Protein AF-0000000076606660 (afdb_homodimer)

Structure (mmCIF, N/CA/C/O backbone):
data_AF-0000000076606660-model_v1
#
loop_
_entity.id
_entity.type
_entity.pdbx_description
1 polymer 'Peptidase M64 N-terminus'
#
loop_
_atom_site.group_PDB
_atom_site.id
_atom_site.type_symbol
_atom_site.label_atom_id
_atom_site.label_alt_id
_atom_site.label_comp_id
_atom_site.label_asym_id
_atom_site.label_entity_id
_atom_site.label_seq_id
_atom_site.pdbx_PDB_ins_code
_atom_site.Cartn_x
_atom_site.Cartn_y
_atom_site.Cartn_z
_atom_site.occupancy
_atom_site.B_iso_or_equiv
_atom_site.auth_seq_id
_atom_site.auth_comp_id
_atom_site.auth_asym_id
_atom_site.auth_atom_id
_atom_site.pdbx_PDB_model_num
ATOM 1 N N . MET A 1 1 ? -73.188 -71.125 -3.234 1 20.23 1 MET A N 1
ATOM 2 C CA . MET A 1 1 ? -72.5 -70.625 -4.406 1 20.23 1 MET A CA 1
ATOM 3 C C . MET A 1 1 ? -72.562 -69.062 -4.441 1 20.23 1 MET A C 1
ATOM 5 O O . MET A 1 1 ? -73.312 -68.5 -5.242 1 20.23 1 MET A O 1
ATOM 9 N N . ARG A 1 2 ? -72.812 -68.562 -3.16 1 24.52 2 ARG A N 1
ATOM 10 C CA . ARG A 1 2 ? -72.875 -67.125 -2.76 1 24.52 2 ARG A CA 1
ATOM 11 C C . ARG A 1 2 ? -71.75 -66.312 -3.342 1 24.52 2 ARG A C 1
ATOM 13 O O . ARG A 1 2 ? -70.562 -66.688 -3.18 1 24.52 2 ARG A O 1
ATOM 20 N N . ARG A 1 3 ? -72.062 -65.625 -4.547 1 23.83 3 ARG A N 1
ATOM 21 C CA . ARG A 1 3 ? -71.375 -64.812 -5.531 1 23.83 3 ARG A CA 1
ATOM 22 C C . ARG A 1 3 ? -70.562 -63.688 -4.848 1 23.83 3 ARG A C 1
ATOM 24 O O . ARG A 1 3 ? -71.188 -62.812 -4.176 1 23.83 3 ARG A O 1
ATOM 31 N N . HIS A 1 4 ? -69.438 -64 -4.199 1 23.83 4 HIS A N 1
ATOM 32 C CA . HIS A 1 4 ? -68.375 -63.25 -3.545 1 23.83 4 HIS A CA 1
ATOM 33 C C . HIS A 1 4 ? -67.812 -62.188 -4.484 1 23.83 4 HIS A C 1
ATOM 35 O O . HIS A 1 4 ? -66.938 -62.469 -5.309 1 23.83 4 HIS A O 1
ATOM 41 N N . ASN A 1 5 ? -68.812 -61.438 -5.211 1 25.42 5 ASN A N 1
ATOM 42 C CA . ASN A 1 5 ? -68.312 -60.438 -6.168 1 25.42 5 ASN A CA 1
ATOM 43 C C . ASN A 1 5 ? -67.312 -59.469 -5.531 1 25.42 5 ASN A C 1
ATOM 45 O O . ASN A 1 5 ? -67.688 -58.781 -4.574 1 25.42 5 ASN A O 1
ATOM 49 N N . LEU A 1 6 ? -66.062 -59.844 -5.41 1 26.81 6 LEU A N 1
ATOM 50 C CA . LEU A 1 6 ? -64.875 -59.156 -4.98 1 26.81 6 LEU A CA 1
ATOM 51 C C . LEU A 1 6 ? -64.625 -57.875 -5.77 1 26.81 6 LEU A C 1
ATOM 53 O O . LEU A 1 6 ? -64.438 -57.938 -6.988 1 26.81 6 LEU A O 1
ATOM 57 N N . ASN A 1 7 ? -65.625 -56.938 -5.691 1 27.56 7 ASN A N 1
ATOM 58 C CA . ASN A 1 7 ? -65.5 -55.625 -6.32 1 27.56 7 ASN A CA 1
ATOM 59 C C . ASN A 1 7 ? -64.062 -55.062 -6.066 1 27.56 7 ASN A C 1
ATOM 61 O O . ASN A 1 7 ? -63.625 -55 -4.922 1 27.56 7 ASN A O 1
ATOM 65 N N . ARG A 1 8 ? -63.156 -55.219 -7.055 1 27.52 8 ARG A N 1
ATOM 66 C CA . ARG A 1 8 ? -61.781 -54.719 -7.254 1 27.52 8 ARG A CA 1
ATOM 67 C C . ARG A 1 8 ? -61.719 -53.188 -7.086 1 27.52 8 ARG A C 1
ATOM 69 O O . ARG A 1 8 ? -62.344 -52.469 -7.855 1 27.52 8 ARG A O 1
ATOM 76 N N . TYR A 1 9 ? -62 -52.688 -5.887 1 28.58 9 TYR A N 1
ATOM 77 C CA . TYR A 1 9 ? -61.781 -51.281 -5.656 1 28.58 9 TYR A CA 1
ATOM 78 C C . TYR A 1 9 ? -60.406 -50.844 -6.176 1 28.58 9 TYR A C 1
ATOM 80 O O . TYR A 1 9 ? -59.375 -51.406 -5.77 1 28.58 9 TYR A O 1
ATOM 88 N N . LEU A 1 10 ? -60.281 -50.562 -7.512 1 27.31 10 LEU A N 1
ATOM 89 C CA . LEU A 1 10 ? -59.125 -49.938 -8.141 1 27.31 10 LEU A CA 1
ATOM 90 C C . LEU A 1 10 ? -58.688 -48.719 -7.363 1 27.31 10 LEU A C 1
ATOM 92 O O . LEU A 1 10 ? -59.438 -47.75 -7.246 1 27.31 10 LEU A O 1
ATOM 96 N N . ALA A 1 11 ? -58.062 -48.875 -6.16 1 28.17 11 ALA A N 1
ATOM 97 C CA . ALA A 1 11 ? -57.406 -47.781 -5.477 1 28.17 11 ALA A CA 1
ATOM 98 C C . ALA A 1 11 ? -56.5 -47 -6.43 1 28.17 11 ALA A C 1
ATOM 100 O O . ALA A 1 11 ? -55.5 -47.562 -6.922 1 28.17 11 ALA A O 1
ATOM 101 N N . LEU A 1 12 ? -57.094 -46.25 -7.32 1 31.53 12 LEU A N 1
ATOM 102 C CA . LEU A 1 12 ? -56.25 -45.281 -8.031 1 31.53 12 LEU A CA 1
ATOM 103 C C . LEU A 1 12 ? -55.344 -44.531 -7.066 1 31.53 12 LEU A C 1
ATOM 105 O O . LEU A 1 12 ? -55.812 -43.812 -6.184 1 31.53 12 LEU A O 1
ATOM 109 N N . VAL A 1 13 ? -54.25 -45.25 -6.617 1 33.06 13 VAL A N 1
ATOM 110 C CA . VAL A 1 13 ? -53.188 -44.562 -5.922 1 33.06 13 VAL A CA 1
ATOM 111 C C . VAL A 1 13 ? -52.719 -43.375 -6.773 1 33.06 13 VAL A C 1
ATOM 113 O O . VAL A 1 13 ? -52.219 -43.562 -7.883 1 33.06 13 VAL A O 1
ATOM 116 N N . PHE A 1 14 ? -53.531 -42.312 -6.758 1 33.75 14 PHE A N 1
ATOM 117 C CA . PHE A 1 14 ? -52.969 -41.062 -7.258 1 33.75 14 PHE A CA 1
ATOM 118 C C . PHE A 1 14 ? -51.594 -40.812 -6.66 1 33.75 14 PHE A C 1
ATOM 120 O O . PHE A 1 14 ? -51.438 -40.688 -5.441 1 33.75 14 PHE A O 1
ATOM 127 N N . LEU A 1 15 ? -50.562 -41.5 -7.301 1 31.44 15 LEU A N 1
ATOM 128 C CA . LEU A 1 15 ? -49.188 -41.062 -7.059 1 31.44 15 LEU A CA 1
ATOM 129 C C . LEU A 1 15 ? -49.094 -39.531 -7.172 1 31.44 15 LEU A C 1
ATOM 131 O O . LEU A 1 15 ? -49.25 -38.969 -8.258 1 31.44 15 LEU A O 1
ATOM 135 N N . ILE A 1 16 ? -49.656 -38.812 -6.199 1 35.72 16 ILE A N 1
ATOM 136 C CA . ILE A 1 16 ? -49.25 -37.438 -6.109 1 35.72 16 ILE A CA 1
ATOM 137 C C . ILE A 1 16 ? -47.75 -37.312 -6.176 1 35.72 16 ILE A C 1
ATOM 139 O O . ILE A 1 16 ? -47.031 -37.812 -5.285 1 35.72 16 ILE A O 1
ATOM 143 N N . SER A 1 17 ? -47.25 -37.406 -7.445 1 31.97 17 SER A N 1
ATOM 144 C CA . SER A 1 17 ? -45.875 -36.938 -7.633 1 31.97 17 SER A CA 1
ATOM 145 C C . SER A 1 17 ? -45.656 -35.594 -6.973 1 31.97 17 SER A C 1
ATOM 147 O O . SER A 1 17 ? -46.25 -34.594 -7.383 1 31.97 17 SER A O 1
ATOM 149 N N . CYS A 1 18 ? -45.562 -35.625 -5.672 1 33.22 18 CYS A N 1
ATOM 150 C CA . CYS A 1 18 ? -44.969 -34.438 -5.07 1 33.22 18 CYS A CA 1
ATOM 151 C C . CYS A 1 18 ? -43.688 -34.062 -5.785 1 33.22 18 CYS A C 1
ATOM 153 O O . CYS A 1 18 ? -42.656 -34.75 -5.656 1 33.22 18 CYS A O 1
ATOM 155 N N . SER A 1 19 ? -43.844 -33.562 -6.996 1 34.09 19 SER A N 1
ATOM 156 C CA . SER A 1 19 ? -42.688 -32.844 -7.504 1 34.09 19 SER A CA 1
ATOM 157 C C . SER A 1 19 ? -42.125 -31.906 -6.438 1 34.09 19 SER A C 1
ATOM 159 O O . SER A 1 19 ? -42.75 -30.906 -6.07 1 34.09 19 SER A O 1
ATOM 161 N N . CYS A 1 20 ? -41.469 -32.531 -5.469 1 33.12 20 CYS A N 1
ATOM 162 C CA . CYS A 1 20 ? -40.531 -31.688 -4.727 1 33.12 20 CYS A CA 1
ATOM 163 C C . CYS A 1 20 ? -39.719 -30.812 -5.672 1 33.12 20 CYS A C 1
ATOM 165 O O . CYS A 1 20 ? -38.844 -31.297 -6.375 1 33.12 20 CYS A O 1
ATOM 167 N N . LEU A 1 21 ? -40.438 -29.891 -6.309 1 34.06 21 LEU A N 1
ATOM 168 C CA . LEU A 1 21 ? -39.594 -28.828 -6.832 1 34.06 21 LEU A CA 1
ATOM 169 C C . LEU A 1 21 ? -38.5 -28.469 -5.832 1 34.06 21 LEU A C 1
ATOM 171 O O . LEU A 1 21 ? -38.781 -28.016 -4.723 1 34.06 21 LEU A O 1
ATOM 175 N N . THR A 1 22 ? -37.5 -29.297 -5.82 1 30.3 22 THR A N 1
ATOM 176 C CA . THR A 1 22 ? -36.281 -28.688 -5.258 1 30.3 22 THR A CA 1
ATOM 177 C C . THR A 1 22 ? -36.125 -27.234 -5.73 1 30.3 22 THR A C 1
ATOM 179 O O . THR A 1 22 ? -35.906 -27 -6.914 1 30.3 22 THR A O 1
ATOM 182 N N . LYS A 1 23 ? -37.062 -26.453 -5.301 1 35.81 23 LYS A N 1
ATOM 183 C CA . LYS A 1 23 ? -36.531 -25.094 -5.395 1 35.81 23 LYS A CA 1
ATOM 184 C C . LYS A 1 23 ? -35.031 -25.062 -5.27 1 35.81 23 LYS A C 1
ATOM 186 O O . LYS A 1 23 ? -34.469 -25.609 -4.316 1 35.81 23 LYS A O 1
ATOM 191 N N . GLY A 1 24 ? -34.312 -25.219 -6.344 1 34.69 24 GLY A N 1
ATOM 192 C CA . GLY A 1 24 ? -32.875 -24.938 -6.324 1 34.69 24 GLY A CA 1
ATOM 193 C C . GLY A 1 24 ? -32.469 -24.047 -5.18 1 34.69 24 GLY A C 1
ATOM 194 O O . GLY A 1 24 ? -32.969 -22.938 -5.035 1 34.69 24 GLY A O 1
ATOM 195 N N . LEU A 1 25 ? -32.219 -24.578 -4.047 1 36.12 25 LEU A N 1
ATOM 196 C CA . LEU A 1 25 ? -31.656 -23.812 -2.93 1 36.12 25 LEU A CA 1
ATOM 197 C C . LEU A 1 25 ? -30.656 -22.766 -3.42 1 36.12 25 LEU A C 1
ATOM 199 O O . LEU A 1 25 ? -29.547 -23.109 -3.809 1 36.12 25 LEU A O 1
ATOM 203 N N . GLY A 1 26 ? -30.859 -21.875 -4.277 1 44.38 26 GLY A N 1
ATOM 204 C CA . GLY A 1 26 ? -30.031 -20.719 -4.492 1 44.38 26 GLY A CA 1
ATOM 205 C C . GLY A 1 26 ? -29.188 -20.344 -3.277 1 44.38 26 GLY A C 1
ATOM 206 O O . GLY A 1 26 ? -29.719 -20.219 -2.17 1 44.38 26 GLY A O 1
ATOM 207 N N . ASN A 1 27 ? -27.969 -20.984 -3.084 1 54.31 27 ASN A N 1
ATOM 208 C CA . ASN A 1 27 ? -27.094 -20.797 -1.927 1 54.31 27 ASN A CA 1
ATOM 209 C C . ASN A 1 27 ? -27.156 -19.375 -1.397 1 54.31 27 ASN A C 1
ATOM 211 O O . ASN A 1 27 ? -26.812 -18.422 -2.111 1 54.31 27 ASN A O 1
ATOM 215 N N . GLU A 1 28 ? -27.969 -19.094 -0.425 1 76.81 28 GLU A N 1
ATOM 216 C CA . GLU A 1 28 ? -28.453 -17.922 0.31 1 76.81 28 GLU A CA 1
ATOM 217 C C . GLU A 1 28 ? -27.328 -17.234 1.06 1 76.81 28 GLU A C 1
ATOM 219 O O . GLU A 1 28 ? -27.516 -16.141 1.61 1 76.81 28 GLU A O 1
ATOM 224 N N . GLU A 1 29 ? -26.125 -17.812 0.844 1 91.88 29 GLU A N 1
ATOM 225 C CA . GLU A 1 29 ? -25.141 -17.234 1.743 1 91.88 29 GLU A CA 1
ATOM 226 C C . GLU A 1 29 ? -24.25 -16.219 1.016 1 91.88 29 GLU A C 1
ATOM 228 O O . GLU A 1 29 ? -23.656 -15.352 1.644 1 91.88 29 GLU A O 1
ATOM 233 N N . PHE A 1 30 ? -24.219 -16.406 -0.388 1 96.81 30 PHE A N 1
ATOM 234 C CA . PHE A 1 30 ? -23.297 -15.547 -1.131 1 96.81 30 PHE A CA 1
ATOM 235 C C . PHE A 1 30 ? -24.016 -14.906 -2.316 1 96.81 30 PHE A C 1
ATOM 237 O O . PHE A 1 30 ? -24.938 -15.484 -2.889 1 96.81 30 PHE A O 1
ATOM 244 N N . ASP A 1 31 ? -23.641 -13.672 -2.646 1 96 31 ASP A N 1
ATOM 245 C CA . ASP A 1 31 ? -23.953 -13.008 -3.908 1 96 31 ASP A CA 1
ATOM 246 C C . ASP A 1 31 ? -22.875 -13.297 -4.961 1 96 31 ASP A C 1
ATOM 248 O O . ASP A 1 31 ? -21.766 -12.773 -4.883 1 96 31 ASP A O 1
ATOM 252 N N . PHE A 1 32 ? -23.188 -14.086 -6.012 1 94.25 32 PHE A N 1
ATOM 253 C CA . PHE A 1 32 ? -22.203 -14.5 -7.008 1 94.25 32 PHE A CA 1
ATOM 254 C C . PHE A 1 32 ? -22.125 -13.492 -8.141 1 94.25 32 PHE A C 1
ATOM 256 O O . PHE A 1 32 ? -21.594 -13.797 -9.211 1 94.25 32 PHE A O 1
ATOM 263 N N . GLU A 1 33 ? -22.641 -12.289 -7.922 1 95 33 GLU A N 1
ATOM 264 C CA . GLU A 1 33 ? -22.531 -11.211 -8.898 1 95 33 GLU A CA 1
ATOM 265 C C . GLU A 1 33 ? -21.594 -10.109 -8.391 1 95 33 GLU A C 1
ATOM 267 O O . GLU A 1 33 ? -21.375 -9.109 -9.078 1 95 33 GLU A O 1
ATOM 272 N N . THR A 1 34 ? -21.109 -10.297 -7.219 1 96.88 34 THR A N 1
ATOM 273 C CA . THR A 1 34 ? -20.281 -9.281 -6.578 1 96.88 34 THR A CA 1
ATOM 274 C C . THR A 1 34 ? -19.062 -9.922 -5.918 1 96.88 34 THR A C 1
ATOM 276 O O . THR A 1 34 ? -19.172 -10.969 -5.273 1 96.88 34 THR A O 1
ATOM 279 N N . THR A 1 35 ? -17.922 -9.344 -6.129 1 97.94 35 THR A N 1
ATOM 280 C CA . THR A 1 35 ? -16.688 -9.781 -5.48 1 97.94 35 THR A CA 1
ATOM 281 C C . THR A 1 35 ? -16.391 -8.914 -4.262 1 97.94 35 THR A C 1
ATOM 283 O O . THR A 1 35 ? -16.453 -7.688 -4.336 1 97.94 35 THR A O 1
ATOM 286 N N . LEU A 1 36 ? -16.141 -9.531 -3.109 1 98.56 36 LEU A N 1
ATOM 287 C CA . LEU A 1 36 ? -15.539 -8.859 -1.961 1 98.56 36 LEU A CA 1
ATOM 288 C C . LEU A 1 36 ? -14.023 -8.969 -1.992 1 98.56 36 LEU A C 1
ATOM 290 O O . LEU A 1 36 ? -13.477 -10.07 -2.152 1 98.56 36 LEU A O 1
ATOM 294 N N . ARG A 1 37 ? -13.383 -7.895 -1.978 1 98.62 37 ARG A N 1
ATOM 295 C CA . ARG A 1 37 ? -11.93 -7.785 -1.95 1 98.62 37 ARG A CA 1
ATOM 296 C C . ARG A 1 37 ? -11.438 -7.363 -0.57 1 98.62 37 ARG A C 1
ATOM 298 O O . ARG A 1 37 ? -11.984 -6.438 0.033 1 98.62 37 ARG A O 1
ATOM 305 N N . PHE A 1 38 ? -10.5 -8.094 -0.031 1 98.75 38 PHE A N 1
ATOM 306 C CA . PHE A 1 38 ? -9.852 -7.727 1.222 1 98.75 38 PHE A CA 1
ATOM 307 C C . PHE A 1 38 ? -8.367 -7.477 1.005 1 98.75 38 PHE A C 1
ATOM 309 O O . PHE A 1 38 ? -7.629 -8.375 0.592 1 98.75 38 PHE A O 1
ATOM 316 N N . ASP A 1 39 ? -7.902 -6.25 1.238 1 98.81 39 ASP A N 1
ATOM 317 C CA . ASP A 1 39 ? -6.496 -5.871 1.189 1 98.81 39 ASP A CA 1
ATOM 318 C C . ASP A 1 39 ? -5.871 -5.887 2.584 1 98.81 39 ASP A C 1
ATOM 320 O O . ASP A 1 39 ? -6.461 -5.371 3.537 1 98.81 39 ASP A O 1
ATOM 324 N N . PHE A 1 40 ? -4.719 -6.453 2.682 1 98.81 40 PHE A N 1
ATOM 325 C CA . PHE A 1 40 ? -4.008 -6.516 3.951 1 98.81 40 PHE A CA 1
ATOM 326 C C . PHE A 1 40 ? -2.5 -6.547 3.725 1 98.81 40 PHE A C 1
ATOM 328 O O . PHE A 1 40 ? -2.037 -6.5 2.584 1 98.81 40 PHE A O 1
ATOM 335 N N . ILE A 1 41 ? -1.774 -6.48 4.844 1 98.88 41 ILE A N 1
ATOM 336 C CA . ILE A 1 41 ? -0.316 -6.477 4.816 1 98.88 41 ILE A CA 1
ATOM 337 C C . ILE A 1 41 ? 0.213 -7.73 5.512 1 98.88 41 ILE A C 1
ATOM 339 O O . ILE A 1 41 ? -0.277 -8.109 6.578 1 98.88 41 ILE A O 1
ATOM 343 N N . LEU A 1 42 ? 1.117 -8.406 4.863 1 98.88 42 LEU A N 1
ATOM 344 C CA . LEU A 1 42 ? 2.006 -9.328 5.562 1 98.88 42 LEU A CA 1
ATOM 345 C C . LEU A 1 42 ? 3.355 -8.68 5.844 1 98.88 42 LEU A C 1
ATOM 347 O O . LEU A 1 42 ? 3.949 -8.062 4.953 1 98.88 42 LEU A O 1
ATOM 351 N N . ALA A 1 43 ? 3.766 -8.805 7.074 1 98.75 43 ALA A N 1
ATOM 352 C CA . ALA A 1 43 ? 5.012 -8.148 7.465 1 98.75 43 ALA A CA 1
ATOM 353 C C . ALA A 1 43 ? 5.781 -8.992 8.477 1 98.75 43 ALA A C 1
ATOM 355 O O . ALA A 1 43 ? 5.188 -9.797 9.195 1 98.75 43 ALA A O 1
ATOM 356 N N . GLY A 1 44 ? 7.086 -8.805 8.484 1 98.25 44 GLY A N 1
ATOM 357 C CA . GLY A 1 44 ? 7.938 -9.516 9.422 1 98.25 44 GLY A CA 1
ATOM 358 C C . GLY A 1 44 ? 9.336 -9.75 8.898 1 98.25 44 GLY A C 1
ATOM 359 O O . GLY A 1 44 ? 9.898 -8.906 8.195 1 98.25 44 GLY A O 1
ATOM 360 N N . ASP A 1 45 ? 9.945 -10.797 9.359 1 97.75 45 ASP A N 1
ATOM 361 C CA . ASP A 1 45 ? 11.297 -11.188 8.992 1 97.75 45 ASP A CA 1
ATOM 362 C C . ASP A 1 45 ? 11.391 -12.703 8.789 1 97.75 45 ASP A C 1
ATOM 364 O O . ASP A 1 45 ? 10.391 -13.359 8.508 1 97.75 45 ASP A O 1
ATOM 368 N N . HIS A 1 46 ? 12.586 -13.203 8.805 1 95.94 46 HIS A N 1
ATOM 369 C CA . HIS A 1 46 ? 12.82 -14.625 8.562 1 95.94 46 HIS A CA 1
ATOM 370 C C . HIS A 1 46 ? 12.062 -15.484 9.578 1 95.94 46 HIS A C 1
ATOM 372 O O . HIS A 1 46 ? 11.539 -16.547 9.227 1 95.94 46 HIS A O 1
ATOM 378 N N . SER A 1 47 ? 11.867 -15.016 10.82 1 95 47 SER A N 1
ATOM 379 C CA . SER A 1 47 ? 11.391 -15.875 11.906 1 95 47 SER A CA 1
ATOM 380 C C . SER A 1 47 ? 9.977 -15.484 12.336 1 95 47 SER A C 1
ATOM 382 O O . SER A 1 47 ? 9.281 -16.266 12.984 1 95 47 SER A O 1
ATOM 384 N N . ASN A 1 48 ? 9.664 -14.273 11.977 1 95.5 48 ASN A N 1
ATOM 385 C CA . ASN A 1 48 ? 8.383 -13.766 12.453 1 95.5 48 ASN A CA 1
ATOM 386 C C . ASN A 1 48 ? 7.559 -13.156 11.312 1 95.5 48 ASN A C 1
ATOM 388 O O . ASN A 1 48 ? 8.109 -12.516 10.422 1 95.5 48 ASN A O 1
ATOM 392 N N . GLN A 1 49 ? 6.234 -13.406 11.406 1 97.38 49 GLN A N 1
ATOM 393 C CA . GLN A 1 49 ? 5.32 -12.773 10.461 1 97.38 49 GLN A CA 1
ATOM 394 C C . GLN A 1 49 ? 4.027 -12.344 11.148 1 97.38 49 GLN A C 1
ATOM 396 O O . GLN A 1 49 ? 3.613 -12.953 12.141 1 97.38 49 GLN A O 1
ATOM 401 N N . ARG A 1 50 ? 3.473 -11.344 10.664 1 98.06 50 ARG A N 1
ATOM 402 C CA . ARG A 1 50 ? 2.186 -10.805 11.094 1 98.06 50 ARG A CA 1
ATOM 403 C C . ARG A 1 50 ? 1.348 -10.352 9.906 1 98.06 50 ARG A C 1
ATOM 405 O O . ARG A 1 50 ? 1.882 -10.109 8.82 1 98.06 50 ARG A O 1
ATOM 412 N N . ALA A 1 51 ? 0.045 -10.328 10.156 1 98.69 51 ALA A N 1
ATOM 413 C CA . ALA A 1 51 ? -0.891 -9.805 9.164 1 98.69 51 ALA A CA 1
ATOM 414 C C . ALA A 1 51 ? -1.685 -8.633 9.727 1 98.69 51 ALA A C 1
ATOM 416 O O . ALA A 1 51 ? -2.096 -8.648 10.891 1 98.69 51 ALA A O 1
ATOM 417 N N . TYR A 1 52 ? -1.842 -7.586 8.922 1 98.75 52 TYR A N 1
ATOM 418 C CA . TYR A 1 52 ? -2.574 -6.395 9.336 1 98.75 52 TYR A CA 1
ATOM 419 C C . TYR A 1 52 ? -3.639 -6.02 8.312 1 98.75 52 TYR A C 1
ATOM 421 O O . TYR A 1 52 ? -3.338 -5.855 7.129 1 98.75 52 TYR A O 1
ATOM 429 N N . PRO A 1 53 ? -4.926 -5.844 8.758 1 98.5 53 PRO A N 1
ATOM 430 C CA . PRO A 1 53 ? -5.98 -5.41 7.836 1 98.5 53 PRO A CA 1
ATOM 431 C C . PRO A 1 53 ? -5.75 -3.998 7.305 1 98.5 53 PRO A C 1
ATOM 433 O O . PRO A 1 53 ? -5.215 -3.145 8.016 1 98.5 53 PRO A O 1
ATOM 436 N N . VAL A 1 54 ? -6.191 -3.795 6.074 1 98.25 54 VAL A N 1
ATOM 437 C CA . VAL A 1 54 ? -6.137 -2.459 5.488 1 98.25 54 VAL A CA 1
ATOM 438 C C . VAL A 1 54 ? -7.543 -2.01 5.098 1 98.25 54 VAL A C 1
ATOM 440 O O . VAL A 1 54 ? -8.031 -0.985 5.582 1 98.25 54 VAL A O 1
ATOM 443 N N . SER A 1 55 ? -8.219 -2.863 4.172 1 97.19 55 SER A N 1
ATOM 444 C CA . SER A 1 55 ? -9.531 -2.398 3.754 1 97.19 55 SER A CA 1
ATOM 445 C C . SER A 1 55 ? -10.336 -3.523 3.111 1 97.19 55 SER A C 1
ATOM 447 O O . SER A 1 55 ? -9.773 -4.504 2.631 1 97.19 55 SER A O 1
ATOM 449 N N . PHE A 1 56 ? -11.703 -3.367 3.166 1 97.81 56 PHE A N 1
ATOM 450 C CA . PHE A 1 56 ? -12.656 -4.133 2.371 1 97.81 56 PHE A CA 1
ATOM 451 C C . PHE A 1 56 ? -13.203 -3.289 1.227 1 97.81 56 PHE A C 1
ATOM 453 O O . PHE A 1 56 ? -13.469 -2.098 1.396 1 97.81 56 PHE A O 1
ATOM 460 N N . SER A 1 57 ? -13.336 -3.879 0.115 1 97.94 57 SER A N 1
ATOM 461 C CA . SER A 1 57 ? -14.039 -3.266 -1.005 1 97.94 57 SER A CA 1
ATOM 462 C C . SER A 1 57 ? -14.805 -4.309 -1.815 1 97.94 57 SER A C 1
ATOM 464 O O . SER A 1 57 ? -14.594 -5.512 -1.64 1 97.94 57 SER A O 1
ATOM 466 N N . GLN A 1 58 ? -15.734 -3.84 -2.576 1 97.88 58 GLN A N 1
ATOM 467 C CA . GLN A 1 58 ? -16.484 -4.742 -3.443 1 97.88 58 GLN A CA 1
ATOM 468 C C . GLN A 1 58 ? -16.562 -4.191 -4.863 1 97.88 58 GLN A C 1
ATOM 470 O O . GLN A 1 58 ? -16.5 -2.98 -5.074 1 97.88 58 GLN A O 1
ATOM 475 N N . HIS A 1 59 ? -16.641 -5 -5.805 1 97.25 59 HIS A N 1
ATOM 476 C CA . HIS A 1 59 ? -16.828 -4.648 -7.207 1 97.25 59 HIS A CA 1
ATOM 477 C C . HIS A 1 59 ? -17.672 -5.699 -7.926 1 97.25 59 HIS A C 1
ATOM 479 O O . HIS A 1 59 ? -17.812 -6.824 -7.438 1 97.25 59 HIS A O 1
ATOM 485 N N . PRO A 1 60 ? -18.219 -5.371 -9.078 1 95.19 60 PRO A N 1
ATOM 486 C CA . PRO A 1 60 ? -19.141 -6.289 -9.758 1 95.19 60 PRO A CA 1
ATOM 487 C C . PRO A 1 60 ? -18.422 -7.5 -10.359 1 95.19 60 PRO A C 1
ATOM 489 O O . PRO A 1 60 ? -17.281 -7.383 -10.812 1 95.19 60 PRO A O 1
ATOM 492 N N . GLY A 1 61 ? -19.156 -8.578 -10.305 1 94.06 61 GLY A N 1
ATOM 493 C CA . GLY A 1 61 ? -18.719 -9.805 -10.953 1 94.06 61 GLY A CA 1
ATOM 494 C C . GLY A 1 61 ? -18 -10.75 -10.008 1 94.06 61 GLY A C 1
ATOM 495 O O . GLY A 1 61 ? -17.422 -10.32 -9 1 94.06 61 GLY A O 1
ATOM 496 N N . TRP A 1 62 ? -18.094 -11.992 -10.211 1 94.81 62 TRP A N 1
ATOM 497 C CA . TRP A 1 62 ? -17.375 -13.078 -9.531 1 94.81 62 TRP A CA 1
ATOM 498 C C . TRP A 1 62 ? -17.172 -1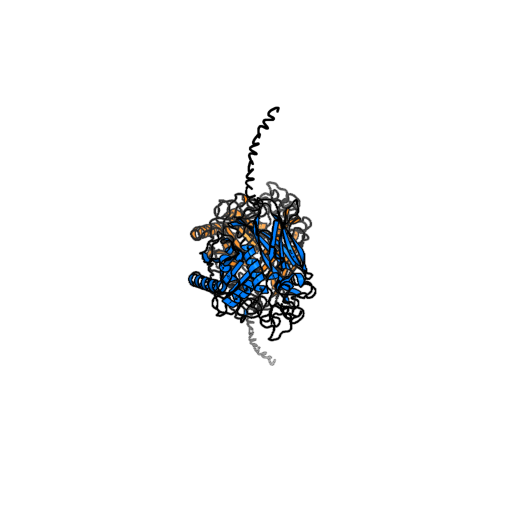4.266 -10.461 1 94.81 62 TRP A C 1
ATOM 500 O O . TRP A 1 62 ? -18.078 -14.641 -11.211 1 94.81 62 TRP A O 1
ATOM 510 N N . SER A 1 63 ? -15.914 -14.664 -10.43 1 92.12 63 SER A N 1
ATOM 511 C CA . SER A 1 63 ? -15.641 -15.883 -11.195 1 92.12 63 SER A CA 1
ATOM 512 C C . SER A 1 63 ? -15.875 -17.125 -10.344 1 92.12 63 SER A C 1
ATOM 514 O O . SER A 1 63 ? -15.133 -17.391 -9.398 1 92.12 63 SER A O 1
ATOM 516 N N . GLY A 1 64 ? -16.969 -17.875 -10.5 1 89.44 64 GLY A N 1
ATOM 517 C CA . GLY A 1 64 ? -17.203 -19.109 -9.781 1 89.44 64 GLY A CA 1
ATOM 518 C C . GLY A 1 64 ? -18.672 -19.328 -9.438 1 89.44 64 GLY A C 1
ATOM 519 O O . GLY A 1 64 ? -19.484 -18.422 -9.602 1 89.44 64 GLY A O 1
ATOM 520 N N . THR A 1 65 ? -18.984 -20.516 -9 1 90.56 65 THR A N 1
ATOM 521 C CA . THR A 1 65 ? -20.344 -20.938 -8.633 1 90.56 65 THR A CA 1
ATOM 522 C C . THR A 1 65 ? -20.375 -21.453 -7.199 1 90.56 65 THR A C 1
ATOM 524 O O . THR A 1 65 ? -19.344 -21.469 -6.512 1 90.56 65 THR A O 1
ATOM 527 N N . VAL A 1 66 ? -21.484 -21.844 -6.777 1 91.81 66 VAL A N 1
ATOM 528 C CA . VAL A 1 66 ? -21.688 -22.406 -5.445 1 91.81 66 VAL A CA 1
ATOM 529 C C . VAL A 1 66 ? -20.859 -23.688 -5.285 1 91.81 66 VAL A C 1
ATOM 531 O O . VAL A 1 66 ? -20.453 -24.031 -4.18 1 91.81 66 VAL A O 1
ATOM 534 N N . ASN A 1 67 ? -20.516 -24.312 -6.363 1 92.81 67 ASN A N 1
ATOM 535 C CA . ASN A 1 67 ? -19.797 -25.578 -6.332 1 92.81 67 ASN A CA 1
ATOM 536 C C . ASN A 1 67 ? -18.297 -25.359 -6.113 1 92.81 67 ASN A C 1
ATOM 538 O O . ASN A 1 67 ? -17.547 -26.312 -5.906 1 92.81 67 ASN A O 1
ATOM 542 N N . GLN A 1 68 ? -17.859 -24.078 -6.078 1 94.31 68 GLN A N 1
ATOM 543 C CA . GLN A 1 68 ? -16.438 -23.766 -6.004 1 94.31 68 GLN A CA 1
ATOM 544 C C . GLN A 1 68 ? -16.094 -23.094 -4.676 1 94.31 68 GLN A C 1
ATOM 546 O O . GLN A 1 68 ? -15.031 -22.484 -4.539 1 94.31 68 GLN A O 1
ATOM 551 N N . LEU A 1 69 ? -16.953 -23.188 -3.76 1 95.5 69 LEU A N 1
ATOM 552 C CA . LEU A 1 69 ? -16.766 -22.438 -2.516 1 95.5 69 LEU A CA 1
ATOM 553 C C . LEU A 1 69 ? -15.641 -23.047 -1.682 1 95.5 69 LEU A C 1
ATOM 555 O O . LEU A 1 69 ? -14.836 -22.312 -1.098 1 95.5 69 LEU A O 1
ATOM 559 N N . ILE A 1 70 ? -15.602 -24.328 -1.659 1 96.12 70 ILE A N 1
ATOM 560 C CA . ILE A 1 70 ? -14.578 -25 -0.861 1 96.12 70 ILE A CA 1
ATOM 561 C C . ILE A 1 70 ? -13.555 -25.656 -1.782 1 96.12 70 ILE A C 1
ATOM 563 O O . ILE A 1 70 ? -13.859 -26.672 -2.416 1 96.12 70 ILE A O 1
ATOM 567 N N . SER A 1 71 ? -12.398 -25.109 -1.837 1 94.62 71 SER A N 1
ATOM 568 C CA . SER A 1 71 ? -11.32 -25.719 -2.605 1 94.62 71 SER A CA 1
ATOM 569 C C . SER A 1 71 ? -10.883 -27.047 -1.981 1 94.62 71 SER A C 1
ATOM 571 O O . SER A 1 71 ? -10.633 -27.109 -0.777 1 94.62 71 SER A O 1
ATOM 573 N N . PRO A 1 72 ? -10.758 -28.062 -2.756 1 94.88 72 PRO A N 1
ATOM 574 C CA . PRO A 1 72 ? -10.281 -29.344 -2.229 1 94.88 72 PRO A CA 1
ATOM 575 C C . PRO A 1 72 ? -8.758 -29.406 -2.125 1 94.88 72 PRO A C 1
ATOM 577 O O . PRO A 1 72 ? -8.211 -30.406 -1.661 1 94.88 72 PRO A O 1
ATOM 580 N N . PHE A 1 73 ? -8.078 -28.359 -2.547 1 94.12 73 PHE A N 1
ATOM 581 C CA . PHE A 1 73 ? -6.617 -28.344 -2.607 1 94.12 73 PHE A CA 1
ATOM 582 C C . PHE A 1 73 ? -6.031 -27.703 -1.359 1 94.12 73 PHE A C 1
ATOM 584 O O . PHE A 1 73 ? -6.316 -26.547 -1.063 1 94.12 73 PHE A O 1
ATOM 591 N N . ASP A 1 74 ? -5.281 -28.406 -0.627 1 93.94 74 ASP A N 1
ATOM 592 C CA . ASP A 1 74 ? -4.555 -27.828 0.503 1 93.94 74 ASP A CA 1
ATOM 593 C C . ASP A 1 74 ? -3.223 -27.234 0.057 1 93.94 74 ASP A C 1
ATOM 595 O O . ASP A 1 74 ? -2.174 -27.562 0.62 1 93.94 74 ASP A O 1
ATOM 599 N N . PHE A 1 75 ? -3.256 -26.438 -0.993 1 97.31 75 PHE A N 1
ATOM 600 C CA . PHE A 1 75 ? -2.057 -25.844 -1.564 1 97.31 75 PHE A CA 1
ATOM 601 C C . PHE A 1 75 ? -1.822 -24.453 -0.995 1 97.31 75 PHE A C 1
ATOM 603 O O . PHE A 1 75 ? -2.758 -23.797 -0.52 1 97.31 75 PHE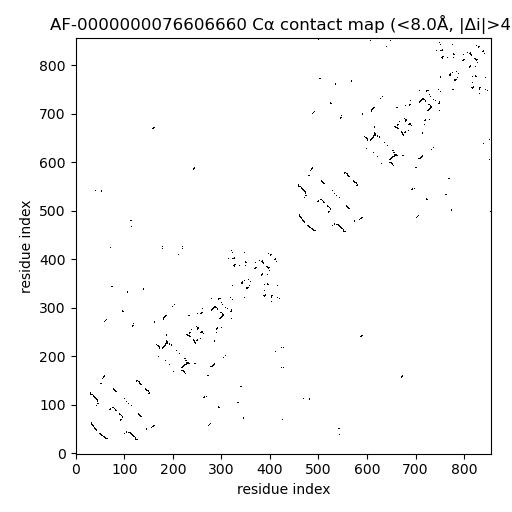 A O 1
ATOM 610 N N . GLY A 1 76 ? -0.528 -24.031 -0.989 1 97.94 76 GLY A N 1
ATOM 611 C CA . GLY A 1 76 ? -0.176 -22.656 -0.663 1 97.94 76 GLY A CA 1
ATOM 612 C C . GLY A 1 76 ? 0.416 -22.5 0.726 1 97.94 76 GLY A C 1
ATOM 613 O O . GLY A 1 76 ? 0.177 -23.344 1.602 1 97.94 76 GLY A O 1
ATOM 614 N N . GLU A 1 77 ? 1.138 -21.453 0.899 1 97.81 77 GLU A N 1
ATOM 615 C CA . GLU A 1 77 ? 1.764 -21.125 2.178 1 97.81 77 GLU A CA 1
ATOM 616 C C . GLU A 1 77 ? 0.794 -20.375 3.092 1 97.81 77 GLU A C 1
ATOM 618 O O . GLU A 1 77 ? 1.056 -20.219 4.285 1 97.81 77 GLU A O 1
ATOM 623 N N . TYR A 1 78 ? -0.3 -19.984 2.539 1 98.75 78 TYR A N 1
ATOM 624 C CA . TYR A 1 78 ? -1.377 -19.328 3.268 1 98.75 78 TYR A CA 1
ATOM 625 C C . TYR A 1 78 ? -2.736 -19.859 2.836 1 98.75 78 TYR A C 1
ATOM 627 O O . TYR A 1 78 ? -2.854 -20.5 1.792 1 98.75 78 TYR A O 1
ATOM 635 N N . ARG A 1 79 ? -3.729 -19.625 3.664 1 98.69 79 ARG A N 1
ATOM 636 C CA . ARG A 1 79 ? -5.117 -19.875 3.299 1 98.69 79 ARG A CA 1
ATOM 637 C C . ARG A 1 79 ? -6.047 -18.844 3.947 1 98.69 79 ARG A C 1
ATOM 639 O O . ARG A 1 79 ? -5.672 -18.188 4.922 1 98.69 79 ARG A O 1
ATOM 646 N N . TYR A 1 80 ? -7.125 -18.656 3.359 1 98.75 80 TYR A N 1
ATOM 647 C CA . TYR A 1 80 ? -8.164 -17.828 3.961 1 98.75 80 TYR A CA 1
ATOM 648 C C . TYR A 1 80 ? -9.523 -18.516 3.895 1 98.75 80 TYR A C 1
ATOM 650 O O . TYR A 1 80 ? -9.805 -19.25 2.947 1 98.75 80 TYR A O 1
ATOM 658 N N . LEU A 1 81 ? -10.297 -18.297 4.949 1 98.56 81 LEU A N 1
ATOM 659 C CA . LEU A 1 81 ? -11.57 -18.953 5.164 1 98.56 81 LEU A CA 1
ATOM 660 C C . LEU A 1 81 ? -12.656 -17.953 5.543 1 98.56 81 LEU A C 1
ATOM 662 O O . LEU A 1 81 ? -12.367 -16.953 6.207 1 98.56 81 LEU A O 1
ATOM 666 N N . LEU A 1 82 ? -13.836 -18.219 5.062 1 98.62 82 LEU A N 1
ATOM 667 C CA . LEU A 1 82 ? -15.023 -17.609 5.641 1 98.62 82 LEU A CA 1
ATOM 668 C C . LEU A 1 82 ? -15.758 -18.594 6.539 1 98.62 82 LEU A C 1
ATOM 670 O O . LEU A 1 82 ? -16.125 -19.688 6.102 1 98.62 82 LEU A O 1
ATOM 674 N N . ILE A 1 83 ? -15.953 -18.172 7.766 1 98.25 83 ILE A N 1
ATOM 675 C CA . ILE A 1 83 ? -16.5 -19.062 8.789 1 98.25 83 ILE A CA 1
ATOM 676 C C . ILE A 1 83 ? -17.859 -18.531 9.242 1 98.25 83 ILE A C 1
ATOM 678 O O . ILE A 1 83 ? -18.016 -17.344 9.492 1 98.25 83 ILE A O 1
ATOM 682 N N . HIS A 1 84 ? -18.812 -19.406 9.344 1 96.19 84 HIS A N 1
ATOM 683 C CA . HIS A 1 84 ? -20.109 -19.047 9.93 1 96.19 84 HIS A CA 1
ATOM 684 C C . HIS A 1 84 ? -19.953 -18.656 11.391 1 96.19 84 HIS A C 1
ATOM 686 O O . HIS A 1 84 ? -19.406 -19.406 12.188 1 96.19 84 HIS A O 1
ATOM 692 N N . PRO A 1 85 ? -20.453 -17.547 11.781 1 90.56 85 PRO A N 1
ATOM 693 C CA . PRO A 1 85 ? -20.172 -17.031 13.125 1 90.56 85 PRO A CA 1
ATOM 694 C C . PRO A 1 85 ? -20.797 -17.875 14.227 1 90.56 85 PRO A C 1
ATOM 696 O O . PRO A 1 85 ? -20.266 -17.953 15.344 1 90.56 85 PRO A O 1
ATOM 699 N N . GLU A 1 86 ? -21.875 -18.547 13.992 1 92.31 86 GLU A N 1
ATOM 700 C CA . GLU A 1 86 ? -22.562 -19.312 15.016 1 92.31 86 GLU A CA 1
ATOM 701 C C . GLU A 1 86 ? -22.125 -20.781 14.984 1 92.31 86 GLU A C 1
ATOM 703 O O . GLU A 1 86 ? -21.672 -21.328 15.992 1 92.31 86 GLU A O 1
ATOM 708 N N . SER A 1 87 ? -22.156 -21.375 13.766 1 94.75 87 SER A N 1
ATOM 709 C CA . SER A 1 87 ? -21.891 -22.812 13.672 1 94.75 87 SER A CA 1
ATOM 710 C C . SER A 1 87 ? -20.391 -23.094 13.633 1 94.75 87 SER A C 1
ATOM 712 O O . SER A 1 87 ? -19.953 -24.203 13.938 1 94.75 87 SER A O 1
ATOM 714 N N . GLY A 1 88 ? -19.656 -22.172 13.125 1 95.88 88 GLY A N 1
ATOM 715 C CA . GLY A 1 88 ? -18.234 -22.375 12.984 1 95.88 88 GLY A CA 1
ATOM 716 C C . GLY A 1 88 ? -17.859 -23.109 11.711 1 95.88 88 GLY A C 1
ATOM 717 O O . GLY A 1 88 ? -16.688 -23.406 11.484 1 95.88 88 GLY A O 1
ATOM 718 N N . ASP A 1 89 ? -18.812 -23.312 10.859 1 96.94 89 ASP A N 1
ATOM 719 C CA . ASP A 1 89 ? -18.562 -24.047 9.609 1 96.94 89 ASP A CA 1
ATOM 720 C C . ASP A 1 89 ? -17.797 -23.172 8.617 1 96.94 89 ASP A C 1
ATOM 722 O O . ASP A 1 89 ? -18.078 -21.969 8.5 1 96.94 89 ASP A O 1
ATOM 726 N N . THR A 1 90 ? -16.875 -23.844 7.926 1 97.62 90 THR A N 1
ATOM 727 C CA . THR A 1 90 ? -16.219 -23.172 6.816 1 97.62 90 THR A CA 1
ATOM 728 C C . THR A 1 90 ? -17.141 -23.094 5.602 1 97.62 90 THR A C 1
ATOM 730 O O . THR A 1 90 ? -17.594 -24.125 5.102 1 97.62 90 THR A O 1
ATOM 733 N N . LEU A 1 91 ? -17.375 -21.875 5.125 1 97.38 91 LEU A N 1
ATOM 734 C CA . LEU A 1 91 ? -18.297 -21.672 4.027 1 97.38 91 LEU A CA 1
ATOM 735 C C . LEU A 1 91 ? -17.562 -21.344 2.736 1 97.38 91 LEU A C 1
ATOM 737 O O . LEU A 1 91 ? -18.125 -21.438 1.646 1 97.38 91 LEU A O 1
ATOM 741 N N . PHE A 1 92 ? -16.344 -20.906 2.818 1 97.94 92 PHE A N 1
ATOM 742 C CA . PHE A 1 92 ? -15.477 -20.578 1.693 1 97.94 92 PHE A CA 1
ATOM 743 C C . PHE A 1 92 ? -14.016 -20.781 2.062 1 97.94 92 PHE A C 1
ATOM 745 O O . PHE A 1 92 ? -13.602 -20.484 3.189 1 97.94 92 PHE A O 1
ATOM 752 N N . GLN A 1 93 ? -13.211 -21.312 1.13 1 98.12 93 GLN A N 1
ATOM 753 C CA . GLN A 1 93 ? -11.805 -21.531 1.437 1 98.12 93 GLN A CA 1
ATOM 754 C C . GLN A 1 93 ? -10.945 -21.484 0.174 1 98.12 93 GLN A C 1
ATOM 756 O O . GLN A 1 93 ? -11.344 -22 -0.873 1 98.12 93 GLN A O 1
ATOM 761 N N . ARG A 1 94 ? -9.781 -20.812 0.272 1 98.19 94 ARG A N 1
ATOM 762 C CA . ARG A 1 94 ? -8.766 -20.766 -0.782 1 98.19 94 ARG A CA 1
ATOM 763 C C . ARG A 1 94 ? -7.363 -20.75 -0.193 1 98.19 94 ARG A C 1
ATOM 765 O O . ARG A 1 94 ? -7.137 -20.188 0.875 1 98.19 94 ARG A O 1
ATOM 772 N N . GLY A 1 95 ? -6.418 -21.469 -0.849 1 98.44 95 GLY A N 1
ATOM 773 C CA . GLY A 1 95 ? -5.004 -21.328 -0.534 1 98.44 95 GLY A CA 1
ATOM 774 C C . GLY A 1 95 ? -4.273 -20.375 -1.465 1 98.44 95 GLY A C 1
ATOM 775 O O . GLY A 1 95 ? -4.711 -20.156 -2.594 1 98.44 95 GLY A O 1
ATOM 776 N N . PHE A 1 96 ? -3.193 -19.797 -0.973 1 98.62 96 PHE A N 1
ATOM 777 C CA . PHE A 1 96 ? -2.396 -18.906 -1.81 1 98.62 96 PHE A CA 1
ATOM 778 C C . PHE A 1 96 ? -0.971 -18.797 -1.283 1 98.62 96 PHE A C 1
ATOM 780 O O . PHE A 1 96 ? -0.674 -19.266 -0.182 1 98.62 96 PHE A O 1
ATOM 787 N N . SER A 1 97 ? -0.095 -18.328 -2.086 1 98.44 97 SER A N 1
ATOM 788 C CA . SER A 1 97 ? 1.276 -17.969 -1.732 1 98.44 97 SER A CA 1
ATOM 789 C C . SER A 1 97 ? 1.586 -16.516 -2.088 1 98.44 97 SER A C 1
ATOM 791 O O . SER A 1 97 ? 0.729 -15.812 -2.621 1 98.44 97 SER A O 1
ATOM 793 N N . THR A 1 98 ? 2.752 -16.094 -1.604 1 98.25 98 THR A N 1
ATOM 794 C CA . THR A 1 98 ? 3.074 -14.68 -1.785 1 98.25 98 THR A CA 1
ATOM 795 C C . THR A 1 98 ? 4.57 -14.492 -2.021 1 98.25 98 THR A C 1
ATOM 797 O O . THR A 1 98 ? 5.363 -15.406 -1.775 1 98.25 98 THR A O 1
ATOM 800 N N . LEU A 1 99 ? 4.898 -13.305 -2.564 1 97.75 99 LEU A N 1
ATOM 801 C CA . LEU A 1 99 ? 6.301 -12.922 -2.66 1 97.75 99 LEU A CA 1
ATOM 802 C C . LEU A 1 99 ? 6.914 -12.75 -1.272 1 97.75 99 LEU A C 1
ATOM 804 O O . LEU A 1 99 ? 8.102 -13.008 -1.076 1 97.75 99 LEU A O 1
ATOM 808 N N . PHE A 1 100 ? 6.113 -12.391 -0.234 1 98.25 100 PHE A N 1
ATOM 809 C CA . PHE A 1 100 ? 6.578 -12.211 1.137 1 98.25 100 PHE A CA 1
ATOM 810 C C . PHE A 1 100 ? 7.184 -13.5 1.68 1 98.25 100 PHE A C 1
ATOM 812 O O . PHE A 1 100 ? 8.258 -13.477 2.279 1 98.25 100 PHE A O 1
ATOM 819 N N . GLU A 1 101 ? 6.438 -14.586 1.509 1 95.88 101 GLU A N 1
ATOM 820 C CA . GLU A 1 101 ? 6.965 -15.844 2.033 1 95.88 101 GLU A CA 1
ATOM 821 C C . GLU A 1 101 ? 8.281 -16.219 1.361 1 95.88 101 GLU A C 1
ATOM 823 O O . GLU A 1 101 ? 9.172 -16.797 1.994 1 95.88 101 GLU A O 1
ATOM 828 N N . GLU A 1 102 ? 8.406 -15.898 0.054 1 94.81 102 GLU A N 1
ATOM 829 C CA . GLU A 1 102 ? 9.68 -16.141 -0.619 1 94.81 102 GLU A CA 1
ATOM 830 C C . GLU A 1 102 ? 10.773 -15.242 -0.054 1 94.81 102 GLU A C 1
ATOM 832 O O . GLU A 1 102 ? 11.891 -15.703 0.201 1 94.81 102 GLU A O 1
ATOM 837 N N . TRP A 1 103 ? 10.469 -13.977 0.139 1 96.5 103 TRP A N 1
ATOM 838 C CA . TRP A 1 103 ? 11.445 -13.031 0.677 1 96.5 103 TRP A CA 1
ATOM 839 C C . TRP A 1 103 ? 11.938 -13.477 2.047 1 96.5 103 TRP A C 1
ATOM 841 O O . TRP A 1 103 ? 13.109 -13.305 2.379 1 96.5 103 TRP A O 1
ATOM 851 N N . ARG A 1 104 ? 11.125 -14.07 2.82 1 95.88 104 ARG A N 1
ATOM 852 C CA . ARG A 1 104 ? 11.477 -14.5 4.168 1 95.88 104 ARG A CA 1
ATOM 853 C C . ARG A 1 104 ? 12.578 -15.555 4.137 1 95.88 104 ARG A C 1
ATOM 855 O O . ARG A 1 104 ? 13.188 -15.852 5.168 1 95.88 104 ARG A O 1
ATOM 862 N N . THR A 1 105 ? 12.797 -16.125 2.951 1 91.94 105 THR A N 1
ATOM 863 C CA . THR A 1 105 ? 13.781 -17.203 2.848 1 91.94 105 THR A CA 1
ATOM 864 C C . THR A 1 105 ? 15.133 -16.656 2.406 1 91.94 105 THR A C 1
ATOM 866 O O . THR A 1 105 ? 16.125 -17.391 2.393 1 91.94 105 THR A O 1
ATOM 869 N N . VAL A 1 106 ? 15.188 -15.406 1.965 1 91.88 106 VAL A N 1
ATOM 870 C CA . VAL A 1 106 ? 16.453 -14.852 1.5 1 91.88 106 VAL A CA 1
ATOM 871 C C . VAL A 1 106 ? 17.297 -14.406 2.695 1 91.88 106 VAL A C 1
ATOM 873 O O . VAL A 1 106 ? 16.766 -14.195 3.789 1 91.88 106 VAL A O 1
ATOM 876 N N . GLU A 1 107 ? 18.578 -14.219 2.51 1 91.69 107 GLU A N 1
ATOM 877 C CA . GLU A 1 107 ? 19.516 -13.883 3.574 1 91.69 107 GLU A CA 1
ATOM 878 C C . GLU A 1 107 ? 19.172 -12.547 4.227 1 91.69 107 GLU A C 1
ATOM 880 O O . GLU A 1 107 ? 19.25 -12.406 5.445 1 91.69 107 GLU A O 1
ATOM 885 N N . GLU A 1 108 ? 18.75 -11.633 3.441 1 91.88 108 GLU A N 1
ATOM 886 C CA . GLU A 1 108 ? 18.406 -10.305 3.926 1 91.88 108 GLU A CA 1
ATOM 887 C C . GLU A 1 108 ? 17.344 -10.367 5.012 1 91.88 108 GLU A C 1
ATOM 889 O O . GLU A 1 108 ? 17.359 -9.57 5.953 1 91.88 108 GLU A O 1
ATOM 894 N N . ALA A 1 109 ? 16.469 -11.297 4.957 1 95.38 109 ALA A N 1
ATOM 895 C CA . ALA A 1 109 ? 15.312 -11.391 5.836 1 95.38 109 ALA A CA 1
ATOM 896 C C . ALA A 1 109 ? 15.727 -11.789 7.25 1 95.38 109 ALA A C 1
ATOM 898 O O . ALA A 1 109 ? 14.945 -11.664 8.195 1 95.38 109 ALA A O 1
ATOM 899 N N . LYS A 1 110 ? 16.938 -12.289 7.43 1 94.44 110 LYS A N 1
ATOM 900 C CA . LYS A 1 110 ? 17.453 -12.641 8.75 1 94.44 110 LYS A CA 1
ATOM 901 C C . LYS A 1 110 ? 17.781 -11.391 9.562 1 94.44 110 LYS A C 1
ATOM 903 O O . LYS A 1 110 ? 17.812 -11.438 10.797 1 94.44 110 LYS A O 1
ATOM 908 N N . TYR A 1 111 ? 17.969 -10.305 8.852 1 93.56 111 TYR A N 1
ATOM 909 C CA . TYR A 1 111 ? 18.484 -9.125 9.531 1 93.56 111 TYR A CA 1
ATOM 910 C C . TYR A 1 111 ? 17.594 -7.918 9.297 1 93.56 111 TYR A C 1
ATOM 912 O O . TYR A 1 111 ? 17.891 -6.809 9.75 1 93.56 111 TYR A O 1
ATOM 920 N N . SER A 1 112 ? 16.547 -8.148 8.57 1 94.62 112 SER A N 1
ATOM 921 C CA . SER A 1 112 ? 15.672 -7.035 8.219 1 94.62 112 SER A CA 1
ATOM 922 C C . SER A 1 112 ? 14.203 -7.453 8.25 1 94.62 112 SER A C 1
ATOM 924 O O . SER A 1 112 ? 13.898 -8.648 8.258 1 94.62 112 SER A O 1
ATOM 926 N N . ARG A 1 113 ? 13.359 -6.523 8.367 1 97.38 113 ARG A N 1
ATOM 927 C CA . ARG A 1 113 ? 11.914 -6.695 8.234 1 97.38 113 ARG A CA 1
ATOM 928 C C . ARG A 1 113 ? 11.391 -5.988 6.992 1 97.38 113 ARG A C 1
ATOM 930 O O . ARG A 1 113 ? 11.992 -5.02 6.523 1 97.38 113 ARG A O 1
ATOM 937 N N . ARG A 1 114 ? 10.258 -6.5 6.477 1 98.31 114 ARG A N 1
ATOM 938 C CA . ARG A 1 114 ? 9.617 -5.844 5.344 1 98.31 114 ARG A CA 1
ATOM 939 C C . ARG A 1 114 ? 8.102 -6.051 5.379 1 98.31 114 ARG A C 1
ATOM 941 O O . ARG A 1 114 ? 7.609 -6.906 6.113 1 98.31 114 ARG A O 1
ATOM 948 N N . ALA A 1 115 ? 7.434 -5.227 4.699 1 98.75 115 ALA A N 1
ATOM 949 C CA . ALA A 1 115 ? 5.992 -5.352 4.516 1 98.75 115 ALA A CA 1
ATOM 950 C C . ALA A 1 115 ? 5.641 -5.531 3.043 1 98.75 115 ALA A C 1
ATOM 952 O O . ALA A 1 115 ? 6.246 -4.902 2.172 1 98.75 115 ALA A O 1
ATOM 953 N N . PHE A 1 116 ? 4.637 -6.406 2.783 1 98.81 116 PHE A N 1
ATOM 954 C CA . PHE A 1 116 ? 4.191 -6.684 1.423 1 98.81 116 PHE A CA 1
ATOM 955 C C . PHE A 1 116 ? 2.676 -6.562 1.314 1 98.81 116 PHE A C 1
ATOM 957 O O . PHE A 1 116 ? 1.947 -6.992 2.211 1 98.81 116 PHE A O 1
ATOM 964 N N . GLN A 1 117 ? 2.203 -6.012 0.213 1 98.81 117 GLN A N 1
ATOM 965 C CA . GLN A 1 117 ? 0.78 -5.902 -0.093 1 98.81 117 GLN A CA 1
ATOM 966 C C . GLN A 1 117 ? 0.189 -7.266 -0.444 1 98.81 117 GLN A C 1
ATOM 968 O O . GLN A 1 117 ? 0.812 -8.055 -1.159 1 98.81 117 GLN A O 1
ATOM 973 N N . GLN A 1 118 ? -1 -7.52 0.123 1 98.81 118 GLN A N 1
ATOM 974 C CA . GLN A 1 118 ? -1.734 -8.734 -0.216 1 98.81 118 GLN A CA 1
ATOM 975 C C . GLN A 1 118 ? -3.201 -8.43 -0.501 1 98.81 118 GLN A C 1
ATOM 977 O O . GLN A 1 118 ? -3.764 -7.48 0.054 1 98.81 118 GLN A O 1
ATOM 982 N N . THR A 1 119 ? -3.783 -9.219 -1.354 1 98.81 119 THR A N 1
ATOM 983 C CA . THR A 1 119 ? -5.207 -9.172 -1.666 1 98.81 119 THR A CA 1
ATOM 984 C C . THR A 1 119 ? -5.801 -10.578 -1.721 1 98.81 119 THR A C 1
ATOM 986 O O . THR A 1 119 ? -5.184 -11.492 -2.266 1 98.81 119 THR A O 1
ATOM 989 N N . VAL A 1 120 ? -6.926 -10.758 -1.12 1 98.75 120 VAL A N 1
ATOM 990 C CA . VAL A 1 120 ? -7.707 -11.969 -1.333 1 98.75 120 VAL A CA 1
ATOM 991 C C . VAL A 1 120 ? -9.109 -11.609 -1.808 1 98.75 120 VAL A C 1
ATOM 993 O O . VAL A 1 120 ? -9.648 -10.562 -1.433 1 98.75 120 VAL A O 1
ATOM 996 N N . LEU A 1 121 ? -9.672 -12.438 -2.654 1 98.56 121 LEU A N 1
ATOM 997 C CA . LEU A 1 121 ? -10.984 -12.242 -3.252 1 98.56 121 LEU A CA 1
ATOM 998 C C . LEU A 1 121 ? -11.938 -13.359 -2.846 1 98.56 121 LEU A C 1
ATOM 1000 O O . LEU A 1 121 ? -11.523 -14.516 -2.699 1 98.56 121 LEU A O 1
ATOM 1004 N N . MET A 1 122 ? -13.195 -13.016 -2.688 1 98.31 122 MET A N 1
ATOM 1005 C CA . MET A 1 122 ? -14.25 -13.969 -2.357 1 98.31 122 MET A CA 1
ATOM 1006 C C . MET A 1 122 ? -15.609 -13.453 -2.828 1 98.31 122 MET A C 1
ATOM 1008 O O . MET A 1 122 ? -15.773 -12.258 -3.068 1 98.31 122 MET A O 1
ATOM 1012 N N . PRO A 1 123 ? -16.562 -14.375 -3.078 1 97.88 123 PRO A N 1
ATOM 1013 C CA . PRO A 1 123 ? -17.891 -13.844 -3.369 1 97.88 123 PRO A CA 1
ATOM 1014 C C . PRO A 1 123 ? -18.484 -13.062 -2.197 1 97.88 123 PRO A C 1
ATOM 1016 O O . PRO A 1 123 ? -18.234 -13.391 -1.037 1 97.88 123 PRO A O 1
ATOM 1019 N N . MET A 1 124 ? -19.25 -12.078 -2.463 1 97.88 124 MET A N 1
ATOM 1020 C CA . MET A 1 124 ? -19.812 -11.219 -1.419 1 97.88 124 MET A CA 1
ATOM 1021 C C . MET A 1 124 ? -20.734 -12.016 -0.499 1 97.88 124 MET A C 1
ATOM 1023 O O . MET A 1 124 ? -21.734 -12.578 -0.949 1 97.88 124 MET A O 1
ATOM 1027 N N . PRO A 1 125 ? -20.391 -12.055 0.775 1 97.62 125 PRO A N 1
ATOM 1028 C CA . PRO A 1 125 ? -21.312 -12.703 1.713 1 97.62 125 PRO A CA 1
ATOM 1029 C C . PRO A 1 125 ? -22.641 -11.961 1.848 1 97.62 125 PRO A C 1
ATOM 1031 O O . PRO A 1 125 ? -22.672 -10.734 1.805 1 97.62 125 PRO A O 1
ATOM 1034 N N . LEU A 1 126 ? -23.734 -12.703 2.086 1 96.56 126 LEU A N 1
ATOM 1035 C CA . LEU A 1 126 ? -25.047 -12.109 2.27 1 96.56 126 LEU A CA 1
ATOM 1036 C C . LEU A 1 126 ? -25.438 -12.102 3.744 1 96.56 126 LEU A C 1
ATOM 1038 O O . LEU A 1 126 ? -26.516 -11.625 4.102 1 96.56 126 LEU A O 1
ATOM 1042 N N . MET A 1 127 ? -24.609 -12.609 4.559 1 95.88 127 MET A N 1
ATOM 1043 C CA . MET A 1 127 ? -24.766 -12.594 6.012 1 95.88 127 MET A CA 1
ATOM 1044 C C . MET A 1 127 ? -23.422 -12.32 6.699 1 95.88 127 MET A C 1
ATOM 1046 O O . MET A 1 127 ? -22.375 -12.398 6.066 1 95.88 127 MET A O 1
ATOM 1050 N N . LYS A 1 128 ? -23.562 -12.047 7.961 1 96.56 128 LYS A N 1
ATOM 1051 C CA . LYS A 1 128 ? -22.344 -11.828 8.75 1 96.56 128 LYS A CA 1
ATOM 1052 C C . LYS A 1 128 ? -21.469 -13.07 8.742 1 96.56 128 LYS A C 1
ATOM 1054 O O . LYS A 1 128 ? -21.953 -14.195 8.844 1 96.56 128 LYS A O 1
ATOM 1059 N N . MET A 1 129 ? -20.125 -12.867 8.547 1 97.88 129 MET A N 1
ATOM 1060 C CA . MET A 1 129 ? -19.156 -13.953 8.562 1 97.88 129 MET A CA 1
ATOM 1061 C C . MET A 1 129 ? -17.828 -13.5 9.164 1 97.88 129 MET A C 1
ATOM 1063 O O . MET A 1 129 ? -17.609 -12.305 9.352 1 97.88 129 MET A O 1
ATOM 1067 N N . THR A 1 130 ? -17.031 -14.523 9.484 1 98.19 130 THR A N 1
ATOM 1068 C CA . THR A 1 130 ? -15.688 -14.258 9.961 1 98.19 130 THR A CA 1
ATOM 1069 C C . THR A 1 130 ? -14.648 -14.648 8.914 1 98.19 130 THR A C 1
ATOM 1071 O O . THR A 1 130 ? -14.641 -15.781 8.43 1 98.19 130 THR A O 1
ATOM 1074 N N . LEU A 1 131 ? -13.852 -13.727 8.516 1 98.62 131 LEU A N 1
ATOM 1075 C CA . LEU A 1 131 ? -12.703 -14.008 7.66 1 98.62 131 LEU A CA 1
ATOM 1076 C C . LEU A 1 131 ? -11.484 -14.391 8.492 1 98.62 131 LEU A C 1
ATOM 1078 O O . LEU A 1 131 ? -11.102 -13.664 9.406 1 98.62 131 LEU A O 1
ATOM 1082 N N . VAL A 1 132 ? -10.914 -15.516 8.195 1 98.69 132 VAL A N 1
ATOM 1083 C CA . VAL A 1 132 ? -9.695 -15.969 8.844 1 98.69 132 VAL A CA 1
ATOM 1084 C C . VAL A 1 132 ? -8.594 -16.156 7.801 1 98.69 132 VAL A C 1
ATOM 1086 O O . VAL A 1 132 ? -8.82 -16.75 6.75 1 98.69 132 VAL A O 1
ATOM 1089 N N . ILE A 1 133 ? -7.41 -15.648 8.07 1 98.81 133 ILE A N 1
ATOM 1090 C CA . ILE A 1 133 ? -6.227 -15.883 7.25 1 98.81 133 ILE A CA 1
ATOM 1091 C C . ILE A 1 133 ? -5.164 -16.594 8.078 1 98.81 133 ILE A C 1
ATOM 1093 O O . ILE A 1 133 ? -4.773 -16.125 9.148 1 98.81 133 ILE A O 1
ATOM 1097 N N . ASP A 1 134 ? -4.707 -17.688 7.551 1 98.81 134 ASP A N 1
ATOM 1098 C CA . ASP A 1 134 ? -3.709 -18.516 8.219 1 98.81 134 ASP A CA 1
ATOM 1099 C C . ASP A 1 134 ? -2.416 -18.578 7.406 1 98.81 134 ASP A C 1
ATOM 1101 O O . ASP A 1 134 ? -2.432 -18.406 6.188 1 98.81 134 ASP A O 1
ATOM 1105 N N . GLY A 1 135 ? -1.315 -18.719 8.117 1 98.5 135 GLY A N 1
ATOM 1106 C CA . GLY A 1 135 ? -0.033 -19.031 7.504 1 98.5 135 GLY A CA 1
ATOM 1107 C C . GLY A 1 135 ? 0.465 -20.438 7.836 1 98.5 135 GLY A C 1
ATOM 1108 O O . GLY A 1 135 ? 0.304 -20.906 8.969 1 98.5 135 GLY A O 1
ATOM 1109 N N . ARG A 1 136 ? 1.047 -21.047 6.859 1 96.94 136 ARG A N 1
ATOM 1110 C CA . ARG A 1 136 ? 1.612 -22.375 7.066 1 96.94 136 ARG A CA 1
ATOM 1111 C C . ARG A 1 136 ? 2.967 -22.297 7.762 1 96.94 136 ARG A C 1
ATOM 1113 O O . ARG A 1 136 ? 3.879 -21.625 7.277 1 96.94 136 ARG A O 1
ATOM 1120 N N . GLU A 1 137 ? 3.08 -22.984 8.82 1 93.88 137 GLU A N 1
ATOM 1121 C CA . GLU A 1 137 ? 4.34 -23.016 9.555 1 93.88 137 GLU A CA 1
ATOM 1122 C C . GLU A 1 137 ? 5.281 -24.062 8.969 1 93.88 137 GLU A C 1
ATOM 1124 O O . GLU A 1 137 ? 4.879 -24.875 8.125 1 93.88 137 GLU A O 1
ATOM 1129 N N . ARG A 1 138 ? 6.496 -24.078 9.461 1 90.75 138 ARG A N 1
ATOM 1130 C CA . ARG A 1 138 ? 7.531 -24.969 8.938 1 90.75 138 ARG A CA 1
ATOM 1131 C C . ARG A 1 138 ? 7.137 -26.422 9.125 1 90.75 138 ARG A C 1
ATOM 1133 O O . ARG A 1 138 ? 7.508 -27.281 8.32 1 90.75 138 ARG A O 1
ATOM 1140 N N . ASP A 1 139 ? 6.371 -26.719 10.109 1 92.19 139 ASP A N 1
ATOM 1141 C CA . ASP A 1 139 ? 5.961 -28.094 10.367 1 92.19 139 ASP A CA 1
ATOM 1142 C C . ASP A 1 139 ? 4.73 -28.469 9.547 1 92.19 139 ASP A C 1
ATOM 1144 O O . ASP A 1 139 ? 4.199 -29.562 9.68 1 92.19 139 ASP A O 1
ATOM 1148 N N . GLY A 1 140 ? 4.203 -27.516 8.773 1 93.38 140 GLY A N 1
ATOM 1149 C CA . GLY A 1 140 ? 3.105 -27.812 7.863 1 93.38 140 GLY A CA 1
ATOM 1150 C C . GLY A 1 140 ? 1.75 -27.422 8.422 1 93.38 140 GLY A C 1
ATOM 1151 O O . GLY A 1 140 ? 0.755 -27.391 7.695 1 93.38 140 GLY A O 1
ATOM 1152 N N . LEU A 1 141 ? 1.76 -27.047 9.656 1 95.5 141 LEU A N 1
ATOM 1153 C CA . LEU A 1 141 ? 0.499 -26.688 10.289 1 95.5 141 LEU A CA 1
ATOM 1154 C C . LEU A 1 141 ? 0.183 -25.219 10.07 1 95.5 141 LEU A C 1
ATOM 1156 O O . LEU A 1 141 ? 1.093 -24.391 9.938 1 95.5 141 LEU A O 1
ATOM 1160 N N . PHE A 1 142 ? -1.096 -24.938 10.008 1 97.31 142 PHE A N 1
ATOM 1161 C CA . PHE A 1 142 ? -1.517 -23.547 9.82 1 97.31 142 PHE A CA 1
ATOM 1162 C C . PHE A 1 142 ? -1.681 -22.844 11.156 1 97.31 142 PHE A C 1
ATOM 1164 O O . PHE A 1 142 ? -2.184 -23.438 12.117 1 97.31 142 PHE A O 1
ATOM 1171 N N . LEU A 1 143 ? -1.232 -21.672 11.188 1 97.88 143 LEU A N 1
ATOM 1172 C CA . LEU A 1 143 ? -1.422 -20.781 12.32 1 97.88 143 LEU A CA 1
ATOM 1173 C C . LEU A 1 143 ? -2.215 -19.547 11.906 1 97.88 143 LEU A C 1
ATOM 1175 O O . LEU A 1 143 ? -1.948 -18.953 10.859 1 97.88 143 LEU A O 1
ATOM 1179 N N . GLN A 1 144 ? -3.184 -19.172 12.742 1 98.31 144 GLN A N 1
ATOM 1180 C CA . GLN A 1 144 ? -4.016 -18.016 12.445 1 98.31 144 GLN A CA 1
ATOM 1181 C C . GLN A 1 144 ? -3.217 -16.719 12.555 1 98.31 144 GLN A C 1
ATOM 1183 O O . GLN A 1 144 ? -2.592 -16.453 13.578 1 98.31 144 GLN A O 1
ATOM 1188 N N . LEU A 1 145 ? -3.283 -15.93 11.523 1 98.31 145 LEU A N 1
ATOM 1189 C CA . LEU A 1 145 ? -2.566 -14.656 11.492 1 98.31 145 LEU A CA 1
ATOM 1190 C C . LEU A 1 145 ? -3.527 -13.484 11.656 1 98.31 145 LEU A C 1
ATOM 1192 O O . LEU A 1 145 ? -3.139 -12.422 12.148 1 98.31 145 LEU A O 1
ATOM 1196 N N . LEU A 1 146 ? -4.742 -13.656 11.203 1 97.94 146 LEU A N 1
ATOM 1197 C CA . LEU A 1 146 ? -5.703 -12.562 11.133 1 97.94 146 LEU A CA 1
ATOM 1198 C C . LEU A 1 146 ? -7.133 -13.086 11.242 1 97.94 146 LEU A C 1
ATOM 1200 O O . LEU A 1 146 ? -7.457 -14.141 10.695 1 97.94 146 LEU A O 1
ATOM 1204 N N . LYS A 1 147 ? -7.93 -12.43 11.922 1 97.31 147 LYS A N 1
ATOM 1205 C CA . LYS A 1 147 ? -9.367 -12.68 12.039 1 97.31 147 LYS A CA 1
ATOM 1206 C C . LYS A 1 147 ? -10.156 -11.383 11.93 1 97.31 147 LYS A C 1
ATOM 1208 O O . LYS A 1 147 ? -9.891 -10.422 12.656 1 97.31 147 LYS A O 1
ATOM 1213 N N . GLU A 1 148 ? -11.117 -11.305 11 1 96.69 148 GLU A N 1
ATOM 1214 C CA . GLU A 1 148 ? -11.93 -10.117 10.758 1 96.69 148 GLU A CA 1
ATOM 1215 C C . GLU A 1 148 ? -13.406 -10.469 10.609 1 96.69 148 GLU A C 1
ATOM 1217 O O . GLU A 1 148 ? -13.742 -11.508 10.039 1 96.69 148 GLU A O 1
ATOM 1222 N N . THR A 1 149 ? -14.234 -9.594 11.102 1 96.25 149 THR A N 1
ATOM 1223 C CA . THR A 1 149 ? -15.672 -9.758 10.898 1 96.25 149 THR A CA 1
ATOM 1224 C C . THR A 1 149 ? -16.125 -9.031 9.641 1 96.25 149 THR A C 1
ATOM 1226 O O . THR A 1 149 ? -15.781 -7.867 9.422 1 96.25 149 THR A O 1
ATOM 1229 N N . ILE A 1 150 ? -16.875 -9.695 8.828 1 97.5 150 ILE A N 1
ATOM 1230 C CA . ILE A 1 150 ? -17.484 -9.117 7.641 1 97.5 150 ILE A CA 1
ATOM 1231 C C . ILE A 1 150 ? -18.969 -8.875 7.891 1 97.5 150 ILE A C 1
ATOM 1233 O O . ILE A 1 150 ? -19.719 -9.812 8.188 1 97.5 150 ILE A O 1
ATOM 1237 N N . GLU A 1 151 ? -19.344 -7.656 7.797 1 95.38 151 GLU A N 1
ATOM 1238 C CA . GLU A 1 151 ? -20.75 -7.27 7.879 1 95.38 151 GLU A CA 1
ATOM 1239 C C . GLU A 1 151 ? -21.25 -6.746 6.539 1 95.38 151 GLU A C 1
ATOM 1241 O O . GLU A 1 151 ? -21.031 -5.586 6.191 1 95.38 151 GLU A O 1
ATOM 1246 N N . PRO A 1 152 ? -22.047 -7.598 5.938 1 93.62 152 PRO A N 1
ATOM 1247 C CA . PRO A 1 152 ? -22.562 -7.137 4.645 1 93.62 152 PRO A CA 1
ATOM 1248 C C . PRO A 1 152 ? -23.359 -5.84 4.758 1 93.62 152 PRO A C 1
ATOM 1250 O O . PRO A 1 152 ? -24.109 -5.652 5.727 1 93.62 152 PRO A O 1
ATOM 1253 N N . GLY A 1 153 ? -23.219 -4.938 3.842 1 90.31 153 GLY A N 1
ATOM 1254 C CA . GLY A 1 153 ? -23.969 -3.686 3.832 1 90.31 153 GLY A CA 1
ATOM 1255 C C . GLY A 1 153 ? -23.297 -2.594 4.645 1 90.31 153 GLY A C 1
ATOM 1256 O O . GLY A 1 153 ? -23.75 -1.445 4.641 1 90.31 153 GLY A O 1
ATOM 1257 N N . SER A 1 154 ? -22.281 -3.029 5.355 1 92.5 154 SER A N 1
ATOM 1258 C CA . SER A 1 154 ? -21.547 -2.039 6.141 1 92.5 154 SER A CA 1
ATOM 1259 C C . SER A 1 154 ? -20.922 -0.975 5.246 1 92.5 154 SER A C 1
ATOM 1261 O O . SER A 1 154 ? -20.438 -1.28 4.156 1 92.5 154 SER A O 1
ATOM 1263 N N . LEU A 1 155 ? -20.828 0.228 5.773 1 90.94 155 LEU A N 1
ATOM 1264 C CA . LEU A 1 155 ? -20.219 1.336 5.039 1 90.94 155 LEU A CA 1
ATOM 1265 C C . LEU A 1 155 ? -18.703 1.201 4.996 1 90.94 155 LEU A C 1
ATOM 1267 O O . LEU A 1 155 ? -18.031 1.897 4.227 1 90.94 155 LEU A O 1
ATOM 1271 N N . SER A 1 156 ? -18.188 0.281 5.754 1 90.75 156 SER A N 1
ATOM 1272 C CA . SER A 1 156 ? -16.75 0.055 5.762 1 90.75 156 SER A CA 1
ATOM 1273 C C . SER A 1 156 ? -16.312 -0.731 4.531 1 90.75 156 SER A C 1
ATOM 1275 O O . SER A 1 156 ? -15.117 -0.81 4.238 1 90.75 156 SER A O 1
ATOM 1277 N N . ILE A 1 157 ? -17.234 -1.32 3.875 1 96.44 157 ILE A N 1
ATOM 1278 C CA . ILE A 1 157 ? -16.938 -1.976 2.607 1 96.44 157 ILE A CA 1
ATOM 1279 C C . ILE A 1 157 ? -17.125 -0.988 1.459 1 96.44 157 ILE A C 1
ATOM 1281 O O . ILE A 1 157 ? -18.25 -0.717 1.045 1 96.44 157 ILE A O 1
ATOM 1285 N N . LYS A 1 158 ? -16.062 -0.565 0.949 1 96 158 LYS A N 1
ATOM 1286 C CA . LYS A 1 158 ? -16.094 0.42 -0.127 1 96 158 LYS A CA 1
ATOM 1287 C C . LYS A 1 158 ? -16.656 -0.187 -1.41 1 96 158 LYS A C 1
ATOM 1289 O O . LYS A 1 158 ? -16.406 -1.358 -1.707 1 96 158 LYS A O 1
ATOM 1294 N N . ILE A 1 159 ? -17.406 0.572 -2.123 1 96.06 159 ILE A N 1
ATOM 1295 C CA . ILE A 1 159 ? -17.844 0.164 -3.457 1 96.06 159 ILE A CA 1
ATOM 1296 C C . ILE A 1 159 ? -16.859 0.702 -4.5 1 96.06 159 ILE A C 1
ATOM 1298 O O . ILE A 1 159 ? -16.812 1.907 -4.758 1 96.06 159 ILE A O 1
ATOM 1302 N N . SER A 1 160 ? -16.156 -0.194 -5.059 1 94.5 160 SER A N 1
ATOM 1303 C CA . SER A 1 160 ? -15.125 0.176 -6.023 1 94.5 160 SER A CA 1
ATOM 1304 C C . SER A 1 160 ? -15.742 0.6 -7.352 1 94.5 160 SER A C 1
ATOM 1306 O O . SER A 1 160 ? -16.75 0.043 -7.781 1 94.5 160 SER A O 1
ATOM 1308 N N . GLN A 1 161 ? -15.117 1.615 -7.914 1 91.12 161 GLN A N 1
ATOM 1309 C CA . GLN A 1 161 ? -15.414 2.059 -9.273 1 91.12 161 GLN A CA 1
ATOM 1310 C C . GLN A 1 161 ? -14.219 1.859 -10.195 1 91.12 161 GLN A C 1
ATOM 1312 O O . GLN A 1 161 ? -13.492 2.812 -10.5 1 91.12 161 GLN A O 1
ATOM 1317 N N . PRO A 1 162 ? -14.078 0.651 -10.719 1 89.62 162 PRO A N 1
ATOM 1318 C CA . PRO A 1 162 ? -12.859 0.399 -11.492 1 89.62 162 PRO A CA 1
ATOM 1319 C C . PRO A 1 162 ? -12.828 1.174 -12.812 1 89.62 162 PRO A C 1
ATOM 1321 O O . PRO A 1 162 ? -13.867 1.364 -13.445 1 89.62 162 PRO A O 1
ATOM 1324 N N . THR A 1 163 ? -11.617 1.641 -13.18 1 90.75 163 THR A N 1
ATOM 1325 C CA . THR A 1 163 ? -11.422 2.234 -14.492 1 90.75 163 THR A CA 1
ATOM 1326 C C . THR A 1 163 ? -11.586 1.187 -15.594 1 90.75 163 THR A C 1
ATOM 1328 O O . THR A 1 163 ? -11 0.103 -15.516 1 90.75 163 THR A O 1
ATOM 1331 N N . GLU A 1 164 ? -12.289 1.547 -16.609 1 93.56 164 GLU A N 1
ATOM 1332 C CA . GLU A 1 164 ? -12.508 0.593 -17.688 1 93.56 164 GLU A CA 1
ATOM 1333 C C . GLU A 1 164 ? -11.461 0.745 -18.797 1 93.56 164 GLU A C 1
ATOM 1335 O O . GLU A 1 164 ? -11.148 1.862 -19.203 1 93.56 164 GLU A O 1
ATOM 1340 N N . PHE A 1 165 ? -10.922 -0.359 -19.141 1 97.62 165 PHE A N 1
ATOM 1341 C CA . PHE A 1 165 ? -9.984 -0.458 -20.25 1 97.62 165 PHE A CA 1
ATOM 1342 C C . PHE A 1 165 ? -10.508 -1.428 -21.312 1 97.62 165 PHE A C 1
ATOM 1344 O O . PHE A 1 165 ? -11.484 -2.143 -21.078 1 97.62 165 PHE A O 1
ATOM 1351 N N . GLU A 1 166 ? -9.906 -1.368 -22.5 1 98.25 166 GLU A N 1
ATOM 1352 C CA . GLU A 1 166 ? -10.297 -2.314 -23.531 1 98.25 166 GLU A CA 1
ATOM 1353 C C . GLU A 1 166 ? -10.047 -3.754 -23.094 1 98.25 166 GLU A C 1
ATOM 1355 O O . GLU A 1 166 ? -8.961 -4.078 -22.609 1 98.25 166 GLU A O 1
ATOM 1360 N N . LYS A 1 167 ? -11.055 -4.543 -23.203 1 97.94 167 LYS A N 1
ATOM 1361 C CA . LYS A 1 167 ? -10.945 -5.965 -22.891 1 97.94 167 LYS A CA 1
ATOM 1362 C C . LYS A 1 167 ? -11.414 -6.82 -24.062 1 97.94 167 LYS A C 1
ATOM 1364 O O . LYS A 1 167 ? -12.297 -6.414 -24.828 1 97.94 167 LYS A O 1
ATOM 1369 N N . ARG A 1 168 ? -10.789 -7.934 -24.281 1 98.44 168 ARG A N 1
ATOM 1370 C CA . ARG A 1 168 ? -11.133 -8.883 -25.344 1 98.44 168 ARG A CA 1
ATOM 1371 C C . ARG A 1 168 ? -11.195 -10.305 -24.797 1 98.44 168 ARG A C 1
ATOM 1373 O O . ARG A 1 168 ? -10.328 -10.719 -24.016 1 98.44 168 ARG A O 1
ATOM 1380 N N . ILE A 1 169 ? -12.242 -11.008 -25.188 1 98.06 169 ILE A N 1
ATOM 1381 C CA . ILE A 1 169 ? -12.266 -12.445 -24.938 1 98.06 169 ILE A CA 1
ATOM 1382 C C . ILE A 1 169 ? -11.477 -13.18 -26.016 1 98.06 169 ILE A C 1
ATOM 1384 O O . ILE A 1 169 ? -11.828 -13.109 -27.203 1 98.06 169 ILE A O 1
ATOM 1388 N N . LEU A 1 170 ? -10.453 -13.805 -25.609 1 98.62 170 LEU A N 1
ATOM 1389 C CA . LEU A 1 170 ? -9.57 -14.461 -26.578 1 98.62 170 LEU A CA 1
ATOM 1390 C C . LEU A 1 170 ? -9.984 -15.914 -26.797 1 98.62 170 LEU A C 1
ATOM 1392 O O . LEU A 1 170 ? -9.742 -16.484 -27.859 1 98.62 170 LEU A O 1
ATOM 1396 N N . HIS A 1 171 ? -10.5 -16.531 -25.797 1 98.12 171 HIS A N 1
ATOM 1397 C CA . HIS A 1 171 ? -10.953 -17.922 -25.812 1 98.12 171 HIS A CA 1
ATOM 1398 C C . HIS A 1 171 ? -12.078 -18.156 -24.812 1 98.12 171 HIS A C 1
ATOM 1400 O O . HIS A 1 171 ? -12.039 -17.625 -23.688 1 98.12 171 HIS A O 1
ATOM 1406 N N . GLY A 1 172 ? -13.109 -18.875 -25.266 1 95.25 172 GLY A N 1
ATOM 1407 C CA . GLY A 1 172 ? -14.18 -19.266 -24.359 1 95.25 172 GLY A CA 1
ATOM 1408 C C . GLY A 1 172 ? -15.195 -18.156 -24.141 1 95.25 172 GLY A C 1
ATOM 1409 O O . GLY A 1 172 ? -15.477 -17.375 -25.047 1 95.25 172 GLY A O 1
ATOM 1410 N N . ASP A 1 173 ? -15.875 -18.312 -22.938 1 89.56 173 ASP A N 1
ATOM 1411 C CA . ASP A 1 173 ? -16.969 -17.422 -22.562 1 89.56 173 ASP A CA 1
ATOM 1412 C C . ASP A 1 173 ? -17.016 -17.203 -21.047 1 89.56 173 ASP A C 1
ATOM 1414 O O . ASP A 1 173 ? -16.797 -18.141 -20.281 1 89.56 173 ASP A O 1
ATOM 1418 N N . LEU A 1 174 ? -17.297 -16.016 -20.688 1 83.62 174 LEU A N 1
ATOM 1419 C CA . LEU A 1 174 ? -17.312 -15.68 -19.266 1 83.62 174 LEU A CA 1
ATOM 1420 C C . LEU A 1 174 ? -18.672 -15.977 -18.641 1 83.62 174 LEU A C 1
ATOM 1422 O O . LEU A 1 174 ? -18.828 -15.93 -17.422 1 83.62 174 LEU A O 1
ATOM 1426 N N . GLY A 1 175 ? -19.578 -16.328 -19.375 1 84.12 175 GLY A N 1
ATOM 1427 C CA . GLY A 1 175 ? -20.922 -16.562 -18.891 1 84.12 175 GLY A CA 1
ATOM 1428 C C . GLY A 1 175 ? -21.141 -17.984 -18.391 1 84.12 175 GLY A C 1
ATOM 1429 O O . GLY A 1 175 ? -22.188 -18.297 -17.812 1 84.12 175 GLY A O 1
ATOM 1430 N N . VAL A 1 176 ? -20.203 -18.828 -18.641 1 87.19 176 VAL A N 1
ATOM 1431 C CA . VAL A 1 176 ? -20.266 -20.219 -18.203 1 87.19 176 VAL A CA 1
ATOM 1432 C C . VAL A 1 176 ? -19.125 -20.516 -17.25 1 87.19 176 VAL A C 1
ATOM 1434 O O . VAL A 1 176 ? -18.031 -19.969 -17.391 1 87.19 176 VAL A O 1
ATOM 1437 N N . PRO A 1 177 ? -19.391 -21.375 -16.281 1 90.12 177 PRO A N 1
ATOM 1438 C CA . PRO A 1 177 ? -18.312 -21.688 -15.336 1 90.12 177 PRO A CA 1
ATOM 1439 C C . PRO A 1 177 ? -17.109 -22.328 -16.016 1 90.12 177 PRO A C 1
ATOM 1441 O O . PRO A 1 177 ? -17.234 -23.406 -16.594 1 90.12 177 PRO A O 1
ATOM 1444 N N . LYS A 1 178 ? -16.031 -21.75 -16.016 1 95.06 178 LYS A N 1
ATOM 1445 C CA . LYS A 1 178 ? -14.727 -22.156 -16.531 1 95.06 178 LYS A CA 1
ATOM 1446 C C . LYS A 1 178 ? -13.602 -21.625 -15.648 1 95.06 178 LYS A C 1
ATOM 1448 O O . LYS A 1 178 ? -13.836 -20.781 -14.773 1 95.06 178 LYS A O 1
ATOM 1453 N N . ALA A 1 179 ? -12.469 -22.219 -15.805 1 97.5 179 ALA A N 1
ATOM 1454 C CA . ALA A 1 179 ? -11.289 -21.562 -15.258 1 97.5 179 ALA A CA 1
ATOM 1455 C C . ALA A 1 179 ? -10.969 -20.281 -16.031 1 97.5 179 ALA A C 1
ATOM 1457 O O . ALA A 1 179 ? -10.5 -20.344 -17.172 1 97.5 179 ALA A O 1
ATOM 1458 N N . ASP A 1 180 ? -11.211 -19.172 -15.445 1 97.88 180 ASP A N 1
ATOM 1459 C CA . ASP A 1 180 ? -11.078 -17.875 -16.125 1 97.88 180 ASP A CA 1
ATOM 1460 C C . ASP A 1 180 ? -9.688 -17.281 -15.922 1 97.88 180 ASP A C 1
ATOM 1462 O O . ASP A 1 180 ? -9.344 -16.875 -14.805 1 97.88 180 ASP A O 1
ATOM 1466 N N . PHE A 1 181 ? -8.922 -17.203 -17.016 1 98.5 181 PHE A N 1
ATOM 1467 C CA . PHE A 1 181 ? -7.613 -16.562 -17.016 1 98.5 181 PHE A CA 1
ATOM 1468 C C . PHE A 1 181 ? -7.703 -15.133 -17.547 1 98.5 181 PHE A C 1
ATOM 1470 O O . PHE A 1 181 ? -8.414 -14.883 -18.531 1 98.5 181 PHE A O 1
ATOM 1477 N N . LEU A 1 182 ? -7.082 -14.227 -16.891 1 98.75 182 LEU A N 1
ATOM 1478 C CA . LEU A 1 182 ? -7.039 -12.836 -17.328 1 98.75 182 LEU A CA 1
ATOM 1479 C C . LEU A 1 182 ? -5.602 -12.406 -17.609 1 98.75 182 LEU A C 1
ATOM 1481 O O . LEU A 1 182 ? -4.762 -12.406 -16.703 1 98.75 182 LEU A O 1
ATOM 1485 N N . ILE A 1 183 ? -5.281 -12.062 -18.875 1 98.94 183 ILE A N 1
ATOM 1486 C CA . ILE A 1 183 ? -3.986 -11.531 -19.281 1 98.94 183 ILE A CA 1
ATOM 1487 C C . ILE A 1 183 ? -4.027 -10 -19.25 1 98.94 183 ILE A C 1
ATOM 1489 O O . ILE A 1 183 ? -4.879 -9.383 -19.891 1 98.94 183 ILE A O 1
ATOM 1493 N N . MET A 1 184 ? -3.113 -9.406 -18.547 1 98.94 184 MET A N 1
ATOM 1494 C CA . MET A 1 184 ? -3.094 -7.953 -18.422 1 98.94 184 MET A CA 1
ATOM 1495 C C . MET A 1 184 ? -1.809 -7.371 -19 1 98.94 184 MET A C 1
ATOM 1497 O O . MET A 1 184 ? -0.723 -7.906 -18.766 1 98.94 184 MET A O 1
ATOM 1501 N N . ALA A 1 185 ? -1.95 -6.25 -19.656 1 98.94 185 ALA A N 1
ATOM 1502 C CA . ALA A 1 185 ? -0.819 -5.586 -20.297 1 98.94 185 ALA A CA 1
ATOM 1503 C C . ALA A 1 185 ? 0.048 -4.863 -19.266 1 98.94 185 ALA A C 1
ATOM 1505 O O . ALA A 1 185 ? -0.467 -4.16 -18.406 1 98.94 185 ALA A O 1
ATOM 1506 N N . GLU A 1 186 ? 1.3 -5.016 -19.359 1 98.94 186 GLU A N 1
ATOM 1507 C CA . GLU A 1 186 ? 2.283 -4.332 -18.531 1 98.94 186 GLU A CA 1
ATOM 1508 C C . GLU A 1 186 ? 3.457 -3.826 -19.359 1 98.94 186 GLU A C 1
ATOM 1510 O O . GLU A 1 186 ? 4.117 -4.605 -20.047 1 98.94 186 GLU A O 1
ATOM 1515 N N . GLY A 1 187 ? 3.74 -2.557 -19.266 1 98.88 187 GLY A N 1
ATOM 1516 C CA . GLY A 1 187 ? 4.859 -1.977 -20 1 98.88 187 GLY A CA 1
ATOM 1517 C C . GLY A 1 187 ? 4.531 -1.661 -21.438 1 98.88 187 GLY A C 1
ATOM 1518 O O . GLY A 1 187 ? 5.426 -1.385 -22.234 1 98.88 187 GLY A O 1
ATOM 1519 N N . PHE A 1 188 ? 3.25 -1.776 -21.797 1 98.94 188 PHE A N 1
ATOM 1520 C CA . PHE A 1 188 ? 2.791 -1.368 -23.125 1 98.94 188 PHE A CA 1
ATOM 1521 C C . PHE A 1 188 ? 2.172 0.023 -23.078 1 98.94 188 PHE A C 1
ATOM 1523 O O . PHE A 1 188 ? 1.247 0.271 -22.297 1 98.94 188 PHE A O 1
ATOM 1530 N N . GLU A 1 189 ? 2.684 0.921 -23.875 1 98.56 189 GLU A N 1
ATOM 1531 C CA . GLU A 1 189 ? 2.064 2.238 -23.984 1 98.56 189 GLU A CA 1
ATOM 1532 C C . GLU A 1 189 ? 0.74 2.16 -24.75 1 98.56 189 GLU A C 1
ATOM 1534 O O . GLU A 1 189 ? 0.392 1.111 -25.297 1 98.56 189 GLU A O 1
ATOM 1539 N N . ILE A 1 190 ? 0 3.225 -24.75 1 97.75 190 ILE A N 1
ATOM 1540 C CA . ILE A 1 190 ? -1.349 3.248 -25.297 1 97.75 190 ILE A CA 1
ATOM 1541 C C . ILE A 1 190 ? -1.302 2.896 -26.781 1 97.75 190 ILE A C 1
ATOM 1543 O O . ILE A 1 190 ? -2.189 2.209 -27.297 1 97.75 190 ILE A O 1
ATOM 1547 N N . ASP A 1 191 ? -0.316 3.322 -27.5 1 98.31 191 ASP A N 1
ATOM 1548 C CA . ASP A 1 191 ? -0.212 3.1 -28.953 1 98.31 191 ASP A CA 1
ATOM 1549 C C . ASP A 1 191 ? 0.306 1.695 -29.25 1 98.31 191 ASP A C 1
ATOM 1551 O O . ASP A 1 191 ? 0.367 1.286 -30.406 1 98.31 191 ASP A O 1
ATOM 1555 N N . GLU A 1 192 ? 0.621 0.95 -28.156 1 98.75 192 GLU A N 1
ATOM 1556 C CA . GLU A 1 192 ? 1.145 -0.403 -28.328 1 98.75 192 GLU A CA 1
ATOM 1557 C C . GLU A 1 192 ? 0.097 -1.449 -27.953 1 98.75 192 GLU A C 1
ATOM 1559 O O . GLU A 1 192 ? 0.387 -2.646 -27.938 1 98.75 192 GLU A O 1
ATOM 1564 N N . MET A 1 193 ? -1.106 -1.047 -27.766 1 98.75 193 MET A N 1
ATOM 1565 C CA . MET A 1 193 ? -2.121 -1.95 -27.234 1 98.75 193 MET A CA 1
ATOM 1566 C C . MET A 1 193 ? -2.455 -3.049 -28.234 1 98.75 193 MET A C 1
ATOM 1568 O O . MET A 1 193 ? -2.732 -4.184 -27.859 1 98.75 193 MET A O 1
ATOM 1572 N N . GLU A 1 194 ? -2.459 -2.703 -29.516 1 98.81 194 GLU A N 1
ATOM 1573 C CA . GLU A 1 194 ? -2.74 -3.74 -30.5 1 98.81 194 GLU A CA 1
ATOM 1574 C C . GLU A 1 194 ? -1.665 -4.824 -30.484 1 98.81 194 GLU A C 1
ATOM 1576 O O . GLU A 1 194 ? -1.962 -6.004 -30.688 1 98.81 194 GLU A O 1
ATOM 1581 N N . VAL A 1 195 ? -0.418 -4.402 -30.328 1 98.88 195 VAL A N 1
ATOM 1582 C CA . VAL A 1 195 ? 0.668 -5.367 -30.188 1 98.88 195 VAL A CA 1
ATOM 1583 C C . VAL A 1 195 ? 0.421 -6.258 -28.969 1 98.88 195 VAL A C 1
ATOM 1585 O O . VAL A 1 195 ? 0.598 -7.477 -29.047 1 98.88 195 VAL A O 1
ATOM 1588 N N . PHE A 1 196 ? 0.038 -5.691 -27.891 1 98.88 196 PHE A N 1
ATOM 1589 C CA . PHE A 1 196 ? -0.297 -6.461 -26.703 1 98.88 196 PHE A CA 1
ATOM 1590 C C . PHE A 1 196 ? -1.353 -7.512 -27.016 1 98.88 196 PHE A C 1
ATOM 1592 O O . PHE A 1 196 ? -1.181 -8.688 -26.672 1 98.88 196 PHE A O 1
ATOM 1599 N N . PHE A 1 197 ? -2.445 -7.09 -27.594 1 98.94 197 PHE A N 1
ATOM 1600 C CA . PHE A 1 197 ? -3.541 -8.016 -27.844 1 98.94 197 PHE A CA 1
ATOM 1601 C C . PHE A 1 197 ? -3.09 -9.141 -28.781 1 98.94 197 PHE A C 1
ATOM 1603 O O . PHE A 1 197 ? -3.484 -10.297 -28.594 1 98.94 197 PHE A O 1
ATOM 1610 N N . GLN A 1 198 ? -2.275 -8.828 -29.734 1 98.88 198 GLN A N 1
ATOM 1611 C CA . GLN A 1 198 ? -1.743 -9.852 -30.625 1 98.88 198 GLN A CA 1
ATOM 1612 C C . GLN A 1 198 ? -0.895 -10.859 -29.875 1 98.88 198 GLN A C 1
ATOM 1614 O O . GLN A 1 198 ? -1.022 -12.07 -30.078 1 98.88 198 GLN A O 1
ATOM 1619 N N . LYS A 1 199 ? -0.014 -10.383 -29.031 1 98.88 199 LYS A N 1
ATOM 1620 C CA . LYS A 1 199 ? 0.84 -11.258 -28.25 1 98.88 199 LYS A CA 1
ATOM 1621 C C . LYS A 1 199 ? 0.014 -12.117 -27.297 1 98.88 199 LYS A C 1
ATOM 1623 O O . LYS A 1 199 ? 0.323 -13.289 -27.078 1 98.88 199 LYS A O 1
ATOM 1628 N N . ALA A 1 200 ? -0.994 -11.516 -26.719 1 98.94 200 ALA A N 1
ATOM 1629 C CA . ALA A 1 200 ? -1.888 -12.258 -25.844 1 98.94 200 ALA A CA 1
ATOM 1630 C C . ALA A 1 200 ? -2.561 -13.406 -26.594 1 98.94 200 ALA A C 1
ATOM 1632 O O . ALA A 1 200 ? -2.686 -14.508 -26.047 1 98.94 200 ALA A O 1
ATOM 1633 N N . VAL A 1 201 ? -3.014 -13.148 -27.797 1 98.81 201 VAL A N 1
ATOM 1634 C CA . VAL A 1 201 ? -3.629 -14.188 -28.625 1 98.81 201 VAL A CA 1
ATOM 1635 C C . VAL A 1 201 ? -2.619 -15.297 -28.891 1 98.81 201 VAL A C 1
ATOM 1637 O O . VAL A 1 201 ? -2.936 -16.484 -28.75 1 98.81 201 VAL A O 1
ATOM 1640 N N . GLU A 1 202 ? -1.436 -14.914 -29.281 1 98.75 202 GLU A N 1
ATOM 1641 C CA . GLU A 1 202 ? -0.388 -15.883 -29.578 1 98.75 202 GLU A CA 1
ATOM 1642 C C . GLU A 1 202 ? -0.093 -16.766 -28.375 1 98.75 202 GLU A C 1
ATOM 1644 O O . GLU A 1 202 ? 0.026 -17.984 -28.516 1 98.75 202 GLU A O 1
ATOM 1649 N N . LEU A 1 203 ? 0.011 -16.188 -27.25 1 98.62 203 LEU A N 1
ATOM 1650 C CA . LEU A 1 203 ? 0.313 -16.938 -26.047 1 98.62 203 LEU A CA 1
ATOM 1651 C C . LEU A 1 203 ? -0.859 -17.844 -25.656 1 98.62 203 LEU A C 1
ATOM 1653 O O . LEU A 1 203 ? -0.66 -18.953 -25.188 1 98.62 203 LEU A O 1
ATOM 1657 N N . THR A 1 204 ? -2.045 -17.328 -25.828 1 98.62 204 THR A N 1
ATOM 1658 C CA . THR A 1 204 ? -3.232 -18.125 -25.562 1 98.62 204 THR A CA 1
ATOM 1659 C C . THR A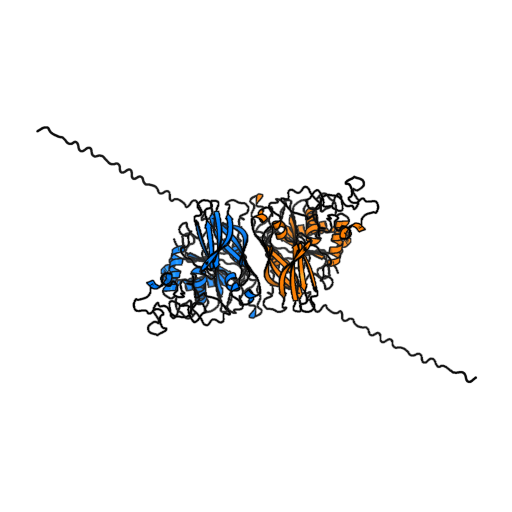 1 204 ? -3.238 -19.375 -26.438 1 98.62 204 THR A C 1
ATOM 1661 O O . THR A 1 204 ? -3.463 -20.484 -25.938 1 98.62 204 THR A O 1
ATOM 1664 N N . GLU A 1 205 ? -2.945 -19.219 -27.672 1 98.19 205 GLU A N 1
ATOM 1665 C CA . GLU A 1 205 ? -2.893 -20.344 -28.594 1 98.19 205 GLU A CA 1
ATOM 1666 C C . GLU A 1 205 ? -1.793 -21.328 -28.203 1 98.19 205 GLU A C 1
ATOM 1668 O O . GLU A 1 205 ? -1.979 -22.547 -28.281 1 98.19 205 GLU A O 1
ATOM 1673 N N . ALA A 1 206 ? -0.703 -20.781 -27.797 1 96.31 206 ALA A N 1
ATOM 1674 C CA . ALA A 1 206 ? 0.407 -21.641 -27.375 1 96.31 206 ALA A CA 1
ATOM 1675 C C . ALA A 1 206 ? 0.017 -22.484 -26.172 1 96.31 206 ALA A C 1
ATOM 1677 O O . ALA A 1 206 ? 0.337 -23.688 -26.109 1 96.31 206 ALA A O 1
ATOM 1678 N N . ILE A 1 207 ? -0.633 -21.906 -25.203 1 95.88 207 ILE A N 1
ATOM 1679 C CA . ILE A 1 207 ? -1.104 -22.609 -24.016 1 95.88 207 ILE A CA 1
ATOM 1680 C C . ILE A 1 207 ? -2.078 -23.719 -24.422 1 95.88 207 ILE A C 1
ATOM 1682 O O . ILE A 1 207 ? -1.931 -24.875 -24.016 1 95.88 207 ILE A O 1
ATOM 1686 N N . LEU A 1 208 ? -3.014 -23.391 -25.328 1 97.38 208 LEU A N 1
ATOM 1687 C CA . LEU A 1 208 ? -4.102 -24.281 -25.719 1 97.38 208 LEU A CA 1
ATOM 1688 C C . LEU A 1 208 ? -3.596 -25.391 -26.609 1 97.38 208 LEU A C 1
ATOM 1690 O O . LEU A 1 208 ? -4.34 -26.328 -26.938 1 97.38 208 LEU A O 1
ATOM 1694 N N . ASN A 1 209 ? -2.324 -25.359 -26.922 1 96.31 209 ASN A N 1
ATOM 1695 C CA . ASN A 1 209 ? -1.743 -26.391 -27.781 1 96.31 209 ASN A CA 1
ATOM 1696 C C . ASN A 1 209 ? -0.875 -27.359 -26.969 1 96.31 209 ASN A C 1
ATOM 1698 O O . ASN A 1 209 ? -0.238 -28.25 -27.531 1 96.31 209 ASN A O 1
ATOM 1702 N N . VAL A 1 210 ? -0.857 -27.172 -25.672 1 95.75 210 VAL A N 1
ATOM 1703 C CA . VAL A 1 210 ? -0.082 -28.047 -24.797 1 95.75 210 VAL A CA 1
ATOM 1704 C C . VAL A 1 210 ? -1.018 -28.781 -23.844 1 95.75 210 VAL A C 1
ATOM 1706 O O . VAL A 1 210 ? -1.975 -28.188 -23.328 1 95.75 210 VAL A O 1
ATOM 1709 N N . GLU A 1 211 ? -0.776 -30.047 -23.688 1 95.56 211 GLU A N 1
ATOM 1710 C CA . GLU A 1 211 ? -1.593 -30.812 -22.75 1 95.56 211 GLU A CA 1
ATOM 1711 C C . GLU A 1 211 ? -1.348 -30.375 -21.312 1 95.56 211 GLU A C 1
ATOM 1713 O O . GLU A 1 211 ? -0.216 -30.062 -20.938 1 95.56 211 GLU A O 1
ATOM 1718 N N . PRO A 1 212 ? -2.367 -30.344 -20.359 1 96.88 212 PRO A N 1
ATOM 1719 C CA . PRO A 1 212 ? -3.725 -30.844 -20.578 1 96.88 212 PRO A CA 1
ATOM 1720 C C . PRO A 1 212 ? -4.652 -29.797 -21.188 1 96.88 212 PRO A C 1
ATOM 1722 O O . PRO A 1 212 ? -5.828 -30.078 -21.438 1 96.88 212 PRO A O 1
ATOM 1725 N N . PHE A 1 213 ? -4.184 -28.641 -21.469 1 97.62 213 PHE A N 1
ATOM 1726 C CA . PHE A 1 213 ? -5.027 -27.562 -21.969 1 97.62 213 PHE A CA 1
ATOM 1727 C C . PHE A 1 213 ? -5.598 -27.891 -23.328 1 97.62 213 PHE A C 1
ATOM 1729 O O . PHE A 1 213 ? -6.762 -27.594 -23.625 1 97.62 213 PHE A O 1
ATOM 1736 N N . LYS A 1 214 ? -4.809 -28.531 -24.156 1 97.38 214 LYS A N 1
ATOM 1737 C CA . LYS A 1 214 ? -5.199 -28.859 -25.531 1 97.38 214 LYS A CA 1
ATOM 1738 C C . LYS A 1 214 ? -6.445 -29.734 -25.547 1 97.38 214 LYS A C 1
ATOM 1740 O O . LYS A 1 214 ? -7.414 -29.422 -26.234 1 97.38 214 LYS A O 1
ATOM 1745 N N . SER A 1 215 ? -6.488 -30.75 -24.75 1 97.81 215 SER A N 1
ATOM 1746 C CA . SER A 1 215 ? -7.582 -31.719 -24.75 1 97.81 215 SER A CA 1
ATOM 1747 C C . SER A 1 215 ? -8.773 -31.203 -23.969 1 97.81 215 SER A C 1
ATOM 1749 O O . SER A 1 215 ? -9.883 -31.75 -24.078 1 97.81 215 SER A O 1
ATOM 1751 N N . HIS A 1 216 ? -8.586 -30.203 -23.188 1 97.62 216 HIS A N 1
ATOM 1752 C CA . HIS A 1 216 ? -9.641 -29.703 -22.297 1 97.62 216 HIS A CA 1
ATOM 1753 C C . HIS A 1 216 ? -9.852 -28.203 -22.469 1 97.62 216 HIS A C 1
ATOM 1755 O O . HIS A 1 216 ? -10.078 -27.5 -21.5 1 97.62 216 HIS A O 1
ATOM 1761 N N . ARG A 1 217 ? -9.727 -27.734 -23.656 1 96.19 217 ARG A N 1
ATOM 1762 C CA . ARG A 1 217 ? -9.852 -26.328 -24 1 96.19 217 ARG A CA 1
ATOM 1763 C C . ARG A 1 217 ? -11.172 -25.75 -23.5 1 96.19 217 ARG A C 1
ATOM 1765 O O . ARG A 1 217 ? -11.266 -24.562 -23.172 1 96.19 217 ARG A O 1
ATOM 1772 N N . ASP A 1 218 ? -12.172 -26.578 -23.438 1 96.12 218 ASP A N 1
ATOM 1773 C CA . ASP A 1 218 ? -13.523 -26.109 -23.109 1 96.12 218 ASP A CA 1
ATOM 1774 C C . ASP A 1 218 ? -13.648 -25.844 -21.609 1 96.12 218 ASP A C 1
ATOM 1776 O O . ASP A 1 218 ? -14.633 -25.234 -21.172 1 96.12 218 ASP A O 1
ATOM 1780 N N . LEU A 1 219 ? -12.648 -26.156 -20.844 1 96.94 219 LEU A N 1
ATOM 1781 C CA . LEU A 1 219 ? -12.719 -25.984 -19.391 1 96.94 219 LEU A CA 1
ATOM 1782 C C . LEU A 1 219 ? -12.18 -24.625 -18.984 1 96.94 219 LEU A C 1
ATOM 1784 O O . LEU A 1 219 ? -12.227 -24.266 -17.797 1 96.94 219 LEU A O 1
ATOM 1788 N N . MET A 1 220 ? -11.672 -23.859 -19.922 1 96.88 220 MET A N 1
ATOM 1789 C CA . MET A 1 220 ? -11.07 -22.594 -19.531 1 96.88 220 MET A CA 1
ATOM 1790 C C . MET A 1 220 ? -11.508 -21.469 -20.453 1 96.88 220 MET A C 1
ATOM 1792 O O . MET A 1 220 ? -11.938 -21.719 -21.594 1 96.88 220 MET A O 1
ATOM 1796 N N . SER A 1 221 ? -11.484 -20.297 -19.969 1 97.56 221 SER A N 1
ATOM 1797 C CA . SER A 1 221 ? -11.625 -19.062 -20.734 1 97.56 221 SER A CA 1
ATOM 1798 C C . SER A 1 221 ? -10.422 -18.141 -20.531 1 97.56 221 SER A C 1
ATOM 1800 O O . SER A 1 221 ? -9.758 -18.203 -19.484 1 97.56 221 SER A O 1
ATOM 1802 N N . VAL A 1 222 ? -10.086 -17.375 -21.547 1 98.5 222 VAL A N 1
ATOM 1803 C CA . VAL A 1 222 ? -8.984 -16.422 -21.469 1 98.5 222 VAL A CA 1
ATOM 1804 C C . VAL A 1 222 ? -9.453 -15.055 -21.953 1 98.5 222 VAL A C 1
ATOM 1806 O O . VAL A 1 222 ? -9.992 -14.922 -23.047 1 98.5 222 VAL A O 1
ATOM 1809 N N . SER A 1 223 ? -9.32 -14.086 -21.141 1 98.5 223 SER A N 1
ATOM 1810 C CA . SER A 1 223 ? -9.562 -12.688 -21.484 1 98.5 223 SER A CA 1
ATOM 1811 C C . SER A 1 223 ? -8.281 -11.875 -21.422 1 98.5 223 SER A C 1
ATOM 1813 O O . SER A 1 223 ? -7.328 -12.258 -20.734 1 98.5 223 SER A O 1
ATOM 1815 N N . ALA A 1 224 ? -8.242 -10.797 -22.188 1 98.88 224 ALA A N 1
ATOM 1816 C CA . ALA A 1 224 ? -7.137 -9.844 -22.172 1 98.88 224 ALA A CA 1
ATOM 1817 C C . ALA A 1 224 ? -7.625 -8.445 -21.812 1 98.88 224 ALA A C 1
ATOM 1819 O O . ALA A 1 224 ? -8.695 -8.023 -22.266 1 98.88 224 ALA A O 1
ATOM 1820 N N . LEU A 1 225 ? -6.914 -7.812 -20.953 1 98.88 225 LEU A N 1
ATOM 1821 C CA . LEU A 1 225 ? -7.207 -6.453 -20.531 1 98.88 225 LEU A CA 1
ATOM 1822 C C . LEU A 1 225 ? -6.066 -5.508 -20.891 1 98.88 225 LEU A C 1
ATOM 1824 O O . LEU A 1 225 ? -4.949 -5.652 -20.391 1 98.88 225 LEU A O 1
ATOM 1828 N N . GLY A 1 226 ? -6.379 -4.512 -21.75 1 98.88 226 GLY A N 1
ATOM 1829 C CA . GLY A 1 226 ? -5.375 -3.574 -22.234 1 98.88 226 GLY A CA 1
ATOM 1830 C C . GLY A 1 226 ? -5.156 -2.404 -21.281 1 98.88 226 GLY A C 1
ATOM 1831 O O . GLY A 1 226 ? -5.688 -1.314 -21.5 1 98.88 226 GLY A O 1
ATOM 1832 N N . VAL A 1 227 ? -4.266 -2.564 -20.312 1 98.56 227 VAL A N 1
ATOM 1833 C CA . VAL A 1 227 ? -3.904 -1.51 -19.375 1 98.56 227 VAL A CA 1
ATOM 1834 C C . VAL A 1 227 ? -2.697 -0.737 -19.891 1 98.56 227 VAL A C 1
ATOM 1836 O O . VAL A 1 227 ? -1.582 -1.262 -19.922 1 98.56 227 VAL A O 1
ATOM 1839 N N . PRO A 1 228 ? -2.838 0.515 -20.234 1 98.25 228 PRO A N 1
ATOM 1840 C CA . PRO A 1 228 ? -1.69 1.239 -20.781 1 98.25 228 PRO A CA 1
ATOM 1841 C C . PRO A 1 228 ? -0.69 1.663 -19.703 1 98.25 228 PRO A C 1
ATOM 1843 O O . PRO A 1 228 ? -1.087 2.057 -18.609 1 98.25 228 PRO A O 1
ATOM 1846 N N . SER A 1 229 ? 0.583 1.505 -20.031 1 98.31 229 SER A N 1
ATOM 1847 C CA . SER A 1 229 ? 1.678 2.082 -19.266 1 98.31 229 SER A CA 1
ATOM 1848 C C . SER A 1 229 ? 2.1 3.436 -19.828 1 98.31 229 SER A C 1
ATOM 1850 O O . SER A 1 229 ? 1.836 3.738 -20.984 1 98.31 229 SER A O 1
ATOM 1852 N N . LYS A 1 230 ? 2.74 4.234 -18.938 1 97.12 230 LYS A N 1
ATOM 1853 C CA . LYS A 1 230 ? 3.25 5.523 -19.406 1 97.12 230 LYS A CA 1
ATOM 1854 C C . LYS A 1 230 ? 4.5 5.348 -20.266 1 97.12 230 LYS A C 1
ATOM 1856 O O . LYS A 1 230 ? 4.742 6.129 -21.188 1 97.12 230 LYS A O 1
ATOM 1861 N N . GLN A 1 231 ? 5.289 4.367 -19.906 1 97.94 231 GLN A N 1
ATOM 1862 C CA . GLN A 1 231 ? 6.504 4.082 -20.656 1 97.94 231 GLN A CA 1
ATOM 1863 C C . GLN A 1 231 ? 6.578 2.609 -21.047 1 97.94 231 GLN A C 1
ATOM 1865 O O . GLN A 1 231 ? 6.137 1.74 -20.297 1 97.94 231 GLN A O 1
ATOM 1870 N N . SER A 1 232 ? 7.184 2.369 -22.203 1 98.44 232 SER A N 1
ATOM 1871 C CA . SER A 1 232 ? 7.363 1.007 -22.688 1 98.44 232 SER A CA 1
ATOM 1872 C C . SER A 1 232 ? 8.422 0.264 -21.891 1 98.44 232 SER A C 1
ATOM 1874 O O . SER A 1 232 ? 9.477 0.824 -21.578 1 98.44 232 SER A O 1
ATOM 1876 N N . GLY A 1 233 ? 8.102 -0.945 -21.562 1 98.44 233 GLY A N 1
ATOM 1877 C CA . GLY A 1 233 ? 9.047 -1.767 -20.828 1 98.44 233 GLY A CA 1
ATOM 1878 C C . GLY A 1 233 ? 8.836 -1.707 -19.328 1 98.44 233 GLY A C 1
ATOM 1879 O O . GLY A 1 233 ? 7.859 -1.125 -18.844 1 98.44 233 GLY A O 1
ATOM 1880 N N . VAL A 1 234 ? 9.742 -2.438 -18.609 1 98.5 234 VAL A N 1
ATOM 1881 C CA . VAL A 1 234 ? 9.648 -2.494 -17.156 1 98.5 234 VAL A CA 1
ATOM 1882 C C . VAL A 1 234 ? 11.031 -2.262 -16.531 1 98.5 234 VAL A C 1
ATOM 1884 O O . VAL A 1 234 ? 12.016 -2.088 -17.25 1 98.5 234 VAL A O 1
ATOM 1887 N N . ASN A 1 235 ? 11.047 -2.186 -15.242 1 98.06 235 ASN A N 1
ATOM 1888 C CA . ASN A 1 235 ? 12.305 -1.979 -14.523 1 98.06 235 ASN A CA 1
ATOM 1889 C C . ASN A 1 235 ? 13.242 -3.17 -14.672 1 98.06 235 ASN A C 1
ATOM 1891 O O . ASN A 1 235 ? 12.805 -4.32 -14.641 1 98.06 235 ASN A O 1
ATOM 1895 N N . ASP A 1 236 ? 14.484 -2.922 -14.914 1 98.31 236 ASP A N 1
ATOM 1896 C CA . ASP A 1 236 ? 15.602 -3.859 -14.891 1 98.31 236 ASP A CA 1
ATOM 1897 C C . ASP A 1 236 ? 16.812 -3.25 -14.195 1 98.31 236 ASP A C 1
ATOM 1899 O O . ASP A 1 236 ? 17.781 -2.848 -14.852 1 98.31 236 ASP A O 1
ATOM 1903 N N . PRO A 1 237 ? 16.797 -3.299 -12.93 1 97 237 PRO A N 1
ATOM 1904 C CA . PRO A 1 237 ? 17.812 -2.59 -12.133 1 97 237 PRO A CA 1
ATOM 1905 C C . PRO A 1 237 ? 19.234 -2.996 -12.484 1 97 237 PRO A C 1
ATOM 1907 O O . PRO A 1 237 ? 20.125 -2.141 -12.562 1 97 237 PRO A O 1
ATOM 1910 N N . HIS A 1 238 ? 19.5 -4.234 -12.719 1 96.56 238 HIS A N 1
ATOM 1911 C CA . HIS A 1 238 ? 20.844 -4.684 -13.055 1 96.56 238 HIS A CA 1
ATOM 1912 C C . HIS A 1 238 ? 21.344 -4.02 -14.336 1 96.56 238 HIS A C 1
ATOM 1914 O O . HIS A 1 238 ? 22.547 -3.906 -14.547 1 96.56 238 HIS A O 1
ATOM 1920 N N . GLN A 1 239 ? 20.453 -3.594 -15.117 1 96.56 239 GLN A N 1
ATOM 1921 C CA . GLN A 1 239 ? 20.797 -2.906 -16.359 1 96.56 239 GLN A CA 1
ATOM 1922 C C . GLN A 1 239 ? 20.594 -1.399 -16.219 1 96.56 239 GLN A C 1
ATOM 1924 O O . GLN A 1 239 ? 20.578 -0.679 -17.219 1 96.56 239 GLN A O 1
ATOM 1929 N N . ASN A 1 240 ? 20.281 -0.924 -15.023 1 94.75 240 ASN A N 1
ATOM 1930 C CA . ASN A 1 240 ? 20 0.477 -14.727 1 94.75 240 ASN A CA 1
ATOM 1931 C C . ASN A 1 240 ? 18.875 1.019 -15.609 1 94.75 240 ASN A C 1
ATOM 1933 O O . ASN A 1 240 ? 18.969 2.131 -16.125 1 94.75 240 ASN A O 1
ATOM 1937 N N . THR A 1 241 ? 17.938 0.2 -15.859 1 96.88 241 THR A N 1
ATOM 1938 C CA . THR A 1 241 ? 16.75 0.587 -16.609 1 96.88 241 THR A CA 1
ATOM 1939 C C . THR A 1 241 ? 15.555 0.789 -15.688 1 96.88 241 THR A C 1
ATOM 1941 O O . THR A 1 241 ? 15.172 -0.125 -14.953 1 96.88 241 THR A O 1
ATOM 1944 N N . TRP A 1 242 ? 15 1.925 -15.75 1 96.75 242 TRP A N 1
ATOM 1945 C CA . TRP A 1 242 ? 13.852 2.297 -14.93 1 96.75 242 TRP A CA 1
ATOM 1946 C C . TRP A 1 242 ? 12.719 2.836 -15.789 1 96.75 242 TRP A C 1
ATOM 1948 O O . TRP A 1 242 ? 12.938 3.693 -16.656 1 96.75 242 TRP A O 1
ATOM 1958 N N . ARG A 1 243 ? 11.484 2.248 -15.578 1 97.38 243 ARG A N 1
ATOM 1959 C CA . ARG A 1 243 ? 10.336 2.598 -16.406 1 97.38 243 ARG A CA 1
ATOM 1960 C C . ARG A 1 243 ? 9.094 2.85 -15.555 1 97.38 243 ARG A C 1
ATOM 1962 O O . ARG A 1 243 ? 8.906 2.211 -14.523 1 97.38 243 ARG A O 1
ATOM 1969 N N . ASN A 1 244 ? 8.289 3.803 -16.016 1 97.44 244 ASN A N 1
ATOM 1970 C CA . ASN A 1 244 ? 6.973 4.035 -15.438 1 97.44 244 ASN A CA 1
ATOM 1971 C C . ASN A 1 244 ? 5.918 3.121 -16.062 1 97.44 244 ASN A C 1
ATOM 1973 O O . ASN A 1 244 ? 5.117 3.561 -16.875 1 97.44 244 ASN A O 1
ATOM 1977 N N . SER A 1 245 ? 5.93 1.887 -15.586 1 98.12 245 SER A N 1
ATOM 1978 C CA . SER A 1 245 ? 4.945 0.924 -16.062 1 98.12 245 SER A CA 1
ATOM 1979 C C . SER A 1 245 ? 3.732 0.867 -15.141 1 98.12 245 SER A C 1
ATOM 1981 O O . SER A 1 245 ? 3.791 1.337 -14 1 98.12 245 SER A O 1
ATOM 1983 N N . ALA A 1 246 ? 2.646 0.349 -15.617 1 97.94 246 ALA A N 1
ATOM 1984 C CA . ALA A 1 246 ? 1.351 0.44 -14.953 1 97.94 246 ALA A CA 1
ATOM 1985 C C . ALA A 1 246 ? 1.369 -0.298 -13.617 1 97.94 246 ALA A C 1
ATOM 1987 O O . ALA A 1 246 ? 0.85 0.203 -12.617 1 97.94 246 ALA A O 1
ATOM 1988 N N . MET A 1 247 ? 1.979 -1.48 -13.578 1 98.44 247 MET A N 1
ATOM 1989 C CA . MET A 1 247 ? 1.874 -2.322 -12.391 1 98.44 247 MET A CA 1
ATOM 1990 C C . MET A 1 247 ? 3.223 -2.443 -11.688 1 98.44 247 MET A C 1
ATOM 1992 O O . MET A 1 247 ? 3.367 -3.217 -10.734 1 98.44 247 MET A O 1
ATOM 1996 N N . GLY A 1 248 ? 4.191 -1.811 -12.148 1 97.5 248 GLY A N 1
ATOM 1997 C CA . GLY A 1 248 ? 5.469 -1.707 -11.461 1 97.5 248 GLY A CA 1
ATOM 1998 C C . GLY A 1 248 ? 6.262 -3 -11.477 1 97.5 248 GLY A C 1
ATOM 1999 O O . GLY A 1 248 ? 7.023 -3.277 -10.547 1 97.5 248 GLY A O 1
ATOM 2000 N N . VAL A 1 249 ? 6.125 -3.809 -12.461 1 98.69 249 VAL A N 1
ATOM 2001 C CA . VAL A 1 249 ? 6.863 -5.062 -12.57 1 98.69 249 VAL A CA 1
ATOM 2002 C C . VAL A 1 249 ? 8.352 -4.773 -12.727 1 98.69 249 VAL A C 1
ATOM 2004 O O . VAL A 1 249 ? 8.734 -3.789 -13.367 1 98.69 249 VAL A O 1
ATOM 2007 N N . SER A 1 250 ? 9.156 -5.648 -12.172 1 98.38 250 SER A N 1
ATOM 2008 C CA . SER A 1 250 ? 10.602 -5.469 -12.234 1 98.38 250 SER A CA 1
ATOM 2009 C C . SER A 1 250 ? 11.32 -6.809 -12.367 1 98.38 250 SER A C 1
ATOM 2011 O O . SER A 1 250 ? 10.93 -7.797 -11.742 1 98.38 250 SER A O 1
ATOM 2013 N N . PHE A 1 251 ? 12.367 -6.766 -13.211 1 98.38 251 PHE A N 1
ATOM 2014 C CA . PHE A 1 251 ? 13.352 -7.836 -13.172 1 98.38 251 PHE A CA 1
ATOM 2015 C C . PHE A 1 251 ? 14.195 -7.758 -11.906 1 98.38 251 PHE A C 1
ATOM 2017 O O . PHE A 1 251 ? 14.055 -6.816 -11.117 1 98.38 251 PHE A O 1
ATOM 2024 N N . ASN A 1 252 ? 15 -8.812 -11.703 1 97.06 252 ASN A N 1
ATOM 2025 C CA . ASN A 1 252 ? 16 -8.867 -10.641 1 97.06 252 ASN A CA 1
ATOM 2026 C C . ASN A 1 252 ? 15.352 -8.938 -9.266 1 97.06 252 ASN A C 1
ATOM 2028 O O . ASN A 1 252 ? 15.938 -8.508 -8.273 1 97.06 252 ASN A O 1
ATOM 2032 N N . SER A 1 253 ? 14.117 -9.367 -9.211 1 95.38 253 SER A N 1
ATOM 2033 C CA . SER A 1 253 ? 13.453 -9.523 -7.93 1 95.38 253 SER A CA 1
ATOM 2034 C C . SER A 1 253 ? 14.18 -10.531 -7.047 1 95.38 253 SER A C 1
ATOM 2036 O O . SER A 1 253 ? 14.656 -11.555 -7.535 1 95.38 253 SER A O 1
ATOM 2038 N N . LEU A 1 254 ? 14.312 -10.172 -5.758 1 92.94 254 LEU A N 1
ATOM 2039 C CA . LEU A 1 254 ? 15.008 -10.969 -4.754 1 92.94 254 LEU A CA 1
ATOM 2040 C C . LEU A 1 254 ? 16.438 -11.273 -5.191 1 92.94 254 LEU A C 1
ATOM 2042 O O . LEU A 1 254 ? 17 -12.305 -4.82 1 92.94 254 LEU A O 1
ATOM 2046 N N . GLY A 1 255 ? 16.938 -10.484 -6.09 1 91.38 255 GLY A N 1
ATOM 2047 C CA . GLY A 1 255 ? 18.328 -10.578 -6.5 1 91.38 255 GLY A CA 1
ATOM 2048 C C . GLY A 1 255 ? 18.547 -11.508 -7.676 1 91.38 255 GLY A C 1
ATOM 2049 O O . GLY A 1 255 ? 19.688 -11.703 -8.125 1 91.38 255 GLY A O 1
ATOM 2050 N N . ILE A 1 256 ? 17.531 -12.078 -8.195 1 93.06 256 ILE A N 1
ATOM 2051 C CA . ILE A 1 256 ? 17.625 -13.023 -9.305 1 93.06 256 ILE A CA 1
ATOM 2052 C C . ILE A 1 256 ? 17.359 -12.297 -10.625 1 93.06 256 ILE A C 1
ATOM 2054 O O . ILE A 1 256 ? 16.312 -11.68 -10.805 1 93.06 256 ILE A O 1
ATOM 2058 N N . ASP A 1 257 ? 18.234 -12.391 -11.531 1 96.06 257 ASP A N 1
ATOM 2059 C CA . ASP A 1 257 ? 18.234 -11.578 -12.742 1 96.06 257 ASP A CA 1
ATOM 2060 C C . ASP A 1 257 ? 16.953 -11.758 -13.539 1 96.06 257 ASP A C 1
ATOM 2062 O O . ASP A 1 257 ? 16.344 -10.773 -13.977 1 96.06 257 ASP A O 1
ATOM 2066 N N . ARG A 1 258 ? 16.516 -13 -13.68 1 96.56 258 ARG A N 1
ATOM 2067 C CA . ARG A 1 258 ? 15.398 -13.312 -14.57 1 96.56 258 ARG A CA 1
ATOM 2068 C C . ARG A 1 258 ? 14.078 -13.289 -13.812 1 96.56 258 ARG A C 1
ATOM 2070 O O . ARG A 1 258 ? 13.016 -13.477 -14.406 1 96.56 258 ARG A O 1
ATOM 2077 N N . TYR A 1 259 ? 14.117 -13.148 -12.477 1 97.31 259 TYR A N 1
ATOM 2078 C CA . TYR A 1 259 ? 12.883 -13.203 -11.695 1 97.31 259 TYR A CA 1
ATOM 2079 C C . TYR A 1 259 ? 12.07 -11.93 -11.875 1 97.31 259 TYR A C 1
ATOM 2081 O O . TYR A 1 259 ? 12.531 -10.836 -11.531 1 97.31 259 TYR A O 1
ATOM 2089 N N . LEU A 1 260 ? 10.961 -12.07 -12.461 1 98.62 260 LEU A N 1
ATOM 2090 C CA . LEU A 1 260 ? 10.102 -10.984 -12.922 1 98.62 260 LEU A CA 1
ATOM 2091 C C . LEU A 1 260 ? 8.781 -10.977 -12.164 1 98.62 260 LEU A C 1
ATOM 2093 O O . LEU A 1 260 ? 7.938 -11.859 -12.359 1 98.62 260 LEU A O 1
ATOM 2097 N N . VAL A 1 261 ? 8.578 -10.008 -11.219 1 98.56 261 VAL A N 1
ATOM 2098 C CA . VAL A 1 261 ? 7.355 -9.922 -10.422 1 98.56 261 VAL A CA 1
ATOM 2099 C C . VAL A 1 261 ? 7.074 -8.469 -10.062 1 98.56 261 VAL A C 1
ATOM 2101 O O . VAL A 1 261 ? 7.754 -7.555 -10.539 1 98.56 261 VAL A O 1
ATOM 2104 N N . THR A 1 262 ? 6.012 -8.219 -9.398 1 98.5 262 THR A N 1
ATOM 2105 C CA . THR A 1 262 ? 5.668 -6.898 -8.875 1 98.5 262 THR A CA 1
ATOM 2106 C C . THR A 1 262 ? 5.285 -6.984 -7.402 1 98.5 262 THR A C 1
ATOM 2108 O O . THR A 1 262 ? 4.719 -7.984 -6.957 1 98.5 262 THR A O 1
ATOM 2111 N N . GLU A 1 263 ? 5.613 -5.938 -6.676 1 97.38 263 GLU A N 1
ATOM 2112 C CA . GLU A 1 263 ? 5.199 -5.797 -5.281 1 97.38 263 GLU A CA 1
ATOM 2113 C C . GLU A 1 263 ? 3.967 -4.906 -5.16 1 97.38 263 GLU A C 1
ATOM 2115 O O . GLU A 1 263 ? 3.41 -4.758 -4.07 1 97.38 263 GLU A O 1
ATOM 2120 N N . SER A 1 264 ? 3.555 -4.316 -6.281 1 97.62 264 SER A N 1
ATOM 2121 C CA . SER A 1 264 ? 2.387 -3.439 -6.293 1 97.62 264 SER A CA 1
ATOM 2122 C C . SER A 1 264 ? 1.103 -4.23 -6.516 1 97.62 264 SER A C 1
ATOM 2124 O O . SER A 1 264 ? 0.331 -3.93 -7.426 1 97.62 264 SER A O 1
ATOM 2126 N N . PHE A 1 265 ? 0.855 -5.098 -5.578 1 98.44 265 PHE A N 1
ATOM 2127 C CA . PHE A 1 265 ? -0.192 -6.098 -5.758 1 98.44 265 PHE A CA 1
ATOM 2128 C C . PHE A 1 265 ? -1.571 -5.449 -5.703 1 98.44 265 PHE A C 1
ATOM 2130 O O . PHE A 1 265 ? -2.492 -5.879 -6.398 1 98.44 265 PHE A O 1
ATOM 2137 N N . TRP A 1 266 ? -1.78 -4.379 -4.887 1 98.31 266 TRP A N 1
ATOM 2138 C CA . TRP A 1 266 ? -3.066 -3.693 -4.84 1 98.31 266 TRP A CA 1
ATOM 2139 C C . TRP A 1 266 ? -3.377 -3.023 -6.176 1 98.31 266 TRP A C 1
ATOM 2141 O O . TRP A 1 266 ? -4.523 -3.035 -6.629 1 98.31 266 TRP A O 1
ATOM 2151 N N . LYS A 1 267 ? -2.35 -2.473 -6.809 1 96.94 267 LYS A N 1
ATOM 2152 C CA . LYS A 1 267 ? -2.529 -1.878 -8.125 1 96.94 267 LYS A CA 1
ATOM 2153 C C . LYS A 1 267 ? -2.957 -2.928 -9.148 1 96.94 267 LYS A C 1
ATOM 2155 O O . LYS A 1 267 ? -3.807 -2.66 -10 1 96.94 267 LYS A O 1
ATOM 2160 N N . VAL A 1 268 ? -2.359 -4.094 -9.094 1 98.62 268 VAL A N 1
ATOM 2161 C CA . VAL A 1 268 ? -2.727 -5.199 -9.969 1 98.62 268 VAL A CA 1
ATOM 2162 C C . VAL A 1 268 ? -4.223 -5.477 -9.852 1 98.62 268 VAL A C 1
ATOM 2164 O O . VAL A 1 268 ? -4.926 -5.57 -10.859 1 98.62 268 VAL A O 1
ATOM 2167 N N . HIS A 1 269 ? -4.691 -5.523 -8.664 1 98.44 269 HIS A N 1
ATOM 2168 C CA . HIS A 1 269 ? -6.086 -5.891 -8.445 1 98.44 269 HIS A CA 1
ATOM 2169 C C . HIS A 1 269 ? -7.02 -4.715 -8.719 1 98.44 269 HIS A C 1
ATOM 2171 O O . HIS A 1 269 ? -8.211 -4.91 -8.984 1 98.44 269 HIS A O 1
ATOM 2177 N N . ASP A 1 270 ? -6.5 -3.439 -8.602 1 97.38 270 ASP A N 1
ATOM 2178 C CA . ASP A 1 270 ? -7.293 -2.305 -9.07 1 97.38 270 ASP A CA 1
ATOM 2179 C C . ASP A 1 270 ? -7.668 -2.465 -10.539 1 97.38 270 ASP A C 1
ATOM 2181 O O . ASP A 1 270 ? -8.805 -2.18 -10.93 1 97.38 270 ASP A O 1
ATOM 2185 N N . TYR A 1 271 ? -6.707 -2.885 -11.312 1 98.19 271 TYR A N 1
ATOM 2186 C CA . TYR A 1 271 ? -6.949 -3.064 -12.734 1 98.19 271 TYR A CA 1
ATOM 2187 C C . TYR A 1 271 ? -7.793 -4.305 -12.992 1 98.19 271 TYR A C 1
ATOM 2189 O O . TYR A 1 271 ? -8.711 -4.281 -13.82 1 98.19 271 TYR A O 1
ATOM 2197 N N . ALA A 1 272 ? -7.562 -5.383 -12.281 1 98.31 272 ALA A N 1
ATOM 2198 C CA . ALA A 1 272 ? -8.195 -6.672 -12.547 1 98.31 272 ALA A CA 1
ATOM 2199 C C . ALA A 1 272 ? -9.664 -6.652 -12.141 1 98.31 272 ALA A C 1
ATOM 2201 O O . ALA A 1 272 ? -10.445 -7.512 -12.57 1 98.31 272 ALA A O 1
ATOM 2202 N N . ALA A 1 273 ? -10.07 -5.699 -11.328 1 97.75 273 ALA A N 1
ATOM 2203 C CA . ALA A 1 273 ? -11.391 -5.656 -10.703 1 97.75 273 ALA A CA 1
ATOM 2204 C C . ALA A 1 273 ? -12.492 -5.535 -11.758 1 97.75 273 ALA A C 1
ATOM 2206 O O . ALA A 1 273 ? -13.664 -5.754 -11.461 1 97.75 273 ALA A O 1
ATOM 2207 N N . GLN A 1 274 ? -12.164 -5.242 -12.977 1 96.19 274 GLN A N 1
ATOM 2208 C CA . GLN A 1 274 ? -13.195 -5.012 -13.984 1 96.19 274 GLN A CA 1
ATOM 2209 C C . GLN A 1 274 ? -13.477 -6.281 -14.781 1 96.19 274 GLN A C 1
ATOM 2211 O O . GLN A 1 274 ? -14.352 -6.297 -15.648 1 96.19 274 GLN A O 1
ATOM 2216 N N . VAL A 1 275 ? -12.75 -7.375 -14.539 1 96.81 275 VAL A N 1
ATOM 2217 C CA . VAL A 1 275 ? -12.938 -8.633 -15.25 1 96.81 275 VAL A CA 1
ATOM 2218 C C . VAL A 1 275 ? -12.906 -9.797 -14.266 1 96.81 275 VAL A C 1
ATOM 2220 O O . VAL A 1 275 ? -11.867 -10.078 -13.664 1 96.81 275 VAL A O 1
ATOM 2223 N N . PRO A 1 276 ? -13.977 -10.523 -14.125 1 95.88 276 PRO A N 1
ATOM 2224 C CA . PRO A 1 276 ? -13.906 -11.719 -13.289 1 95.88 276 PRO A CA 1
ATOM 2225 C C . PRO A 1 276 ? -12.82 -12.695 -13.742 1 95.88 276 PRO A C 1
ATOM 2227 O O . PRO A 1 276 ? -12.609 -12.875 -14.945 1 95.88 276 PRO A O 1
ATOM 2230 N N . HIS A 1 277 ? -12.094 -13.266 -12.812 1 97.56 277 HIS A N 1
ATOM 2231 C CA . HIS A 1 277 ? -10.961 -14.133 -13.133 1 97.56 277 HIS A CA 1
ATOM 2232 C C . HIS A 1 277 ? -10.68 -15.117 -12.008 1 97.56 277 HIS A C 1
ATOM 2234 O O . HIS A 1 277 ? -11.055 -14.875 -10.852 1 97.56 277 HIS A O 1
ATOM 2240 N N . ASP A 1 278 ? -10.047 -16.219 -12.367 1 97.5 278 ASP A N 1
ATOM 2241 C CA . ASP A 1 278 ? -9.555 -17.203 -11.398 1 97.5 278 ASP A CA 1
ATOM 2242 C C . ASP A 1 278 ? -8.031 -17.156 -11.305 1 97.5 278 ASP A C 1
ATOM 2244 O O . ASP A 1 278 ? -7.449 -17.578 -10.305 1 97.5 278 ASP A O 1
ATOM 2248 N N . HIS A 1 279 ? -7.406 -16.688 -12.352 1 98.44 279 HIS A N 1
ATOM 2249 C CA . HIS A 1 279 ? -5.953 -16.578 -12.398 1 98.44 279 HIS A CA 1
ATOM 2250 C C . HIS A 1 279 ? -5.512 -15.359 -13.203 1 98.44 279 HIS A C 1
ATOM 2252 O O . HIS A 1 279 ? -6.09 -15.062 -14.25 1 98.44 279 HIS A O 1
ATOM 2258 N N . LEU A 1 280 ? -4.504 -14.711 -12.695 1 98.81 280 LEU A N 1
ATOM 2259 C CA . LEU A 1 280 ? -3.98 -13.5 -13.32 1 98.81 280 LEU A CA 1
ATOM 2260 C C . LEU A 1 280 ? -2.658 -13.773 -14.023 1 98.81 280 LEU A C 1
ATOM 2262 O O . LEU A 1 280 ? -1.777 -14.43 -13.469 1 98.81 280 LEU A O 1
ATOM 2266 N N . ILE A 1 281 ? -2.568 -13.312 -15.227 1 98.94 281 ILE A N 1
ATOM 2267 C CA . ILE A 1 281 ? -1.33 -13.328 -16 1 98.94 281 ILE A CA 1
ATOM 2268 C C . ILE A 1 281 ? -0.928 -11.906 -16.359 1 98.94 281 ILE A C 1
ATOM 2270 O O . ILE A 1 281 ? -1.72 -11.156 -16.953 1 98.94 281 ILE A O 1
ATOM 2274 N N . ILE A 1 282 ? 0.234 -11.5 -15.977 1 98.94 282 ILE A N 1
ATOM 2275 C CA . ILE A 1 282 ? 0.779 -10.203 -16.375 1 98.94 282 ILE A CA 1
ATOM 2276 C C . ILE A 1 282 ? 1.748 -10.375 -17.531 1 98.94 282 ILE A C 1
ATOM 2278 O O . ILE A 1 282 ? 2.773 -11.055 -17.406 1 98.94 282 ILE A O 1
ATOM 2282 N N . LEU A 1 283 ? 1.391 -9.844 -18.641 1 98.94 283 LEU A N 1
ATOM 2283 C CA . LEU A 1 283 ? 2.203 -9.945 -19.844 1 98.94 283 LEU A CA 1
ATOM 2284 C C . LEU A 1 283 ? 3.033 -8.68 -20.047 1 98.94 283 LEU A C 1
ATOM 2286 O O . LEU A 1 283 ? 2.484 -7.609 -20.328 1 98.94 283 LEU A O 1
ATOM 2290 N N . VAL A 1 284 ? 4.32 -8.812 -20.016 1 98.94 284 VAL A N 1
ATOM 2291 C CA . VAL A 1 284 ? 5.242 -7.684 -19.953 1 98.94 284 VAL A CA 1
ATOM 2292 C C . VAL A 1 284 ? 5.789 -7.387 -21.359 1 98.94 284 VAL A C 1
ATOM 2294 O O . VAL A 1 284 ? 6.203 -8.297 -22.078 1 98.94 284 VAL A O 1
ATOM 2297 N N . ASN A 1 285 ? 5.848 -6.168 -21.688 1 98.88 285 ASN A N 1
ATOM 2298 C CA . ASN A 1 285 ? 6.461 -5.727 -22.938 1 98.88 285 ASN A CA 1
ATOM 2299 C C . ASN A 1 285 ? 7.98 -5.797 -22.875 1 98.88 285 ASN A C 1
ATOM 2301 O O . ASN A 1 285 ? 8.625 -4.887 -22.359 1 98.88 285 ASN A O 1
ATOM 2305 N N . GLY A 1 286 ? 8.508 -6.781 -23.453 1 98.38 286 GLY A N 1
ATOM 2306 C CA . GLY A 1 286 ? 9.953 -6.941 -23.453 1 98.38 286 GLY A CA 1
ATOM 2307 C C . GLY A 1 286 ? 10.406 -8.266 -24.031 1 98.38 286 GLY A C 1
ATOM 2308 O O . GLY A 1 286 ? 9.602 -9.188 -24.188 1 98.38 286 GLY A O 1
ATOM 2309 N N . ASN A 1 287 ? 11.711 -8.383 -24.297 1 98.12 287 ASN A N 1
ATOM 2310 C CA . ASN A 1 287 ? 12.234 -9.578 -24.953 1 98.12 287 ASN A CA 1
ATOM 2311 C C . ASN A 1 287 ? 13.234 -10.312 -24.062 1 98.12 287 ASN A C 1
ATOM 2313 O O . ASN A 1 287 ? 13.75 -11.367 -24.438 1 98.12 287 ASN A O 1
ATOM 2317 N N . LYS A 1 288 ? 13.5 -9.75 -22.906 1 98.19 288 LYS A N 1
ATOM 2318 C CA . LYS A 1 288 ? 14.406 -10.414 -21.984 1 98.19 288 LYS A CA 1
ATOM 2319 C C . LYS A 1 288 ? 13.773 -11.672 -21.406 1 98.19 288 LYS A C 1
ATOM 2321 O O . LYS A 1 288 ? 12.578 -11.695 -21.094 1 98.19 288 LYS A O 1
ATOM 2326 N N . TYR A 1 289 ? 14.578 -12.727 -21.281 1 97.81 289 TYR A N 1
ATOM 2327 C CA . TYR A 1 289 ? 14.117 -13.953 -20.656 1 97.81 289 TYR A CA 1
ATOM 2328 C C . TYR A 1 289 ? 13.773 -13.719 -19.188 1 97.81 289 TYR A C 1
ATOM 2330 O O . TYR A 1 289 ? 14.578 -13.156 -18.438 1 97.81 289 TYR A O 1
ATOM 2338 N N . GLY A 1 290 ? 12.594 -14.141 -18.828 1 97.06 290 GLY A N 1
ATOM 2339 C CA . GLY A 1 290 ? 12.234 -13.992 -17.438 1 97.06 290 GLY A CA 1
ATOM 2340 C C . GLY A 1 290 ? 10.766 -14.258 -17.156 1 97.06 290 GLY A C 1
ATOM 2341 O O . GLY A 1 290 ? 9.953 -14.305 -18.094 1 97.06 290 GLY A O 1
ATOM 2342 N N . GLY A 1 291 ? 10.43 -14.508 -15.914 1 98.25 291 GLY A N 1
ATOM 2343 C CA . GLY A 1 291 ? 9.078 -14.766 -15.453 1 98.25 291 GLY A CA 1
ATOM 2344 C C . GLY A 1 291 ? 8.992 -15.008 -13.961 1 98.25 291 GLY A C 1
ATOM 2345 O O . GLY A 1 291 ? 9.992 -14.922 -13.25 1 98.25 291 GLY A O 1
ATOM 2346 N N . GLY A 1 292 ? 7.832 -15.078 -13.484 1 98.31 292 GLY A N 1
ATOM 2347 C CA . GLY A 1 292 ? 7.523 -15.414 -12.102 1 98.31 292 GLY A CA 1
ATOM 2348 C C . GLY A 1 292 ? 6.109 -15.938 -11.922 1 98.31 292 GLY A C 1
ATOM 2349 O O . GLY A 1 292 ? 5.184 -15.477 -12.586 1 98.31 292 GLY A O 1
ATOM 2350 N N . GLY A 1 293 ? 5.977 -16.922 -11.102 1 98.38 293 GLY A N 1
ATOM 2351 C CA . GLY A 1 293 ? 4.68 -17.484 -10.766 1 98.38 293 GLY A CA 1
ATOM 2352 C C . GLY A 1 293 ? 4.527 -17.797 -9.281 1 98.38 293 GLY A C 1
ATOM 2353 O O . GLY A 1 293 ? 5.395 -18.438 -8.68 1 98.38 293 GLY A O 1
ATOM 2354 N N . ILE A 1 294 ? 3.502 -17.312 -8.75 1 98.44 294 ILE A N 1
ATOM 2355 C CA . ILE A 1 294 ? 3.191 -17.516 -7.332 1 98.44 294 ILE A CA 1
ATOM 2356 C C . ILE A 1 294 ? 1.752 -18 -7.184 1 98.44 294 ILE A C 1
ATOM 2358 O O . ILE A 1 294 ? 0.824 -17.375 -7.711 1 98.44 294 ILE A O 1
ATOM 2362 N N . TYR A 1 295 ? 1.562 -19.078 -6.43 1 98.62 295 TYR A N 1
ATOM 2363 C CA . TYR A 1 295 ? 0.296 -19.797 -6.367 1 98.62 295 TYR A CA 1
ATOM 2364 C C . TYR A 1 295 ? -0.84 -18.875 -5.953 1 98.62 295 TYR A C 1
ATOM 2366 O O . TYR A 1 295 ? -0.778 -18.234 -4.895 1 98.62 295 TYR A O 1
ATOM 2374 N N . ASN A 1 296 ? -1.884 -18.766 -6.805 1 98.12 296 ASN A N 1
ATOM 2375 C CA . ASN A 1 296 ? -3.086 -17.953 -6.617 1 98.12 296 ASN A CA 1
ATOM 2376 C C . ASN A 1 296 ? -2.744 -16.5 -6.34 1 98.12 296 ASN A C 1
ATOM 2378 O O . ASN A 1 296 ? -3.477 -15.805 -5.633 1 98.12 296 ASN A O 1
ATOM 2382 N N . HIS A 1 297 ? -1.547 -16.062 -6.777 1 97.56 297 HIS A N 1
ATOM 2383 C CA . HIS A 1 297 ? -1.093 -14.672 -6.824 1 97.56 297 HIS A CA 1
ATOM 2384 C C . HIS A 1 297 ? -1.075 -14.148 -8.258 1 97.56 297 HIS A C 1
ATOM 2386 O O . HIS A 1 297 ? -2.012 -13.469 -8.68 1 97.56 297 HIS A O 1
ATOM 2392 N N . PHE A 1 298 ? -0.116 -14.531 -9.078 1 98.62 298 PHE A N 1
ATOM 2393 C CA . PHE A 1 298 ? -0.095 -14.219 -10.5 1 98.62 298 PHE A CA 1
ATOM 2394 C C . PHE A 1 298 ? 0.987 -15.023 -11.211 1 98.62 298 PHE A C 1
ATOM 2396 O O . PHE A 1 298 ? 1.777 -15.719 -10.57 1 98.62 298 PHE A O 1
ATOM 2403 N N . SER A 1 299 ? 0.921 -15.07 -12.492 1 98.88 299 SER A N 1
ATOM 2404 C CA . SER A 1 299 ? 1.992 -15.461 -13.398 1 98.88 299 SER A CA 1
ATOM 2405 C C . SER A 1 299 ? 2.447 -14.289 -14.258 1 98.88 299 SER A C 1
ATOM 2407 O O . SER A 1 299 ? 1.622 -13.539 -14.781 1 98.88 299 SER A O 1
ATOM 2409 N N . VAL A 1 300 ? 3.723 -14.102 -14.32 1 98.94 300 VAL A N 1
ATOM 2410 C CA . VAL A 1 300 ? 4.289 -13 -15.094 1 98.94 300 VAL A CA 1
ATOM 2411 C C . VAL A 1 300 ? 5.25 -13.547 -16.141 1 98.94 300 VAL A C 1
ATOM 2413 O O . VAL A 1 300 ? 6.02 -14.469 -15.875 1 98.94 300 VAL A O 1
ATOM 2416 N N . VAL A 1 301 ? 5.215 -12.992 -17.344 1 98.88 301 VAL A N 1
ATOM 2417 C CA . VAL A 1 301 ? 6.125 -13.414 -18.406 1 98.88 301 VAL A CA 1
ATOM 2418 C C . VAL A 1 301 ? 6.348 -12.258 -19.391 1 98.88 301 VAL A C 1
ATOM 2420 O O . VAL A 1 301 ? 5.523 -11.344 -19.469 1 98.88 301 VAL A O 1
ATOM 2423 N N . THR A 1 302 ? 7.473 -12.266 -20.078 1 98.81 302 THR A N 1
ATOM 2424 C CA . THR A 1 302 ? 7.719 -11.297 -21.141 1 98.81 302 THR A CA 1
ATOM 2425 C C . THR A 1 302 ? 7.047 -11.742 -22.438 1 98.81 302 THR A C 1
ATOM 2427 O O . THR A 1 302 ? 6.852 -12.938 -22.672 1 98.81 302 THR A O 1
ATOM 2430 N N . SER A 1 303 ? 6.805 -10.836 -23.328 1 98.62 303 SER A N 1
ATOM 2431 C CA . SER A 1 303 ? 5.938 -11.094 -24.484 1 98.62 303 SER A CA 1
ATOM 2432 C C . SER A 1 303 ? 6.75 -11.391 -25.734 1 98.62 303 SER A C 1
ATOM 2434 O O . SER A 1 303 ? 6.25 -12.008 -26.672 1 98.62 303 SER A O 1
ATOM 2436 N N . HIS A 1 304 ? 7.973 -10.953 -25.766 1 98.12 304 HIS A N 1
ATOM 2437 C CA . HIS A 1 304 ? 8.68 -10.945 -27.047 1 98.12 304 HIS A CA 1
ATOM 2438 C C . HIS A 1 304 ? 9.844 -11.922 -27.047 1 98.12 304 HIS A C 1
ATOM 2440 O O . HIS A 1 304 ? 10.609 -11.992 -28 1 98.12 304 HIS A O 1
ATOM 2446 N N . ASN A 1 305 ? 10.023 -12.617 -26.016 1 97.94 305 ASN A N 1
ATOM 2447 C CA . ASN A 1 305 ? 11.055 -13.641 -26 1 97.94 305 ASN A CA 1
ATOM 2448 C C . ASN A 1 305 ? 10.617 -14.891 -26.75 1 97.94 305 ASN A C 1
ATOM 2450 O O . ASN A 1 305 ? 9.461 -15.297 -26.672 1 97.94 305 ASN A O 1
ATOM 2454 N N . ARG A 1 306 ? 11.594 -15.562 -27.375 1 96.94 306 ARG A N 1
ATOM 2455 C CA . ARG A 1 306 ? 11.273 -16.734 -28.172 1 96.94 306 ARG A CA 1
ATOM 2456 C C . ARG A 1 306 ? 10.727 -17.859 -27.312 1 96.94 306 ARG A C 1
ATOM 2458 O O . ARG A 1 306 ? 10.016 -18.75 -27.797 1 96.94 306 ARG A O 1
ATOM 2465 N N . LEU A 1 307 ? 11.047 -17.828 -26.016 1 97.31 307 LEU A N 1
ATOM 2466 C CA . LEU A 1 307 ? 10.648 -18.891 -25.109 1 97.31 307 LEU A CA 1
ATOM 2467 C C . LEU A 1 307 ? 9.5 -18.438 -24.203 1 97.31 307 LEU A C 1
ATOM 2469 O O . LEU A 1 307 ? 9.211 -19.094 -23.203 1 97.31 307 LEU A O 1
ATOM 2473 N N . SER A 1 308 ? 8.812 -17.359 -24.547 1 98 308 SER A N 1
ATOM 2474 C CA . SER A 1 308 ? 7.766 -16.797 -23.703 1 98 308 SER A CA 1
ATOM 2475 C C . SER A 1 308 ? 6.66 -17.812 -23.438 1 98 308 SER A C 1
ATOM 2477 O O . SER A 1 308 ? 6.137 -17.875 -22.312 1 98 308 SER A O 1
ATOM 2479 N N . ALA A 1 309 ? 6.305 -18.562 -24.391 1 97.31 309 ALA A N 1
ATOM 2480 C CA . ALA A 1 309 ? 5.238 -19.547 -24.219 1 97.31 309 ALA A CA 1
ATOM 2481 C C . ALA A 1 309 ? 5.637 -20.625 -23.203 1 97.31 309 ALA A C 1
ATOM 2483 O O . ALA A 1 309 ? 4.852 -20.969 -22.312 1 97.31 309 ALA A O 1
ATOM 2484 N N . GLU A 1 310 ? 6.852 -21.156 -23.359 1 97.31 310 GLU A N 1
ATOM 2485 C CA . GLU A 1 310 ? 7.352 -22.172 -22.453 1 97.31 310 GLU A CA 1
ATOM 2486 C C . GLU A 1 310 ? 7.465 -21.641 -21.031 1 97.31 310 GLU A C 1
ATOM 2488 O O . GLU A 1 310 ? 7.105 -22.312 -20.062 1 97.31 310 GLU A O 1
ATOM 2493 N N . VAL A 1 311 ? 7.918 -20.438 -20.922 1 97.88 311 VAL A N 1
ATOM 2494 C CA . VAL A 1 311 ? 8.055 -19.812 -19.609 1 97.88 311 VAL A CA 1
ATOM 2495 C C . VAL A 1 311 ? 6.68 -19.594 -18.984 1 97.88 311 VAL A C 1
ATOM 2497 O O . VAL A 1 311 ? 6.48 -19.859 -17.797 1 97.88 311 VAL A O 1
ATOM 2500 N N . LEU A 1 312 ? 5.758 -19.125 -19.781 1 98.31 312 LEU A N 1
ATOM 2501 C CA . LEU A 1 312 ? 4.414 -18.891 -19.25 1 98.31 312 LEU A CA 1
ATOM 2502 C C . LEU A 1 312 ? 3.797 -20.188 -18.734 1 98.31 312 LEU A C 1
ATOM 2504 O O . LEU A 1 312 ? 3.174 -20.203 -17.672 1 98.31 312 LEU A O 1
ATOM 2508 N N . LEU A 1 313 ? 3.932 -21.25 -19.531 1 97.94 313 LEU A N 1
ATOM 2509 C CA . LEU A 1 313 ? 3.4 -22.531 -19.078 1 97.94 313 LEU A CA 1
ATOM 2510 C C . LEU A 1 313 ? 4.008 -22.938 -17.75 1 97.94 313 LEU A C 1
ATOM 2512 O O . LEU A 1 313 ? 3.305 -23.438 -16.875 1 97.94 313 LEU A O 1
ATOM 2516 N N . HIS A 1 314 ? 5.285 -22.75 -17.609 1 98 314 HIS A N 1
ATOM 2517 C CA . HIS A 1 314 ? 5.969 -23 -16.344 1 98 314 HIS A CA 1
ATOM 2518 C C . HIS A 1 314 ? 5.375 -22.156 -15.219 1 98 314 HIS A C 1
ATOM 2520 O O . HIS A 1 314 ? 5.059 -22.688 -14.148 1 98 314 HIS A O 1
ATOM 2526 N N . GLU A 1 315 ? 5.152 -20.859 -15.469 1 98.5 315 GLU A N 1
ATOM 2527 C CA . GLU A 1 315 ? 4.637 -19.938 -14.453 1 98.5 315 GLU A CA 1
ATOM 2528 C C . GLU A 1 315 ? 3.186 -20.266 -14.109 1 98.5 315 GLU A C 1
ATOM 2530 O O . GLU A 1 315 ? 2.766 -20.109 -12.961 1 98.5 315 GLU A O 1
ATOM 2535 N N . ILE A 1 316 ? 2.43 -20.703 -15.055 1 98.5 316 ILE A N 1
ATOM 2536 C CA . ILE A 1 316 ? 1.068 -21.156 -14.797 1 98.5 316 ILE A CA 1
ATOM 2537 C C . ILE A 1 316 ? 1.101 -22.406 -13.914 1 98.5 316 ILE A C 1
ATOM 2539 O O . ILE A 1 316 ? 0.242 -22.578 -13.047 1 98.5 316 ILE A O 1
ATOM 2543 N N . GLY A 1 317 ? 2.088 -23.266 -14.172 1 98.56 317 GLY A N 1
ATOM 2544 C CA . GLY A 1 317 ? 2.279 -24.406 -13.281 1 98.56 317 GLY A CA 1
ATOM 2545 C C . GLY A 1 317 ? 2.398 -24 -11.828 1 98.56 317 GLY A C 1
ATOM 2546 O O . GLY A 1 317 ? 1.797 -24.625 -10.953 1 98.56 317 GLY A O 1
ATOM 2547 N N . HIS A 1 318 ? 3.117 -22.969 -11.578 1 98.38 318 HIS A N 1
ATOM 2548 C CA . HIS A 1 318 ? 3.225 -22.422 -10.227 1 98.38 318 HIS A CA 1
ATOM 2549 C C . HIS A 1 318 ? 1.94 -21.703 -9.82 1 98.38 318 HIS A C 1
ATOM 2551 O O . HIS A 1 318 ? 1.268 -22.125 -8.875 1 98.38 318 HIS A O 1
ATOM 2557 N N . GLY A 1 319 ? 1.624 -20.734 -10.57 1 98.62 319 GLY A N 1
ATOM 2558 C CA . GLY A 1 319 ? 0.634 -19.734 -10.18 1 98.62 319 GLY A CA 1
ATOM 2559 C C . GLY A 1 319 ? -0.775 -20.297 -10.109 1 98.62 319 GLY A C 1
ATOM 2560 O O . GLY A 1 319 ? -1.564 -19.906 -9.25 1 98.62 319 GLY A O 1
ATOM 2561 N N . PHE A 1 320 ? -1.122 -21.156 -11.039 1 98.62 320 PHE A N 1
ATOM 2562 C CA . PHE A 1 320 ? -2.475 -21.688 -11.109 1 98.62 320 PHE A CA 1
ATOM 2563 C C . PHE A 1 320 ? -2.549 -23.062 -10.43 1 98.62 320 PHE A C 1
ATOM 2565 O O . PHE A 1 320 ? -3.443 -23.312 -9.625 1 98.62 320 PHE A O 1
ATOM 2572 N N . ALA A 1 321 ? -1.528 -23.891 -10.609 1 98.62 321 ALA A N 1
ATOM 2573 C CA . ALA A 1 321 ? -1.68 -25.297 -10.25 1 98.62 321 ALA A CA 1
ATOM 2574 C C . ALA A 1 321 ? -0.952 -25.609 -8.945 1 98.62 321 ALA A C 1
ATOM 2576 O O . ALA A 1 321 ? -1.113 -26.688 -8.391 1 98.62 321 ALA A O 1
ATOM 2577 N N . GLY A 1 322 ? -0.086 -24.688 -8.484 1 98.44 322 GLY A N 1
ATOM 2578 C CA . GLY A 1 322 ? 0.604 -24.906 -7.227 1 98.44 322 GLY A CA 1
ATOM 2579 C C . GLY A 1 322 ? 1.751 -25.906 -7.34 1 98.44 322 GLY A C 1
ATOM 2580 O O . GLY A 1 322 ? 2.164 -26.5 -6.34 1 98.44 322 GLY A O 1
ATOM 2581 N N . LEU A 1 323 ? 2.275 -26.125 -8.523 1 98.56 323 LEU A N 1
ATOM 2582 C CA . LEU A 1 323 ? 3.389 -27.031 -8.75 1 98.56 323 LEU A CA 1
ATOM 2583 C C . LEU A 1 323 ? 4.703 -26.406 -8.305 1 98.56 323 LEU A C 1
ATOM 2585 O O . LEU A 1 323 ? 4.922 -25.203 -8.484 1 98.56 323 LEU A O 1
ATOM 2589 N N . GLY A 1 324 ? 5.566 -27.219 -7.73 1 96.94 324 GLY A N 1
ATOM 2590 C CA . GLY A 1 324 ? 6.895 -26.766 -7.352 1 96.94 324 GLY A CA 1
ATOM 2591 C C . GLY A 1 324 ? 7.926 -26.953 -8.453 1 96.94 324 GLY A C 1
ATOM 2592 O O . GLY A 1 324 ? 7.711 -27.734 -9.383 1 96.94 324 GLY A O 1
ATOM 2593 N N . ASP A 1 325 ? 9.008 -26.234 -8.289 1 95.62 325 ASP A N 1
ATOM 2594 C CA . ASP A 1 325 ? 10.125 -26.422 -9.211 1 95.62 325 ASP A CA 1
ATOM 2595 C C . ASP A 1 325 ? 10.75 -27.797 -9.031 1 95.62 325 ASP A C 1
ATOM 2597 O O . ASP A 1 325 ? 10.945 -28.266 -7.906 1 95.62 325 ASP A O 1
ATOM 2601 N N . GLU A 1 326 ? 11.141 -28.391 -10.102 1 94.38 326 GLU A N 1
ATOM 2602 C CA . GLU A 1 326 ? 11.695 -29.75 -10.055 1 94.38 326 GLU A CA 1
ATOM 2603 C C . GLU A 1 326 ? 13.203 -29.734 -10.305 1 94.38 326 GLU A C 1
ATOM 2605 O O . GLU A 1 326 ? 13.82 -30.797 -10.453 1 94.38 326 GLU A O 1
ATOM 2610 N N . TYR A 1 327 ? 13.75 -28.516 -10.406 1 88.12 327 TYR A N 1
ATOM 2611 C CA . TYR A 1 327 ? 15.203 -28.453 -10.547 1 88.12 327 TYR A CA 1
ATOM 2612 C C . TYR A 1 327 ? 15.867 -28.266 -9.188 1 88.12 327 TYR A C 1
ATOM 2614 O O . TYR A 1 327 ? 15.211 -27.938 -8.203 1 88.12 327 TYR A O 1
ATOM 2622 N N . PHE A 1 328 ? 17.156 -28.703 -9.094 1 78.06 328 PHE A N 1
ATOM 2623 C CA . PHE A 1 328 ? 17.844 -28.719 -7.816 1 78.06 328 PHE A CA 1
ATOM 2624 C C . PHE A 1 328 ? 19.188 -28 -7.914 1 78.06 328 PHE A C 1
ATOM 2626 O O . PHE A 1 328 ? 19.875 -27.812 -6.906 1 78.06 328 PHE A O 1
ATOM 2633 N N . ASP A 1 329 ? 19.734 -27.594 -9.102 1 69 329 ASP A N 1
ATOM 2634 C CA . ASP A 1 329 ? 20.984 -26.844 -9.242 1 69 329 ASP A CA 1
ATOM 2635 C C . ASP A 1 329 ? 20.734 -25.344 -9.18 1 69 329 ASP A C 1
ATOM 2637 O O . ASP A 1 329 ? 21.641 -24.547 -9.461 1 69 329 ASP A O 1
ATOM 2641 N N . SER A 1 330 ? 19.922 -24.891 -8.328 1 59.03 330 SER A N 1
ATOM 2642 C CA . SER A 1 330 ? 19.5 -23.5 -8.562 1 59.03 330 SER A CA 1
ATOM 2643 C C . SER A 1 330 ? 20.422 -22.516 -7.871 1 59.03 330 SER A C 1
ATOM 2645 O O . SER A 1 330 ? 21.031 -22.844 -6.848 1 59.03 330 SER A O 1
ATOM 2647 N N . ASP A 1 331 ? 20.844 -21.469 -8.703 1 52.84 331 ASP A N 1
ATOM 2648 C CA . ASP A 1 331 ? 21.547 -20.25 -8.312 1 52.84 331 ASP A CA 1
ATOM 2649 C C . ASP A 1 331 ? 20.859 -19.578 -7.133 1 52.84 331 ASP A C 1
ATOM 2651 O O . ASP A 1 331 ? 21.297 -18.516 -6.676 1 52.84 331 ASP A O 1
ATOM 2655 N N . VAL A 1 332 ? 19.672 -20.203 -6.801 1 55.53 332 VAL A N 1
ATOM 2656 C CA . VAL A 1 332 ? 18.906 -19.375 -5.871 1 55.53 332 VAL A CA 1
ATOM 2657 C C . VAL A 1 332 ? 19.438 -19.562 -4.453 1 55.53 332 VAL A C 1
ATOM 2659 O O . VAL A 1 332 ? 19.812 -20.672 -4.062 1 55.53 332 VAL A O 1
ATOM 2662 N N . SER A 1 333 ? 19.984 -18.562 -3.883 1 48.59 333 SER A N 1
ATOM 2663 C CA . SER A 1 333 ? 20.484 -18.422 -2.52 1 48.59 333 SER A CA 1
ATOM 2664 C C . SER A 1 333 ? 19.391 -18.719 -1.498 1 48.59 333 SER A C 1
ATOM 2666 O O . SER A 1 333 ? 19.25 -18 -0.501 1 48.59 333 SER A O 1
ATOM 2668 N N . TYR A 1 334 ? 18.453 -19.719 -1.879 1 56.84 334 TYR A N 1
ATOM 2669 C CA . TYR A 1 334 ? 17.5 -20.047 -0.829 1 56.84 334 TYR A CA 1
ATOM 2670 C C . TYR A 1 334 ? 18.109 -20.984 0.204 1 56.84 334 TYR A C 1
ATOM 2672 O O . TYR A 1 334 ? 18.766 -21.969 -0.151 1 56.84 334 TYR A O 1
ATOM 2680 N N . THR A 1 335 ? 18.531 -20.641 1.388 1 50.56 335 THR A N 1
ATOM 2681 C CA . THR A 1 335 ? 19.172 -21.453 2.412 1 50.56 335 THR A CA 1
ATOM 2682 C C . THR A 1 335 ? 18.219 -22.547 2.895 1 50.56 335 THR A C 1
ATOM 2684 O O . THR A 1 335 ? 18.656 -23.625 3.316 1 50.56 335 THR A O 1
ATOM 2687 N N . ASP A 1 336 ? 16.891 -22.328 3.035 1 57.78 336 ASP A N 1
ATOM 2688 C CA . ASP A 1 336 ? 16.031 -23.234 3.791 1 57.78 336 ASP A CA 1
ATOM 2689 C C . ASP A 1 336 ? 14.711 -23.469 3.053 1 57.78 336 ASP A C 1
ATOM 2691 O O . ASP A 1 336 ? 13.641 -23.156 3.572 1 57.78 336 ASP A O 1
ATOM 2695 N N . TYR A 1 337 ? 14.719 -24.172 1.899 1 68.06 337 TYR A N 1
ATOM 2696 C CA . TYR A 1 337 ? 13.453 -24.047 1.188 1 68.06 337 TYR A CA 1
ATOM 2697 C C . TYR A 1 337 ? 12.461 -25.109 1.653 1 68.06 337 TYR A C 1
ATOM 2699 O O . TYR A 1 337 ? 11.398 -24.781 2.197 1 68.06 337 TYR A O 1
ATOM 2707 N N . ILE A 1 338 ? 12.82 -26.438 1.391 1 80.94 338 ILE A N 1
ATOM 2708 C CA . ILE A 1 338 ? 11.812 -27.438 1.702 1 80.94 338 ILE A CA 1
ATOM 2709 C C . ILE A 1 338 ? 12.18 -28.172 2.99 1 80.94 338 ILE A C 1
ATOM 2711 O O . ILE A 1 338 ? 13.32 -28.625 3.145 1 80.94 338 ILE A O 1
ATOM 2715 N N . ASN A 1 339 ? 11.367 -28.172 3.984 1 87.88 339 ASN A N 1
ATOM 2716 C CA . ASN A 1 339 ? 11.523 -28.984 5.188 1 87.88 339 ASN A CA 1
ATOM 2717 C C . ASN A 1 339 ? 11.391 -30.469 4.879 1 87.88 339 ASN A C 1
ATOM 2719 O O . ASN A 1 339 ? 10.297 -30.953 4.594 1 87.88 339 ASN A O 1
ATOM 2723 N N . GLN A 1 340 ? 12.422 -31.188 5.035 1 90.75 340 GLN A N 1
ATOM 2724 C CA . GLN A 1 340 ? 12.445 -32.594 4.633 1 90.75 340 GLN A CA 1
ATOM 2725 C C . GLN A 1 340 ? 11.812 -33.469 5.699 1 90.75 340 GLN A C 1
ATOM 2727 O O . GLN A 1 340 ? 11.617 -34.688 5.48 1 90.75 340 GLN A O 1
ATOM 2732 N N . GLU A 1 341 ? 11.406 -32.812 6.766 1 92.88 341 GLU A N 1
ATOM 2733 C CA . GLU A 1 341 ? 10.812 -33.594 7.867 1 92.88 341 GLU A CA 1
ATOM 2734 C C . GLU A 1 341 ? 9.297 -33.688 7.727 1 92.88 341 GLU A C 1
ATOM 2736 O O . GLU A 1 341 ? 8.633 -34.344 8.523 1 92.88 341 GLU A O 1
ATOM 2741 N N . ILE A 1 342 ? 8.812 -33.062 6.695 1 95 342 ILE A N 1
ATOM 2742 C CA . ILE A 1 342 ? 7.379 -33.156 6.43 1 95 342 ILE A CA 1
ATOM 2743 C C . ILE A 1 342 ? 7.141 -33.344 4.934 1 95 342 ILE A C 1
ATOM 2745 O O . ILE A 1 342 ? 8.07 -33.219 4.129 1 95 342 ILE A O 1
ATOM 2749 N N . GLU A 1 343 ? 5.918 -33.781 4.59 1 96.75 343 GLU A N 1
ATOM 2750 C CA . GLU A 1 343 ? 5.539 -33.844 3.182 1 96.75 343 GLU A CA 1
ATOM 2751 C C . GLU A 1 343 ? 5.238 -32.469 2.639 1 96.75 343 GLU A C 1
ATOM 2753 O O . GLU A 1 343 ? 4.402 -31.734 3.189 1 96.75 343 GLU A O 1
ATOM 2758 N N . PRO A 1 344 ? 5.949 -31.969 1.645 1 95.88 344 PRO A N 1
ATOM 2759 C CA . PRO A 1 344 ? 5.652 -30.641 1.103 1 95.88 344 PRO A CA 1
ATOM 2760 C C . PRO A 1 344 ? 4.25 -30.547 0.508 1 95.88 344 PRO A C 1
ATOM 2762 O O . PRO A 1 344 ? 3.705 -31.547 0.037 1 95.88 344 PRO A O 1
ATOM 2765 N N . TRP A 1 345 ? 3.645 -29.297 0.505 1 96.19 345 TRP A N 1
ATOM 2766 C CA . TRP A 1 345 ? 2.271 -29.172 0.031 1 96.19 345 TRP A CA 1
ATOM 2767 C C . TRP A 1 345 ? 2.213 -29.234 -1.492 1 96.19 345 TRP A C 1
ATOM 2769 O O . TRP A 1 345 ? 1.151 -29.484 -2.068 1 96.19 345 TRP A O 1
ATOM 2779 N N . GLN A 1 346 ? 3.398 -28.938 -2.162 1 97.5 346 GLN A N 1
ATOM 2780 C CA . GLN A 1 346 ? 3.418 -29 -3.619 1 97.5 346 GLN A CA 1
ATOM 2781 C C . GLN A 1 346 ? 3.09 -30.422 -4.105 1 97.5 346 GLN A C 1
ATOM 2783 O O . GLN A 1 346 ? 3.754 -31.375 -3.725 1 97.5 346 GLN A O 1
ATOM 2788 N N . PRO A 1 347 ? 2.178 -30.469 -4.977 1 98.25 347 PRO A N 1
ATOM 2789 C CA . PRO A 1 347 ? 1.661 -31.797 -5.305 1 98.25 347 PRO A CA 1
ATOM 2790 C C . PRO A 1 347 ? 2.645 -32.625 -6.133 1 98.25 347 PRO A C 1
ATOM 2792 O O . PRO A 1 347 ? 2.527 -33.844 -6.195 1 98.25 347 PRO A O 1
ATOM 2795 N N . ASN A 1 348 ? 3.639 -31.969 -6.801 1 98.38 348 ASN A N 1
ATOM 2796 C CA . ASN A 1 348 ? 4.586 -32.656 -7.66 1 98.38 348 ASN A CA 1
ATOM 2797 C C . ASN A 1 348 ? 5.93 -32.875 -6.973 1 98.38 348 ASN A C 1
ATOM 2799 O O . ASN A 1 348 ? 6.941 -33.094 -7.633 1 98.38 348 ASN A O 1
ATOM 2803 N N . LEU A 1 349 ? 5.984 -32.656 -5.695 1 97.38 349 LEU A N 1
ATOM 2804 C CA . LEU A 1 349 ? 7.168 -32.938 -4.887 1 97.38 349 LEU A CA 1
ATOM 2805 C C . LEU A 1 349 ? 6.824 -33.812 -3.691 1 97.38 349 LEU A C 1
ATOM 2807 O O . LEU A 1 349 ? 5.73 -33.688 -3.129 1 97.38 349 LEU A O 1
ATOM 2811 N N . THR A 1 350 ? 7.762 -34.688 -3.277 1 97.88 350 THR A N 1
ATOM 2812 C CA . THR A 1 350 ? 7.539 -35.5 -2.096 1 97.88 350 THR A CA 1
ATOM 2813 C C . THR A 1 350 ? 8.844 -35.719 -1.335 1 97.88 350 THR A C 1
ATOM 2815 O O . THR A 1 350 ? 9.922 -35.75 -1.934 1 97.88 350 THR A O 1
ATOM 2818 N N . THR A 1 351 ? 8.773 -35.812 -0.071 1 96.69 351 THR A N 1
ATOM 2819 C CA . THR A 1 351 ? 9.867 -36.25 0.789 1 96.69 351 THR A CA 1
ATOM 2820 C C . THR A 1 351 ? 9.664 -37.688 1.231 1 96.69 351 THR A C 1
ATOM 2822 O O . THR A 1 351 ? 10.414 -38.219 2.062 1 96.69 351 THR A O 1
ATOM 2825 N N . LEU A 1 352 ? 8.641 -38.281 0.79 1 97.56 352 LEU A N 1
ATOM 2826 C CA . LEU A 1 352 ? 8.258 -39.656 1.053 1 97.56 352 LEU A CA 1
ATOM 2827 C C . LEU A 1 352 ? 7.715 -39.812 2.469 1 97.56 352 LEU A C 1
ATOM 2829 O O . LEU A 1 352 ? 7.406 -40.938 2.9 1 97.56 352 LEU A O 1
ATOM 2833 N N . ILE A 1 353 ? 7.512 -38.75 3.174 1 96.94 353 ILE A N 1
ATOM 2834 C CA . ILE A 1 353 ? 6.957 -38.781 4.523 1 96.94 353 ILE A CA 1
ATOM 2835 C C . ILE A 1 353 ? 5.477 -39.156 4.465 1 96.94 353 ILE A C 1
ATOM 2837 O O . ILE A 1 353 ? 4.984 -39.906 5.305 1 96.94 353 ILE A O 1
ATOM 2841 N N . ASN A 1 354 ? 4.785 -38.688 3.512 1 97.19 354 ASN A N 1
ATOM 2842 C CA . ASN A 1 354 ? 3.387 -39 3.264 1 97.19 354 ASN A CA 1
ATOM 2843 C C . ASN A 1 354 ? 3.102 -39.156 1.772 1 97.19 354 ASN A C 1
ATOM 2845 O O . ASN A 1 354 ? 2.18 -38.531 1.246 1 97.19 354 ASN A O 1
ATOM 2849 N N . PHE A 1 355 ? 3.883 -39.969 1.151 1 97.56 355 PHE A N 1
ATOM 2850 C CA . PHE A 1 355 ? 3.82 -40.156 -0.294 1 97.56 355 PHE A CA 1
ATOM 2851 C C . PHE A 1 355 ? 2.475 -40.719 -0.71 1 97.56 355 PHE A C 1
ATOM 2853 O O . PHE A 1 355 ? 1.971 -40.438 -1.794 1 97.56 355 PHE A O 1
ATOM 2860 N N . GLY A 1 356 ? 1.829 -41.5 0.065 1 96.88 356 GLY A N 1
ATOM 2861 C CA . GLY A 1 356 ? 0.539 -42.094 -0.215 1 96.88 356 GLY A CA 1
ATOM 2862 C C . GLY A 1 356 ? -0.543 -41.094 -0.531 1 96.88 356 GLY A C 1
ATOM 2863 O O . GLY A 1 356 ? -1.513 -41.406 -1.226 1 96.88 356 GLY A O 1
ATOM 2864 N N . SER A 1 357 ? -0.385 -39.906 -0.092 1 96 357 SER A N 1
ATOM 2865 C CA . SER A 1 357 ? -1.377 -38.844 -0.31 1 96 357 SER A CA 1
ATOM 2866 C C . SER A 1 357 ? -1.172 -38.156 -1.658 1 96 357 SER A C 1
ATOM 2868 O O . SER A 1 357 ? -1.966 -37.312 -2.055 1 96 357 SER A O 1
ATOM 2870 N N . LYS A 1 358 ? -0.173 -38.656 -2.369 1 97.12 358 LYS A N 1
ATOM 2871 C CA . LYS A 1 358 ? 0.178 -37.969 -3.602 1 97.12 358 LYS A CA 1
ATOM 2872 C C . LYS A 1 358 ? 0.041 -38.875 -4.812 1 97.12 358 LYS A C 1
ATOM 2874 O O . LYS A 1 358 ? -1.01 -39.5 -5.02 1 97.12 358 LYS A O 1
ATOM 2879 N N . TRP A 1 359 ? 1.103 -39.062 -5.559 1 98.44 359 TRP A N 1
ATOM 2880 C CA . TRP A 1 359 ? 0.875 -39.719 -6.852 1 98.44 359 TRP A CA 1
ATOM 2881 C C . TRP A 1 359 ? 1.263 -41.188 -6.812 1 98.44 359 TRP A C 1
ATOM 2883 O O . TRP A 1 359 ? 1.49 -41.812 -7.852 1 98.44 359 TRP A O 1
ATOM 2893 N N . GLU A 1 360 ? 1.378 -41.781 -5.703 1 97.88 360 GLU A N 1
ATOM 2894 C CA . GLU A 1 360 ? 1.747 -43.188 -5.539 1 97.88 360 GLU A CA 1
ATOM 2895 C C . GLU A 1 360 ? 0.843 -44.094 -6.367 1 97.88 360 GLU A C 1
ATOM 2897 O O . GLU A 1 360 ? 1.304 -45.094 -6.934 1 97.88 360 GLU A O 1
ATOM 2902 N N . TYR A 1 361 ? -0.401 -43.781 -6.457 1 97.12 361 TYR A N 1
ATOM 2903 C CA . TYR A 1 361 ? -1.389 -44.594 -7.145 1 97.12 361 TYR A CA 1
ATOM 2904 C C . TYR A 1 361 ? -1.112 -44.656 -8.641 1 97.12 361 TYR A C 1
ATOM 2906 O O . TYR A 1 361 ? -1.652 -45.5 -9.359 1 97.12 361 TYR A O 1
ATOM 2914 N N . LEU A 1 362 ? -0.275 -43.781 -9.156 1 97.69 362 LEU A N 1
ATOM 2915 C CA . LEU A 1 362 ? 0.021 -43.688 -10.578 1 97.69 362 LEU A CA 1
ATOM 2916 C C . LEU A 1 362 ? 1.205 -44.594 -10.93 1 97.69 362 LEU A C 1
ATOM 2918 O O . LEU A 1 362 ? 1.48 -44.844 -12.109 1 97.69 362 LEU A O 1
ATOM 2922 N N . LEU A 1 363 ? 1.936 -45.094 -9.969 1 97.69 363 LEU A N 1
ATOM 2923 C CA . LEU A 1 363 ? 3.137 -45.875 -10.219 1 97.69 363 LEU A CA 1
ATOM 2924 C C . LEU A 1 363 ? 2.775 -47.312 -10.641 1 97.69 363 LEU A C 1
ATOM 2926 O O . LEU A 1 363 ? 1.852 -47.906 -10.078 1 97.69 363 LEU A O 1
ATOM 2930 N N . SER A 1 364 ? 3.516 -47.75 -11.547 1 95.88 364 SER A N 1
ATOM 2931 C CA . SER A 1 364 ? 3.434 -49.188 -11.844 1 95.88 364 SER A CA 1
ATOM 2932 C C . SER A 1 364 ? 4.035 -50.031 -10.711 1 95.88 364 SER A C 1
ATOM 2934 O O . SER A 1 364 ? 4.957 -49.562 -10.031 1 95.88 364 SER A O 1
ATOM 2936 N N . SER A 1 365 ? 3.58 -51.25 -10.602 1 94.06 365 SER A N 1
ATOM 2937 C CA . SER A 1 365 ? 4.027 -52.125 -9.531 1 94.06 365 SER A CA 1
ATOM 2938 C C . SER A 1 365 ? 5.523 -52.406 -9.633 1 94.06 365 SER A C 1
ATOM 2940 O O . SER A 1 365 ? 6.184 -52.656 -8.625 1 94.06 365 SER A O 1
ATOM 2942 N N . ASP A 1 366 ? 6.078 -52.312 -10.781 1 94.31 366 ASP A N 1
ATOM 2943 C CA . ASP A 1 366 ? 7.477 -52.688 -11 1 94.31 366 ASP A CA 1
ATOM 2944 C C . ASP A 1 366 ? 8.391 -51.469 -10.883 1 94.31 366 ASP A C 1
ATOM 2946 O O . ASP A 1 366 ? 9.609 -51.594 -11 1 94.31 366 ASP A O 1
ATOM 2950 N N . THR A 1 367 ? 7.852 -50.25 -10.625 1 96.94 367 THR A N 1
ATOM 2951 C CA . THR A 1 367 ? 8.664 -49.031 -10.508 1 96.94 367 THR A CA 1
ATOM 2952 C C . THR A 1 367 ? 9.219 -48.906 -9.094 1 96.94 367 THR A C 1
ATOM 2954 O O . THR A 1 367 ? 8.461 -48.719 -8.133 1 96.94 367 THR A O 1
ATOM 2957 N N . PRO A 1 368 ? 10.516 -48.938 -8.898 1 97.25 368 PRO A N 1
ATOM 2958 C CA . PRO A 1 368 ? 11.102 -48.812 -7.562 1 97.25 368 PRO A CA 1
ATOM 2959 C C . PRO A 1 368 ? 10.898 -47.406 -6.969 1 97.25 368 PRO A C 1
ATOM 2961 O O . PRO A 1 368 ? 10.906 -46.438 -7.699 1 97.25 368 PRO A O 1
ATOM 2964 N N . VAL A 1 369 ? 10.836 -47.375 -5.684 1 97.69 369 VAL A N 1
ATOM 2965 C CA . VAL A 1 369 ? 10.734 -46.125 -4.934 1 97.69 369 VAL A CA 1
ATOM 2966 C C . VAL A 1 369 ? 11.883 -46.031 -3.934 1 97.69 369 VAL A C 1
ATOM 2968 O O . VAL A 1 369 ? 11.93 -46.781 -2.961 1 97.69 369 VAL A O 1
ATOM 2971 N N . PRO A 1 370 ? 12.773 -45.156 -4.07 1 97.62 370 PRO A N 1
ATOM 2972 C CA . PRO A 1 370 ? 12.875 -44.156 -5.148 1 97.62 370 PRO A CA 1
ATOM 2973 C C . PRO A 1 370 ? 13.227 -44.812 -6.492 1 97.62 370 PRO A C 1
ATOM 2975 O O . PRO A 1 370 ? 13.75 -45.906 -6.539 1 97.62 370 PRO A O 1
ATOM 2978 N N . THR A 1 371 ? 12.93 -44.094 -7.547 1 98.5 371 THR A N 1
ATOM 2979 C CA . THR A 1 371 ? 13.211 -44.562 -8.891 1 98.5 371 THR A CA 1
ATOM 2980 C C . THR A 1 371 ? 14.594 -44.125 -9.352 1 98.5 371 THR A C 1
ATOM 2982 O O . THR A 1 371 ? 14.898 -42.906 -9.312 1 98.5 371 THR A O 1
ATOM 2985 N N . PRO A 1 372 ? 15.492 -45 -9.789 1 96.81 372 PRO A N 1
ATOM 2986 C CA . PRO A 1 372 ? 16.797 -44.594 -10.297 1 96.81 372 PRO A CA 1
ATOM 2987 C C . PRO A 1 372 ? 16.688 -43.844 -11.625 1 96.81 372 PRO A C 1
ATOM 2989 O O . PRO A 1 372 ? 15.836 -44.156 -12.453 1 96.81 372 PRO A O 1
ATOM 2992 N N . ILE A 1 373 ? 17.609 -42.906 -11.805 1 95.56 373 ILE A N 1
ATOM 2993 C CA . ILE A 1 373 ? 17.656 -42.188 -13.07 1 95.56 373 ILE A CA 1
ATOM 2994 C C . ILE A 1 373 ? 18.391 -43.031 -14.109 1 95.56 373 ILE A C 1
ATOM 2996 O O . ILE A 1 373 ? 19.609 -43 -14.211 1 95.56 373 ILE A O 1
ATOM 3000 N N . ARG A 1 374 ? 17.656 -43.75 -14.898 1 96.12 374 ARG A N 1
ATOM 3001 C CA . ARG A 1 374 ? 18.156 -44.656 -15.945 1 96.12 374 ARG A CA 1
ATOM 3002 C C . ARG A 1 374 ? 17.312 -44.531 -17.219 1 96.12 374 ARG A C 1
ATOM 3004 O O . ARG A 1 374 ? 16.141 -44.156 -17.141 1 96.12 374 ARG A O 1
ATOM 3011 N N . PRO A 1 375 ? 17.844 -44.812 -18.344 1 95.44 375 PRO A N 1
ATOM 3012 C CA . PRO A 1 375 ? 17.125 -44.688 -19.625 1 95.44 375 PRO A CA 1
ATOM 3013 C C . PRO A 1 375 ? 15.812 -45.469 -19.641 1 95.44 375 PRO A C 1
ATOM 3015 O O . PRO A 1 375 ? 14.836 -45 -20.234 1 95.44 375 PRO A O 1
ATOM 3018 N N . LYS A 1 376 ? 15.766 -46.531 -18.969 1 94.5 376 LYS A N 1
ATOM 3019 C CA . LYS A 1 376 ? 14.57 -47.375 -19.016 1 94.5 376 LYS A CA 1
ATOM 3020 C C . LYS A 1 376 ? 13.391 -46.688 -18.344 1 94.5 376 LYS A C 1
ATOM 3022 O O . LYS A 1 376 ? 12.234 -47.031 -18.594 1 94.5 376 LYS A O 1
ATOM 3027 N N . TYR A 1 377 ? 13.695 -45.688 -17.469 1 95.62 377 TYR A N 1
ATOM 3028 C CA . TYR A 1 377 ? 12.633 -45 -16.75 1 95.62 377 TYR A CA 1
ATOM 3029 C C . TYR A 1 377 ? 12.375 -43.594 -17.344 1 95.62 377 TYR A C 1
ATOM 3031 O O . TYR A 1 377 ? 11.727 -42.781 -16.719 1 95.62 377 TYR A O 1
ATOM 3039 N N . ARG A 1 378 ? 12.867 -43.281 -18.469 1 93.19 378 ARG A N 1
ATOM 3040 C CA . ARG A 1 378 ? 12.797 -41.969 -19.094 1 93.19 378 ARG A CA 1
ATOM 3041 C C . ARG A 1 378 ? 11.344 -41.531 -19.266 1 93.19 378 ARG A C 1
ATOM 3043 O O . ARG A 1 378 ? 11.031 -40.344 -19.078 1 93.19 378 ARG A O 1
ATOM 3050 N N . ASN A 1 379 ? 10.453 -42.406 -19.609 1 91.88 379 ASN A N 1
ATOM 3051 C CA . ASN A 1 379 ? 9.062 -42.062 -19.859 1 91.88 379 ASN A CA 1
ATOM 3052 C C . ASN A 1 379 ? 8.125 -42.688 -18.828 1 91.88 379 ASN A C 1
ATOM 3054 O O . ASN A 1 379 ? 6.953 -42.906 -19.109 1 91.88 379 ASN A O 1
ATOM 3058 N N . VAL A 1 380 ? 8.703 -42.938 -17.656 1 95.25 380 VAL A N 1
ATOM 3059 C CA . VAL A 1 380 ? 7.941 -43.594 -16.594 1 95.25 380 VAL A CA 1
ATOM 3060 C C . VAL A 1 380 ? 7.645 -42.594 -15.477 1 95.25 380 VAL A C 1
ATOM 3062 O O . VAL A 1 380 ? 8.5 -41.781 -15.125 1 95.25 380 VAL A O 1
ATOM 3065 N N . THR A 1 381 ? 6.371 -42.625 -15.023 1 98.06 381 THR A N 1
ATOM 3066 C CA . THR A 1 381 ? 6.082 -41.938 -13.789 1 98.06 381 THR A CA 1
ATOM 3067 C C . THR A 1 381 ? 6.738 -42.625 -12.594 1 98.06 381 THR A C 1
ATOM 3069 O O . THR A 1 381 ? 6.465 -43.812 -12.328 1 98.06 381 THR A O 1
ATOM 3072 N N . GLY A 1 382 ? 7.656 -41.969 -11.953 1 98.56 382 GLY A N 1
ATOM 3073 C CA . GLY A 1 382 ? 8.406 -42.531 -10.836 1 98.56 382 GLY A CA 1
ATOM 3074 C C . GLY A 1 382 ? 8.586 -41.562 -9.688 1 98.56 382 GLY A C 1
ATOM 3075 O O . GLY A 1 382 ? 7.703 -40.75 -9.406 1 98.56 382 GLY A O 1
ATOM 3076 N N . VAL A 1 383 ? 9.562 -41.844 -8.906 1 98.5 383 VAL A N 1
ATOM 3077 C CA . VAL A 1 383 ? 9.992 -41.031 -7.77 1 98.5 383 VAL A CA 1
ATOM 3078 C C . VAL A 1 383 ? 11.492 -40.75 -7.863 1 98.5 383 VAL A C 1
ATOM 3080 O O . VAL A 1 383 ? 12.297 -41.438 -7.23 1 98.5 383 VAL A O 1
ATOM 3083 N N . PHE A 1 384 ? 11.781 -39.688 -8.586 1 97.75 384 PHE A N 1
ATOM 3084 C CA . PHE A 1 384 ? 13.18 -39.406 -8.906 1 97.75 384 PHE A CA 1
ATOM 3085 C C . PHE A 1 384 ? 13.742 -38.344 -7.941 1 97.75 384 PHE A C 1
ATOM 3087 O O . PHE A 1 384 ? 13.117 -37.312 -7.711 1 97.75 384 PHE A O 1
ATOM 3094 N N . GLU A 1 385 ? 14.898 -38.625 -7.441 1 95.38 385 GLU A N 1
ATOM 3095 C CA . GLU A 1 385 ? 15.492 -37.719 -6.449 1 95.38 385 GLU A CA 1
ATOM 3096 C C . GLU A 1 385 ? 15.945 -36.406 -7.094 1 95.38 385 GLU A C 1
ATOM 3098 O O . GLU A 1 385 ? 16.516 -36.406 -8.188 1 95.38 385 GLU A O 1
ATOM 3103 N N . GLY A 1 386 ? 15.711 -35.344 -6.348 1 92.88 386 GLY A N 1
ATOM 3104 C CA . GLY A 1 386 ? 16.031 -34 -6.801 1 92.88 386 GLY A CA 1
ATOM 3105 C C . GLY A 1 386 ? 14.812 -33.188 -7.133 1 92.88 386 GLY A C 1
ATOM 3106 O O . GLY A 1 386 ? 13.945 -33.625 -7.891 1 92.88 386 GLY A O 1
ATOM 3107 N N . GLY A 1 387 ? 14.672 -32.094 -6.57 1 92.25 387 GLY A N 1
ATOM 3108 C CA . GLY A 1 387 ? 13.547 -31.203 -6.754 1 92.25 387 GLY A CA 1
ATOM 3109 C C . GLY A 1 387 ? 13.422 -30.172 -5.656 1 92.25 387 GLY A C 1
ATOM 3110 O O . GLY A 1 387 ? 14.094 -30.266 -4.625 1 92.25 387 GLY A O 1
ATOM 3111 N N . GLY A 1 388 ? 12.703 -29.109 -5.922 1 91.19 388 GLY A N 1
ATOM 3112 C CA . GLY A 1 388 ? 12.508 -28.078 -4.91 1 91.19 388 GLY A CA 1
ATOM 3113 C C . GLY A 1 388 ? 13.805 -27.391 -4.504 1 91.19 388 GLY A C 1
ATOM 3114 O O . GLY A 1 388 ? 14.039 -27.156 -3.318 1 91.19 388 GLY A O 1
ATOM 3115 N N . TYR A 1 389 ? 14.672 -27.375 -5.371 1 88.19 389 TYR A N 1
ATOM 3116 C CA . TYR A 1 389 ? 15.93 -26.641 -5.234 1 88.19 389 TYR A CA 1
ATOM 3117 C C . TYR A 1 389 ? 16.938 -27.438 -4.406 1 88.19 389 TYR A C 1
ATOM 3119 O O . TYR A 1 389 ? 17.953 -26.906 -3.965 1 88.19 389 TYR A O 1
ATOM 3127 N N . VAL A 1 390 ? 16.594 -28.703 -4.098 1 87.88 390 VAL A N 1
ATOM 3128 C CA . VAL A 1 390 ? 17.531 -29.516 -3.334 1 87.88 390 VAL A CA 1
ATOM 3129 C C . VAL A 1 390 ? 17.844 -30.797 -4.105 1 87.88 390 VAL A C 1
ATOM 3131 O O . VAL A 1 390 ? 16.953 -31.391 -4.715 1 87.88 390 VAL A O 1
ATOM 3134 N N . ALA A 1 391 ? 19.062 -31.219 -3.99 1 88.69 391 ALA A N 1
ATOM 3135 C CA . ALA A 1 391 ? 19.531 -32.375 -4.758 1 88.69 391 ALA A CA 1
ATOM 3136 C C . ALA A 1 391 ? 19.156 -33.688 -4.078 1 88.69 391 ALA A C 1
ATOM 3138 O O . ALA A 1 391 ? 19.031 -34.719 -4.734 1 88.69 391 ALA A O 1
ATOM 3139 N N . LYS A 1 392 ? 19 -33.594 -2.771 1 91.06 392 LYS A N 1
ATOM 3140 C CA . LYS A 1 392 ? 18.734 -34.812 -2.008 1 91.06 392 LYS A CA 1
ATOM 3141 C C . LYS A 1 392 ? 17.531 -34.625 -1.084 1 91.06 392 LYS A C 1
ATOM 3143 O O . LYS A 1 392 ? 17.297 -33.531 -0.568 1 91.06 392 LYS A O 1
ATOM 3148 N N . GLY A 1 393 ? 16.734 -35.719 -0.974 1 92.88 393 GLY A N 1
ATOM 3149 C CA . GLY A 1 393 ? 15.695 -35.781 0.044 1 92.88 393 GLY A CA 1
ATOM 3150 C C . GLY A 1 393 ? 14.352 -35.281 -0.455 1 92.88 393 GLY A C 1
ATOM 3151 O O . GLY A 1 393 ? 13.336 -35.438 0.237 1 92.88 393 GLY A O 1
ATOM 3152 N N . VAL A 1 394 ? 14.359 -34.719 -1.618 1 95.5 394 VAL A N 1
ATOM 3153 C CA . VAL A 1 394 ? 13.125 -34.312 -2.283 1 95.5 394 VAL A CA 1
ATOM 3154 C C . VAL A 1 394 ? 13.031 -35 -3.65 1 95.5 394 VAL A C 1
ATOM 3156 O O . VAL A 1 394 ? 14.039 -35.125 -4.344 1 95.5 394 VAL A O 1
ATOM 3159 N N . PHE A 1 395 ? 11.836 -35.469 -3.967 1 97.06 395 PHE A N 1
ATOM 3160 C CA . PHE A 1 395 ? 11.672 -36.281 -5.16 1 97.06 395 PHE A CA 1
ATOM 3161 C C . PHE A 1 395 ? 10.602 -35.688 -6.074 1 97.06 395 PHE A C 1
ATOM 3163 O O . PHE A 1 395 ? 9.664 -35.062 -5.609 1 97.06 395 PHE A O 1
ATOM 3170 N N . ARG A 1 396 ? 10.742 -35.938 -7.383 1 97.75 396 ARG A N 1
ATOM 3171 C CA . ARG A 1 396 ? 9.836 -35.5 -8.43 1 97.75 396 ARG A CA 1
ATOM 3172 C C . ARG A 1 396 ? 9.312 -36.656 -9.25 1 97.75 396 ARG A C 1
ATOM 3174 O O . ARG A 1 396 ? 9.898 -37.75 -9.242 1 97.75 396 ARG A O 1
ATOM 3181 N N . PRO A 1 397 ? 8.281 -36.531 -9.984 1 98.31 397 PRO A N 1
ATOM 3182 C CA . PRO A 1 397 ? 7.582 -37.656 -10.586 1 98.31 397 PRO A CA 1
ATOM 3183 C C . PRO A 1 397 ? 8.227 -38.125 -11.891 1 98.31 397 PRO A C 1
ATOM 3185 O O . PRO A 1 397 ? 8 -39.281 -12.32 1 98.31 397 PRO A O 1
ATOM 3188 N N . ALA A 1 398 ? 8.977 -37.25 -12.578 1 97.56 398 ALA A N 1
ATOM 3189 C CA . ALA A 1 398 ? 9.516 -37.594 -13.891 1 97.56 398 ALA A CA 1
ATOM 3190 C C . ALA A 1 398 ? 10.961 -37.125 -14.039 1 97.56 398 ALA A C 1
ATOM 3192 O O . ALA A 1 398 ? 11.383 -36.188 -13.336 1 97.56 398 ALA A O 1
ATOM 3193 N N . ILE A 1 399 ? 11.664 -37.75 -14.945 1 95.56 399 ILE A N 1
ATOM 3194 C CA . ILE A 1 399 ? 13.039 -37.344 -15.203 1 95.56 399 ILE A CA 1
ATOM 3195 C C . ILE A 1 399 ? 13.055 -35.938 -15.781 1 95.56 399 ILE A C 1
ATOM 3197 O O . ILE A 1 399 ? 13.891 -35.094 -15.398 1 95.56 399 ILE A O 1
ATOM 3201 N N . ASN A 1 400 ? 12.094 -35.625 -16.672 1 93.75 400 ASN A N 1
ATOM 3202 C CA . ASN A 1 400 ? 11.953 -34.281 -17.25 1 93.75 400 ASN A CA 1
ATOM 3203 C C . ASN A 1 400 ? 10.492 -33.844 -17.328 1 93.75 400 ASN A C 1
ATOM 3205 O O . ASN A 1 400 ? 9.609 -34.688 -17.547 1 93.75 400 ASN A O 1
ATOM 3209 N N . CYS A 1 401 ? 10.266 -32.688 -17.125 1 95.81 401 CYS A N 1
ATOM 3210 C CA . CYS A 1 401 ? 8.953 -32.062 -17.047 1 95.81 401 CYS A CA 1
ATOM 3211 C C . CYS A 1 401 ? 9.055 -30.562 -17.281 1 95.81 401 CYS A C 1
ATOM 3213 O O . CYS A 1 401 ? 10.117 -29.969 -17.078 1 95.81 401 CYS A O 1
ATOM 3215 N N . ARG A 1 402 ? 8.016 -29.969 -17.719 1 96.06 402 ARG A N 1
ATOM 3216 C CA . ARG A 1 402 ? 7.953 -28.516 -17.891 1 96.06 402 ARG A CA 1
ATOM 3217 C C . ARG A 1 402 ? 8.344 -27.781 -16.625 1 96.06 402 ARG A C 1
ATOM 3219 O O . ARG A 1 402 ? 8.883 -26.672 -16.672 1 96.06 402 ARG A O 1
ATOM 3226 N N . MET A 1 403 ? 8.188 -28.375 -15.43 1 97.5 403 MET A N 1
ATOM 3227 C CA . MET A 1 403 ? 8.523 -27.766 -14.148 1 97.5 403 MET A CA 1
ATOM 3228 C C . MET A 1 403 ? 10.008 -27.922 -13.836 1 97.5 403 MET A C 1
ATOM 3230 O O . MET A 1 403 ? 10.5 -27.406 -12.836 1 97.5 403 MET A O 1
ATOM 3234 N N . ARG A 1 404 ? 10.734 -28.641 -14.695 1 94.69 404 ARG A N 1
ATOM 3235 C CA . ARG A 1 404 ? 12.164 -28.828 -14.484 1 94.69 404 ARG A CA 1
ATOM 3236 C C . ARG A 1 404 ? 12.984 -28.062 -15.523 1 94.69 404 ARG A C 1
ATOM 3238 O O . ARG A 1 404 ? 13.977 -27.422 -15.18 1 94.69 404 ARG A O 1
ATOM 3245 N N . SER A 1 405 ? 12.539 -28.172 -16.75 1 91.88 405 SER A N 1
ATOM 3246 C CA . SER A 1 405 ? 13.352 -27.594 -17.828 1 91.88 405 SER A CA 1
ATOM 3247 C C . SER A 1 405 ? 12.477 -26.953 -18.906 1 91.88 405 SER A C 1
ATOM 3249 O O . SER A 1 405 ? 11.383 -27.453 -19.188 1 91.88 405 SER A O 1
ATOM 3251 N N . VAL A 1 406 ? 12.992 -25.969 -19.5 1 88.31 406 VAL A N 1
ATOM 3252 C CA . VAL A 1 406 ? 12.297 -25.25 -20.562 1 88.31 406 VAL A CA 1
ATOM 3253 C C . VAL A 1 406 ? 12.234 -26.125 -21.812 1 88.31 406 VAL A C 1
ATOM 3255 O O . VAL A 1 406 ? 11.336 -25.969 -22.656 1 88.31 406 VAL A O 1
ATOM 3258 N N . ASP A 1 407 ? 13.07 -27.125 -21.891 1 88.56 407 ASP A N 1
ATOM 3259 C CA . ASP A 1 407 ? 13.188 -27.969 -23.078 1 88.56 407 ASP A CA 1
ATOM 3260 C C . ASP A 1 407 ? 12.156 -29.094 -23.047 1 88.56 407 ASP A C 1
ATOM 3262 O O . ASP A 1 407 ? 11.961 -29.781 -24.047 1 88.56 407 ASP A O 1
ATOM 3266 N N . ALA A 1 408 ? 11.578 -29.281 -21.906 1 90.5 408 ALA A N 1
ATOM 3267 C CA . ALA A 1 408 ? 10.547 -30.312 -21.828 1 90.5 408 ALA A CA 1
ATOM 3268 C C . ALA A 1 408 ? 9.375 -29.969 -22.75 1 90.5 408 ALA A C 1
ATOM 3270 O O . ALA A 1 408 ? 8.977 -28.812 -22.859 1 90.5 408 ALA A O 1
ATOM 3271 N N . SER A 1 409 ? 8.875 -30.906 -23.422 1 83.12 409 SER A N 1
ATOM 3272 C CA . SER A 1 409 ? 7.816 -30.688 -24.406 1 83.12 409 SER A CA 1
ATOM 3273 C C . SER A 1 409 ? 6.469 -30.469 -23.734 1 83.12 409 SER A C 1
ATOM 3275 O O . SER A 1 409 ? 5.57 -29.844 -24.297 1 83.12 409 SER A O 1
ATOM 3277 N N . ALA A 1 410 ? 6.34 -31.078 -22.562 1 88.12 410 ALA A N 1
ATOM 3278 C CA . ALA A 1 410 ? 5.043 -31 -21.891 1 88.12 410 ALA A CA 1
ATOM 3279 C C . ALA A 1 410 ? 5.191 -31.219 -20.375 1 88.12 410 ALA A C 1
ATOM 3281 O O . ALA A 1 410 ? 6.309 -31.312 -19.875 1 88.12 410 ALA A O 1
ATOM 3282 N N . PHE A 1 411 ? 4.047 -31.188 -19.719 1 97.06 411 PHE A N 1
ATOM 3283 C CA . PHE A 1 411 ? 3.969 -31.578 -18.312 1 97.06 411 PHE A CA 1
ATOM 3284 C C . PHE A 1 411 ? 4 -33.094 -18.172 1 97.06 411 PHE A C 1
ATOM 3286 O O . PHE A 1 411 ? 3.492 -33.812 -19.031 1 97.06 411 PHE A O 1
ATOM 3293 N N . CYS A 1 412 ? 4.664 -33.594 -17.109 1 97.25 412 CYS A N 1
ATOM 3294 C CA . CYS A 1 412 ? 4.605 -35 -16.828 1 97.25 412 CYS A CA 1
ATOM 3295 C C . CYS A 1 412 ? 3.203 -35.438 -16.406 1 97.25 412 CYS A C 1
ATOM 3297 O O . CYS A 1 412 ? 2.33 -34.594 -16.219 1 97.25 412 CYS A O 1
ATOM 3299 N N . GLU A 1 413 ? 2.998 -36.688 -16.266 1 97.5 413 GLU A N 1
ATOM 3300 C CA . GLU A 1 413 ? 1.688 -37.25 -15.961 1 97.5 413 GLU A CA 1
ATOM 3301 C C . GLU A 1 413 ? 1.11 -36.688 -14.68 1 97.5 413 GLU A C 1
ATOM 3303 O O . GLU A 1 413 ? -0.071 -36.312 -14.625 1 97.5 413 GLU A O 1
ATOM 3308 N N . VAL A 1 414 ? 1.902 -36.562 -13.641 1 98.44 414 VAL A N 1
ATOM 3309 C CA . VAL A 1 414 ? 1.459 -36.062 -12.344 1 98.44 414 VAL A CA 1
ATOM 3310 C C . VAL A 1 414 ? 1.053 -34.594 -12.469 1 98.44 414 VAL A C 1
ATOM 3312 O O . VAL A 1 414 ? -0.04 -34.188 -12.047 1 98.44 414 VAL A O 1
ATOM 3315 N N . CYS A 1 415 ? 1.899 -33.75 -13.039 1 98.31 415 CYS A N 1
ATOM 3316 C CA . CYS A 1 415 ? 1.615 -32.344 -13.227 1 98.31 415 CYS A CA 1
ATOM 3317 C C . CYS A 1 415 ? 0.375 -32.156 -14.086 1 98.31 415 CYS A C 1
ATOM 3319 O O . CYS A 1 415 ? -0.452 -31.281 -13.805 1 98.31 415 CYS A O 1
ATOM 3321 N N . HIS A 1 416 ? 0.299 -32.969 -15.117 1 97.81 416 HIS A N 1
ATOM 3322 C CA . HIS A 1 416 ? -0.875 -32.969 -15.984 1 97.81 416 HIS A CA 1
ATOM 3323 C C . HIS A 1 416 ? -2.152 -33.188 -15.18 1 97.81 416 HIS A C 1
ATOM 3325 O O . HIS A 1 416 ? -3.125 -32.438 -15.336 1 97.81 416 HIS A O 1
ATOM 3331 N N . LYS A 1 417 ? -2.191 -34.156 -14.406 1 97.94 417 LYS A N 1
ATOM 3332 C CA . LYS A 1 417 ? -3.371 -34.5 -13.625 1 97.94 417 LYS A CA 1
ATOM 3333 C C . LYS A 1 417 ? -3.74 -33.375 -12.648 1 97.94 417 LYS A C 1
ATOM 3335 O O . LYS A 1 417 ? -4.922 -33.094 -12.453 1 97.94 417 LYS A O 1
ATOM 3340 N N . VAL A 1 418 ? -2.758 -32.781 -12.008 1 98.25 418 VAL A N 1
ATOM 3341 C CA . VAL A 1 418 ? -3.006 -31.703 -11.055 1 98.25 418 VAL A CA 1
ATOM 3342 C C . VAL A 1 418 ? -3.65 -30.531 -11.773 1 98.25 418 VAL A C 1
ATOM 3344 O O . VAL A 1 418 ? -4.648 -29.969 -11.305 1 98.25 418 VAL A O 1
ATOM 3347 N N . ILE A 1 419 ? -3.086 -30.125 -12.914 1 98.5 419 ILE A N 1
ATOM 3348 C CA . ILE A 1 419 ? -3.617 -29.016 -13.695 1 98.5 419 ILE A CA 1
ATOM 3349 C C . ILE A 1 419 ? -5.055 -29.312 -14.109 1 98.5 419 ILE A C 1
ATOM 3351 O O . ILE A 1 419 ? -5.93 -28.453 -14.016 1 98.5 419 ILE A O 1
ATOM 3355 N N . LEU A 1 420 ? -5.301 -30.547 -14.57 1 98.25 420 LEU A N 1
ATOM 3356 C CA . LEU A 1 420 ? -6.645 -30.953 -14.984 1 98.25 420 LEU A CA 1
ATOM 3357 C C . LEU A 1 420 ? -7.617 -30.859 -13.812 1 98.25 420 LEU A C 1
ATOM 3359 O O . LEU A 1 420 ? -8.742 -30.375 -13.969 1 98.25 420 LEU A O 1
ATOM 3363 N N . GLN A 1 421 ? -7.203 -31.328 -12.656 1 97.88 421 GLN A N 1
ATOM 3364 C CA . GLN A 1 421 ? -8.055 -31.234 -11.477 1 97.88 421 GLN A CA 1
ATOM 3365 C C . GLN A 1 421 ? -8.414 -29.781 -11.172 1 97.88 421 GLN A C 1
ATOM 3367 O O . GLN A 1 421 ? -9.547 -29.484 -10.781 1 97.88 421 GLN A O 1
ATOM 3372 N N . LYS A 1 422 ? -7.434 -28.891 -11.305 1 98 422 LYS A N 1
ATOM 3373 C CA . LYS A 1 422 ? -7.688 -27.469 -11.102 1 98 422 LYS A CA 1
ATOM 3374 C C . 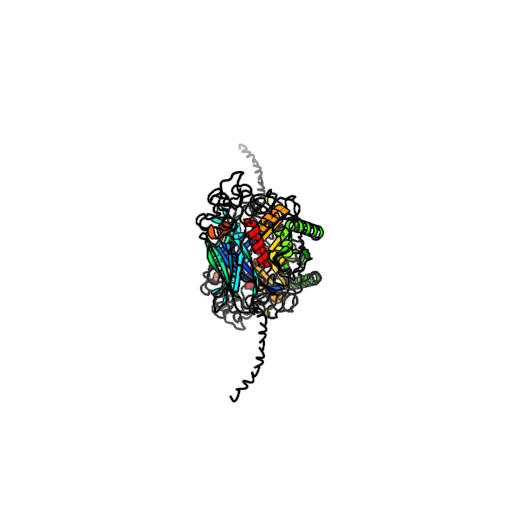LYS A 1 422 ? -8.703 -26.938 -12.109 1 98 422 LYS A C 1
ATOM 3376 O O . LYS A 1 422 ? -9.648 -26.234 -11.742 1 98 422 LYS A O 1
ATOM 3381 N N . LEU A 1 423 ? -8.508 -27.281 -13.352 1 97.94 423 LEU A N 1
ATOM 3382 C CA . LEU A 1 423 ? -9.43 -26.859 -14.406 1 97.94 423 LEU A CA 1
ATOM 3383 C C . LEU A 1 423 ? -10.836 -27.359 -14.117 1 97.94 423 LEU A C 1
ATOM 3385 O O . LEU A 1 423 ? -11.805 -26.609 -14.25 1 97.94 423 LEU A O 1
ATOM 3389 N N . LEU A 1 424 ? -10.938 -28.578 -13.719 1 97.44 424 LEU A N 1
ATOM 3390 C CA . LEU A 1 424 ? -12.234 -29.188 -13.438 1 97.44 424 LEU A CA 1
ATOM 3391 C C . LEU A 1 424 ? -12.898 -28.5 -12.25 1 97.44 424 LEU A C 1
ATOM 3393 O O . LEU A 1 424 ? -14.109 -28.234 -12.273 1 97.44 424 LEU A O 1
ATOM 3397 N N . PHE A 1 425 ? -12.141 -28.188 -11.266 1 97.06 425 PHE A N 1
ATOM 3398 C CA . PHE A 1 425 ? -12.672 -27.516 -10.094 1 97.06 425 PHE A CA 1
ATOM 3399 C C . PHE A 1 425 ? -13.297 -26.188 -10.477 1 97.06 425 PHE A C 1
ATOM 3401 O O . PHE A 1 425 ? -14.414 -25.859 -10.055 1 97.06 425 PHE A O 1
ATOM 3408 N N . TYR A 1 426 ? -12.633 -25.438 -11.336 1 95.81 426 TYR A N 1
ATOM 3409 C CA . TYR A 1 426 ? -13.086 -24.094 -11.664 1 95.81 426 TYR A CA 1
ATOM 3410 C C . TYR A 1 426 ? -14.156 -24.125 -12.75 1 95.81 426 TYR A C 1
ATOM 3412 O O . TYR A 1 426 ? -14.742 -23.094 -13.086 1 95.81 426 TYR A O 1
ATOM 3420 N N . SER A 1 427 ? -14.422 -25.312 -13.273 1 92.69 427 SER A N 1
ATOM 3421 C CA . SER A 1 427 ? -15.422 -25.422 -14.336 1 92.69 427 SER A CA 1
ATOM 3422 C C . SER A 1 427 ? -16.703 -26.062 -13.82 1 92.69 427 SER A C 1
ATOM 3424 O O . SER A 1 427 ? -17.609 -26.375 -14.602 1 92.69 427 SER A O 1
ATOM 3426 N N . GLN A 1 428 ? -16.875 -26.219 -12.578 1 86.62 428 GLN A N 1
ATOM 3427 C CA . GLN A 1 428 ? -18.047 -26.844 -12 1 86.62 428 GLN A CA 1
ATOM 3428 C C . GLN A 1 428 ? -19.188 -25.844 -11.852 1 86.62 428 GLN A C 1
ATOM 3430 O O . GLN A 1 428 ? -18.953 -24.656 -11.609 1 86.62 428 GLN A O 1
ATOM 3435 N N . MET B 1 1 ? 77 64.188 19.406 1 18.2 1 MET B N 1
ATOM 3436 C CA . MET B 1 1 ? 75.688 64.5 18.969 1 18.2 1 MET B CA 1
ATOM 3437 C C . MET B 1 1 ? 75.25 63.719 17.734 1 18.2 1 MET B C 1
ATOM 3439 O O . MET B 1 1 ? 74.438 64.188 16.938 1 18.2 1 MET B O 1
ATOM 3443 N N . ARG B 1 2 ? 76.125 62.781 17.422 1 23.72 2 ARG B N 1
ATOM 3444 C CA . ARG B 1 2 ? 76.062 62.094 16.141 1 23.72 2 ARG B CA 1
ATOM 3445 C C . ARG B 1 2 ? 74.688 61.438 15.977 1 23.72 2 ARG B C 1
ATOM 3447 O O . ARG B 1 2 ? 74.312 60.531 16.75 1 23.72 2 ARG B O 1
ATOM 3454 N N . ARG B 1 3 ? 73.625 62.375 15.664 1 22.56 3 ARG B N 1
ATOM 3455 C CA . ARG B 1 3 ? 72.188 62.031 15.492 1 22.56 3 ARG B CA 1
ATOM 3456 C C . ARG B 1 3 ? 72.062 60.812 14.609 1 22.56 3 ARG B C 1
ATOM 3458 O O . ARG B 1 3 ? 72.75 60.625 13.625 1 22.56 3 ARG B O 1
ATOM 3465 N N . HIS B 1 4 ? 71.5 59.688 15.203 1 23.86 4 HIS B N 1
ATOM 3466 C CA . HIS B 1 4 ? 70.875 58.375 15.078 1 23.86 4 HIS B CA 1
ATOM 3467 C C . HIS B 1 4 ? 69.812 58.375 14.023 1 23.86 4 HIS B C 1
ATOM 3469 O O . HIS B 1 4 ? 68.688 58.906 14.258 1 23.86 4 HIS B O 1
ATOM 3475 N N . ASN B 1 5 ? 70.188 58.875 12.797 1 25.08 5 ASN B N 1
ATOM 3476 C CA . ASN B 1 5 ? 69.125 58.875 11.75 1 25.08 5 ASN B CA 1
ATOM 3477 C C . ASN B 1 5 ? 68.5 57.531 11.602 1 25.08 5 ASN B C 1
ATOM 3479 O O . ASN B 1 5 ? 69.125 56.531 11.273 1 25.08 5 ASN B O 1
ATOM 3483 N N . LEU B 1 6 ? 67.562 57.188 12.469 1 26.53 6 LEU B N 1
ATOM 3484 C CA . LEU B 1 6 ? 66.625 56.062 12.594 1 26.53 6 LEU B CA 1
ATOM 3485 C C . LEU B 1 6 ? 65.812 55.875 11.32 1 26.53 6 LEU B C 1
ATOM 3487 O O . LEU B 1 6 ? 65 56.75 10.984 1 26.53 6 LEU B O 1
ATOM 3491 N N . ASN B 1 7 ? 66.5 55.844 10.18 1 27.58 7 ASN B N 1
ATOM 3492 C CA . ASN B 1 7 ? 65.688 55.625 8.977 1 27.58 7 ASN B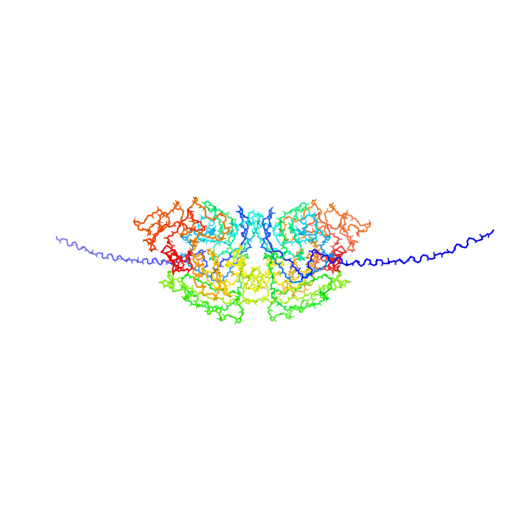 CA 1
ATOM 3493 C C . ASN B 1 7 ? 64.688 54.531 9.172 1 27.58 7 ASN B C 1
ATOM 3495 O O . ASN B 1 7 ? 65 53.438 9.633 1 27.58 7 ASN B O 1
ATOM 3499 N N . ARG B 1 8 ? 63.375 54.875 9.398 1 27.23 8 ARG B N 1
ATOM 3500 C CA . ARG B 1 8 ? 62.094 54.188 9.516 1 27.23 8 ARG B CA 1
ATOM 3501 C C . ARG B 1 8 ? 61.844 53.312 8.305 1 27.23 8 ARG B C 1
ATOM 3503 O O . ARG B 1 8 ? 61.75 53.781 7.176 1 27.23 8 ARG B O 1
ATOM 3510 N N . TYR B 1 9 ? 62.625 52.25 8.102 1 28.77 9 TYR B N 1
ATOM 3511 C CA . TYR B 1 9 ? 62.25 51.281 7.094 1 28.77 9 TYR B CA 1
ATOM 3512 C C . TYR B 1 9 ? 60.75 50.938 7.211 1 28.77 9 TYR B C 1
ATOM 3514 O O . TYR B 1 9 ? 60.312 50.531 8.281 1 28.77 9 TYR B O 1
ATOM 3522 N N . LEU B 1 10 ? 59.875 51.719 6.582 1 27.58 10 LEU B N 1
ATOM 3523 C CA . LEU B 1 10 ? 58.469 51.406 6.402 1 27.58 10 LEU B CA 1
ATOM 3524 C C . LEU B 1 10 ? 58.281 50 5.867 1 27.58 10 LEU B C 1
ATOM 3526 O O . LEU B 1 10 ? 58.75 49.656 4.773 1 27.58 10 LEU B O 1
ATOM 3530 N N . ALA B 1 11 ? 58.438 48.969 6.695 1 28.23 11 ALA B N 1
ATOM 3531 C CA . ALA B 1 11 ? 58 47.594 6.379 1 28.23 11 ALA B CA 1
ATOM 3532 C C . ALA B 1 11 ? 56.594 47.562 5.801 1 28.23 11 ALA B C 1
ATOM 3534 O O . ALA B 1 11 ? 55.656 47.969 6.473 1 28.23 11 ALA B O 1
ATOM 3535 N N . LEU B 1 12 ? 56.469 47.906 4.57 1 31.44 12 LEU B N 1
ATOM 3536 C CA . LEU B 1 12 ? 55.219 47.594 3.9 1 31.44 12 LEU B CA 1
ATOM 3537 C C . LEU B 1 12 ? 54.781 46.156 4.18 1 31.44 12 LEU B C 1
ATOM 3539 O O . LEU B 1 12 ? 55.5 45.219 3.793 1 31.44 12 LEU B O 1
ATOM 3543 N N . VAL B 1 13 ? 54.25 45.938 5.383 1 32.19 13 VAL B N 1
ATOM 3544 C CA . VAL B 1 13 ? 53.594 44.688 5.633 1 32.19 13 VAL B CA 1
ATOM 3545 C C . VAL B 1 13 ? 52.531 44.438 4.57 1 32.19 13 VAL B C 1
ATOM 3547 O O . VAL B 1 13 ? 51.562 45.219 4.453 1 32.19 13 VAL B O 1
ATOM 3550 N N . PHE B 1 14 ? 52.969 43.969 3.406 1 33.41 14 PHE B N 1
ATOM 3551 C CA . PHE B 1 14 ? 51.969 43.406 2.504 1 33.41 14 PHE B CA 1
ATOM 3552 C C . PHE B 1 14 ? 51.062 42.438 3.24 1 33.41 14 PHE B C 1
ATOM 3554 O O . PHE B 1 14 ? 51.531 41.438 3.77 1 33.41 14 PHE B O 1
ATOM 3561 N N . LEU B 1 15 ? 50.031 43 3.91 1 31.39 15 LEU B N 1
ATOM 3562 C CA . LEU B 1 15 ? 48.906 42.156 4.34 1 31.39 15 LEU B CA 1
ATOM 3563 C C . LEU B 1 15 ? 48.438 41.281 3.191 1 31.39 15 LEU B C 1
ATOM 3565 O O . LEU B 1 15 ? 47.906 41.812 2.199 1 31.39 15 LEU B O 1
ATOM 3569 N N . ILE B 1 16 ? 49.219 40.281 2.865 1 36.16 16 ILE B N 1
ATOM 3570 C CA . ILE B 1 16 ? 48.594 39.219 2.047 1 36.16 16 ILE B CA 1
ATOM 3571 C C . ILE B 1 16 ? 47.25 38.844 2.625 1 36.16 16 ILE B C 1
ATOM 3573 O O . ILE B 1 16 ? 47.156 38.344 3.742 1 36.16 16 ILE B O 1
ATOM 3577 N N . SER B 1 17 ? 46.281 39.688 2.262 1 32.34 17 SER B N 1
ATOM 3578 C CA . SER B 1 17 ? 44.906 39.188 2.473 1 32.34 17 SER B CA 1
ATOM 3579 C C . SER B 1 17 ? 44.75 37.781 1.903 1 32.34 17 SER B C 1
ATOM 3581 O O . SER B 1 17 ? 44.844 37.594 0.693 1 32.34 17 SER B O 1
ATOM 3583 N N . CYS B 1 18 ? 45.25 36.844 2.627 1 33.47 18 CYS B N 1
ATOM 3584 C CA . CYS B 1 18 ? 44.75 35.5 2.328 1 33.47 18 CYS B CA 1
ATOM 3585 C C . CYS B 1 18 ? 43.25 35.469 2.246 1 33.47 18 CYS B C 1
ATOM 3587 O O . CYS B 1 18 ? 42.562 35.594 3.264 1 33.47 18 CYS B O 1
ATOM 3589 N N . SER B 1 19 ? 42.75 36.062 1.204 1 34.25 19 SER B N 1
ATOM 3590 C CA . SER B 1 19 ? 41.344 35.688 0.924 1 34.25 19 SER B CA 1
ATOM 3591 C C . SER B 1 19 ? 41.156 34.188 1.045 1 34.25 19 SER B C 1
ATOM 3593 O O . SER B 1 19 ? 41.656 33.406 0.23 1 34.25 19 SER B O 1
ATOM 3595 N N . CYS B 1 20 ? 41.125 33.75 2.291 1 33.38 20 CYS B N 1
ATOM 3596 C CA . CYS B 1 20 ? 40.5 32.438 2.459 1 33.38 20 CYS B CA 1
ATOM 3597 C C . CYS B 1 20 ? 39.188 32.375 1.664 1 33.38 20 CYS B C 1
ATOM 3599 O O . CYS B 1 20 ? 38.219 33 2.021 1 33.38 20 CYS B O 1
ATOM 3601 N N . LEU B 1 21 ? 39.375 32.344 0.371 1 33.91 21 LEU B N 1
ATOM 3602 C CA . LEU B 1 21 ? 38.188 31.828 -0.314 1 33.91 21 LEU B CA 1
ATOM 3603 C C . LEU B 1 21 ? 37.594 30.656 0.441 1 33.91 21 LEU B C 1
ATOM 3605 O O . LEU B 1 21 ? 38.25 29.609 0.589 1 33.91 21 LEU B O 1
ATOM 3609 N N . THR B 1 22 ? 36.875 30.984 1.485 1 30.61 22 THR B N 1
ATOM 3610 C CA . THR B 1 22 ? 35.938 29.938 1.873 1 30.61 22 THR B CA 1
ATOM 3611 C C . THR B 1 22 ? 35.281 29.297 0.642 1 30.61 22 THR B C 1
ATOM 3613 O O . THR B 1 22 ? 34.5 29.938 -0.051 1 30.61 22 THR B O 1
ATOM 3616 N N . LYS B 1 23 ? 36.125 28.656 -0.119 1 35.19 23 LYS B N 1
ATOM 3617 C CA . LYS B 1 23 ? 35.344 27.734 -0.924 1 35.19 23 LYS B CA 1
ATOM 3618 C C . LYS B 1 23 ? 34.062 27.297 -0.191 1 35.19 23 LYS B C 1
ATOM 3620 O O . LYS B 1 23 ? 34.125 26.859 0.961 1 35.19 23 LYS B O 1
ATOM 3625 N N . GLY B 1 24 ? 33 28 -0.363 1 34.62 24 GLY B N 1
ATOM 3626 C CA . GLY B 1 24 ? 31.719 27.5 0.105 1 34.62 24 GLY B CA 1
ATOM 3627 C C . GLY B 1 24 ? 31.703 26 0.27 1 34.62 24 GLY B C 1
ATOM 3628 O O . GLY B 1 24 ? 31.969 25.266 -0.677 1 34.62 24 GLY B O 1
ATOM 3629 N N . LEU B 1 25 ? 32.094 25.5 1.374 1 36.25 25 LEU B N 1
ATOM 3630 C CA . LEU B 1 25 ? 31.984 24.078 1.668 1 36.25 25 LEU B CA 1
ATOM 3631 C C . LEU B 1 25 ? 30.688 23.5 1.093 1 36.25 25 LEU B C 1
ATOM 3633 O O . LEU B 1 25 ? 29.609 23.797 1.6 1 36.25 25 LEU B O 1
ATOM 3637 N N . GLY B 1 26 ? 30.312 23.562 -0.114 1 44.38 26 GLY B N 1
ATOM 3638 C CA . GLY B 1 26 ? 29.25 22.766 -0.708 1 44.38 26 GLY B CA 1
ATOM 3639 C C . GLY B 1 26 ? 28.953 21.5 0.068 1 44.38 26 GLY B C 1
ATOM 3640 O O . GLY B 1 26 ? 29.859 20.734 0.383 1 44.38 26 GLY B O 1
ATOM 3641 N N . ASN B 1 27 ? 28.078 21.578 1.138 1 54.09 27 ASN B N 1
ATOM 3642 C CA . ASN B 1 27 ? 27.75 20.469 2.027 1 54.09 27 ASN B CA 1
ATOM 3643 C C . ASN B 1 27 ? 27.734 19.141 1.284 1 54.09 27 ASN B C 1
ATOM 3645 O O . ASN B 1 27 ? 26.953 18.953 0.351 1 54.09 27 ASN B O 1
ATOM 3649 N N . GLU B 1 28 ? 28.812 18.406 1.285 1 76.56 28 GLU B N 1
ATOM 3650 C CA . GLU B 1 28 ? 29.312 17.188 0.661 1 76.56 28 GLU B CA 1
ATOM 3651 C C . GLU B 1 28 ? 28.484 15.969 1.07 1 76.56 28 GLU B C 1
ATOM 3653 O O . GLU B 1 28 ? 28.672 14.875 0.525 1 76.56 28 GLU B O 1
ATOM 3658 N N . GLU B 1 29 ? 27.453 16.297 1.867 1 91.69 29 GLU B N 1
ATOM 3659 C CA . GLU B 1 29 ? 26.844 15.07 2.383 1 91.69 29 GLU B CA 1
ATOM 3660 C C . GLU B 1 29 ? 25.547 14.742 1.632 1 91.69 29 GLU B C 1
ATOM 3662 O O . GLU B 1 29 ? 25.125 13.586 1.601 1 91.69 29 GLU B O 1
ATOM 3667 N N . PHE B 1 30 ? 24.953 15.852 1 1 96.69 30 PHE B N 1
ATOM 3668 C CA . PHE B 1 30 ? 23.656 15.625 0.365 1 96.69 30 PHE B CA 1
ATOM 3669 C C . PHE B 1 30 ? 23.656 16.188 -1.055 1 96.69 30 PHE B C 1
ATOM 3671 O O . PHE B 1 30 ? 24.344 17.156 -1.352 1 96.69 30 PHE B O 1
ATOM 3678 N N . ASP B 1 31 ? 22.938 15.531 -1.951 1 95.94 31 ASP B N 1
ATOM 3679 C CA . ASP B 1 31 ? 22.547 16.047 -3.26 1 95.94 31 ASP B CA 1
ATOM 3680 C C . ASP B 1 31 ? 21.219 16.781 -3.182 1 95.94 31 ASP B C 1
ATOM 3682 O O . ASP B 1 31 ? 20.156 16.172 -3.049 1 95.94 31 ASP B O 1
ATOM 3686 N N . PHE B 1 32 ? 21.203 18.125 -3.334 1 94.19 32 PHE B N 1
ATOM 3687 C CA . PHE B 1 32 ? 20 18.922 -3.166 1 94.19 32 PHE B CA 1
ATOM 3688 C C . PHE B 1 32 ? 19.234 19.047 -4.484 1 94.19 32 PHE B C 1
ATOM 3690 O O . PHE B 1 32 ? 18.375 19.906 -4.633 1 94.19 32 PHE B O 1
ATOM 3697 N N . GLU B 1 33 ? 19.562 18.188 -5.445 1 94.81 33 GLU B N 1
ATOM 3698 C CA . GLU B 1 33 ? 18.828 18.141 -6.707 1 94.81 33 GLU B CA 1
ATOM 3699 C C . GLU B 1 33 ? 18 16.859 -6.816 1 94.81 33 GLU B C 1
ATOM 3701 O O . GLU B 1 33 ? 17.328 16.625 -7.816 1 94.81 33 GLU B O 1
ATOM 3706 N N . THR B 1 34 ? 18.109 16.047 -5.828 1 96.81 34 THR B N 1
ATOM 3707 C CA . THR B 1 34 ? 17.453 14.75 -5.844 1 96.81 34 THR B CA 1
ATOM 3708 C C . THR B 1 34 ? 16.781 14.469 -4.504 1 96.81 34 THR B C 1
ATOM 3710 O O . THR B 1 34 ? 17.359 14.734 -3.447 1 96.81 34 THR B O 1
ATOM 3713 N N . THR B 1 35 ? 15.57 14.016 -4.551 1 97.88 35 THR B N 1
ATOM 3714 C CA . THR B 1 35 ? 14.844 13.602 -3.355 1 97.88 35 THR B CA 1
ATOM 3715 C C . THR B 1 35 ? 14.93 12.094 -3.17 1 97.88 35 THR B C 1
ATOM 3717 O O . THR B 1 35 ? 14.719 11.328 -4.117 1 97.88 35 THR B O 1
ATOM 3720 N N . LEU B 1 36 ? 15.312 11.625 -1.985 1 98.56 36 LEU B N 1
ATOM 3721 C CA . LEU B 1 36 ? 15.148 10.234 -1.579 1 98.56 36 LEU B CA 1
ATOM 3722 C C . LEU B 1 36 ? 13.812 10.039 -0.869 1 98.56 36 LEU B C 1
ATOM 3724 O O . LEU B 1 36 ? 13.477 10.781 0.058 1 98.56 36 LEU B O 1
ATOM 3728 N N . ARG B 1 37 ? 13.031 9.172 -1.357 1 98.62 37 ARG B N 1
ATOM 3729 C CA . ARG B 1 37 ? 11.742 8.797 -0.798 1 98.62 37 ARG B CA 1
ATOM 3730 C C . ARG B 1 37 ? 11.812 7.426 -0.128 1 98.62 37 ARG B C 1
ATOM 3732 O O . ARG B 1 37 ? 12.375 6.484 -0.69 1 98.62 37 ARG B O 1
ATOM 3739 N N . PHE B 1 38 ? 11.359 7.344 1.094 1 98.75 38 PHE B N 1
ATOM 3740 C CA . PHE B 1 38 ? 11.25 6.074 1.803 1 98.75 38 PHE B CA 1
ATOM 3741 C C . PHE B 1 38 ? 9.789 5.77 2.135 1 98.75 38 PHE B C 1
ATOM 3743 O O . PHE B 1 38 ? 9.141 6.523 2.863 1 98.75 38 PHE B O 1
ATOM 3750 N N . ASP B 1 39 ? 9.25 4.695 1.573 1 98.75 39 ASP B N 1
ATOM 3751 C CA . ASP B 1 39 ? 7.91 4.199 1.873 1 98.75 39 ASP B CA 1
ATOM 3752 C C . ASP B 1 39 ? 7.957 3.09 2.922 1 98.75 39 ASP B C 1
ATOM 3754 O O . ASP B 1 39 ? 8.773 2.174 2.83 1 98.75 39 ASP B O 1
ATOM 3758 N N . PHE B 1 40 ? 7.09 3.176 3.875 1 98.81 40 PHE B N 1
ATOM 3759 C CA . PHE B 1 40 ? 7.012 2.168 4.926 1 98.81 40 PHE B CA 1
ATOM 3760 C C . PHE B 1 40 ? 5.59 2.057 5.461 1 98.81 40 PHE B C 1
ATOM 3762 O O . PHE B 1 40 ? 4.684 2.746 4.988 1 98.81 40 PHE B O 1
ATOM 3769 N N . ILE B 1 41 ? 5.41 1.063 6.352 1 98.88 41 ILE B N 1
ATOM 3770 C CA . ILE B 1 41 ? 4.109 0.795 6.957 1 98.88 41 ILE B CA 1
ATOM 3771 C C . ILE B 1 41 ? 4.184 1.029 8.461 1 98.88 41 ILE B C 1
ATOM 3773 O O . ILE B 1 41 ? 5.141 0.61 9.117 1 98.88 41 ILE B O 1
ATOM 3777 N N . LEU B 1 42 ? 3.246 1.785 8.969 1 98.88 42 LEU B N 1
ATOM 3778 C CA . LEU B 1 42 ? 2.941 1.729 10.398 1 98.88 42 LEU B CA 1
ATOM 3779 C C . LEU B 1 42 ? 1.741 0.825 10.664 1 98.88 42 LEU B C 1
ATOM 3781 O O . LEU B 1 42 ? 0.717 0.933 9.984 1 98.88 42 LEU B O 1
ATOM 3785 N N . ALA B 1 43 ? 1.922 -0.058 11.609 1 98.75 43 ALA B N 1
ATOM 3786 C CA . ALA B 1 43 ? 0.861 -1.021 11.891 1 98.75 43 ALA B CA 1
ATOM 3787 C C . ALA B 1 43 ? 0.78 -1.33 13.383 1 98.75 43 ALA B C 1
ATOM 3789 O O . ALA B 1 43 ? 1.771 -1.195 14.102 1 98.75 43 ALA B O 1
ATOM 3790 N N . GLY B 1 44 ? -0.406 -1.721 13.805 1 98.25 44 GLY B N 1
ATOM 3791 C CA . GLY B 1 44 ? -0.619 -2.08 15.195 1 98.25 44 GLY B CA 1
ATOM 3792 C C . GLY B 1 44 ? -2.035 -1.818 15.672 1 98.25 44 GLY B C 1
ATOM 3793 O O . GLY B 1 44 ? -2.992 -1.988 14.914 1 98.25 44 GLY B O 1
ATOM 3794 N N . ASP B 1 45 ? -2.17 -1.574 16.922 1 97.69 45 ASP B N 1
ATOM 3795 C CA . ASP B 1 45 ? -3.445 -1.309 17.578 1 97.69 45 ASP B CA 1
ATOM 3796 C C . ASP B 1 45 ? -3.318 -0.171 18.594 1 97.69 45 ASP B C 1
ATOM 3798 O O . ASP B 1 45 ? -2.42 0.666 18.484 1 97.69 45 ASP B O 1
ATOM 3802 N N . HIS B 1 46 ? -4.266 -0.069 19.469 1 95.81 46 HIS B N 1
ATOM 3803 C CA . HIS B 1 46 ? -4.293 1.005 20.453 1 95.81 46 HIS B CA 1
ATOM 3804 C C . HIS B 1 46 ? -3.027 0.999 21.297 1 95.81 46 HIS B C 1
ATOM 3806 O O . HIS B 1 46 ? -2.5 2.061 21.641 1 95.81 46 HIS B O 1
ATOM 3812 N N . SER B 1 47 ? -2.414 -0.161 21.578 1 94.94 47 SER B N 1
ATOM 3813 C CA . SER B 1 47 ? -1.367 -0.276 22.594 1 94.94 47 SER B CA 1
ATOM 3814 C C . SER B 1 47 ? -0.014 -0.572 21.953 1 94.94 47 SER B C 1
ATOM 3816 O O . SER B 1 47 ? 1.029 -0.38 22.578 1 94.94 47 SER B O 1
ATOM 3818 N N . ASN B 1 48 ? -0.12 -1.051 20.75 1 95.44 48 ASN B N 1
ATOM 3819 C CA . ASN B 1 48 ? 1.116 -1.481 20.109 1 95.44 48 ASN B CA 1
ATOM 3820 C C . ASN B 1 48 ? 1.237 -0.916 18.688 1 95.44 48 ASN B C 1
ATOM 3822 O O . ASN B 1 48 ? 0.242 -0.812 17.969 1 95.44 48 ASN B O 1
ATOM 3826 N N . GLN B 1 49 ? 2.49 -0.559 18.359 1 97.31 49 GLN B N 1
ATOM 3827 C CA . GLN B 1 49 ? 2.77 -0.12 16.984 1 97.31 49 GLN B CA 1
ATOM 3828 C C . GLN B 1 49 ? 4.121 -0.646 16.516 1 97.31 49 GLN B C 1
ATOM 3830 O O . GLN B 1 49 ? 5.027 -0.864 17.312 1 97.31 49 GLN B O 1
ATOM 3835 N N . ARG B 1 50 ? 4.211 -0.857 15.281 1 98 50 ARG B N 1
ATOM 3836 C CA . ARG B 1 50 ? 5.43 -1.274 14.594 1 98 50 ARG B CA 1
ATOM 3837 C C . ARG B 1 50 ? 5.57 -0.562 13.258 1 98 50 ARG B C 1
ATOM 3839 O O . ARG B 1 50 ? 4.59 -0.057 12.703 1 98 50 ARG B O 1
ATOM 3846 N N . ALA B 1 51 ? 6.82 -0.503 12.82 1 98.69 51 ALA B N 1
ATOM 3847 C CA . ALA B 1 51 ? 7.121 0.036 11.5 1 98.69 51 ALA B CA 1
ATOM 3848 C C . ALA B 1 51 ? 7.828 -1.001 10.633 1 98.69 51 ALA B C 1
ATOM 3850 O O . ALA B 1 51 ? 8.688 -1.738 11.117 1 98.69 51 ALA B O 1
ATOM 3851 N N . TYR B 1 52 ? 7.418 -1.089 9.367 1 98.75 52 TYR B N 1
ATOM 3852 C CA . TYR B 1 52 ? 8.008 -2.045 8.438 1 98.75 52 TYR B CA 1
ATOM 3853 C C . TYR B 1 52 ? 8.438 -1.357 7.145 1 98.75 52 TYR B C 1
ATOM 3855 O O . TYR B 1 52 ? 7.637 -0.682 6.5 1 98.75 52 TYR B O 1
ATOM 3863 N N . PRO B 1 53 ? 9.734 -1.541 6.727 1 98.5 53 PRO B N 1
ATOM 3864 C CA . PRO B 1 53 ? 10.188 -0.963 5.461 1 98.5 53 PRO B CA 1
ATOM 3865 C C . PRO B 1 53 ? 9.484 -1.574 4.25 1 98.5 53 PRO B C 1
ATOM 3867 O O . PRO B 1 53 ? 9.148 -2.762 4.262 1 98.5 53 PRO B O 1
ATOM 3870 N N . VAL B 1 54 ? 9.312 -0.75 3.234 1 98.25 54 VAL B N 1
ATOM 3871 C CA . VAL B 1 54 ? 8.758 -1.238 1.976 1 98.25 54 VAL B CA 1
ATOM 3872 C C . VAL B 1 54 ? 9.75 -0.985 0.841 1 98.25 54 VAL B C 1
ATOM 3874 O O . VAL B 1 54 ? 10.18 -1.923 0.168 1 98.25 54 VAL B O 1
ATOM 3877 N N . SER B 1 55 ? 10.109 0.384 0.656 1 97.19 55 SER B N 1
ATOM 3878 C CA . SER B 1 55 ? 11.008 0.629 -0.472 1 97.19 55 SER B CA 1
ATOM 3879 C C . SER B 1 55 ? 11.664 2 -0.368 1 97.19 55 SER B C 1
ATOM 3881 O O . SER B 1 55 ? 11.148 2.895 0.305 1 97.19 55 SER B O 1
ATOM 3883 N N . PHE B 1 56 ? 12.852 2.121 -1.021 1 97.88 56 PHE B N 1
ATOM 3884 C CA . PHE B 1 56 ? 13.508 3.389 -1.319 1 97.88 56 PHE B CA 1
ATOM 3885 C C . PHE B 1 56 ? 13.344 3.75 -2.791 1 97.88 56 PHE B C 1
ATOM 3887 O O . PHE B 1 56 ? 13.422 2.881 -3.662 1 97.88 56 PHE B O 1
ATOM 3894 N N . SER B 1 57 ? 13.102 4.969 -3.045 1 98 57 SER B N 1
ATOM 3895 C CA . SER B 1 57 ? 13.125 5.496 -4.406 1 98 57 SER B CA 1
ATOM 3896 C C . SER B 1 57 ? 13.656 6.926 -4.434 1 98 57 SER B C 1
ATOM 3898 O O . SER B 1 57 ? 13.789 7.566 -3.387 1 98 57 SER B O 1
ATOM 3900 N N . GLN B 1 58 ? 14.07 7.34 -5.582 1 97.94 58 GLN B N 1
ATOM 3901 C CA . GLN B 1 58 ? 14.539 8.711 -5.738 1 97.94 58 GLN B CA 1
ATOM 3902 C C . GLN B 1 58 ? 13.898 9.375 -6.953 1 97.94 58 GLN B C 1
ATOM 3904 O O . GLN B 1 58 ? 13.508 8.695 -7.906 1 97.94 58 GLN B O 1
ATOM 3909 N N . HIS B 1 59 ? 13.711 10.602 -6.93 1 97.25 59 HIS B N 1
ATOM 3910 C CA . HIS B 1 59 ? 13.219 11.414 -8.039 1 97.25 59 HIS B CA 1
ATOM 3911 C C . HIS B 1 59 ? 13.867 12.797 -8.047 1 97.25 59 HIS B C 1
ATOM 3913 O O . HIS B 1 59 ? 14.422 13.227 -7.031 1 97.25 59 HIS B O 1
ATOM 3919 N N . PRO B 1 60 ? 13.789 13.516 -9.141 1 95.12 60 PRO B N 1
ATOM 3920 C CA . PRO B 1 60 ? 14.492 14.797 -9.25 1 95.12 60 PRO B CA 1
ATOM 3921 C C . PRO B 1 60 ? 13.844 15.891 -8.414 1 95.12 60 PRO B C 1
ATOM 3923 O O . PRO B 1 60 ? 12.617 15.922 -8.273 1 95.12 60 PRO B O 1
ATOM 3926 N N . GLY B 1 61 ? 14.734 16.719 -7.918 1 94 61 GLY B N 1
ATOM 3927 C CA . GLY B 1 61 ? 14.305 17.906 -7.211 1 94 61 GLY B CA 1
ATOM 3928 C C . GLY B 1 61 ? 14.258 17.734 -5.707 1 94 61 GLY B C 1
ATOM 3929 O O . GLY B 1 61 ? 14.078 16.625 -5.211 1 94 61 GLY B O 1
ATOM 3930 N N . TRP B 1 62 ? 14.492 18.719 -4.949 1 94.62 62 TRP B N 1
ATOM 3931 C CA . TRP B 1 62 ? 14.367 18.828 -3.5 1 94.62 62 TRP B CA 1
ATOM 3932 C C . TRP B 1 62 ? 14.023 20.25 -3.09 1 94.62 62 TRP B C 1
ATOM 3934 O O . TRP B 1 62 ? 14.586 21.203 -3.619 1 94.62 62 TRP B O 1
ATOM 3944 N N . SER B 1 63 ? 12.992 20.203 -2.166 1 91.62 63 SER B N 1
ATOM 3945 C CA . SER B 1 63 ? 12.641 21.516 -1.642 1 91.62 63 SER B CA 1
ATOM 3946 C C . SER B 1 63 ? 13.484 21.859 -0.42 1 91.62 63 SER B C 1
ATOM 3948 O O . SER B 1 63 ? 13.484 21.141 0.573 1 91.62 63 SER B O 1
ATOM 3950 N N . GLY B 1 64 ? 14.555 22.656 -0.485 1 89.25 64 GLY B N 1
ATOM 3951 C CA . GLY B 1 64 ? 15.305 23.078 0.686 1 89.25 64 GLY B CA 1
ATOM 3952 C C . GLY B 1 64 ? 16.781 23.266 0.408 1 89.25 64 GLY B C 1
ATOM 3953 O O . GLY B 1 64 ? 17.266 22.938 -0.683 1 89.25 64 GLY B O 1
ATOM 3954 N N . THR B 1 65 ? 17.469 23.766 1.392 1 90.38 65 THR B N 1
ATOM 3955 C CA . THR B 1 65 ? 18.891 24.047 1.311 1 90.38 65 THR B CA 1
ATOM 3956 C C . THR B 1 65 ? 19.641 23.375 2.469 1 90.38 65 THR B C 1
ATOM 3958 O O . THR B 1 65 ? 19.031 22.703 3.295 1 90.38 65 THR B O 1
ATOM 3961 N N . VAL B 1 66 ? 20.875 23.547 2.506 1 91.62 66 VAL B N 1
ATOM 3962 C CA . VAL B 1 66 ? 21.734 23.016 3.555 1 91.62 66 VAL B CA 1
ATOM 3963 C C . VAL B 1 66 ? 21.328 23.594 4.906 1 91.62 66 VAL B C 1
ATOM 3965 O O . VAL B 1 66 ? 21.5 22.953 5.945 1 91.62 66 VAL B O 1
ATOM 3968 N N . ASN B 1 67 ? 20.688 24.719 4.922 1 92.62 67 ASN B N 1
ATOM 3969 C CA . ASN B 1 67 ? 20.312 25.406 6.156 1 92.62 67 ASN B CA 1
ATOM 3970 C C . ASN B 1 67 ? 19.031 24.797 6.758 1 92.62 67 ASN B C 1
ATOM 3972 O O . ASN B 1 67 ? 18.656 25.141 7.875 1 92.62 67 ASN B O 1
ATOM 3976 N N . GLN B 1 68 ? 18.422 23.828 6.047 1 94.19 68 GLN B N 1
ATOM 3977 C CA . GLN B 1 68 ? 17.141 23.281 6.469 1 94.19 68 GLN B CA 1
ATOM 3978 C C . GLN B 1 68 ? 17.266 21.812 6.883 1 94.19 68 GLN B C 1
ATOM 3980 O O . GLN B 1 68 ? 16.266 21.109 6.984 1 94.19 68 GLN B O 1
ATOM 3985 N N . LEU B 1 69 ? 18.438 21.391 7.078 1 95.38 69 LEU B N 1
ATOM 3986 C CA . LEU B 1 69 ? 18.656 19.969 7.312 1 95.38 69 LEU B CA 1
ATOM 3987 C C . LEU B 1 69 ? 18.141 19.562 8.688 1 95.38 69 LEU B C 1
ATOM 3989 O O . LEU B 1 69 ? 17.516 18.5 8.828 1 95.38 69 LEU B O 1
ATOM 3993 N N . ILE B 1 70 ? 18.359 20.406 9.648 1 96.06 70 ILE B N 1
ATOM 3994 C CA . ILE B 1 70 ? 17.922 20.062 11 1 96.06 70 ILE B CA 1
ATOM 3995 C C . ILE B 1 70 ? 16.766 20.984 11.398 1 96.06 70 ILE B C 1
ATOM 3997 O O . ILE B 1 70 ? 16.953 22.172 11.641 1 96.06 70 ILE B O 1
ATOM 4001 N N . SER B 1 71 ? 15.609 20.406 11.461 1 94.62 71 SER B N 1
ATOM 4002 C CA . SER B 1 71 ? 14.445 21.156 11.93 1 94.62 71 SER B CA 1
ATOM 4003 C C . SER B 1 71 ? 14.586 21.516 13.406 1 94.62 71 SER B C 1
ATOM 4005 O O . SER B 1 71 ? 14.891 20.656 14.234 1 94.62 71 SER B O 1
ATOM 4007 N N . PRO B 1 72 ? 14.344 22.734 13.758 1 94.81 72 PRO B N 1
ATOM 4008 C CA . PRO B 1 72 ? 14.398 23.125 15.172 1 94.81 72 PRO B CA 1
ATOM 4009 C C . PRO B 1 72 ? 13.109 22.797 15.922 1 94.81 72 PRO B C 1
ATOM 4011 O O . PRO B 1 72 ? 13.023 23.016 17.125 1 94.81 72 PRO B O 1
ATOM 4014 N N . PHE B 1 73 ? 12.117 22.266 15.234 1 94.19 73 PHE B N 1
ATOM 4015 C CA . PHE B 1 73 ? 10.805 22.016 15.82 1 94.19 73 PHE B CA 1
ATOM 4016 C C . PHE B 1 73 ? 10.688 20.562 16.297 1 94.19 73 PHE B C 1
ATOM 4018 O O . PHE B 1 73 ? 10.844 19.625 15.508 1 94.19 73 PHE B O 1
ATOM 4025 N N . ASP B 1 74 ? 10.477 20.359 17.516 1 93.88 74 ASP B N 1
ATOM 4026 C CA . ASP B 1 74 ? 10.203 19.031 18.031 1 93.88 74 ASP B CA 1
ATOM 4027 C C . ASP B 1 74 ? 8.719 18.688 17.938 1 93.88 74 ASP B C 1
ATOM 4029 O O . ASP B 1 74 ? 8.094 18.297 18.922 1 93.88 74 ASP B O 1
ATOM 4033 N N . PHE B 1 75 ? 8.156 18.922 16.781 1 97.25 75 PHE B N 1
ATOM 4034 C CA . PHE B 1 75 ? 6.734 18.688 16.547 1 97.25 75 PHE B CA 1
ATOM 4035 C C . PHE B 1 75 ? 6.5 17.297 15.953 1 97.25 75 PHE B C 1
ATOM 4037 O O . PHE B 1 75 ? 7.402 16.719 15.352 1 97.25 75 PHE B O 1
ATOM 4044 N N . GLY B 1 76 ? 5.277 16.766 16.203 1 97.88 76 GLY B N 1
ATOM 4045 C CA . GLY B 1 76 ? 4.836 15.539 15.555 1 97.88 76 GLY B CA 1
ATOM 4046 C C . GLY B 1 76 ? 4.875 14.328 16.469 1 97.88 76 GLY B C 1
ATOM 4047 O O . GLY B 1 76 ? 5.629 14.305 17.438 1 97.88 76 GLY B O 1
ATOM 4048 N N . GLU B 1 77 ? 4.102 13.359 16.109 1 97.75 77 GLU B N 1
ATOM 4049 C CA . GLU B 1 77 ? 4.027 12.109 16.859 1 97.75 77 GLU B CA 1
ATOM 4050 C C . GLU B 1 77 ? 5.129 11.148 16.422 1 97.75 77 GLU B C 1
ATOM 4052 O O . GLU B 1 77 ? 5.383 10.141 17.094 1 97.75 77 GLU B O 1
ATOM 4057 N N . TYR B 1 78 ? 5.77 11.484 15.359 1 98.69 78 TYR B N 1
ATOM 4058 C CA . TYR B 1 78 ? 6.902 10.734 14.836 1 98.69 78 TYR B CA 1
ATOM 4059 C C . TYR B 1 78 ? 8.023 11.672 14.398 1 98.69 78 TYR B C 1
ATOM 4061 O O . TYR B 1 78 ? 7.809 12.875 14.234 1 98.69 78 TYR B O 1
ATOM 4069 N N . ARG B 1 79 ? 9.211 11.109 14.281 1 98.69 79 ARG B N 1
ATOM 4070 C CA . ARG B 1 79 ? 10.328 11.812 13.656 1 98.69 79 ARG B CA 1
ATOM 4071 C C . ARG B 1 79 ? 11.227 10.844 12.898 1 98.69 79 ARG B C 1
ATOM 4073 O O . ARG B 1 79 ? 11.18 9.641 13.125 1 98.69 79 ARG B O 1
ATOM 4080 N N . TYR B 1 80 ? 11.891 11.344 11.969 1 98.75 80 TYR B N 1
ATOM 4081 C CA . TYR B 1 80 ? 12.898 10.555 11.266 1 98.75 80 TYR B CA 1
ATOM 4082 C C . TYR B 1 80 ? 14.211 11.328 11.141 1 98.75 80 TYR B C 1
ATOM 4084 O O . TYR B 1 80 ? 14.203 12.562 11.031 1 98.75 80 TYR B O 1
ATOM 4092 N N . LEU B 1 81 ? 15.297 10.594 11.242 1 98.56 81 LEU B N 1
ATOM 4093 C CA . LEU B 1 81 ? 16.641 11.133 11.297 1 98.56 81 LEU B CA 1
ATOM 4094 C C . LEU B 1 81 ? 17.562 10.398 10.328 1 98.56 81 LEU B C 1
ATOM 4096 O O . LEU B 1 81 ? 17.406 9.203 10.094 1 98.56 81 LEU B O 1
ATOM 4100 N N . LEU B 1 82 ? 18.453 11.148 9.742 1 98.56 82 LEU B N 1
ATOM 4101 C CA . LEU B 1 82 ? 19.641 10.562 9.117 1 98.56 82 LEU B CA 1
ATOM 4102 C C . LE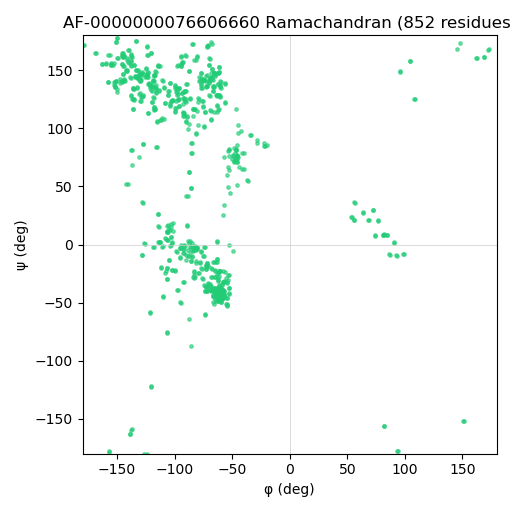U B 1 82 ? 20.859 10.727 10.016 1 98.56 82 LEU B C 1
ATOM 4104 O O . LEU B 1 82 ? 21.203 11.844 10.398 1 98.56 82 LEU B O 1
ATOM 4108 N N . ILE B 1 83 ? 21.469 9.602 10.305 1 98.25 83 ILE B N 1
ATOM 4109 C CA . ILE B 1 83 ? 22.562 9.57 11.273 1 98.25 83 ILE B CA 1
ATOM 4110 C C . ILE B 1 83 ? 23.859 9.156 10.57 1 98.25 83 ILE B C 1
ATOM 4112 O O . ILE B 1 83 ? 23.859 8.211 9.781 1 98.25 83 ILE B O 1
ATOM 4116 N N . HIS B 1 84 ? 24.906 9.859 10.836 1 96.19 84 HIS B N 1
ATOM 4117 C CA . HIS B 1 84 ? 26.219 9.453 10.352 1 96.19 84 HIS B CA 1
ATOM 4118 C C . HIS B 1 84 ? 26.641 8.117 10.953 1 96.19 84 HIS B C 1
ATOM 4120 O O . HIS B 1 84 ? 26.641 7.945 12.172 1 96.19 84 HIS B O 1
ATOM 4126 N N . PRO B 1 85 ? 27.031 7.191 10.164 1 90.19 85 PRO B N 1
ATOM 4127 C CA . PRO B 1 85 ? 27.25 5.832 10.664 1 90.19 85 PRO B CA 1
ATOM 4128 C C . PRO B 1 85 ? 28.438 5.734 11.609 1 90.19 85 PRO B C 1
ATOM 4130 O O . PRO B 1 85 ? 28.453 4.883 12.5 1 90.19 85 PRO B O 1
ATOM 4133 N N . GLU B 1 86 ? 29.422 6.559 11.492 1 92.12 86 GLU B N 1
ATOM 4134 C CA . GLU B 1 86 ? 30.625 6.48 12.32 1 92.12 86 GLU B CA 1
ATOM 4135 C C . GLU B 1 86 ? 30.516 7.395 13.539 1 92.12 86 GLU B C 1
ATOM 4137 O O . GLU B 1 86 ? 30.656 6.945 14.672 1 92.12 86 GLU B O 1
ATOM 4142 N N . SER B 1 87 ? 30.141 8.68 13.273 1 94.62 87 SER B N 1
ATOM 4143 C CA . SER B 1 87 ? 30.156 9.656 14.359 1 94.62 87 SER B CA 1
ATOM 4144 C C . SER B 1 87 ? 28.859 9.578 15.18 1 94.62 87 SER B C 1
ATOM 4146 O O . SER B 1 87 ? 28.828 10.016 16.328 1 94.62 87 SER B O 1
ATOM 4148 N N . GLY B 1 88 ? 27.828 9.172 14.547 1 95.75 88 GLY B N 1
ATOM 4149 C CA . GLY B 1 88 ? 26.531 9.125 15.234 1 95.75 88 GLY B CA 1
ATOM 4150 C C . GLY B 1 88 ? 25.812 10.453 15.219 1 95.75 88 GLY B C 1
ATOM 4151 O O . GLY B 1 88 ? 24.734 10.586 15.797 1 95.75 88 GLY B O 1
ATOM 4152 N N . ASP B 1 89 ? 26.328 11.398 14.484 1 96.94 89 ASP B N 1
ATOM 4153 C CA . ASP B 1 89 ? 25.719 12.727 14.422 1 96.94 89 ASP B CA 1
ATOM 4154 C C . ASP B 1 89 ? 24.453 12.703 13.562 1 96.94 89 ASP B C 1
ATOM 4156 O O . ASP B 1 89 ? 24.406 12.031 12.531 1 96.94 89 ASP B O 1
ATOM 4160 N N . THR B 1 90 ? 23.469 13.469 14.062 1 97.62 90 THR B N 1
ATOM 4161 C CA . THR B 1 90 ? 22.281 13.68 13.242 1 97.62 90 THR B CA 1
ATOM 4162 C C . THR B 1 90 ? 22.562 14.672 12.117 1 97.62 90 THR B C 1
ATOM 4164 O O . THR B 1 90 ? 22.969 15.812 12.383 1 97.62 90 THR B O 1
ATOM 4167 N N . LEU B 1 91 ? 22.328 14.25 10.891 1 97.31 91 LEU B N 1
ATOM 4168 C CA . LEU B 1 91 ? 22.641 15.078 9.734 1 97.31 91 LEU B CA 1
ATOM 4169 C C . LEU B 1 91 ? 21.375 15.641 9.102 1 97.31 91 LEU B C 1
ATOM 4171 O O . LEU B 1 91 ? 21.438 16.594 8.32 1 97.31 91 LEU B O 1
ATOM 4175 N N . PHE B 1 92 ? 20.25 15.047 9.352 1 97.88 92 PHE B N 1
ATOM 4176 C CA . PHE B 1 92 ? 18.938 15.461 8.859 1 97.88 92 PHE B CA 1
ATOM 4177 C C . PHE B 1 92 ? 17.844 15.047 9.836 1 97.88 92 PHE B C 1
ATOM 4179 O O . PHE B 1 92 ? 17.906 13.969 10.422 1 97.88 92 PHE B O 1
ATOM 4186 N N . GLN B 1 93 ? 16.844 15.906 10.047 1 98.12 93 GLN B N 1
ATOM 4187 C CA . GLN B 1 93 ? 15.773 15.57 10.977 1 98.12 93 GLN B CA 1
ATOM 4188 C C . GLN B 1 93 ? 14.469 16.266 10.602 1 98.12 93 GLN B C 1
ATOM 4190 O O . GLN B 1 93 ? 14.477 17.438 10.219 1 98.12 93 GLN B O 1
ATOM 4195 N N . ARG B 1 94 ? 13.352 15.516 10.664 1 98.19 94 ARG B N 1
ATOM 4196 C CA . ARG B 1 94 ? 12.008 16.047 10.484 1 98.19 94 ARG B CA 1
ATOM 4197 C C . ARG B 1 94 ? 11.008 15.336 11.398 1 98.19 94 ARG B C 1
ATOM 4199 O O . ARG B 1 94 ? 11.156 14.148 11.68 1 98.19 94 ARG B O 1
ATOM 4206 N N . GLY B 1 95 ? 10.031 16.094 11.938 1 98.44 95 GLY B N 1
ATOM 4207 C CA . GLY B 1 95 ? 8.891 15.5 12.617 1 98.44 95 GLY B CA 1
ATOM 4208 C C . GLY B 1 95 ? 7.668 15.391 11.734 1 98.44 95 GLY B C 1
ATOM 4209 O O . GLY B 1 95 ? 7.527 16.125 10.758 1 98.44 95 GLY B O 1
ATOM 4210 N N . PHE B 1 96 ? 6.801 14.422 12.039 1 98.62 96 PHE B N 1
ATOM 4211 C CA . PHE B 1 96 ? 5.566 14.266 11.281 1 98.62 96 PHE B CA 1
ATOM 4212 C C . PHE B 1 96 ? 4.512 13.547 12.109 1 98.62 96 PHE B C 1
ATOM 4214 O O . PHE B 1 96 ? 4.809 13.016 13.18 1 98.62 96 PHE B O 1
ATOM 4221 N N . SER B 1 97 ? 3.305 13.641 11.695 1 98.44 97 SER B N 1
ATOM 4222 C CA . SER B 1 97 ? 2.176 12.883 12.227 1 98.44 97 SER B CA 1
ATOM 4223 C C . SER B 1 97 ? 1.464 12.102 11.125 1 98.44 97 SER B C 1
ATOM 4225 O O . SER B 1 97 ? 1.853 12.172 9.953 1 98.44 97 SER B O 1
ATOM 4227 N N . THR B 1 98 ? 0.556 11.234 11.578 1 98.19 98 THR B N 1
ATOM 4228 C CA . THR B 1 98 ? -0.085 10.352 10.609 1 98.19 98 THR B CA 1
ATOM 4229 C C . THR B 1 98 ? -1.543 10.109 10.984 1 98.19 98 THR B C 1
ATOM 4231 O O . THR B 1 98 ? -1.957 10.391 12.109 1 98.19 98 THR B O 1
ATOM 4234 N N . LEU B 1 99 ? -2.297 9.633 9.977 1 97.69 99 LEU B N 1
ATOM 4235 C CA . LEU B 1 99 ? -3.652 9.172 10.25 1 97.69 99 LEU B CA 1
ATOM 4236 C C . LEU B 1 99 ? -3.635 7.945 11.156 1 97.69 99 LEU B C 1
ATOM 4238 O O . LEU B 1 99 ? -4.551 7.746 11.953 1 97.69 99 LEU B O 1
ATOM 4242 N N . PHE B 1 100 ? -2.561 7.117 11.133 1 98.19 100 PHE B N 1
ATOM 4243 C CA . PHE B 1 100 ? -2.424 5.922 11.961 1 98.19 100 PHE B CA 1
ATOM 4244 C C . PHE B 1 100 ? -2.475 6.281 13.445 1 98.19 100 PHE B C 1
ATOM 4246 O O . PHE B 1 100 ? -3.172 5.629 14.219 1 98.19 100 PHE B O 1
ATOM 4253 N N . GLU B 1 101 ? -1.672 7.289 13.812 1 95.69 101 GLU B N 1
ATOM 4254 C CA . GLU B 1 101 ? -1.671 7.652 15.227 1 95.69 101 GLU B CA 1
ATOM 4255 C C . GLU B 1 101 ? -3.053 8.117 15.68 1 95.69 101 GLU B C 1
ATOM 4257 O O . GLU B 1 101 ? -3.449 7.879 16.812 1 95.69 101 GLU B O 1
ATOM 4262 N N . GLU B 1 102 ? -3.781 8.812 14.781 1 94.69 102 GLU B N 1
ATOM 4263 C CA . GLU B 1 102 ? -5.148 9.203 15.117 1 94.69 102 GLU B CA 1
ATOM 4264 C C . GLU B 1 102 ? -6.051 7.98 15.258 1 94.69 102 GLU B C 1
ATOM 4266 O O . GLU B 1 102 ? -6.84 7.887 16.203 1 94.69 102 GLU B O 1
ATOM 4271 N N . TRP B 1 103 ? -5.941 7.062 14.32 1 96.38 103 TRP B N 1
ATOM 4272 C CA . TRP B 1 103 ? -6.758 5.852 14.359 1 96.38 103 TRP B CA 1
ATOM 4273 C C . TRP B 1 103 ? -6.52 5.074 15.648 1 96.38 103 TRP B C 1
ATOM 4275 O O . TRP B 1 103 ? -7.449 4.488 16.203 1 96.38 103 TRP B O 1
ATOM 4285 N N . ARG B 1 104 ? -5.355 5.078 16.156 1 95.75 104 ARG B N 1
ATOM 4286 C CA . ARG B 1 104 ? -5.012 4.328 17.359 1 95.75 104 ARG B CA 1
ATOM 4287 C C . ARG B 1 104 ? -5.789 4.84 18.562 1 95.75 104 ARG B C 1
ATOM 4289 O O . ARG B 1 104 ? -5.836 4.184 19.609 1 95.75 104 ARG B O 1
ATOM 4296 N N . THR B 1 105 ? -6.375 6.039 18.406 1 91.81 105 THR B N 1
ATOM 4297 C CA . THR B 1 105 ? -7.078 6.637 19.531 1 91.81 105 THR B CA 1
ATOM 4298 C C . THR B 1 105 ? -8.57 6.324 19.469 1 91.81 105 THR B C 1
ATOM 4300 O O . THR B 1 105 ? -9.312 6.629 20.406 1 91.81 105 THR B O 1
ATOM 4303 N N . VAL B 1 106 ? -9.047 5.789 18.359 1 91.81 106 VAL B N 1
ATOM 4304 C CA . VAL B 1 106 ? -10.469 5.496 18.234 1 91.81 106 VAL B CA 1
ATOM 4305 C C . VAL B 1 106 ? -10.789 4.176 18.938 1 91.81 106 VAL B C 1
ATOM 4307 O O . VAL B 1 106 ? -9.898 3.357 19.172 1 91.81 106 VAL B O 1
ATOM 4310 N N . GLU B 1 107 ? -12.047 3.936 19.25 1 91.56 107 GLU B N 1
ATOM 4311 C CA . GLU B 1 107 ? -12.492 2.768 20 1 91.56 107 GLU B CA 1
ATOM 4312 C C . GLU B 1 107 ? -12.164 1.474 19.266 1 91.56 107 GLU B C 1
ATOM 4314 O O . GLU B 1 107 ? -11.75 0.487 19.875 1 91.56 107 GLU B O 1
ATOM 4319 N N . GLU B 1 108 ? -12.312 1.495 18 1 91.81 108 GLU B N 1
ATOM 4320 C CA . GLU B 1 108 ? -12.062 0.321 17.172 1 91.81 108 GLU B CA 1
ATOM 4321 C C . GLU B 1 108 ? -10.641 -0.201 17.359 1 91.81 108 GLU B C 1
ATOM 4323 O O . GLU B 1 108 ? -10.406 -1.411 17.328 1 91.81 108 GLU B O 1
ATOM 4328 N N . ALA B 1 109 ? -9.719 0.636 17.625 1 95.31 109 ALA B N 1
ATOM 4329 C CA . ALA B 1 109 ? -8.305 0.295 17.688 1 95.31 109 ALA B CA 1
ATOM 4330 C C . ALA B 1 109 ? -7.988 -0.531 18.922 1 95.31 109 ALA B C 1
ATOM 4332 O O . ALA B 1 109 ? -6.918 -1.135 19.031 1 95.31 109 ALA B O 1
ATOM 4333 N N . LYS B 1 110 ? -8.883 -0.558 19.891 1 94.38 110 LYS B N 1
ATOM 4334 C CA . LYS B 1 110 ? -8.703 -1.368 21.094 1 94.38 110 LYS B CA 1
ATOM 4335 C C . LYS B 1 110 ? -8.891 -2.852 20.797 1 94.38 110 LYS B C 1
ATOM 4337 O O . LYS B 1 110 ? -8.398 -3.709 21.531 1 94.38 110 LYS B O 1
ATOM 4342 N N . TYR B 1 111 ? -9.586 -3.109 19.703 1 93.5 111 TYR B N 1
ATOM 4343 C CA . TYR B 1 111 ? -9.984 -4.488 19.453 1 93.5 111 TYR B CA 1
ATOM 4344 C C . TYR B 1 111 ? -9.523 -4.949 18.078 1 93.5 111 TYR B C 1
ATOM 4346 O O . TYR B 1 111 ? -9.812 -6.074 17.672 1 93.5 111 TYR B O 1
ATOM 4354 N N . SER B 1 112 ? -8.875 -4.086 17.406 1 94.62 112 SER B N 1
ATOM 4355 C CA . SER B 1 112 ? -8.469 -4.402 16.047 1 94.62 112 SER B CA 1
ATOM 4356 C C . SER B 1 112 ? -7.074 -3.861 15.742 1 94.62 112 SER B C 1
ATOM 4358 O O . SER B 1 112 ? -6.562 -3.006 16.469 1 94.62 112 SER B O 1
ATOM 4360 N N . ARG B 1 113 ? -6.461 -4.391 14.758 1 97.44 113 ARG B N 1
ATOM 4361 C CA . ARG B 1 113 ? -5.207 -3.9 14.203 1 97.44 113 ARG B CA 1
ATOM 4362 C C . ARG B 1 113 ? -5.402 -3.383 12.781 1 97.44 113 ARG B C 1
ATOM 4364 O O . ARG B 1 113 ? -6.324 -3.811 12.078 1 97.44 113 ARG B O 1
ATOM 4371 N N . ARG B 1 114 ? -4.523 -2.459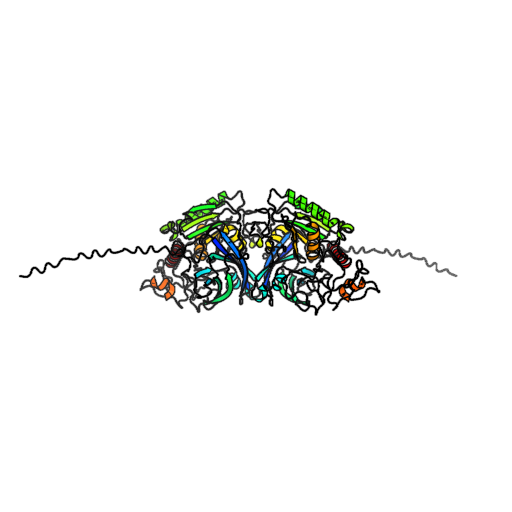 12.391 1 98.31 114 ARG B N 1
ATOM 4372 C CA . ARG B 1 114 ? -4.562 -1.962 11.016 1 98.31 114 ARG B CA 1
ATOM 4373 C C . ARG B 1 114 ? -3.174 -1.551 10.547 1 98.31 114 ARG B C 1
ATOM 4375 O O . ARG B 1 114 ? -2.254 -1.404 11.352 1 98.31 114 ARG B O 1
ATOM 4382 N N . ALA B 1 115 ? -3.037 -1.479 9.297 1 98.75 115 ALA B N 1
ATOM 4383 C CA . ALA B 1 115 ? -1.814 -0.982 8.672 1 98.75 115 ALA B CA 1
ATOM 4384 C C . ALA B 1 115 ? -2.094 0.261 7.832 1 98.75 115 ALA B C 1
ATOM 4386 O O . ALA B 1 115 ? -3.121 0.344 7.152 1 98.75 115 ALA B O 1
ATOM 4387 N N . PHE B 1 116 ? -1.146 1.232 7.887 1 98.81 116 PHE B N 1
ATOM 4388 C CA . PHE B 1 116 ? -1.276 2.479 7.141 1 98.81 116 PHE B CA 1
ATOM 4389 C C . PHE B 1 116 ? -0.007 2.773 6.352 1 98.81 116 PHE B C 1
ATOM 4391 O O . PHE B 1 116 ? 1.102 2.564 6.848 1 98.81 116 PHE B O 1
ATOM 4398 N N . GLN B 1 117 ? -0.162 3.283 5.148 1 98.81 117 GLN B N 1
ATOM 4399 C CA . GLN B 1 117 ? 0.943 3.709 4.293 1 98.81 117 GLN B CA 1
ATOM 4400 C C . GLN B 1 117 ? 1.582 4.992 4.82 1 98.81 117 GLN B C 1
ATOM 4402 O O . GLN B 1 117 ? 0.881 5.906 5.254 1 98.81 117 GLN B O 1
ATOM 4407 N N . GLN B 1 118 ? 2.922 4.996 4.805 1 98.81 118 GLN B N 1
ATOM 4408 C CA . GLN B 1 118 ? 3.662 6.195 5.176 1 98.81 118 GLN B CA 1
ATOM 4409 C C . GLN B 1 118 ? 4.777 6.484 4.176 1 98.81 118 GLN B C 1
ATOM 4411 O O . GLN B 1 118 ? 5.328 5.562 3.568 1 98.81 118 GLN B O 1
ATOM 4416 N N . THR B 1 119 ? 5.082 7.742 4.027 1 98.81 119 THR B N 1
ATOM 4417 C CA . THR B 1 119 ? 6.199 8.211 3.213 1 98.81 119 THR B CA 1
ATOM 4418 C C . THR B 1 119 ? 6.977 9.305 3.936 1 98.81 119 THR B C 1
ATOM 4420 O O . THR B 1 119 ? 6.379 10.188 4.555 1 98.81 119 THR B O 1
ATOM 4423 N N . VAL B 1 120 ? 8.258 9.211 3.92 1 98.69 120 VAL B N 1
ATOM 4424 C CA . VAL B 1 120 ? 9.094 10.336 4.34 1 98.69 120 VAL B CA 1
ATOM 4425 C C . VAL B 1 120 ? 10.062 10.703 3.217 1 98.69 120 VAL B C 1
ATOM 4427 O O . VAL B 1 120 ? 10.492 9.844 2.449 1 98.69 120 VAL B O 1
ATOM 4430 N N . LEU B 1 121 ? 10.359 11.969 3.107 1 98.5 121 LEU B N 1
ATOM 4431 C CA . LEU B 1 121 ? 11.227 12.531 2.076 1 98.5 121 LEU B CA 1
ATOM 4432 C C . LEU B 1 121 ? 12.469 13.172 2.695 1 98.5 121 LEU B C 1
ATOM 4434 O O . LEU B 1 121 ? 12.391 13.758 3.777 1 98.5 121 LEU B O 1
ATOM 4438 N N . MET B 1 122 ? 13.578 13.078 1.997 1 98.31 122 MET B N 1
ATOM 4439 C CA . MET B 1 122 ? 14.836 13.688 2.408 1 98.31 122 MET B CA 1
ATOM 4440 C C . MET B 1 122 ? 15.734 13.945 1.204 1 98.31 122 MET B C 1
ATOM 4442 O O . MET B 1 122 ? 15.547 13.344 0.144 1 98.31 122 MET B O 1
ATOM 4446 N N . PRO B 1 123 ? 16.641 14.922 1.324 1 97.81 123 PRO B N 1
ATOM 4447 C CA . PRO B 1 123 ? 17.594 15.039 0.218 1 97.81 123 PRO B CA 1
ATOM 4448 C C . PRO B 1 123 ? 18.469 13.789 0.055 1 97.81 123 PRO B C 1
ATOM 4450 O O . PRO B 1 123 ? 18.797 13.133 1.043 1 97.81 123 PRO B O 1
ATOM 4453 N N . MET B 1 124 ? 18.844 13.469 -1.126 1 97.88 124 MET B N 1
ATOM 4454 C CA . MET B 1 124 ? 19.609 12.258 -1.399 1 97.88 124 MET B CA 1
ATOM 4455 C C . MET B 1 124 ? 20.969 12.312 -0.711 1 97.88 124 MET B C 1
ATOM 4457 O O . MET B 1 124 ? 21.766 13.211 -0.984 1 97.88 124 MET B O 1
ATOM 4461 N N . PRO B 1 125 ? 21.219 11.359 0.16 1 97.56 125 PRO B N 1
ATOM 4462 C CA . PRO B 1 125 ? 22.562 11.305 0.753 1 97.56 125 PRO B CA 1
ATOM 4463 C C . PRO B 1 125 ? 23.641 10.977 -0.269 1 97.56 125 PRO B C 1
ATOM 4465 O O . PRO B 1 125 ? 23.422 10.188 -1.188 1 97.56 125 PRO B O 1
ATOM 4468 N N . LEU B 1 126 ? 24.844 11.523 -0.077 1 96.5 126 LEU B N 1
ATOM 4469 C CA . LEU B 1 126 ? 25.969 11.25 -0.964 1 96.5 126 LEU B CA 1
ATOM 4470 C C . LEU B 1 126 ? 26.953 10.266 -0.322 1 96.5 126 LEU B C 1
ATOM 4472 O O . LEU B 1 126 ? 27.969 9.906 -0.925 1 96.5 126 LEU B O 1
ATOM 4476 N N . MET B 1 127 ? 26.656 9.852 0.858 1 95.81 127 MET B N 1
ATOM 4477 C CA . MET B 1 127 ? 27.406 8.828 1.583 1 95.81 127 MET B CA 1
ATOM 4478 C C . MET B 1 127 ? 26.469 7.898 2.342 1 95.81 127 MET B C 1
ATOM 4480 O O . MET B 1 127 ? 25.281 8.195 2.494 1 95.81 127 MET B O 1
ATOM 4484 N N . LYS B 1 128 ? 27.062 6.828 2.783 1 96.56 128 LYS B N 1
ATOM 4485 C CA . LYS B 1 128 ? 26.297 5.887 3.584 1 96.56 128 LYS B CA 1
ATOM 4486 C C . LYS B 1 128 ? 25.75 6.551 4.844 1 96.56 128 LYS B C 1
ATOM 4488 O O . LYS B 1 128 ? 26.453 7.332 5.492 1 96.56 128 LYS B O 1
ATOM 4493 N N . MET B 1 129 ? 24.438 6.293 5.164 1 97.88 129 MET B N 1
ATOM 4494 C CA . MET B 1 129 ? 23.812 6.828 6.367 1 97.88 129 MET B CA 1
ATOM 4495 C C . MET B 1 129 ? 22.797 5.832 6.934 1 97.88 129 MET B C 1
ATOM 4497 O O . MET B 1 129 ? 22.453 4.855 6.273 1 97.88 129 MET B O 1
ATOM 4501 N N . THR B 1 130 ? 22.438 6.129 8.188 1 98.19 130 THR B N 1
ATOM 4502 C CA . THR B 1 130 ? 21.406 5.34 8.828 1 98.19 130 THR B CA 1
ATOM 4503 C C . THR B 1 130 ? 20.109 6.152 8.969 1 98.19 130 THR B C 1
ATOM 4505 O O . THR B 1 130 ? 20.125 7.258 9.523 1 98.19 130 THR B O 1
ATOM 4508 N N . LEU B 1 131 ? 19.062 5.672 8.422 1 98.62 131 LEU B N 1
ATOM 4509 C CA . LEU B 1 131 ? 17.75 6.246 8.633 1 98.62 131 LEU B CA 1
ATOM 4510 C C . LEU B 1 131 ? 17.094 5.668 9.891 1 98.62 131 LEU B C 1
ATOM 4512 O O . LEU B 1 131 ? 17 4.449 10.047 1 98.62 131 LEU B O 1
ATOM 4516 N N . VAL B 1 132 ? 16.688 6.531 10.781 1 98.69 132 VAL B N 1
ATOM 4517 C CA . VAL B 1 132 ? 15.977 6.133 11.992 1 98.69 132 VAL B CA 1
ATOM 4518 C C . VAL B 1 132 ? 14.594 6.789 12.023 1 98.69 132 VAL B C 1
ATOM 4520 O O . VAL B 1 132 ? 14.469 7.988 11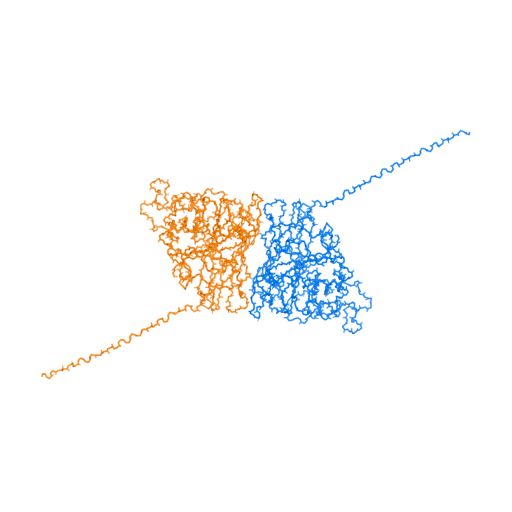.773 1 98.69 132 VAL B O 1
ATOM 4523 N N . ILE B 1 133 ? 13.562 6.016 12.305 1 98.81 133 ILE B N 1
ATOM 4524 C CA . ILE B 1 133 ? 12.211 6.527 12.523 1 98.81 133 ILE B CA 1
ATOM 4525 C C . ILE B 1 133 ? 11.766 6.211 13.945 1 98.81 133 ILE B C 1
ATOM 4527 O O . ILE B 1 133 ? 11.789 5.055 14.367 1 98.81 133 ILE B O 1
ATOM 4531 N N . ASP B 1 134 ? 11.359 7.238 14.633 1 98.81 134 ASP B N 1
ATOM 4532 C CA . ASP B 1 134 ? 10.922 7.125 16.016 1 98.81 134 ASP B CA 1
ATOM 4533 C C . ASP B 1 134 ? 9.445 7.488 16.172 1 98.81 134 ASP B C 1
ATOM 4535 O O . ASP B 1 134 ? 8.906 8.242 15.352 1 98.81 134 ASP B O 1
ATOM 4539 N N . GLY B 1 135 ? 8.805 6.852 17.125 1 98.5 135 GLY B N 1
ATOM 4540 C CA . GLY B 1 135 ? 7.473 7.246 17.562 1 98.5 135 GLY B CA 1
ATOM 4541 C C . GLY B 1 135 ? 7.445 7.844 18.953 1 98.5 135 GLY B C 1
ATOM 4542 O O . GLY B 1 135 ? 8.164 7.383 19.844 1 98.5 135 GLY B O 1
ATOM 4543 N N . ARG B 1 136 ? 6.637 8.859 19.109 1 96.88 136 ARG B N 1
ATOM 4544 C CA . ARG B 1 136 ? 6.488 9.492 20.406 1 96.88 136 ARG B CA 1
ATOM 4545 C C . ARG B 1 136 ? 5.57 8.672 21.312 1 96.88 136 ARG B C 1
ATOM 4547 O O . ARG B 1 136 ? 4.426 8.391 20.953 1 96.88 136 ARG B O 1
ATOM 4554 N N . GLU B 1 137 ? 6.051 8.336 22.438 1 93.75 137 GLU B N 1
ATOM 4555 C CA . GLU B 1 137 ? 5.254 7.59 23.406 1 93.75 137 GLU B CA 1
ATOM 4556 C C . GLU B 1 137 ? 4.379 8.523 24.234 1 93.75 137 GLU B C 1
ATOM 4558 O O . GLU B 1 137 ? 4.535 9.742 24.172 1 93.75 137 GLU B O 1
ATOM 4563 N N . ARG B 1 138 ? 3.521 7.934 25.016 1 90.69 138 ARG B N 1
ATOM 4564 C CA . ARG B 1 138 ? 2.559 8.703 25.812 1 90.69 138 ARG B CA 1
ATOM 4565 C C . ARG B 1 138 ? 3.27 9.625 26.797 1 90.69 138 ARG B C 1
ATOM 4567 O O . ARG B 1 138 ? 2.762 10.703 27.125 1 90.69 138 ARG B O 1
ATOM 4574 N N . ASP B 1 139 ? 4.422 9.281 27.203 1 92.12 139 ASP B N 1
ATOM 4575 C CA . ASP B 1 139 ? 5.164 10.094 28.156 1 92.12 139 ASP B CA 1
ATOM 4576 C C . ASP B 1 139 ? 5.973 11.18 27.453 1 92.12 139 ASP B C 1
ATOM 4578 O O . ASP B 1 139 ? 6.719 11.922 28.078 1 92.12 139 ASP B O 1
ATOM 4582 N N . GLY B 1 140 ? 5.926 11.195 26.125 1 93.31 140 GLY B N 1
ATOM 4583 C CA . GLY B 1 140 ? 6.562 12.25 25.359 1 93.31 140 GLY B CA 1
ATOM 4584 C C . GLY B 1 140 ? 7.922 11.859 24.812 1 93.31 140 GLY B C 1
ATOM 4585 O O . GLY B 1 140 ? 8.484 12.555 23.969 1 93.31 140 GLY B O 1
ATOM 4586 N N . LEU B 1 141 ? 8.367 10.734 25.25 1 95.5 141 LEU B N 1
ATOM 4587 C CA . LEU B 1 141 ? 9.688 10.289 24.812 1 95.5 141 LEU B CA 1
ATOM 4588 C C . LEU B 1 141 ? 9.586 9.516 23.5 1 95.5 141 LEU B C 1
ATOM 4590 O O . LEU B 1 141 ? 8.562 8.875 23.234 1 95.5 141 LEU B O 1
ATOM 4594 N N . PHE B 1 142 ? 10.633 9.609 22.719 1 97.25 142 PHE B N 1
ATOM 4595 C CA . PHE B 1 142 ? 10.648 8.906 21.438 1 97.25 142 PHE B CA 1
ATOM 4596 C C . PHE B 1 142 ? 11.227 7.504 21.609 1 97.25 142 PHE B C 1
ATOM 4598 O O . PHE B 1 142 ? 12.188 7.309 22.344 1 97.25 142 PHE B O 1
ATOM 4605 N N . LEU B 1 143 ? 10.609 6.629 20.969 1 97.81 143 LEU B N 1
ATOM 4606 C CA . LEU B 1 143 ? 11.086 5.25 20.875 1 97.81 143 LEU B CA 1
ATOM 4607 C C . LEU B 1 143 ? 11.367 4.875 19.422 1 97.81 143 LEU B C 1
ATOM 4609 O O . LEU B 1 143 ? 10.57 5.176 18.531 1 97.81 143 LEU B O 1
ATOM 4613 N N . GLN B 1 144 ? 12.5 4.203 19.219 1 98.31 144 GLN B N 1
ATOM 4614 C CA . GLN B 1 144 ? 12.875 3.807 17.859 1 98.31 144 GLN B CA 1
ATOM 4615 C C . GLN B 1 144 ? 11.961 2.707 17.328 1 98.31 144 GLN B C 1
ATOM 4617 O O . GLN B 1 144 ? 11.789 1.67 17.984 1 98.31 144 GLN B O 1
ATOM 4622 N N . LEU B 1 145 ? 11.438 2.93 16.172 1 98.38 145 LEU B N 1
ATOM 4623 C CA . LEU B 1 145 ? 10.547 1.961 15.547 1 98.38 145 LEU B CA 1
ATOM 4624 C C . LEU B 1 145 ? 11.234 1.245 14.391 1 98.38 145 LEU B C 1
ATOM 4626 O O . LEU B 1 145 ? 10.891 0.107 14.07 1 98.38 145 LEU B O 1
ATOM 4630 N N . LEU B 1 146 ? 12.148 1.924 13.75 1 98 146 LEU B N 1
ATOM 4631 C CA . LEU B 1 146 ? 12.75 1.427 12.516 1 98 146 LEU B CA 1
ATOM 4632 C C . LEU B 1 146 ? 14.164 1.971 12.344 1 98 146 LEU B C 1
ATOM 4634 O O . LEU B 1 146 ? 14.43 3.133 12.656 1 98 146 LEU B O 1
ATOM 4638 N N . LYS B 1 147 ? 15.023 1.208 11.914 1 97.31 147 LYS B N 1
ATOM 4639 C CA . LYS B 1 147 ? 16.391 1.563 11.547 1 97.31 147 LYS B CA 1
ATOM 4640 C C . LYS B 1 147 ? 16.797 0.931 10.219 1 97.31 147 LYS B C 1
ATOM 4642 O O . LYS B 1 147 ? 16.672 -0.284 10.047 1 97.31 147 LYS B O 1
ATOM 4647 N N . GLU B 1 148 ? 17.234 1.735 9.234 1 96.69 148 GLU B N 1
ATOM 4648 C CA . GLU B 1 148 ? 17.609 1.265 7.906 1 96.69 148 GLU B CA 1
ATOM 4649 C C . GLU B 1 148 ? 18.922 1.895 7.453 1 96.69 148 GLU B C 1
ATOM 4651 O O . GLU B 1 148 ? 19.188 3.068 7.727 1 96.69 148 GLU B O 1
ATOM 4656 N N . THR B 1 149 ? 19.688 1.121 6.738 1 96.25 149 THR B N 1
ATOM 4657 C CA . THR B 1 149 ? 20.906 1.653 6.133 1 96.25 149 THR B CA 1
ATOM 4658 C C . THR B 1 149 ? 20.641 2.156 4.719 1 96.25 149 THR B C 1
ATOM 4660 O O . THR B 1 149 ? 20 1.462 3.916 1 96.25 149 THR B O 1
ATOM 4663 N N . ILE B 1 150 ? 21.078 3.328 4.434 1 97.5 150 ILE B N 1
ATOM 4664 C CA . ILE B 1 150 ? 21 3.906 3.098 1 97.5 150 ILE B CA 1
ATOM 4665 C C . ILE B 1 150 ? 22.375 3.861 2.434 1 97.5 150 ILE B C 1
ATOM 4667 O O . ILE B 1 150 ? 23.328 4.426 2.951 1 97.5 150 ILE B O 1
ATOM 4671 N N . GLU B 1 151 ? 22.422 3.195 1.356 1 95.38 151 GLU B N 1
ATOM 4672 C CA . GLU B 1 151 ? 23.625 3.154 0.526 1 95.38 151 GLU B CA 1
ATOM 4673 C C . GLU B 1 151 ? 23.391 3.863 -0.806 1 95.38 151 GLU B C 1
ATOM 4675 O O . GLU B 1 151 ? 22.812 3.289 -1.729 1 95.38 151 GLU B O 1
ATOM 4680 N N . PRO B 1 152 ? 24.016 5.016 -0.864 1 93.56 152 PRO B N 1
ATOM 4681 C CA . PRO B 1 152 ? 23.812 5.73 -2.129 1 93.56 152 PRO B CA 1
ATOM 4682 C C . PRO B 1 152 ? 24.328 4.938 -3.334 1 93.56 152 PRO B C 1
ATOM 4684 O O . PRO B 1 152 ? 25.359 4.266 -3.25 1 93.56 152 PRO B O 1
ATOM 4687 N N . GLY B 1 153 ? 23.641 4.957 -4.43 1 90.38 153 GLY B N 1
ATOM 4688 C CA . GLY B 1 153 ? 24.031 4.27 -5.645 1 90.38 153 GLY B CA 1
ATOM 4689 C C . GLY B 1 153 ? 23.578 2.824 -5.691 1 90.38 153 GLY B C 1
ATOM 4690 O O . GLY B 1 153 ? 23.75 2.145 -6.703 1 90.38 153 GLY B O 1
ATOM 4691 N N . SER B 1 154 ? 23.062 2.414 -4.555 1 92.56 154 SER B N 1
ATOM 4692 C CA . SER B 1 154 ? 22.562 1.044 -4.516 1 92.56 154 SER B CA 1
ATOM 4693 C C . SER B 1 154 ? 21.422 0.843 -5.512 1 92.56 154 SER B C 1
ATOM 4695 O O . SER B 1 154 ? 20.578 1.73 -5.691 1 92.56 154 SER B O 1
ATOM 4697 N N . LEU B 1 155 ? 21.328 -0.367 -6.035 1 91 155 LEU B N 1
ATOM 4698 C CA . LEU B 1 155 ? 20.266 -0.705 -6.98 1 91 155 LEU B CA 1
ATOM 4699 C C . LEU B 1 155 ? 18.938 -0.884 -6.266 1 91 155 LEU B C 1
ATOM 4701 O O . LEU B 1 155 ? 17.891 -0.938 -6.906 1 91 155 LEU B O 1
ATOM 4705 N N . SER B 1 156 ? 18.984 -0.905 -4.969 1 90.75 156 SER B N 1
ATOM 4706 C CA . SER B 1 156 ? 17.766 -1.043 -4.191 1 90.75 156 SER B CA 1
ATOM 4707 C C . SER B 1 156 ? 17 0.276 -4.121 1 90.75 156 SER B C 1
ATOM 4709 O O . SER B 1 156 ? 15.836 0.305 -3.723 1 90.75 156 SER B O 1
ATOM 4711 N N . ILE B 1 157 ? 17.641 1.324 -4.453 1 96.5 157 ILE B N 1
ATOM 4712 C CA . ILE B 1 157 ? 16.969 2.611 -4.555 1 96.5 157 ILE B CA 1
ATOM 4713 C C . ILE B 1 157 ? 16.453 2.809 -5.977 1 96.5 157 ILE B C 1
ATOM 4715 O O . ILE B 1 157 ? 17.219 3.145 -6.883 1 96.5 157 ILE B O 1
ATOM 4719 N N . LYS B 1 158 ? 15.211 2.682 -6.109 1 96.06 158 LYS B N 1
ATOM 4720 C CA . LYS B 1 158 ? 14.586 2.797 -7.426 1 96.06 158 LYS B CA 1
ATOM 4721 C C . LYS B 1 158 ? 14.656 4.23 -7.941 1 96.06 158 LYS B C 1
ATOM 4723 O O . LYS B 1 158 ? 14.539 5.184 -7.164 1 96.06 158 LYS B O 1
ATOM 4728 N N . ILE B 1 159 ? 14.875 4.387 -9.195 1 96.12 159 ILE B N 1
ATOM 4729 C CA . ILE B 1 159 ? 14.766 5.695 -9.828 1 96.12 159 ILE B CA 1
ATOM 4730 C C . ILE B 1 159 ? 13.359 5.891 -10.375 1 96.12 159 ILE B C 1
ATOM 4732 O O . ILE B 1 159 ? 12.977 5.254 -11.367 1 96.12 159 ILE B O 1
ATOM 4736 N N . SER B 1 160 ? 12.672 6.746 -9.758 1 94.56 160 SER B N 1
ATOM 4737 C CA . SER B 1 160 ? 11.281 6.984 -10.117 1 94.56 160 SER B CA 1
ATOM 4738 C C . SER B 1 160 ? 11.172 7.781 -11.414 1 94.56 160 SER B C 1
ATOM 4740 O O . SER B 1 160 ? 11.992 8.664 -11.672 1 94.56 160 SER B O 1
ATOM 4742 N N . GLN B 1 161 ? 10.18 7.391 -12.188 1 91.31 161 GLN B N 1
ATOM 4743 C CA . GLN B 1 161 ? 9.781 8.125 -13.383 1 91.31 161 GLN B CA 1
ATOM 4744 C C . GLN B 1 161 ? 8.359 8.68 -13.242 1 91.31 161 GLN B C 1
ATOM 4746 O O . GLN B 1 161 ? 7.414 8.125 -13.789 1 91.31 161 GLN B O 1
ATOM 4751 N N . PRO B 1 162 ? 8.25 9.828 -12.602 1 89.88 162 PRO B N 1
ATOM 4752 C CA . PRO B 1 162 ? 6.895 10.305 -12.328 1 89.88 162 PRO B CA 1
ATOM 4753 C C . PRO B 1 162 ? 6.156 10.727 -13.602 1 89.88 162 PRO B C 1
ATOM 4755 O O . PRO B 1 162 ? 6.766 11.258 -14.523 1 89.88 162 PRO B O 1
ATOM 4758 N N . THR B 1 163 ? 4.844 10.445 -13.625 1 91 163 THR B N 1
ATOM 4759 C CA . THR B 1 163 ? 3.992 10.961 -14.695 1 91 163 THR B CA 1
ATOM 4760 C C . THR B 1 163 ? 3.879 12.477 -14.617 1 91 163 THR B C 1
ATOM 4762 O O . THR B 1 163 ? 3.621 13.031 -13.547 1 91 163 THR B O 1
ATOM 4765 N N . GLU B 1 164 ? 3.982 13.109 -15.742 1 93.62 164 GLU B N 1
ATOM 4766 C CA . GLU B 1 164 ? 3.906 14.562 -15.758 1 93.62 164 GLU B CA 1
ATOM 4767 C C . GLU B 1 164 ? 2.482 15.047 -16.016 1 93.62 164 GLU B C 1
ATOM 4769 O O . GLU B 1 164 ? 1.808 14.531 -16.922 1 93.62 164 GLU B O 1
ATOM 4774 N N . PHE B 1 165 ? 2.076 15.914 -15.195 1 97.69 165 PHE B N 1
ATOM 4775 C CA . PHE B 1 165 ? 0.797 16.594 -15.344 1 97.69 165 PHE B CA 1
ATOM 4776 C C . PHE B 1 165 ? 0.998 18.109 -15.453 1 97.69 165 PHE B C 1
ATOM 4778 O O . PHE B 1 165 ? 2.102 18.609 -15.234 1 97.69 165 PHE B O 1
ATOM 4785 N N . GLU B 1 166 ? -0.059 18.797 -15.898 1 98.25 166 GLU B N 1
ATOM 4786 C CA . GLU B 1 166 ? 0.035 20.25 -15.961 1 98.25 166 GLU B CA 1
ATOM 4787 C C . GLU B 1 166 ? 0.281 20.859 -14.586 1 98.25 166 GLU B C 1
ATOM 4789 O O . GLU B 1 166 ? -0.404 20.516 -13.617 1 98.25 166 GLU B O 1
ATOM 4794 N N . LYS B 1 167 ? 1.281 21.656 -14.508 1 97.94 167 LYS B N 1
ATOM 4795 C CA . LYS B 1 167 ? 1.599 22.375 -13.273 1 97.94 167 LYS B CA 1
ATOM 4796 C C . LYS B 1 167 ? 1.68 23.875 -13.516 1 97.94 167 LYS B C 1
ATOM 4798 O O . LYS B 1 167 ? 2.059 24.312 -14.602 1 97.94 167 LYS B O 1
ATOM 4803 N N . ARG B 1 168 ? 1.257 24.656 -12.562 1 98.44 168 ARG B N 1
ATOM 4804 C CA . ARG B 1 168 ? 1.3 26.125 -12.617 1 98.44 168 ARG B CA 1
ATOM 4805 C C . ARG B 1 168 ? 1.865 26.688 -11.32 1 98.44 168 ARG B C 1
ATOM 4807 O O . ARG B 1 168 ? 1.519 26.234 -10.234 1 98.44 168 ARG B O 1
ATOM 4814 N N . ILE B 1 169 ? 2.752 27.656 -11.484 1 98.06 169 ILE B N 1
ATOM 4815 C CA . ILE B 1 169 ? 3.166 28.438 -10.328 1 98.06 169 ILE B CA 1
ATOM 4816 C C . ILE B 1 169 ? 2.154 29.562 -10.07 1 98.06 169 ILE B C 1
ATOM 4818 O O . ILE B 1 169 ? 1.948 30.422 -10.922 1 98.06 169 ILE B O 1
ATOM 4822 N N . LEU B 1 170 ? 1.556 29.484 -8.961 1 98.56 170 LEU B N 1
ATOM 4823 C CA . LEU B 1 170 ? 0.497 30.438 -8.648 1 98.56 170 LEU B CA 1
ATOM 4824 C C . LEU B 1 170 ? 1.057 31.641 -7.898 1 98.56 170 LEU B C 1
ATOM 4826 O O . LEU B 1 170 ? 0.5 32.75 -7.98 1 98.56 170 LEU B O 1
ATOM 4830 N N . HIS B 1 171 ? 2.055 31.453 -7.121 1 98.12 171 HIS B N 1
ATOM 4831 C CA . HIS B 1 171 ? 2.717 32.5 -6.332 1 98.12 171 HIS B CA 1
ATOM 4832 C C . HIS B 1 171 ? 4.184 32.156 -6.094 1 98.12 171 HIS B C 1
ATOM 4834 O O . HIS B 1 171 ? 4.523 30.984 -5.84 1 98.12 171 HIS B O 1
ATOM 4840 N N . GLY B 1 172 ? 5.039 33.156 -6.266 1 95.19 172 GLY B N 1
ATOM 4841 C CA . GLY B 1 172 ? 6.445 32.969 -5.953 1 95.19 172 GLY B CA 1
ATOM 4842 C C . GLY B 1 172 ? 7.215 32.281 -7.055 1 95.19 172 GLY B C 1
ATOM 4843 O O . GLY B 1 172 ? 6.914 32.438 -8.242 1 95.19 172 GLY B O 1
ATOM 4844 N N . ASP B 1 173 ? 8.352 31.641 -6.57 1 89.69 173 ASP B N 1
ATOM 4845 C CA . ASP B 1 173 ? 9.297 30.984 -7.473 1 89.69 173 ASP B CA 1
ATOM 4846 C C . ASP B 1 173 ? 9.93 29.766 -6.809 1 89.69 173 ASP B C 1
ATOM 4848 O O . ASP B 1 173 ? 10.227 29.797 -5.609 1 89.69 173 ASP B O 1
ATOM 4852 N N . LEU B 1 174 ? 10.125 28.766 -7.582 1 83.81 174 LEU B N 1
ATOM 4853 C CA . LEU B 1 174 ? 10.68 27.531 -7.039 1 83.81 174 LEU B CA 1
ATOM 4854 C C . LEU B 1 174 ? 12.203 27.547 -7.07 1 83.81 174 LEU B C 1
ATOM 4856 O O . LEU B 1 174 ? 12.859 26.672 -6.5 1 83.81 174 LEU B O 1
ATOM 4860 N N . GLY B 1 175 ? 12.758 28.5 -7.594 1 83.88 175 GLY B N 1
ATOM 4861 C CA . GLY B 1 175 ? 14.203 28.578 -7.73 1 83.88 175 GLY B CA 1
ATOM 4862 C C . GLY B 1 175 ? 14.883 29.203 -6.535 1 83.88 175 GLY B C 1
ATOM 4863 O O . GLY B 1 175 ? 16.109 29.203 -6.438 1 83.88 175 GLY B O 1
ATOM 4864 N N . VAL B 1 176 ? 14.109 29.766 -5.66 1 87 176 VAL B N 1
ATOM 4865 C CA . VAL B 1 176 ? 14.625 30.406 -4.453 1 87 176 VAL B CA 1
ATOM 4866 C C . VAL B 1 176 ? 14.07 29.688 -3.219 1 87 176 VAL B C 1
ATOM 4868 O O . VAL B 1 176 ? 12.93 29.219 -3.229 1 87 176 VAL B O 1
ATOM 4871 N N . PRO B 1 177 ? 14.898 29.625 -2.189 1 90.06 177 PRO B N 1
ATOM 4872 C CA . PRO B 1 177 ? 14.406 28.938 -0.988 1 90.06 177 PRO B CA 1
ATOM 4873 C C . PRO B 1 177 ? 13.188 29.625 -0.38 1 90.06 177 PRO B C 1
ATOM 4875 O O . PRO B 1 177 ? 13.266 30.797 0.011 1 90.06 177 PRO B O 1
ATOM 4878 N N . LYS B 1 178 ? 12.117 29.031 -0.354 1 95.06 178 LYS B N 1
ATOM 4879 C CA . LYS B 1 178 ? 10.828 29.422 0.218 1 95.06 178 LYS B CA 1
ATOM 4880 C C . LYS B 1 178 ? 10.102 28.219 0.802 1 95.06 178 LYS B C 1
ATOM 4882 O O . LYS B 1 178 ? 10.516 27.062 0.586 1 95.06 178 LYS B O 1
ATOM 4887 N N . ALA B 1 179 ? 9.148 28.5 1.632 1 97.44 179 ALA B N 1
ATOM 4888 C CA . ALA B 1 179 ? 8.211 27.438 1.96 1 97.44 179 ALA B CA 1
ATOM 4889 C C . ALA B 1 179 ? 7.348 27.078 0.753 1 97.44 179 ALA B C 1
ATOM 4891 O O . ALA B 1 179 ? 6.457 27.828 0.368 1 97.44 179 ALA B O 1
ATOM 4892 N N . ASP B 1 180 ? 7.594 25.953 0.184 1 97.81 180 ASP B N 1
ATOM 4893 C CA . ASP B 1 180 ? 6.938 25.547 -1.058 1 97.81 180 ASP B CA 1
ATOM 4894 C C . ASP B 1 180 ? 5.68 24.734 -0.775 1 97.81 180 ASP B C 1
ATOM 4896 O O . ASP B 1 180 ? 5.766 23.594 -0.305 1 97.81 180 ASP B O 1
ATOM 4900 N N . PHE B 1 181 ? 4.516 25.297 -1.12 1 98.5 181 PHE B N 1
ATOM 4901 C CA . PHE B 1 181 ? 3.236 24.609 -1.021 1 98.5 181 PHE B CA 1
ATOM 4902 C C . PHE B 1 181 ? 2.809 24.062 -2.377 1 98.5 181 PHE B C 1
ATOM 4904 O O . PHE B 1 181 ? 2.971 24.734 -3.4 1 98.5 181 PHE B O 1
ATOM 4911 N N . LEU B 1 182 ? 2.365 22.859 -2.395 1 98.75 182 LEU B N 1
ATOM 4912 C CA . LEU B 1 182 ? 1.863 22.234 -3.613 1 98.75 182 LEU B CA 1
ATOM 4913 C C . LEU B 1 182 ? 0.392 21.859 -3.467 1 98.75 182 LEU B C 1
ATOM 4915 O O . LEU B 1 182 ? 0.034 21.047 -2.607 1 98.75 182 LEU B O 1
ATOM 4919 N N . ILE B 1 183 ? -0.5 22.484 -4.281 1 98.94 183 ILE B N 1
ATOM 4920 C CA . ILE B 1 183 ? -1.921 22.156 -4.34 1 98.94 183 ILE B CA 1
ATOM 4921 C C . ILE B 1 183 ? -2.168 21.109 -5.43 1 98.94 183 ILE B C 1
ATOM 4923 O O . ILE B 1 183 ? -1.813 21.328 -6.594 1 98.94 183 ILE B O 1
ATOM 4927 N N . MET B 1 184 ? -2.799 20.031 -5.078 1 98.94 184 MET B N 1
ATOM 4928 C CA . MET B 1 184 ? -3.045 18.953 -6.039 1 98.94 184 MET B CA 1
ATOM 4929 C C . MET B 1 184 ? -4.539 18.734 -6.23 1 98.94 184 MET B C 1
ATOM 4931 O O . MET B 1 184 ? -5.297 18.719 -5.258 1 98.94 184 MET B O 1
ATOM 4935 N N . ALA B 1 185 ? -4.918 18.484 -7.457 1 98.94 185 ALA B N 1
ATOM 4936 C CA . ALA B 1 185 ? -6.32 18.266 -7.809 1 98.94 185 ALA B CA 1
ATOM 4937 C C . ALA B 1 185 ? -6.785 16.875 -7.383 1 98.94 185 ALA B C 1
ATOM 4939 O O . ALA B 1 185 ? -6.098 15.891 -7.621 1 98.94 185 ALA B O 1
ATOM 4940 N N . GLU B 1 186 ? -7.906 16.797 -6.797 1 98.94 186 GLU B N 1
ATOM 4941 C CA . GLU B 1 186 ? -8.555 15.547 -6.406 1 98.94 186 GLU B CA 1
ATOM 4942 C C . GLU B 1 186 ? -10.047 15.578 -6.73 1 98.94 186 GLU B C 1
ATOM 4944 O O . GLU B 1 186 ? -10.766 16.469 -6.273 1 98.94 186 GLU B O 1
ATOM 4949 N N . GLY B 1 187 ? -10.492 14.609 -7.469 1 98.88 187 GLY B N 1
ATOM 4950 C CA . GLY B 1 187 ? -11.898 14.516 -7.812 1 98.88 187 GLY B CA 1
ATOM 4951 C C . GLY B 1 187 ? -12.289 15.398 -8.984 1 98.88 187 GLY B C 1
ATOM 4952 O O . GLY B 1 187 ? -13.477 15.602 -9.25 1 98.88 187 GLY B O 1
ATOM 4953 N N . PHE B 1 188 ? -11.297 16 -9.633 1 98.94 188 PHE B N 1
ATOM 4954 C CA . PHE B 1 188 ? -11.531 16.766 -10.859 1 98.94 188 PHE B CA 1
ATOM 4955 C C . PHE B 1 188 ? -11.242 15.914 -12.086 1 98.94 188 PHE B C 1
ATOM 4957 O O . PHE B 1 188 ? -10.141 15.375 -12.227 1 98.94 188 PHE B O 1
ATOM 4964 N N . GLU B 1 189 ? -12.203 15.789 -12.961 1 98.56 189 GLU B N 1
ATOM 4965 C CA . GLU B 1 189 ? -11.969 15.109 -14.227 1 98.56 189 GLU B CA 1
ATOM 4966 C C . GLU B 1 189 ? -11.102 15.961 -15.156 1 98.56 189 GLU B C 1
ATOM 4968 O O . GLU B 1 189 ? -10.828 17.125 -14.859 1 98.56 189 GLU B O 1
ATOM 4973 N N . ILE B 1 190 ? -10.656 15.391 -16.219 1 97.81 190 ILE B N 1
ATOM 4974 C CA . ILE B 1 190 ? -9.703 16.031 -17.125 1 97.81 190 ILE B CA 1
ATOM 4975 C C . ILE B 1 190 ? -10.305 17.328 -17.672 1 97.81 190 ILE B C 1
ATOM 4977 O O . ILE B 1 190 ? -9.602 18.328 -17.844 1 97.81 190 ILE B O 1
ATOM 4981 N N . ASP B 1 191 ? -11.562 17.359 -17.953 1 98.31 191 ASP B N 1
ATOM 4982 C CA . ASP B 1 191 ? -12.219 18.531 -18.547 1 98.31 191 ASP B CA 1
ATOM 4983 C C . ASP B 1 191 ? -12.531 19.578 -17.5 1 98.31 191 ASP B C 1
ATOM 4985 O O . ASP B 1 191 ? -12.992 20.672 -17.828 1 98.31 191 ASP B O 1
ATOM 4989 N N . GLU B 1 192 ? -12.211 19.25 -16.234 1 98.81 192 GLU B N 1
ATOM 4990 C CA . GLU B 1 192 ? -12.477 20.172 -15.133 1 98.81 192 GLU B CA 1
ATOM 4991 C C . GLU B 1 192 ? -11.188 20.812 -14.625 1 98.81 192 GLU B C 1
ATOM 4993 O O . GLU B 1 192 ? -11.203 21.547 -13.641 1 98.81 192 GLU B O 1
ATOM 4998 N N . MET B 1 193 ? -10.125 20.641 -15.32 1 98.75 193 MET B N 1
ATOM 4999 C CA . MET B 1 193 ? -8.828 21.062 -14.812 1 98.75 193 MET B CA 1
ATOM 5000 C C . MET B 1 193 ? -8.742 22.578 -14.719 1 98.75 193 MET B C 1
ATOM 5002 O O . MET B 1 193 ? -8.117 23.125 -13.812 1 98.75 193 MET B O 1
ATOM 5006 N N . GLU B 1 194 ? -9.352 23.266 -15.672 1 98.81 194 GLU B N 1
ATOM 5007 C CA . GLU B 1 194 ? -9.32 24.719 -15.594 1 98.81 194 GLU B CA 1
ATOM 5008 C C . GLU B 1 194 ? -10.055 25.219 -14.352 1 98.81 194 GLU B C 1
ATOM 5010 O O . GLU B 1 194 ? -9.648 26.219 -13.742 1 98.81 194 GLU B O 1
ATOM 5015 N N . VAL B 1 195 ? -11.164 24.578 -14.039 1 98.88 195 VAL B N 1
ATOM 5016 C CA . VAL B 1 195 ? -11.883 24.906 -12.812 1 98.88 195 VAL B CA 1
ATOM 5017 C C . VAL B 1 195 ? -10.969 24.688 -11.609 1 98.88 195 VAL B C 1
ATOM 5019 O O . VAL B 1 195 ? -10.914 25.516 -10.695 1 98.88 195 VAL B O 1
ATOM 5022 N N . PHE B 1 196 ? -10.281 23.609 -11.578 1 98.88 196 PHE B N 1
ATOM 5023 C CA . PHE B 1 196 ? -9.328 23.344 -10.508 1 98.88 196 PHE B CA 1
ATOM 5024 C C . PHE B 1 196 ? -8.32 24.469 -10.375 1 98.88 196 PHE B C 1
ATOM 5026 O O . PHE B 1 196 ? -8.102 24.984 -9.281 1 98.88 196 PHE B O 1
ATOM 5033 N N . PHE B 1 197 ? -7.684 24.828 -11.461 1 98.94 197 PHE B N 1
ATOM 5034 C CA . PHE B 1 197 ? -6.645 25.844 -11.406 1 98.94 197 PHE B CA 1
ATOM 5035 C C . PHE B 1 197 ? -7.219 27.172 -10.922 1 98.94 197 PHE B C 1
ATOM 5037 O O . PHE B 1 197 ? -6.566 27.891 -10.164 1 98.94 197 PHE B O 1
ATOM 5044 N N . GLN B 1 198 ? -8.406 27.5 -11.328 1 98.88 198 GLN B N 1
ATOM 5045 C CA . GLN B 1 198 ? -9.062 28.719 -10.867 1 98.88 198 GLN B CA 1
ATOM 5046 C C . GLN B 1 198 ? -9.289 28.688 -9.359 1 98.88 198 GLN B C 1
ATOM 5048 O O . GLN B 1 198 ? -9.023 29.672 -8.664 1 98.88 198 GLN B O 1
ATOM 5053 N N . LYS B 1 199 ? -9.805 27.578 -8.867 1 98.88 199 LYS B N 1
ATOM 5054 C CA . LYS B 1 199 ? -10.055 27.438 -7.438 1 98.88 199 LYS B CA 1
ATOM 5055 C C . LYS B 1 199 ? -8.75 27.484 -6.645 1 98.88 199 LYS B C 1
ATOM 5057 O O . LYS B 1 199 ? -8.703 28.062 -5.555 1 98.88 199 LYS B O 1
ATOM 5062 N N . ALA B 1 200 ? -7.734 26.875 -7.199 1 98.94 200 ALA B N 1
ATOM 5063 C CA . ALA B 1 200 ? -6.426 26.922 -6.555 1 98.94 200 ALA B CA 1
ATOM 5064 C C . ALA B 1 200 ? -5.922 28.359 -6.43 1 98.94 200 ALA B C 1
ATOM 5066 O O . ALA B 1 200 ? -5.363 28.734 -5.398 1 98.94 200 ALA B O 1
ATOM 5067 N N . VAL B 1 201 ? -6.082 29.141 -7.469 1 98.81 201 VAL B N 1
ATOM 5068 C CA . VAL B 1 201 ? -5.691 30.547 -7.445 1 98.81 201 VAL B CA 1
ATOM 5069 C C . VAL B 1 201 ? -6.48 31.297 -6.367 1 98.81 201 VAL B C 1
ATOM 5071 O O . VAL B 1 201 ? -5.91 32.031 -5.578 1 98.81 201 VAL B O 1
ATOM 5074 N N . GLU B 1 202 ? -7.77 31.078 -6.352 1 98.75 202 GLU B N 1
ATOM 5075 C CA . GLU B 1 202 ? -8.633 31.734 -5.379 1 98.75 202 GLU B CA 1
ATOM 5076 C C . GLU B 1 202 ? -8.203 31.406 -3.951 1 98.75 202 GLU B C 1
ATOM 5078 O O . GLU B 1 202 ? -8.133 32.312 -3.102 1 98.75 202 GLU B O 1
ATOM 5083 N N . LEU B 1 203 ? -7.93 30.188 -3.709 1 98.62 203 LEU B N 1
ATOM 5084 C CA . LEU B 1 203 ? -7.531 29.766 -2.369 1 98.62 203 LEU B CA 1
ATOM 5085 C C . LEU B 1 203 ? -6.156 30.328 -2.012 1 98.62 203 LEU B C 1
ATOM 5087 O O . LEU B 1 203 ? -5.91 30.703 -0.862 1 98.62 203 LEU B O 1
ATOM 5091 N N . THR B 1 204 ? -5.273 30.328 -2.98 1 98.62 204 THR B N 1
ATOM 5092 C CA . THR B 1 204 ? -3.955 30.922 -2.764 1 98.62 204 THR B CA 1
ATOM 5093 C C . THR B 1 204 ? -4.074 32.375 -2.352 1 98.62 204 THR B C 1
ATOM 5095 O O . THR B 1 204 ? -3.447 32.812 -1.382 1 98.62 204 THR B O 1
ATOM 5098 N N . GLU B 1 205 ? -4.895 33.094 -3.029 1 98.19 205 GLU B N 1
ATOM 5099 C CA . GLU B 1 205 ? -5.109 34.5 -2.703 1 98.19 205 GLU B CA 1
ATOM 5100 C C . GLU B 1 205 ? -5.723 34.656 -1.315 1 98.19 205 GLU B C 1
ATOM 5102 O O . GLU B 1 205 ? -5.359 35.594 -0.57 1 98.19 205 GLU B O 1
ATOM 5107 N N . ALA B 1 206 ? -6.625 33.812 -1.017 1 96.25 206 ALA B N 1
ATOM 5108 C CA . ALA B 1 206 ? -7.262 33.844 0.298 1 96.25 206 ALA B CA 1
ATOM 5109 C C . ALA B 1 206 ? -6.238 33.625 1.409 1 96.25 206 ALA B C 1
ATOM 5111 O O . ALA B 1 206 ? -6.266 34.344 2.428 1 96.25 206 ALA B O 1
ATOM 5112 N N . ILE B 1 207 ? -5.359 32.688 1.245 1 95.81 207 ILE B N 1
ATOM 5113 C CA . ILE B 1 207 ? -4.301 32.406 2.211 1 95.81 207 ILE B CA 1
ATOM 5114 C C . ILE B 1 207 ? -3.402 33.625 2.357 1 95.81 207 ILE B C 1
ATOM 5116 O O . ILE B 1 207 ? -3.129 34.062 3.475 1 95.81 207 ILE B O 1
ATOM 5120 N N . LEU B 1 208 ? -3.027 34.219 1.229 1 97.31 208 LEU B N 1
ATOM 5121 C CA . LEU B 1 208 ? -2.055 35.312 1.19 1 97.31 208 LEU B CA 1
ATOM 5122 C C . LEU B 1 208 ? -2.668 36.625 1.71 1 97.31 208 LEU B C 1
ATOM 5124 O O . LEU B 1 208 ? -1.964 37.625 1.884 1 97.31 208 LEU B O 1
ATOM 5128 N N . ASN B 1 209 ? -3.934 36.562 2.041 1 96.25 209 ASN B N 1
ATOM 5129 C CA . ASN B 1 209 ? -4.605 37.75 2.561 1 96.25 209 ASN B CA 1
ATOM 5130 C C . ASN B 1 209 ? -4.84 37.656 4.062 1 96.25 209 ASN B C 1
ATOM 5132 O O . ASN B 1 209 ? -5.477 38.531 4.66 1 96.25 209 ASN B O 1
ATOM 5136 N N . VAL B 1 210 ? -4.344 36.594 4.652 1 95.69 210 VAL B N 1
ATOM 5137 C CA . VAL B 1 210 ? -4.484 36.406 6.094 1 95.69 210 VAL B CA 1
ATOM 5138 C C . VAL B 1 210 ? -3.107 36.406 6.75 1 95.69 210 VAL B C 1
ATOM 5140 O O . VAL B 1 210 ? -2.158 35.812 6.211 1 95.69 210 VAL B O 1
ATOM 5143 N N . GLU B 1 211 ? -3.006 37.062 7.848 1 95.5 211 GLU B N 1
ATOM 5144 C CA . GLU B 1 211 ? -1.736 37.094 8.57 1 95.5 211 GLU B CA 1
ATOM 5145 C C . GLU B 1 211 ? -1.427 35.719 9.148 1 95.5 211 GLU B C 1
ATOM 5147 O O . GLU B 1 211 ? -2.328 35 9.617 1 95.5 211 GLU B O 1
ATOM 5152 N N . PRO B 1 212 ? -0.137 35.219 9.219 1 96.88 212 PRO B N 1
ATOM 5153 C CA . PRO B 1 212 ? 1.067 35.969 8.891 1 96.88 212 PRO B CA 1
ATOM 5154 C C . PRO B 1 212 ? 1.43 35.875 7.406 1 96.88 212 PRO B C 1
ATOM 5156 O O . PRO B 1 212 ? 2.414 36.5 6.973 1 96.88 212 PRO B O 1
ATOM 5159 N N . PHE B 1 213 ? 0.673 35.25 6.621 1 97.62 213 PHE B N 1
ATOM 5160 C CA . PHE B 1 213 ? 0.998 35.031 5.215 1 97.62 213 PHE B CA 1
ATOM 5161 C C . PHE B 1 213 ? 0.983 36.344 4.453 1 97.62 213 PHE B C 1
ATOM 5163 O O . PHE B 1 213 ? 1.832 36.562 3.588 1 97.62 213 PHE B O 1
ATOM 5170 N N . LYS B 1 214 ? 0.059 37.188 4.789 1 97.38 214 LYS B N 1
ATOM 5171 C CA . LYS B 1 214 ? -0.115 38.469 4.098 1 97.38 214 LYS B CA 1
ATOM 5172 C C . LYS B 1 214 ? 1.148 39.312 4.191 1 97.38 214 LYS B C 1
ATOM 5174 O O . LYS B 1 214 ? 1.65 39.812 3.174 1 97.38 214 LYS B O 1
ATOM 5179 N N . SER B 1 215 ? 1.725 39.438 5.332 1 97.75 215 SER B N 1
ATOM 5180 C CA . SER B 1 215 ? 2.879 40.312 5.559 1 97.75 215 SER B CA 1
ATOM 5181 C C . SER B 1 215 ? 4.172 39.625 5.121 1 97.75 215 SER B C 1
ATOM 5183 O O . SER B 1 215 ? 5.203 40.281 4.969 1 97.75 215 SER B O 1
ATOM 5185 N N . HIS B 1 216 ? 4.137 38.375 4.91 1 97.62 216 HIS B N 1
ATOM 5186 C CA . HIS B 1 216 ? 5.348 37.594 4.602 1 97.62 216 HIS B CA 1
ATOM 5187 C C . HIS B 1 216 ? 5.168 36.75 3.344 1 97.62 216 HIS B C 1
ATOM 5189 O O . HIS B 1 216 ? 5.641 35.625 3.279 1 97.62 216 HIS B O 1
ATOM 5195 N N . ARG B 1 217 ? 4.473 37.281 2.412 1 96.25 217 ARG B N 1
ATOM 5196 C CA . ARG B 1 217 ? 4.156 36.594 1.16 1 96.25 217 ARG B CA 1
ATOM 5197 C C . ARG B 1 217 ? 5.422 36.125 0.459 1 96.25 217 ARG B C 1
ATOM 5199 O O . ARG B 1 217 ? 5.406 35.094 -0.243 1 96.25 217 ARG B O 1
ATOM 5206 N N . ASP B 1 218 ? 6.496 36.812 0.656 1 96.12 218 ASP B N 1
ATOM 5207 C CA . ASP B 1 218 ? 7.734 36.531 -0.06 1 96.12 218 ASP B CA 1
ATOM 5208 C C . ASP B 1 218 ? 8.43 35.312 0.514 1 96.12 218 ASP B C 1
ATOM 5210 O O . ASP B 1 218 ? 9.359 34.781 -0.096 1 96.12 218 ASP B O 1
ATOM 5214 N N . LEU B 1 219 ? 7.934 34.781 1.594 1 96.88 219 LEU B N 1
ATOM 5215 C CA . LEU B 1 219 ? 8.578 33.625 2.24 1 96.88 219 LEU B CA 1
ATOM 5216 C C . LEU B 1 219 ? 8.008 32.312 1.722 1 96.88 219 LEU B C 1
ATOM 5218 O O . LEU B 1 219 ? 8.484 31.25 2.082 1 96.88 219 LEU B O 1
ATOM 5222 N N . MET B 1 220 ? 7.012 32.406 0.865 1 96.88 220 MET B N 1
ATOM 5223 C CA . MET B 1 220 ? 6.398 31.141 0.433 1 96.88 220 MET B CA 1
ATOM 5224 C C . MET B 1 220 ? 6.172 31.141 -1.075 1 96.88 220 MET B C 1
ATOM 5226 O O . MET B 1 220 ? 6.117 32.188 -1.701 1 96.88 220 MET B O 1
ATOM 5230 N N . SER B 1 221 ? 6.129 30 -1.626 1 97.5 221 SER B N 1
ATOM 5231 C CA . SER B 1 221 ? 5.688 29.734 -2.992 1 97.5 221 SER B CA 1
ATOM 5232 C C . SER B 1 221 ? 4.539 28.734 -3.023 1 97.5 221 SER B C 1
ATOM 5234 O O . SER B 1 221 ? 4.406 27.906 -2.121 1 97.5 221 SER B O 1
ATOM 5236 N N . VAL B 1 222 ? 3.66 28.891 -4 1 98.5 222 VAL B N 1
ATOM 5237 C CA . VAL B 1 222 ? 2.535 27.984 -4.168 1 98.5 222 VAL B CA 1
ATOM 5238 C C . VAL B 1 222 ? 2.475 27.5 -5.613 1 98.5 222 VAL B C 1
ATOM 5240 O O . VAL B 1 222 ? 2.465 28.312 -6.547 1 98.5 222 VAL B O 1
ATOM 5243 N N . SER B 1 223 ? 2.508 26.25 -5.801 1 98.5 223 SER B N 1
ATOM 5244 C CA . SER B 1 223 ? 2.299 25.594 -7.098 1 98.5 223 SER B CA 1
ATOM 5245 C C . SER B 1 223 ? 1.033 24.75 -7.094 1 98.5 223 SER B C 1
ATOM 5247 O O . SER B 1 223 ? 0.562 24.328 -6.035 1 98.5 223 SER B O 1
ATOM 5249 N N . ALA B 1 224 ? 0.462 24.578 -8.281 1 98.88 224 ALA B N 1
ATOM 5250 C CA . ALA B 1 224 ? -0.692 23.703 -8.469 1 98.88 224 ALA B CA 1
ATOM 5251 C C . ALA B 1 224 ? -0.385 22.609 -9.492 1 98.88 224 ALA B C 1
ATOM 5253 O O . ALA B 1 224 ? 0.29 22.859 -10.492 1 98.88 224 ALA B O 1
ATOM 5254 N N . LEU B 1 225 ? -0.778 21.438 -9.172 1 98.88 225 LEU B N 1
ATOM 5255 C CA . LEU B 1 225 ? -0.602 20.281 -10.031 1 98.88 225 LEU B CA 1
ATOM 5256 C C . LEU B 1 225 ? -1.95 19.688 -10.422 1 98.88 225 LEU B C 1
ATOM 5258 O O . LEU B 1 225 ? -2.695 19.203 -9.57 1 98.88 225 LEU B O 1
ATOM 5262 N N . GLY B 1 226 ? -2.227 19.688 -11.742 1 98.88 226 GLY B N 1
ATOM 5263 C CA . GLY B 1 226 ? -3.5 19.203 -12.25 1 98.88 226 GLY B CA 1
ATOM 5264 C C . GLY B 1 226 ? -3.52 17.703 -12.477 1 98.88 226 GLY B C 1
ATOM 5265 O O . GLY B 1 226 ? -3.357 17.234 -13.609 1 98.88 226 GLY B O 1
ATOM 5266 N N . VAL B 1 227 ? -3.859 16.938 -11.445 1 98.62 227 VAL B N 1
ATOM 5267 C CA . VAL B 1 227 ? -3.984 15.477 -11.523 1 98.62 227 VAL B CA 1
ATOM 5268 C C . VAL B 1 227 ? -5.426 15.102 -11.852 1 98.62 227 VAL B C 1
ATOM 5270 O O . VAL B 1 227 ? -6.32 15.258 -11.023 1 98.62 227 VAL B O 1
ATOM 5273 N N . PRO B 1 228 ? -5.691 14.539 -13 1 98.31 228 PRO B N 1
ATOM 5274 C CA . PRO B 1 228 ? -7.082 14.219 -13.336 1 98.31 228 PRO B CA 1
ATOM 5275 C C . PRO B 1 228 ? -7.59 12.969 -12.617 1 98.31 228 PRO B C 1
ATOM 5277 O O . PRO B 1 228 ? -6.852 12 -12.461 1 98.31 228 PRO B O 1
ATOM 5280 N N . SER B 1 229 ? -8.82 13.07 -12.133 1 98.31 229 SER B N 1
ATOM 5281 C CA . SER B 1 229 ? -9.57 11.914 -11.656 1 98.31 229 SER B CA 1
ATOM 5282 C C . SER B 1 229 ? -10.445 11.32 -12.75 1 98.31 229 SER B C 1
ATOM 5284 O O . SER B 1 229 ? -10.773 12.008 -13.727 1 98.31 229 SER B O 1
ATOM 5286 N N . LYS B 1 230 ? -10.789 10.023 -12.57 1 97.12 230 LYS B N 1
ATOM 5287 C CA . LYS B 1 230 ? -11.688 9.391 -13.531 1 97.12 230 LYS B CA 1
ATOM 5288 C C . LYS B 1 230 ? -13.125 9.883 -13.352 1 97.12 230 LYS B C 1
ATOM 5290 O O . LYS B 1 230 ? -13.883 9.969 -14.32 1 97.12 230 LYS B O 1
ATOM 5295 N N . GLN B 1 231 ? -13.477 10.125 -12.102 1 97.94 231 GLN B N 1
ATOM 5296 C CA . GLN B 1 231 ? -14.82 10.625 -11.805 1 97.94 231 GLN B CA 1
ATOM 5297 C C . GLN B 1 231 ? -14.766 11.875 -10.938 1 97.94 231 GLN B C 1
ATOM 5299 O O . GLN B 1 231 ? -13.883 12.008 -10.086 1 97.94 231 GLN B O 1
ATOM 5304 N N . SER B 1 232 ? -15.734 12.734 -11.141 1 98.44 232 SER B N 1
ATOM 5305 C CA . SER B 1 232 ? -15.836 13.961 -10.359 1 98.44 232 SER B CA 1
ATOM 5306 C C . SER B 1 232 ? -16.297 13.68 -8.93 1 98.44 232 SER B C 1
ATOM 5308 O O . SER B 1 232 ? -17.188 12.867 -8.711 1 98.44 232 SER B O 1
ATOM 5310 N N . GLY B 1 233 ? -15.641 14.328 -8.031 1 98.44 233 GLY B N 1
ATOM 5311 C CA . GLY B 1 233 ? -15.992 14.164 -6.633 1 98.44 233 GLY B CA 1
ATOM 5312 C C . GLY B 1 233 ? -15.18 13.086 -5.934 1 98.44 233 GLY B C 1
ATOM 5313 O O . GLY B 1 233 ? -14.234 12.547 -6.508 1 98.44 233 GLY B O 1
ATOM 5314 N N . VAL B 1 234 ? -15.539 12.883 -4.629 1 98.56 234 VAL B N 1
ATOM 5315 C CA . VAL B 1 234 ? -14.828 11.898 -3.824 1 98.56 234 VAL B CA 1
ATOM 5316 C C . VAL B 1 234 ? -15.828 11.031 -3.061 1 98.56 234 VAL B C 1
ATOM 5318 O O . VAL B 1 234 ? -17.031 11.242 -3.156 1 98.56 234 VAL B O 1
ATOM 5321 N N . ASN B 1 235 ? -15.305 10.055 -2.393 1 98.12 235 ASN B N 1
ATOM 5322 C CA . ASN B 1 235 ? -16.141 9.156 -1.608 1 98.12 235 ASN B CA 1
ATOM 5323 C C . ASN B 1 235 ? -16.812 9.883 -0.44 1 98.12 235 ASN B C 1
ATOM 5325 O O . ASN B 1 235 ? -16.188 10.711 0.216 1 98.12 235 ASN B O 1
ATOM 5329 N N . ASP B 1 236 ? -18.047 9.633 -0.215 1 98.31 236 ASP B N 1
ATOM 5330 C CA . ASP B 1 236 ? -18.844 10.023 0.945 1 98.31 236 ASP B CA 1
ATOM 5331 C C . ASP B 1 236 ? -19.75 8.883 1.41 1 98.31 236 ASP B C 1
ATOM 5333 O O . ASP B 1 236 ? -20.953 8.891 1.168 1 98.31 236 ASP B O 1
ATOM 5337 N N . PRO B 1 237 ? -19.188 8.008 2.139 1 97.06 237 PRO B N 1
ATOM 5338 C CA . PRO B 1 237 ? -19.875 6.762 2.498 1 97.06 237 PRO B CA 1
ATOM 5339 C C . PRO B 1 237 ? -21.203 7.004 3.203 1 97.06 237 PRO B C 1
ATOM 5341 O O . PRO B 1 237 ? -22.188 6.316 2.926 1 97.06 237 PRO B O 1
ATOM 5344 N N . HIS B 1 238 ? -21.281 7.953 4.074 1 96.56 238 HIS B N 1
ATOM 5345 C CA . HIS B 1 238 ? -22.531 8.227 4.781 1 96.56 238 HIS B CA 1
ATOM 5346 C C . HIS B 1 238 ? -23.641 8.602 3.811 1 96.56 238 HIS B C 1
ATOM 5348 O O . HIS B 1 238 ? -24.828 8.438 4.121 1 96.56 238 HIS B O 1
ATOM 5354 N N . GLN B 1 239 ? -23.281 9.055 2.689 1 96.56 239 GLN B N 1
ATOM 5355 C CA . GLN B 1 239 ? -24.25 9.414 1.658 1 96.56 239 GLN B CA 1
ATOM 5356 C C . GLN B 1 239 ? -24.312 8.344 0.566 1 96.56 239 GLN B C 1
ATOM 5358 O O . GLN B 1 239 ? -24.859 8.578 -0.508 1 96.56 239 GLN B O 1
ATOM 5363 N N . ASN B 1 240 ? -23.609 7.227 0.756 1 94.75 240 ASN B N 1
ATOM 5364 C CA . ASN B 1 240 ? -23.516 6.137 -0.206 1 94.75 240 ASN B CA 1
ATOM 5365 C C . ASN B 1 240 ? -23 6.621 -1.558 1 94.75 240 ASN B C 1
ATOM 5367 O O . ASN B 1 240 ? -23.531 6.234 -2.604 1 94.75 240 ASN B O 1
ATOM 5371 N N . THR B 1 241 ? -22.125 7.547 -1.513 1 96.94 241 THR B N 1
ATOM 5372 C CA . THR B 1 241 ? -21.469 8.062 -2.713 1 96.94 241 THR B CA 1
ATOM 5373 C C . THR B 1 241 ? -20.062 7.492 -2.848 1 96.94 241 THR B C 1
ATOM 5375 O O . THR B 1 241 ? -19.234 7.656 -1.952 1 96.94 241 THR B O 1
ATOM 5378 N N . TRP B 1 242 ? -19.812 6.883 -3.926 1 96.75 242 TRP B N 1
ATOM 5379 C CA . TRP B 1 242 ? -18.531 6.27 -4.227 1 96.75 242 TRP B CA 1
ATOM 5380 C C . TRP B 1 242 ? -18 6.746 -5.574 1 96.75 242 TRP B C 1
ATOM 5382 O O . TRP B 1 242 ? -18.719 6.738 -6.574 1 96.75 242 TRP B O 1
ATOM 5392 N N . ARG B 1 243 ? -16.703 7.234 -5.562 1 97.38 243 ARG B N 1
ATOM 5393 C CA . ARG B 1 243 ? -16.109 7.82 -6.762 1 97.38 243 ARG B CA 1
ATOM 5394 C C . ARG B 1 243 ? -14.703 7.285 -6.996 1 97.38 243 ARG B C 1
ATOM 5396 O O . ARG B 1 243 ? -13.969 7.012 -6.047 1 97.38 243 ARG B O 1
ATOM 5403 N N . ASN B 1 244 ? -14.367 7.121 -8.266 1 97.44 244 ASN B N 1
ATOM 5404 C CA . ASN B 1 244 ? -13 6.812 -8.68 1 97.44 244 ASN B CA 1
ATOM 5405 C C . ASN B 1 244 ? -12.164 8.078 -8.812 1 97.44 244 ASN B C 1
ATOM 5407 O O . ASN B 1 244 ? -11.883 8.523 -9.93 1 97.44 244 ASN B O 1
ATOM 5411 N N . SER B 1 245 ? -11.734 8.57 -7.672 1 98.12 245 SER B N 1
ATOM 5412 C CA . SER B 1 245 ? -10.875 9.758 -7.672 1 98.12 245 SER B CA 1
ATOM 5413 C C . SER B 1 245 ? -9.406 9.367 -7.637 1 98.12 245 SER B C 1
ATOM 5415 O O . SER B 1 245 ? -9.062 8.227 -7.32 1 98.12 245 SER B O 1
ATOM 5417 N N . ALA B 1 246 ? -8.547 10.266 -7.992 1 97.94 246 ALA B N 1
ATOM 5418 C CA . ALA B 1 246 ? -7.133 9.984 -8.242 1 97.94 246 ALA B CA 1
ATOM 5419 C C . ALA B 1 246 ? -6.438 9.516 -6.965 1 97.94 246 ALA B C 1
ATOM 5421 O O . ALA B 1 246 ? -5.648 8.57 -6.992 1 97.94 246 ALA B O 1
ATOM 5422 N N . MET B 1 247 ? -6.723 10.156 -5.84 1 98.44 247 MET B N 1
ATOM 5423 C CA . MET B 1 247 ? -5.961 9.891 -4.621 1 98.44 247 MET B CA 1
ATOM 5424 C C . MET B 1 247 ? -6.828 9.203 -3.572 1 98.44 247 MET B C 1
ATOM 5426 O O . MET B 1 247 ? -6.395 9.008 -2.436 1 98.44 247 MET B O 1
ATOM 5430 N N . GLY B 1 248 ? -8.008 8.93 -3.873 1 97.5 248 GLY B N 1
ATOM 5431 C CA . GLY B 1 248 ? -8.859 8.117 -3.021 1 97.5 248 GLY B CA 1
ATOM 5432 C C . GLY B 1 248 ? -9.312 8.844 -1.767 1 97.5 248 GLY B C 1
ATOM 5433 O O . GLY B 1 248 ? -9.539 8.211 -0.73 1 97.5 248 GLY B O 1
ATOM 5434 N N . VAL B 1 249 ? -9.453 10.109 -1.789 1 98.69 249 VAL B N 1
ATOM 5435 C CA . VAL B 1 249 ? -9.906 10.891 -0.64 1 98.69 249 VAL B CA 1
ATOM 5436 C C . VAL B 1 249 ? -11.352 10.516 -0.301 1 98.69 249 VAL B C 1
ATOM 5438 O O . VAL B 1 249 ? -12.148 10.234 -1.194 1 98.69 249 VAL B O 1
ATOM 5441 N N . SER B 1 250 ? -11.648 10.531 0.978 1 98.44 250 SER B N 1
ATOM 5442 C CA . SER B 1 250 ? -12.984 10.172 1.431 1 98.44 250 SER B CA 1
ATOM 5443 C C . SER B 1 250 ? -13.414 11.023 2.621 1 98.44 250 SER B C 1
ATOM 5445 O O . SER B 1 250 ? -12.609 11.312 3.508 1 98.44 250 SER B O 1
ATOM 5447 N N . PHE B 1 251 ? -14.695 11.391 2.572 1 98.38 251 PHE B N 1
ATOM 5448 C CA . PHE B 1 251 ? -15.344 11.891 3.779 1 98.38 251 PHE B CA 1
ATOM 5449 C C . PHE B 1 251 ? -15.555 10.766 4.781 1 98.38 251 PHE B C 1
ATOM 5451 O O . PHE B 1 251 ? -15.289 9.602 4.484 1 98.38 251 PHE B O 1
ATOM 5458 N N . ASN B 1 252 ? -15.992 11.18 5.992 1 97 252 ASN B N 1
ATOM 5459 C CA . ASN B 1 252 ? -16.406 10.258 7.043 1 97 252 ASN B CA 1
ATOM 5460 C C . ASN B 1 252 ? -15.234 9.453 7.582 1 97 252 ASN B C 1
ATOM 5462 O O . ASN B 1 252 ? -15.422 8.336 8.07 1 97 252 ASN B O 1
ATOM 5466 N N . SER B 1 253 ? -14.047 9.938 7.391 1 95.31 253 SER B N 1
ATOM 5467 C CA . SER B 1 253 ? -12.875 9.258 7.93 1 95.31 253 SER B CA 1
ATOM 5468 C C . SER B 1 253 ? -12.945 9.156 9.453 1 95.31 253 SER B C 1
ATOM 5470 O O . SER B 1 253 ? -13.383 10.094 10.117 1 95.31 253 SER B O 1
ATOM 5472 N N . LEU B 1 254 ? -12.586 7.969 9.961 1 92.94 254 LEU B N 1
ATOM 5473 C CA . LEU B 1 254 ? -12.617 7.648 11.383 1 92.94 254 LEU B CA 1
ATOM 5474 C C . LEU B 1 254 ? -14.008 7.879 11.969 1 92.94 254 LEU B C 1
ATOM 5476 O O . LEU B 1 254 ? -14.141 8.188 13.156 1 92.94 254 LEU B O 1
ATOM 5480 N N . GLY B 1 255 ? -14.984 7.891 11.125 1 91.38 255 GLY B N 1
ATOM 5481 C CA . GLY B 1 255 ? -16.375 7.973 11.555 1 91.38 255 GLY B CA 1
ATOM 5482 C C . GLY B 1 255 ? -16.875 9.398 11.664 1 91.38 255 GLY B C 1
ATOM 5483 O O . GLY B 1 255 ? -18.031 9.625 12.031 1 91.38 255 GLY B O 1
ATOM 5484 N N . ILE B 1 256 ? -16.094 10.352 11.352 1 93 256 ILE B N 1
ATOM 5485 C CA . ILE B 1 256 ? -16.453 11.758 11.453 1 93 256 ILE B CA 1
ATOM 5486 C C . ILE B 1 256 ? -16.938 12.273 10.094 1 93 256 ILE B C 1
ATOM 5488 O O . ILE B 1 256 ? -16.203 12.195 9.102 1 93 256 ILE B O 1
ATOM 5492 N N . ASP B 1 257 ? -18.062 12.82 10.031 1 96 257 ASP B N 1
ATOM 5493 C CA . ASP B 1 257 ? -18.766 13.148 8.789 1 96 257 ASP B CA 1
ATOM 5494 C C . ASP B 1 257 ? -17.922 14.078 7.922 1 96 257 ASP B C 1
ATOM 5496 O O . ASP B 1 257 ? -17.766 13.852 6.723 1 96 257 ASP B O 1
ATOM 5500 N N . ARG B 1 258 ? -17.359 15.102 8.539 1 96.5 258 ARG B N 1
ATOM 5501 C CA . ARG B 1 258 ? -16.688 16.172 7.797 1 96.5 258 ARG B CA 1
ATOM 5502 C C . ARG B 1 258 ? -15.195 15.867 7.633 1 96.5 258 ARG B C 1
ATOM 5504 O O . ARG B 1 258 ? -14.477 16.625 6.984 1 96.5 258 ARG B O 1
ATOM 5511 N N . TYR B 1 259 ? -14.688 14.812 8.289 1 97.19 259 TYR B N 1
ATOM 5512 C CA . TYR B 1 259 ? -13.258 14.539 8.234 1 97.19 259 TYR B CA 1
ATOM 5513 C C . TYR B 1 259 ? -12.859 13.969 6.875 1 97.19 259 TYR B C 1
ATOM 5515 O O . TYR B 1 259 ? -13.336 12.898 6.48 1 97.19 259 TYR B O 1
ATOM 5523 N N . LEU B 1 260 ? -12.102 14.695 6.18 1 98.62 260 LEU B N 1
ATOM 5524 C CA . LEU B 1 260 ? -11.75 14.469 4.781 1 98.62 260 LEU B CA 1
ATOM 5525 C C . LEU B 1 260 ? -10.266 14.18 4.633 1 98.62 260 LEU B C 1
ATOM 5527 O O . LEU B 1 260 ? -9.43 15.07 4.793 1 98.62 260 LEU B O 1
ATOM 5531 N N . VAL B 1 261 ? -9.875 12.891 4.379 1 98.56 261 VAL B N 1
ATOM 5532 C CA . VAL B 1 261 ? -8.477 12.508 4.238 1 98.56 261 VAL B CA 1
ATOM 5533 C C . VAL B 1 261 ? -8.359 11.32 3.283 1 98.56 261 VAL B C 1
ATOM 5535 O O . VAL B 1 261 ? -9.352 10.914 2.67 1 98.56 261 VAL B O 1
ATOM 5538 N N . THR B 1 262 ? -7.184 10.898 3.014 1 98.5 262 THR B N 1
ATOM 5539 C CA . THR B 1 262 ? -6.914 9.711 2.215 1 98.5 262 THR B CA 1
ATOM 5540 C C . THR B 1 262 ? -5.938 8.781 2.934 1 98.5 262 THR B C 1
ATOM 5542 O O . THR B 1 262 ? -5.051 9.25 3.656 1 98.5 262 THR B O 1
ATOM 5545 N N . GLU B 1 263 ? -6.125 7.496 2.727 1 97.38 263 GLU B N 1
ATOM 5546 C CA . GLU B 1 263 ? -5.195 6.488 3.227 1 97.38 263 GLU B CA 1
ATOM 5547 C C . GLU B 1 263 ? -4.227 6.039 2.133 1 97.38 263 GLU B C 1
ATOM 5549 O O . GLU B 1 263 ? -3.305 5.266 2.393 1 97.38 263 GLU B O 1
ATOM 5554 N N . SER B 1 264 ? -4.453 6.527 0.915 1 97.62 264 SER B N 1
ATOM 5555 C CA . SER B 1 264 ? -3.6 6.176 -0.214 1 97.62 264 SER B CA 1
ATOM 5556 C C . SER B 1 264 ? -2.404 7.117 -0.317 1 97.62 264 SER B C 1
ATOM 5558 O O . SER B 1 264 ? -2.172 7.723 -1.365 1 97.62 264 SER B O 1
ATOM 5560 N N . PHE B 1 265 ? -1.615 7.074 0.711 1 98.44 265 PHE B N 1
ATOM 5561 C CA . PHE B 1 265 ? -0.572 8.078 0.88 1 98.44 265 PHE B CA 1
ATOM 5562 C C . PHE B 1 265 ? 0.544 7.879 -0.137 1 98.44 265 PHE B C 1
ATOM 5564 O O . PHE B 1 265 ? 1.146 8.844 -0.605 1 98.44 265 PHE B O 1
ATOM 5571 N N . TRP B 1 266 ? 0.864 6.617 -0.542 1 98.31 266 TRP B N 1
ATOM 5572 C CA . TRP B 1 266 ? 1.885 6.375 -1.556 1 98.31 266 TRP B CA 1
ATOM 5573 C C . TRP B 1 266 ? 1.46 6.941 -2.904 1 98.31 266 TRP B C 1
ATOM 5575 O O . TRP B 1 266 ? 2.281 7.5 -3.637 1 98.31 266 TRP B O 1
ATOM 5585 N N . LYS B 1 267 ? 0.18 6.832 -3.211 1 96.94 267 LYS B N 1
ATOM 5586 C CA . LYS B 1 267 ? -0.342 7.414 -4.445 1 96.94 267 LYS B CA 1
ATOM 5587 C C . LYS B 1 267 ? -0.191 8.93 -4.441 1 96.94 267 LYS B C 1
ATOM 5589 O O . LYS B 1 267 ? 0.143 9.531 -5.469 1 96.94 267 LYS B O 1
ATOM 5594 N N . VAL B 1 268 ? -0.467 9.547 -3.318 1 98.62 268 VAL B N 1
ATOM 5595 C CA . VAL B 1 268 ? -0.3 10.992 -3.17 1 98.62 268 VAL B CA 1
ATOM 5596 C C . VAL B 1 268 ? 1.126 11.391 -3.543 1 98.62 268 VAL B C 1
ATOM 5598 O O . VAL B 1 268 ? 1.333 12.312 -4.332 1 98.62 268 VAL B O 1
ATOM 5601 N N . HIS B 1 269 ? 2.051 10.664 -3.051 1 98.44 269 HIS B N 1
ATOM 5602 C CA . HIS B 1 269 ? 3.447 11.031 -3.26 1 98.44 269 HIS B CA 1
ATOM 5603 C C . HIS B 1 269 ? 3.926 10.617 -4.648 1 98.44 269 HIS B C 1
ATOM 5605 O O . HIS B 1 269 ? 4.902 11.164 -5.164 1 98.44 269 HIS B O 1
ATOM 5611 N N . ASP B 1 270 ? 3.266 9.578 -5.277 1 97.44 270 ASP B N 1
ATOM 5612 C CA . ASP B 1 270 ? 3.541 9.305 -6.684 1 97.44 270 ASP B CA 1
ATOM 5613 C C . ASP B 1 270 ? 3.277 10.539 -7.543 1 97.44 270 ASP B C 1
ATOM 5615 O O . ASP B 1 270 ? 4.055 10.852 -8.453 1 97.44 270 ASP B O 1
ATOM 5619 N N . TYR B 1 271 ? 2.189 11.18 -7.266 1 98.19 271 TYR B N 1
ATOM 5620 C CA . TYR B 1 271 ? 1.827 12.375 -8.031 1 98.19 271 TYR B CA 1
ATOM 5621 C C . TYR B 1 271 ? 2.707 13.555 -7.648 1 98.19 271 TYR B C 1
ATOM 5623 O O . TYR B 1 271 ? 3.16 14.305 -8.516 1 98.19 271 TYR B O 1
ATOM 5631 N N . ALA B 1 272 ? 3.014 13.727 -6.379 1 98.31 272 ALA B N 1
ATOM 5632 C CA . ALA B 1 272 ? 3.711 14.898 -5.871 1 98.31 272 ALA B CA 1
ATOM 5633 C C . ALA B 1 272 ? 5.18 14.891 -6.289 1 98.31 272 ALA B C 1
ATOM 5635 O O . ALA B 1 272 ? 5.852 15.922 -6.246 1 98.31 272 ALA B O 1
ATOM 5636 N N . ALA B 1 273 ? 5.699 13.758 -6.691 1 97.75 273 ALA B N 1
ATOM 5637 C CA . ALA B 1 273 ? 7.121 13.539 -6.938 1 97.75 273 ALA B CA 1
ATOM 5638 C C . ALA B 1 273 ? 7.621 14.422 -8.078 1 97.75 273 ALA B C 1
ATOM 5640 O O . ALA B 1 273 ? 8.828 14.586 -8.258 1 97.75 273 ALA B O 1
ATOM 5641 N N . GLN B 1 274 ? 6.762 15.031 -8.828 1 96.12 274 GLN B N 1
ATOM 5642 C CA . GLN B 1 274 ? 7.199 15.805 -9.984 1 96.12 274 GLN B CA 1
ATOM 5643 C C . GLN B 1 274 ? 7.355 17.281 -9.641 1 96.12 274 GLN B C 1
ATOM 5645 O O . GLN B 1 274 ? 7.77 18.078 -10.477 1 96.12 274 GLN B O 1
ATOM 5650 N N . VAL B 1 275 ? 7.031 17.688 -8.406 1 96.69 275 VAL B N 1
ATOM 5651 C CA . VAL B 1 275 ? 7.141 19.094 -7.988 1 96.69 275 VAL B CA 1
ATOM 5652 C C . VAL B 1 275 ? 7.762 19.156 -6.594 1 96.69 275 VAL B C 1
ATOM 5654 O O . VAL B 1 275 ? 7.16 18.703 -5.617 1 96.69 275 VAL B O 1
ATOM 5657 N N . PRO B 1 276 ? 8.914 19.75 -6.453 1 95.75 276 PRO B N 1
ATOM 5658 C CA . PRO B 1 276 ? 9.438 19.938 -5.098 1 95.75 276 PRO B CA 1
ATOM 5659 C C . PRO B 1 276 ? 8.477 20.703 -4.191 1 95.75 276 PRO B C 1
ATOM 5661 O O . PRO B 1 276 ? 7.812 21.641 -4.637 1 95.75 276 PRO B O 1
ATOM 5664 N N . HIS B 1 277 ? 8.344 20.281 -2.953 1 97.5 277 HIS B N 1
ATOM 5665 C CA . HIS B 1 277 ? 7.375 20.859 -2.033 1 97.5 277 HIS B CA 1
ATOM 5666 C C . HIS B 1 277 ? 7.801 20.656 -0.583 1 97.5 277 HIS B C 1
ATOM 5668 O O . HIS B 1 277 ? 8.57 19.75 -0.28 1 97.5 277 HIS B O 1
ATOM 5674 N N . ASP B 1 278 ? 7.309 21.547 0.27 1 97.44 278 ASP B N 1
ATOM 5675 C CA . ASP B 1 278 ? 7.477 21.406 1.713 1 97.44 278 ASP B CA 1
ATOM 5676 C C . ASP B 1 278 ? 6.164 21.016 2.383 1 97.44 278 ASP B C 1
ATOM 5678 O O . ASP B 1 278 ? 6.164 20.469 3.492 1 97.44 278 ASP B O 1
ATOM 5682 N N . HIS B 1 279 ? 5.074 21.312 1.728 1 98.38 279 HIS B N 1
ATOM 5683 C CA . HIS B 1 279 ? 3.754 21 2.25 1 98.38 279 HIS B CA 1
ATOM 5684 C C . HIS B 1 279 ? 2.781 20.672 1.121 1 98.38 279 HIS B C 1
ATOM 5686 O O . HIS B 1 279 ? 2.787 21.328 0.081 1 98.38 279 HIS B O 1
ATOM 5692 N N . LEU B 1 280 ? 1.973 19.672 1.362 1 98.81 280 LEU B N 1
ATOM 5693 C CA . LEU B 1 280 ? 1.007 19.203 0.374 1 98.81 280 LEU B CA 1
ATOM 5694 C C . LEU B 1 280 ? -0.407 19.641 0.747 1 98.81 280 LEU B C 1
ATOM 5696 O O . LEU B 1 280 ? -0.817 19.516 1.902 1 98.81 280 LEU B O 1
ATOM 5700 N N . ILE B 1 281 ? -1.089 20.172 -0.21 1 98.94 281 ILE B N 1
ATOM 5701 C CA . ILE B 1 281 ? -2.508 20.5 -0.097 1 98.94 281 ILE B CA 1
ATOM 5702 C C . ILE B 1 281 ? -3.299 19.719 -1.148 1 98.94 281 ILE B C 1
ATOM 5704 O O . ILE B 1 281 ? -2.992 19.781 -2.342 1 98.94 281 ILE B O 1
ATOM 5708 N N . ILE B 1 282 ? -4.25 18.953 -0.728 1 98.94 282 ILE B N 1
ATOM 5709 C CA . ILE B 1 282 ? -5.148 18.25 -1.637 1 98.94 282 ILE B CA 1
ATOM 5710 C C . ILE B 1 282 ? -6.469 19.016 -1.745 1 98.94 282 ILE B C 1
ATOM 5712 O O . ILE B 1 282 ? -7.184 19.172 -0.753 1 98.94 282 ILE B O 1
ATOM 5716 N N . LEU B 1 283 ? -6.73 19.5 -2.896 1 98.94 283 LEU B N 1
ATOM 5717 C CA . LEU B 1 283 ? -7.941 20.281 -3.15 1 98.94 283 LEU B CA 1
ATOM 5718 C C . LEU B 1 283 ? -9.008 19.406 -3.814 1 98.94 283 LEU B C 1
ATOM 5720 O O . LEU B 1 283 ? -8.852 19 -4.965 1 98.94 283 LEU B O 1
ATOM 5724 N N . VAL B 1 284 ? -10.109 19.234 -3.154 1 98.94 284 VAL B N 1
ATOM 5725 C CA . VAL B 1 284 ? -11.117 18.25 -3.539 1 98.94 284 VAL B CA 1
ATOM 5726 C C . VAL B 1 284 ? -12.25 18.953 -4.293 1 98.94 284 VAL B C 1
ATOM 5728 O O . VAL B 1 284 ? -12.734 20 -3.869 1 98.94 284 VAL B O 1
ATOM 5731 N N . ASN B 1 285 ? -12.688 18.359 -5.328 1 98.88 285 ASN B N 1
ATOM 5732 C CA . ASN B 1 285 ? -13.844 18.828 -6.078 1 98.88 285 ASN B CA 1
ATOM 5733 C C . ASN B 1 285 ? -15.148 18.531 -5.348 1 98.88 285 ASN B C 1
ATOM 5735 O O . ASN B 1 285 ? -15.68 17.422 -5.441 1 98.88 285 ASN B O 1
ATOM 5739 N N . GLY B 1 286 ? -15.656 19.5 -4.73 1 98.38 286 GLY B N 1
ATOM 5740 C CA . GLY B 1 286 ? -16.906 19.328 -4.004 1 98.38 286 GLY B CA 1
ATOM 5741 C C . GLY B 1 286 ? -17.281 20.531 -3.186 1 98.38 286 GLY B C 1
ATOM 5742 O O . GLY B 1 286 ? -16.469 21.438 -2.971 1 98.38 286 GLY B O 1
ATOM 5743 N N . ASN B 1 287 ? -18.531 20.547 -2.684 1 98.12 287 ASN B N 1
ATOM 5744 C CA . ASN B 1 287 ? -19.047 21.719 -1.975 1 98.12 287 ASN B CA 1
ATOM 5745 C C . ASN B 1 287 ? -19.406 21.375 -0.53 1 98.12 287 ASN B C 1
ATOM 5747 O O . ASN B 1 287 ? -19.812 22.25 0.232 1 98.12 287 ASN B O 1
ATOM 5751 N N . LYS B 1 288 ? -19.25 20.125 -0.174 1 98.19 288 LYS B N 1
ATOM 5752 C CA . LYS B 1 288 ? -19.516 19.734 1.204 1 98.19 288 LYS B CA 1
ATOM 5753 C C . LYS B 1 288 ? -18.469 20.281 2.154 1 98.19 288 LYS B C 1
ATOM 5755 O O . LYS B 1 288 ? -17.281 20.312 1.824 1 98.19 288 LYS B O 1
ATOM 5760 N N . TYR B 1 289 ? -18.922 20.75 3.312 1 97.75 289 TYR B N 1
ATOM 5761 C CA . TYR B 1 289 ? -18.016 21.219 4.348 1 97.75 289 TYR B CA 1
ATOM 5762 C C . TYR B 1 289 ? -17.125 20.078 4.844 1 97.75 289 TYR B C 1
ATOM 5764 O O . TYR B 1 289 ? -17.625 19 5.195 1 97.75 289 TYR B O 1
ATOM 5772 N N . GLY B 1 290 ? -15.852 20.328 4.844 1 97 290 GLY B N 1
ATOM 5773 C CA . GLY B 1 290 ? -14.961 19.297 5.359 1 97 290 GLY B CA 1
ATOM 5774 C C . GLY B 1 290 ? -13.5 19.562 5.07 1 97 290 GLY B C 1
ATOM 5775 O O . GLY B 1 290 ? -13.172 20.422 4.246 1 97 290 GLY B O 1
ATOM 5776 N N . GLY B 1 291 ? -12.625 18.906 5.797 1 98.25 291 GLY B N 1
ATOM 5777 C CA . GLY B 1 291 ? -11.188 19.016 5.656 1 98.25 291 GLY B CA 1
ATOM 5778 C C . GLY B 1 291 ? -10.422 18.125 6.617 1 98.25 291 GLY B C 1
ATOM 5779 O O . GLY B 1 291 ? -11.023 17.375 7.379 1 98.25 291 GLY B O 1
ATOM 5780 N N . GLY B 1 292 ? -9.195 18.062 6.438 1 98.31 292 GLY B N 1
ATOM 5781 C CA . GLY B 1 292 ? -8.266 17.359 7.309 1 98.31 292 GLY B CA 1
ATOM 5782 C C . GLY B 1 292 ? -6.836 17.859 7.184 1 98.31 292 GLY B C 1
ATOM 5783 O O . GLY B 1 292 ? -6.391 18.219 6.09 1 98.31 292 GLY B O 1
ATOM 5784 N N . GLY B 1 293 ? -6.176 17.953 8.281 1 98.38 293 GLY B N 1
ATOM 5785 C CA . GLY B 1 293 ? -4.777 18.344 8.328 1 98.38 293 GLY B CA 1
ATOM 5786 C C . GLY B 1 293 ? -3.953 17.516 9.297 1 98.38 293 GLY B C 1
ATOM 5787 O O . GLY B 1 293 ? -4.34 17.344 10.453 1 98.38 293 GLY B O 1
ATOM 5788 N N . ILE B 1 294 ? -2.912 17.031 8.82 1 98.38 294 ILE B N 1
ATOM 5789 C CA . ILE B 1 294 ? -2 16.203 9.609 1 98.38 294 ILE B CA 1
ATOM 5790 C C . ILE B 1 294 ? -0.568 16.703 9.43 1 98.38 294 ILE B C 1
ATOM 5792 O O . ILE B 1 294 ? -0.094 16.859 8.297 1 98.38 294 ILE B O 1
ATOM 5796 N N . TYR B 1 295 ? 0.131 16.922 10.531 1 98.62 295 TYR B N 1
ATOM 5797 C CA . TYR B 1 295 ? 1.416 17.609 10.547 1 98.62 295 TYR B CA 1
ATOM 5798 C C . TYR B 1 295 ? 2.416 16.922 9.625 1 98.62 295 TYR B C 1
ATOM 5800 O O . TYR B 1 295 ? 2.686 15.734 9.781 1 98.62 295 TYR B O 1
ATOM 5808 N N . ASN B 1 296 ? 2.959 17.672 8.648 1 98.12 296 ASN B N 1
ATOM 5809 C CA . ASN B 1 296 ? 3.941 17.234 7.66 1 98.12 296 ASN B CA 1
ATOM 5810 C C . ASN B 1 296 ? 3.469 15.984 6.91 1 98.12 296 ASN B C 1
ATOM 5812 O O . ASN B 1 296 ? 4.281 15.156 6.496 1 98.12 296 ASN B O 1
ATOM 5816 N N . HIS B 1 297 ? 2.148 15.766 6.859 1 97.56 297 HIS B N 1
ATOM 5817 C CA . HIS B 1 297 ? 1.455 14.789 6.035 1 97.56 297 HIS B CA 1
ATOM 5818 C C . HIS B 1 297 ? 0.729 15.461 4.871 1 97.56 297 HIS B C 1
ATOM 5820 O O . HIS B 1 297 ? 1.243 15.5 3.752 1 97.56 297 HIS B O 1
ATOM 5826 N N . PHE B 1 298 ? -0.402 16.109 5.105 1 98.62 298 PHE B N 1
ATOM 5827 C CA . PHE B 1 298 ? -1.087 16.922 4.105 1 98.62 298 PHE B CA 1
ATOM 5828 C C . PHE B 1 298 ? -2.189 17.75 4.746 1 98.62 298 PHE B C 1
ATOM 5830 O O . PHE B 1 298 ? -2.477 17.609 5.934 1 98.62 298 PHE B O 1
ATOM 5837 N N . SER B 1 299 ? -2.662 18.719 4.043 1 98.88 299 SER B N 1
ATOM 5838 C CA . SER B 1 299 ? -3.92 19.406 4.277 1 98.88 299 SER B CA 1
ATOM 5839 C C . SER B 1 299 ? -4.918 19.156 3.154 1 98.88 299 SER B C 1
ATOM 5841 O O . SER B 1 299 ? -4.555 19.188 1.977 1 98.88 299 SER B O 1
ATOM 5843 N N . VAL B 1 300 ? -6.117 18.828 3.531 1 98.94 300 VAL B N 1
ATOM 5844 C CA . VAL B 1 300 ? -7.156 18.516 2.557 1 98.94 300 VAL B CA 1
ATOM 5845 C C . VAL B 1 300 ? -8.352 19.453 2.77 1 98.94 300 VAL B C 1
ATOM 5847 O O . VAL B 1 300 ? -8.734 19.719 3.908 1 98.94 300 VAL B O 1
ATOM 5850 N N . VAL B 1 301 ? -8.938 19.953 1.695 1 98.88 301 VAL B N 1
ATOM 5851 C CA . VAL B 1 301 ? -10.109 20.812 1.795 1 98.88 301 VAL B CA 1
ATOM 5852 C C . VAL B 1 301 ? -10.945 20.688 0.524 1 98.88 301 VAL B C 1
ATOM 5854 O O . VAL B 1 301 ? -10.438 20.297 -0.529 1 98.88 301 VAL B O 1
ATOM 5857 N N . THR B 1 302 ? -12.234 20.984 0.619 1 98.81 302 THR B N 1
ATOM 5858 C CA . THR B 1 302 ? -13.094 21.047 -0.561 1 98.81 302 THR B CA 1
ATOM 5859 C C . THR B 1 302 ? -12.969 22.406 -1.249 1 98.81 302 THR B C 1
ATOM 5861 O O . THR B 1 302 ? -12.664 23.406 -0.604 1 98.81 302 THR B O 1
ATOM 5864 N N . SER B 1 303 ? -13.312 22.469 -2.494 1 98.69 303 SER B N 1
ATOM 5865 C CA . SER B 1 303 ? -12.984 23.625 -3.312 1 98.69 303 SER B CA 1
ATOM 5866 C C . SER B 1 303 ? -14.18 24.562 -3.453 1 98.69 303 SER B C 1
ATOM 5868 O O . SER B 1 303 ? -14.016 25.75 -3.746 1 98.69 303 SER B O 1
ATOM 5870 N N . HIS B 1 304 ? -15.359 24.062 -3.26 1 98.12 304 HIS B N 1
ATOM 5871 C CA . HIS B 1 304 ? -16.531 24.828 -3.672 1 98.12 304 HIS B CA 1
ATOM 5872 C C . HIS B 1 304 ? -17.375 25.25 -2.469 1 98.12 304 HIS B C 1
ATOM 5874 O O . HIS B 1 304 ? -18.453 25.812 -2.627 1 98.12 304 HIS B O 1
ATOM 5880 N N . ASN B 1 305 ? -16.953 24.938 -1.331 1 98 305 ASN B N 1
ATOM 5881 C CA . ASN B 1 305 ? -17.656 25.406 -0.143 1 98 305 ASN B CA 1
ATOM 5882 C C . ASN B 1 305 ? -17.344 26.875 0.148 1 98 305 ASN B C 1
ATOM 5884 O O . ASN B 1 305 ? -16.203 27.328 -0.014 1 98 305 ASN B O 1
ATOM 5888 N N . ARG B 1 306 ? -18.344 27.578 0.701 1 96.94 306 ARG B N 1
ATOM 5889 C CA . ARG B 1 306 ? -18.172 29 0.965 1 96.94 306 ARG B CA 1
ATOM 5890 C C . ARG B 1 306 ? -17.094 29.25 2.023 1 96.94 306 ARG B C 1
ATOM 5892 O O . ARG B 1 306 ? -16.5 30.328 2.086 1 96.94 306 ARG B O 1
ATOM 5899 N N . LEU B 1 307 ? -16.828 28.234 2.83 1 97.31 307 LEU B N 1
ATOM 5900 C CA . LEU B 1 307 ? -15.883 28.375 3.932 1 97.31 307 LEU B CA 1
ATOM 5901 C C . LEU B 1 307 ? -14.57 27.656 3.619 1 97.31 307 LEU B C 1
ATOM 5903 O O . LEU B 1 307 ? -13.758 27.422 4.516 1 97.31 307 LEU B O 1
ATOM 5907 N N . SER B 1 308 ? -14.32 27.312 2.375 1 97.94 308 SER B N 1
ATOM 5908 C CA . SER B 1 308 ? -13.148 26.531 1.987 1 97.94 308 SER B CA 1
ATOM 5909 C C . SER B 1 308 ? -11.859 27.234 2.395 1 97.94 308 SER B C 1
ATOM 5911 O O . SER B 1 308 ? -10.906 26.578 2.832 1 97.94 308 SER B O 1
ATOM 5913 N N . ALA B 1 309 ? -11.797 28.5 2.252 1 97.31 309 ALA B N 1
ATOM 5914 C CA . ALA B 1 309 ? -10.586 29.25 2.596 1 97.31 309 ALA B CA 1
ATOM 5915 C C . ALA B 1 309 ? -10.297 29.156 4.094 1 97.31 309 ALA B C 1
ATOM 5917 O O . ALA B 1 309 ? -9.156 28.906 4.496 1 97.31 309 ALA B O 1
ATOM 5918 N N . GLU B 1 310 ? -11.336 29.406 4.91 1 97.31 310 GLU B N 1
ATOM 5919 C CA . GLU B 1 310 ? -11.18 29.328 6.359 1 97.31 310 GLU B CA 1
ATOM 5920 C C . GLU B 1 310 ? -10.789 27.922 6.809 1 97.31 310 GLU B C 1
ATOM 5922 O O . GLU B 1 310 ? -9.922 27.766 7.676 1 97.31 310 GLU B O 1
ATOM 5927 N N . VAL B 1 311 ? -11.375 26.969 6.191 1 97.81 311 VAL B N 1
ATOM 5928 C CA . VAL B 1 311 ? -11.07 25.578 6.535 1 97.81 311 VAL B CA 1
ATOM 5929 C C . VAL B 1 311 ? -9.625 25.266 6.137 1 97.81 311 VAL B C 1
ATOM 5931 O O . VAL B 1 311 ? -8.898 24.625 6.895 1 97.81 311 VAL B O 1
ATOM 5934 N N . LEU B 1 312 ? -9.242 25.688 4.973 1 98.31 312 LEU B N 1
ATOM 5935 C CA . LEU B 1 312 ? -7.879 25.422 4.523 1 98.31 312 LEU B CA 1
ATOM 5936 C C . LEU B 1 312 ? -6.859 26.047 5.473 1 98.31 312 LEU B C 1
ATOM 5938 O O . LEU B 1 312 ? -5.852 25.406 5.805 1 98.31 312 LEU B O 1
ATOM 5942 N N . LEU B 1 313 ? -7.098 27.281 5.859 1 97.94 313 LEU B N 1
ATOM 5943 C CA . LEU B 1 313 ? -6.191 27.938 6.797 1 97.94 313 LEU B CA 1
ATOM 5944 C C . LEU B 1 313 ? -6.078 27.141 8.086 1 97.94 313 LEU B C 1
ATOM 5946 O O . LEU B 1 313 ? -4.984 26.984 8.633 1 97.94 313 LEU B O 1
ATOM 5950 N N . HIS B 1 314 ? -7.188 26.656 8.562 1 98 314 HIS B N 1
ATOM 5951 C CA . HIS B 1 314 ? -7.207 25.781 9.734 1 98 314 HIS B CA 1
ATOM 5952 C C . HIS B 1 314 ? -6.367 24.531 9.508 1 98 314 HIS B C 1
ATOM 5954 O O . HIS B 1 314 ? -5.531 24.188 10.344 1 98 314 HIS B O 1
ATOM 5960 N N . GLU B 1 315 ? -6.531 23.891 8.336 1 98.5 315 GLU B N 1
ATOM 5961 C CA . GLU B 1 315 ? -5.824 22.641 8.023 1 98.5 315 GLU B CA 1
ATOM 5962 C C . GLU B 1 315 ? -4.332 22.906 7.828 1 98.5 315 GLU B C 1
ATOM 5964 O O . GLU B 1 315 ? -3.504 22.047 8.172 1 98.5 315 GLU B O 1
ATOM 5969 N N . ILE B 1 316 ? -3.982 24.016 7.305 1 98.5 316 ILE B N 1
ATOM 5970 C CA . ILE B 1 316 ? -2.58 24.406 7.195 1 98.5 316 ILE B CA 1
ATOM 5971 C C . ILE B 1 316 ? -1.989 24.609 8.594 1 98.5 316 ILE B C 1
ATOM 5973 O O . ILE B 1 316 ? -0.828 24.266 8.836 1 98.5 316 ILE B O 1
ATOM 5977 N N . GLY B 1 317 ? -2.803 25.172 9.484 1 98.56 317 GLY B N 1
ATOM 5978 C CA . GLY B 1 317 ? -2.373 25.266 10.875 1 98.56 317 GLY B CA 1
ATOM 5979 C C . GLY B 1 317 ? -1.937 23.922 11.445 1 98.56 317 GLY B C 1
ATOM 5980 O O . GLY B 1 317 ? -0.914 23.844 12.125 1 98.56 317 GLY B O 1
ATOM 5981 N N . HIS B 1 318 ? -2.664 22.922 11.133 1 98.38 318 HIS B N 1
ATOM 5982 C CA . HIS B 1 318 ? -2.291 21.562 11.539 1 98.38 318 HIS B CA 1
ATOM 5983 C C . HIS B 1 318 ? -1.123 21.047 10.703 1 98.38 318 HIS B C 1
ATOM 5985 O O . HIS B 1 318 ? -0.041 20.781 11.234 1 98.38 318 HIS B O 1
ATOM 5991 N N . GLY B 1 319 ? -1.355 20.984 9.461 1 98.62 319 GLY B N 1
ATOM 5992 C CA . GLY B 1 319 ? -0.509 20.234 8.547 1 98.62 319 GLY B CA 1
ATOM 5993 C C . GLY B 1 319 ? 0.875 20.828 8.383 1 98.62 319 GLY B C 1
ATOM 5994 O O . GLY B 1 319 ? 1.86 20.109 8.242 1 98.62 319 GLY B O 1
ATOM 5995 N N . PHE B 1 320 ? 0.947 22.141 8.344 1 98.62 320 PHE B N 1
ATOM 5996 C CA . PHE B 1 320 ? 2.219 22.812 8.109 1 98.62 320 PHE B CA 1
ATOM 5997 C C . PHE B 1 320 ? 2.838 23.266 9.43 1 98.62 320 PHE B C 1
ATOM 5999 O O . PHE B 1 320 ? 4.023 23.031 9.68 1 98.62 320 PHE B O 1
ATOM 6006 N N . ALA B 1 321 ? 2.021 23.75 10.367 1 98.62 321 ALA B N 1
ATOM 6007 C CA . ALA B 1 321 ? 2.582 24.453 11.508 1 98.62 321 ALA B CA 1
ATOM 6008 C C . ALA B 1 321 ? 2.555 23.594 12.766 1 98.62 321 ALA B C 1
ATOM 6010 O O . ALA B 1 321 ? 3.145 23.953 13.789 1 98.62 321 ALA B O 1
ATOM 6011 N N . GLY B 1 322 ? 1.811 22.484 12.727 1 98.44 322 GLY B N 1
ATOM 6012 C CA . GLY B 1 322 ? 1.778 21.594 13.875 1 98.44 322 GLY B CA 1
ATOM 6013 C C . GLY B 1 322 ? 0.91 22.109 15.008 1 98.44 322 GLY B C 1
ATOM 6014 O O . GLY B 1 322 ? 1.083 21.719 16.156 1 98.44 322 GLY B O 1
ATOM 6015 N N . LEU B 1 323 ? -0.015 23.016 14.734 1 98.56 323 LEU B N 1
ATOM 6016 C CA . LEU B 1 323 ? -0.914 23.562 15.734 1 98.56 323 LEU B CA 1
ATOM 6017 C C . LEU B 1 323 ? -2.01 22.562 16.094 1 98.56 323 LEU B C 1
ATOM 6019 O O . LEU B 1 323 ? -2.516 21.859 15.227 1 98.56 323 LEU B O 1
ATOM 6023 N N . GLY B 1 324 ? -2.369 22.531 17.359 1 96.94 324 GLY B N 1
ATOM 6024 C CA . GLY B 1 324 ? -3.473 21.688 17.797 1 96.94 324 GLY B CA 1
ATOM 6025 C C . GLY B 1 324 ? -4.812 22.406 17.766 1 96.94 324 GLY B C 1
ATOM 6026 O O . GLY B 1 324 ? -4.867 23.625 17.719 1 96.94 324 GLY B O 1
ATOM 6027 N N . ASP B 1 325 ? -5.84 21.594 17.812 1 95.56 325 ASP B N 1
ATOM 6028 C CA . ASP B 1 325 ? -7.184 22.156 17.922 1 95.56 325 ASP B CA 1
ATOM 6029 C C . ASP B 1 325 ? -7.391 22.844 19.266 1 95.56 325 ASP B C 1
ATOM 6031 O O . ASP B 1 325 ? -6.996 22.297 20.297 1 95.56 325 ASP B O 1
ATOM 6035 N N . GLU B 1 326 ? -8.07 23.922 19.25 1 94.5 326 GLU B N 1
ATOM 6036 C CA . GLU B 1 326 ? -8.273 24.688 20.484 1 94.5 326 GLU B CA 1
ATOM 6037 C C . GLU B 1 326 ? -9.711 24.562 20.984 1 94.5 326 GLU B C 1
ATOM 6039 O O . GLU B 1 326 ? -10.117 25.234 21.922 1 94.5 326 GLU B O 1
ATOM 6044 N N . TYR B 1 327 ? -10.484 23.703 20.281 1 88.19 327 TYR B N 1
ATOM 6045 C CA . TYR B 1 327 ? -11.836 23.469 20.781 1 88.19 327 TYR B CA 1
ATOM 6046 C C . TYR B 1 327 ? -11.883 22.25 21.688 1 88.19 327 TYR B C 1
ATOM 6048 O O . TYR B 1 327 ? -10.945 21.453 21.703 1 88.19 327 TYR B O 1
ATOM 6056 N N . PHE B 1 328 ? -12.891 22.219 22.578 1 78.12 328 PHE B N 1
ATOM 6057 C CA . PHE B 1 328 ? -12.953 21.172 23.609 1 78.12 328 PHE B CA 1
ATOM 6058 C C . PHE B 1 328 ? -14.32 20.5 23.609 1 78.12 328 PHE B C 1
ATOM 6060 O O . PHE B 1 328 ? -14.539 19.531 24.344 1 78.12 328 PHE B O 1
ATOM 6067 N N . ASP B 1 329 ? -15.383 20.969 22.875 1 69.25 329 ASP B N 1
ATOM 6068 C CA . ASP B 1 329 ? -16.688 20.328 22.812 1 69.25 329 ASP B CA 1
ATOM 6069 C C . ASP B 1 329 ? -16.75 19.312 21.672 1 69.25 329 ASP B C 1
ATOM 6071 O O . ASP B 1 329 ? -17.812 18.781 21.359 1 69.25 329 ASP B O 1
ATOM 6075 N N . SER B 1 330 ? -15.758 18.547 21.469 1 59.47 330 SER B N 1
ATOM 6076 C CA . SER B 1 330 ? -15.75 17.875 20.172 1 59.47 330 SER B CA 1
ATOM 6077 C C . SER B 1 330 ? -16.453 16.531 20.234 1 59.47 330 SER B C 1
ATOM 6079 O O . SER B 1 330 ? -16.484 15.883 21.281 1 59.47 330 SER B O 1
ATOM 6081 N N . ASP B 1 331 ? -17.375 16.328 19.188 1 53.28 331 ASP B N 1
ATOM 6082 C CA . ASP B 1 331 ? -18.062 15.094 18.828 1 53.28 331 ASP B CA 1
ATOM 6083 C C . ASP B 1 331 ? -17.062 13.953 18.641 1 53.28 331 ASP B C 1
ATOM 6085 O O . ASP B 1 331 ? -17.453 12.852 18.25 1 53.28 331 ASP B O 1
ATOM 6089 N N . VAL B 1 332 ? -15.766 14.383 18.859 1 56.53 332 VAL B N 1
ATOM 6090 C CA . VAL B 1 332 ? -14.844 13.367 18.359 1 56.53 332 VAL B CA 1
ATOM 6091 C C . VAL B 1 332 ? -14.727 12.234 19.391 1 56.53 332 VAL B C 1
ATOM 6093 O O . VAL B 1 332 ? -14.781 12.477 20.594 1 56.53 332 VAL B O 1
ATOM 6096 N N . SER B 1 333 ? -15.023 11.062 19 1 50.84 333 SER B N 1
ATOM 6097 C CA . SER B 1 333 ? -14.977 9.758 19.656 1 50.84 333 SER B CA 1
ATOM 6098 C C . SER B 1 333 ? -13.562 9.445 20.141 1 50.84 333 SER B C 1
ATOM 6100 O O . SER B 1 333 ? -13.156 8.281 20.172 1 50.84 333 SER B O 1
ATOM 6102 N N . TYR B 1 334 ? -12.719 10.57 20.406 1 57.19 334 TYR B N 1
ATOM 6103 C CA . TYR B 1 334 ? -11.383 10.242 20.875 1 57.19 334 TYR B CA 1
ATOM 6104 C C . TYR B 1 334 ? -11.375 10 22.391 1 57.19 334 TYR B C 1
ATOM 6106 O O . TYR B 1 334 ? -11.969 10.766 23.141 1 57.19 334 TYR B O 1
ATOM 6114 N N . THR B 1 335 ? -11.18 8.844 22.922 1 51.72 335 THR B N 1
ATOM 6115 C CA . THR B 1 335 ? -11.188 8.508 24.344 1 51.72 335 THR B CA 1
ATOM 6116 C C . THR B 1 335 ? -9.938 9.055 25.031 1 51.72 335 THR B C 1
ATOM 6118 O O . THR B 1 335 ? -9.953 9.305 26.25 1 51.72 335 THR B O 1
ATOM 6121 N N . ASP B 1 336 ? -8.742 9.07 24.406 1 58.38 336 ASP B N 1
ATOM 6122 C CA . ASP B 1 336 ? -7.484 9.32 25.109 1 58.38 336 ASP B CA 1
ATOM 6123 C C . ASP B 1 336 ? -6.656 10.375 24.375 1 58.38 336 ASP B C 1
ATOM 6125 O O . ASP B 1 336 ? -5.645 10.055 23.75 1 58.38 336 ASP B O 1
ATOM 6129 N N . TYR B 1 337 ? -7.031 11.664 24.469 1 68 337 TYR B N 1
ATOM 6130 C CA . TYR B 1 337 ? -6.301 12.516 23.547 1 68 337 TYR B CA 1
ATOM 6131 C C . TYR B 1 337 ? -4.977 12.977 24.156 1 68 337 TYR B C 1
ATOM 6133 O O . TYR B 1 337 ? -4.035 12.188 24.266 1 68 337 TYR B O 1
ATOM 6141 N N . ILE B 1 338 ? -5.039 14.148 24.922 1 80.88 338 ILE B N 1
ATOM 6142 C CA . ILE B 1 338 ? -3.801 14.773 25.375 1 80.88 338 ILE B CA 1
ATOM 6143 C C . ILE B 1 338 ? -3.441 14.258 26.766 1 80.88 338 ILE B C 1
ATOM 6145 O O . ILE B 1 338 ? -4.289 14.219 27.672 1 80.88 338 ILE B O 1
ATOM 6149 N N . ASN B 1 339 ? -2.311 13.656 26.969 1 87.94 339 ASN B N 1
ATOM 6150 C CA . ASN B 1 339 ? -1.779 13.305 28.281 1 87.94 339 ASN B CA 1
ATOM 6151 C C . ASN B 1 339 ? -1.498 14.547 29.125 1 87.94 339 ASN B C 1
ATOM 6153 O O . ASN B 1 339 ? -0.557 15.289 28.844 1 87.94 339 ASN B O 1
ATOM 6157 N N . GLN B 1 340 ? -2.203 14.711 30.172 1 90.69 340 GLN B N 1
ATOM 6158 C CA . GLN B 1 340 ? -2.119 15.93 30.969 1 90.69 340 GLN B CA 1
ATOM 6159 C C . GLN B 1 340 ? -0.925 15.883 31.906 1 90.69 340 GLN B C 1
ATOM 6161 O O . GLN B 1 340 ? -0.61 16.875 32.562 1 90.69 340 GLN B O 1
ATOM 6166 N N . GLU B 1 341 ? -0.245 14.766 31.875 1 92.88 341 GLU B N 1
ATOM 6167 C CA . GLU B 1 341 ? 0.893 14.602 32.781 1 92.88 341 GLU B CA 1
ATOM 6168 C C . GLU B 1 341 ? 2.189 15.062 32.125 1 92.88 341 GLU B C 1
ATOM 6170 O O . GLU B 1 341 ? 3.248 15.062 32.75 1 92.88 341 GLU B O 1
ATOM 6175 N N . ILE B 1 342 ? 2.064 15.484 30.906 1 95 342 ILE B N 1
ATOM 6176 C CA . ILE B 1 342 ? 3.232 16.016 30.203 1 95 342 ILE B CA 1
ATOM 6177 C C . ILE B 1 342 ? 2.844 17.266 29.422 1 95 342 ILE B C 1
ATOM 6179 O O . ILE B 1 342 ? 1.658 17.578 29.281 1 95 342 ILE B O 1
ATOM 6183 N N . GLU B 1 343 ? 3.861 18.047 29.031 1 96.75 343 GLU B N 1
ATOM 6184 C CA . GLU B 1 343 ? 3.607 19.172 28.125 1 96.75 343 GLU B CA 1
ATOM 6185 C C . GLU B 1 343 ? 3.369 18.688 26.703 1 96.75 343 GLU B C 1
ATOM 6187 O O . GLU B 1 343 ? 4.203 17.969 26.141 1 96.75 343 GLU B O 1
ATOM 6192 N N . PRO B 1 344 ? 2.219 18.922 26.109 1 95.88 344 PRO B N 1
ATOM 6193 C CA . PRO B 1 344 ? 1.99 18.484 24.719 1 95.88 344 PRO B CA 1
ATOM 6194 C C . PRO B 1 344 ? 2.957 19.125 23.734 1 95.88 344 PRO B C 1
ATOM 6196 O O . PRO B 1 344 ? 3.432 20.234 23.953 1 95.88 344 PRO B O 1
ATOM 6199 N N . TRP B 1 345 ? 3.238 18.406 22.578 1 96.19 345 TRP B N 1
ATOM 6200 C CA . TRP B 1 345 ? 4.227 18.938 21.641 1 96.19 345 TRP B CA 1
ATOM 6201 C C . TRP B 1 345 ? 3.641 20.078 20.812 1 96.19 345 TRP B C 1
ATOM 6203 O O . TRP B 1 345 ? 4.379 20.859 20.219 1 96.19 345 TRP B O 1
ATOM 6213 N N . GLN B 1 346 ? 2.246 20.125 20.75 1 97.44 346 GLN B N 1
ATOM 6214 C CA . GLN B 1 346 ? 1.622 21.203 20 1 97.44 346 GLN B CA 1
ATOM 6215 C C . GLN B 1 346 ? 1.979 22.562 20.594 1 97.44 346 GLN B C 1
ATOM 6217 O O . GLN B 1 346 ? 1.742 22.812 21.781 1 97.44 346 GLN B O 1
ATOM 6222 N N . PRO B 1 347 ? 2.436 23.406 19.766 1 98.25 347 PRO B N 1
ATOM 6223 C CA . PRO B 1 347 ? 3.01 24.641 20.312 1 98.25 347 PRO B CA 1
ATOM 6224 C C . PRO B 1 347 ? 1.951 25.594 20.859 1 98.25 347 PRO B C 1
ATOM 6226 O O . PRO B 1 347 ? 2.27 26.484 21.656 1 98.25 347 PRO B O 1
ATOM 6229 N N . ASN B 1 348 ? 0.654 25.422 20.453 1 98.38 348 ASN B N 1
ATOM 6230 C CA . ASN B 1 348 ? -0.409 26.328 20.875 1 98.38 348 ASN B CA 1
ATOM 6231 C C . ASN B 1 348 ? -1.266 25.688 21.969 1 98.38 348 ASN B C 1
ATOM 6233 O O . ASN B 1 348 ? -2.395 26.125 22.219 1 98.38 348 ASN B O 1
ATOM 6237 N N . LEU B 1 349 ? -0.801 24.641 22.562 1 97.38 349 LEU B N 1
ATOM 6238 C CA . LEU B 1 349 ? -1.451 24 23.703 1 97.38 349 LEU B CA 1
ATOM 6239 C C . LEU B 1 349 ? -0.466 23.797 24.844 1 97.38 349 LEU B C 1
ATOM 6241 O O . LEU B 1 349 ? 0.718 23.547 24.609 1 97.38 349 LEU B O 1
ATOM 6245 N N . THR B 1 350 ? -0.947 23.906 26.094 1 97.94 350 THR B N 1
ATOM 6246 C CA . THR B 1 350 ? -0.086 23.656 27.25 1 97.94 350 THR B CA 1
ATOM 6247 C C . THR B 1 350 ? -0.872 23 28.375 1 97.94 350 THR B C 1
ATOM 6249 O O . THR B 1 350 ? -2.072 23.234 28.516 1 97.94 350 THR B O 1
ATOM 6252 N N . THR B 1 351 ? -0.248 22.172 29.109 1 96.69 351 THR B N 1
ATOM 6253 C CA . THR B 1 351 ? -0.764 21.641 30.359 1 96.69 351 THR B CA 1
ATOM 6254 C C . THR B 1 351 ? -0.114 22.328 31.547 1 96.69 351 THR B C 1
ATOM 6256 O O . THR B 1 351 ? -0.321 21.922 32.688 1 96.69 351 THR B O 1
ATOM 6259 N N . LEU B 1 352 ? 0.712 23.25 31.297 1 97.56 352 LEU B N 1
ATOM 6260 C CA . LEU B 1 352 ? 1.429 24.062 32.281 1 97.56 352 LEU B CA 1
ATOM 6261 C C . LEU B 1 352 ? 2.543 23.25 32.938 1 97.56 352 LEU B C 1
ATOM 6263 O O . LEU B 1 352 ? 3.217 23.75 33.844 1 97.56 352 LEU B O 1
ATOM 6267 N N . ILE B 1 353 ? 2.818 22.062 32.469 1 96.94 353 ILE B N 1
ATOM 6268 C CA . ILE B 1 353 ? 3.889 21.234 33 1 96.94 353 ILE B CA 1
ATOM 6269 C C . ILE B 1 353 ? 5.246 21.812 32.594 1 96.94 353 ILE B C 1
ATOM 6271 O O . ILE B 1 353 ? 6.188 21.812 33.406 1 96.94 353 ILE B O 1
ATOM 6275 N N . ASN B 1 354 ? 5.355 22.328 31.453 1 97.19 354 ASN B N 1
ATOM 6276 C CA . ASN B 1 354 ? 6.547 23 30.953 1 97.19 354 ASN B CA 1
ATOM 6277 C C . ASN B 1 354 ? 6.191 24.219 30.109 1 97.19 354 ASN B C 1
ATOM 6279 O O . ASN B 1 354 ? 6.656 24.359 28.984 1 97.19 354 ASN B O 1
ATOM 6283 N N . PHE B 1 355 ? 5.391 25.047 30.672 1 97.56 355 PHE B N 1
ATOM 6284 C CA . PHE B 1 355 ? 4.867 26.219 29.984 1 97.56 355 PHE B CA 1
ATOM 6285 C C . PHE B 1 355 ? 5.992 27.172 29.594 1 97.56 355 PHE B C 1
ATOM 6287 O O . PHE B 1 355 ? 5.922 27.844 28.578 1 97.56 355 PHE B O 1
ATOM 6294 N N . GLY B 1 356 ? 7.047 27.25 30.297 1 96.88 356 GLY B N 1
ATOM 6295 C CA . GLY B 1 356 ? 8.188 28.109 30.031 1 96.88 356 GLY B CA 1
ATOM 6296 C C . GLY B 1 356 ? 8.812 27.875 28.672 1 96.88 356 GLY B C 1
ATOM 6297 O O . GLY B 1 356 ? 9.438 28.766 28.109 1 96.88 356 GLY B O 1
ATOM 6298 N N . SER B 1 357 ? 8.617 26.734 28.125 1 96 357 SER B N 1
ATOM 6299 C CA . SER B 1 357 ? 9.195 26.391 26.828 1 96 357 SER B CA 1
ATOM 6300 C C . SER B 1 357 ? 8.305 26.844 25.688 1 96 357 SER B C 1
ATOM 6302 O O . SER B 1 357 ? 8.672 26.703 24.516 1 96 357 SER B O 1
ATOM 6304 N N . LYS B 1 358 ? 7.227 27.5 26.078 1 97.12 358 LYS B N 1
ATOM 6305 C CA . LYS B 1 358 ? 6.254 27.844 25.047 1 97.12 358 LYS B CA 1
ATOM 6306 C C . LYS B 1 358 ? 6.039 29.344 24.969 1 97.12 358 LYS B C 1
ATOM 6308 O O . LYS B 1 358 ? 7 30.109 24.828 1 97.12 358 LYS B O 1
ATOM 6313 N N . TRP B 1 359 ? 4.824 29.812 25.156 1 98.44 359 TRP B N 1
ATOM 6314 C CA . TRP B 1 359 ? 4.598 31.203 24.797 1 98.44 359 TRP B CA 1
ATOM 6315 C C . TRP B 1 359 ? 4.559 32.094 26.031 1 98.44 359 TRP B C 1
ATOM 6317 O O . TRP B 1 359 ? 4.031 33.188 26 1 98.44 359 TRP B O 1
ATOM 6327 N N . GLU B 1 360 ? 5.047 31.656 27.125 1 97.88 360 GLU B N 1
ATOM 6328 C CA . GLU B 1 360 ? 5.062 32.406 28.375 1 97.88 360 GLU B CA 1
ATOM 6329 C C . GLU B 1 360 ? 5.688 33.781 28.172 1 97.88 360 GLU B C 1
ATOM 6331 O O . GLU B 1 360 ? 5.234 34.781 28.781 1 97.88 360 GLU B O 1
ATOM 6336 N N . TYR B 1 361 ? 6.688 33.906 27.375 1 97.19 361 TYR B N 1
ATOM 6337 C CA . TYR B 1 361 ? 7.43 35.125 27.172 1 97.19 361 TYR B CA 1
ATOM 6338 C C . TYR B 1 361 ? 6.559 36.188 26.484 1 97.19 361 TYR B C 1
ATOM 6340 O O . TYR B 1 361 ? 6.895 37.375 26.469 1 97.19 361 TYR B O 1
ATOM 6348 N N . LEU B 1 362 ? 5.434 35.781 25.922 1 97.69 362 LEU B N 1
ATOM 6349 C CA . LEU B 1 362 ? 4.555 36.719 25.219 1 97.69 362 LEU B CA 1
ATOM 6350 C C . LEU B 1 362 ? 3.529 37.312 26.156 1 97.69 362 LEU B C 1
ATOM 6352 O O . LEU B 1 362 ? 2.83 38.281 25.797 1 97.69 362 LEU B O 1
ATOM 6356 N N . LEU B 1 363 ? 3.387 36.844 27.359 1 97.69 363 LEU B N 1
ATOM 6357 C CA . LEU B 1 363 ? 2.373 37.312 28.297 1 97.69 363 LEU B CA 1
ATOM 6358 C C . LEU B 1 363 ? 2.791 38.625 28.938 1 97.69 363 LEU B C 1
ATOM 6360 O O . LEU B 1 363 ? 3.961 38.812 29.281 1 97.69 363 LEU B O 1
ATOM 6364 N N . SER B 1 364 ? 1.84 39.438 29.078 1 95.81 364 SER B N 1
ATOM 6365 C CA . SER B 1 364 ? 2.066 40.625 29.906 1 95.81 364 SER B CA 1
ATOM 6366 C C . SER B 1 364 ? 2.178 40.25 31.375 1 95.81 364 SER B C 1
ATOM 6368 O O . SER B 1 364 ? 1.566 39.281 31.828 1 95.81 364 SER B O 1
ATOM 6370 N N . SER B 1 365 ? 2.857 41.062 32.125 1 94.06 365 SER B N 1
ATOM 6371 C CA . SER B 1 365 ? 3.092 40.812 33.531 1 94.06 365 SER B CA 1
ATOM 6372 C C . SER B 1 365 ? 1.782 40.781 34.312 1 94.06 365 SER B C 1
ATOM 6374 O O . SER B 1 365 ? 1.676 40.094 35.344 1 94.06 365 SER B O 1
ATOM 6376 N N . ASP B 1 366 ? 0.793 41.406 33.844 1 94.31 366 ASP B N 1
ATOM 6377 C CA . ASP B 1 366 ? -0.461 41.562 34.562 1 94.31 366 ASP B CA 1
ATOM 6378 C C . ASP B 1 366 ? -1.455 40.469 34.156 1 94.31 366 ASP B C 1
ATOM 6380 O O . ASP B 1 366 ? -2.559 40.406 34.719 1 94.31 366 ASP B O 1
ATOM 6384 N N . THR B 1 367 ? -1.117 39.594 33.219 1 96.94 367 THR B N 1
ATOM 6385 C CA . THR B 1 367 ? -2.02 38.531 32.75 1 96.94 367 THR B CA 1
ATOM 6386 C C . THR B 1 367 ? -1.934 37.312 33.688 1 96.94 367 THR B C 1
ATOM 6388 O O . THR B 1 367 ? -0.889 36.656 33.75 1 96.94 367 THR B O 1
ATOM 6391 N N . PRO B 1 368 ? -2.986 36.969 34.344 1 97.25 368 PRO B N 1
ATOM 6392 C CA . PRO B 1 368 ? -2.957 35.781 35.25 1 97.25 368 PRO B CA 1
ATOM 6393 C C . PRO B 1 368 ? -2.795 34.469 34.5 1 97.25 368 PRO B C 1
ATOM 6395 O O . PRO B 1 368 ? -3.305 34.344 33.375 1 97.25 368 PRO B O 1
ATOM 6398 N N . VAL B 1 369 ? -2.201 33.531 35.156 1 97.69 369 VAL B N 1
ATOM 6399 C CA . VAL B 1 369 ? -2.033 32.188 34.625 1 97.69 369 VAL B CA 1
ATOM 6400 C C . VAL B 1 369 ? -2.648 31.172 35.594 1 97.69 369 VAL B C 1
ATOM 6402 O O . VAL B 1 369 ? -2.137 30.984 36.719 1 97.69 369 VAL B O 1
ATOM 6405 N N . PRO B 1 370 ? -3.652 30.516 35.281 1 97.62 370 PRO B N 1
ATOM 6406 C CA . PRO B 1 370 ? -4.395 30.609 34 1 97.62 370 PRO B CA 1
ATOM 6407 C C . PRO B 1 370 ? -5.152 31.938 33.875 1 97.62 370 PRO B C 1
ATOM 6409 O O . PRO B 1 370 ? -5.398 32.625 34.875 1 97.62 370 PRO B O 1
ATOM 6412 N N . THR B 1 371 ? -5.488 32.281 32.656 1 98.5 371 THR B N 1
ATOM 6413 C CA . THR B 1 371 ? -6.215 33.5 32.375 1 98.5 371 THR B CA 1
ATOM 6414 C C . THR B 1 371 ? -7.723 33.25 32.375 1 98.5 371 THR B C 1
ATOM 6416 O O . THR B 1 371 ? -8.211 32.375 31.688 1 98.5 371 THR B O 1
ATOM 6419 N N . PRO B 1 372 ? -8.523 33.969 33.188 1 96.81 372 PRO B N 1
ATOM 6420 C CA . PRO B 1 372 ? -9.977 33.812 33.156 1 96.81 372 PRO B CA 1
ATOM 6421 C C . PRO B 1 372 ? -10.594 34.281 31.828 1 96.81 372 PRO B C 1
ATOM 6423 O O . PRO B 1 372 ? -10.125 35.25 31.234 1 96.81 372 PRO B O 1
ATOM 6426 N N . ILE B 1 373 ? -11.664 33.625 31.453 1 95.56 373 ILE B N 1
ATOM 6427 C CA . ILE B 1 373 ? -12.383 34.031 30.266 1 95.56 373 ILE B CA 1
ATOM 6428 C C . ILE B 1 373 ? -13.312 35.219 30.594 1 95.56 373 ILE B C 1
ATOM 6430 O O . ILE B 1 373 ? -14.453 35 31.016 1 95.56 373 ILE B O 1
ATOM 6434 N N . ARG B 1 374 ? -12.867 36.375 30.375 1 96.12 374 ARG B N 1
ATOM 6435 C CA . ARG B 1 374 ? -13.578 37.625 30.641 1 96.12 374 ARG B CA 1
ATOM 6436 C C . ARG B 1 374 ? -13.383 38.625 29.484 1 96.12 374 ARG B C 1
ATOM 6438 O O . ARG B 1 374 ? -12.398 38.531 28.75 1 96.12 374 ARG B O 1
ATOM 6445 N N . PRO B 1 375 ? -14.281 39.531 29.281 1 95.38 375 PRO B N 1
ATOM 6446 C CA . PRO B 1 375 ? -14.211 40.5 28.188 1 95.38 375 PRO B CA 1
ATOM 6447 C C . PRO B 1 375 ? -12.906 41.281 28.172 1 95.38 375 PRO B C 1
ATOM 6449 O O . PRO B 1 375 ? -12.383 41.594 27.094 1 95.38 375 PRO B O 1
ATOM 6452 N N . LYS B 1 376 ? -12.359 41.531 29.297 1 94.38 376 LYS B N 1
ATOM 6453 C CA . LYS B 1 376 ? -11.148 42.344 29.359 1 94.38 376 LYS B CA 1
ATOM 6454 C C . LYS B 1 376 ? -9.961 41.625 28.719 1 94.38 376 LYS B C 1
ATOM 6456 O O . LYS B 1 376 ? -8.977 42.25 28.344 1 94.38 376 LYS B O 1
ATOM 6461 N N . TYR B 1 377 ? -10.07 40.281 28.625 1 95.62 377 TYR B N 1
ATOM 6462 C CA . TYR B 1 377 ? -8.961 39.5 28.078 1 95.62 377 TYR B CA 1
ATOM 6463 C C . TYR B 1 377 ? -9.258 39.062 26.656 1 95.62 377 TYR B C 1
ATOM 6465 O O . TYR B 1 377 ? -8.586 38.188 26.109 1 95.62 377 TYR B O 1
ATOM 6473 N N . ARG B 1 378 ? -10.234 39.562 26 1 93.12 378 ARG B N 1
ATOM 6474 C CA . ARG B 1 378 ? -10.695 39.125 24.688 1 93.12 378 ARG B CA 1
ATOM 6475 C C . ARG B 1 378 ? -9.57 39.25 23.656 1 93.12 378 ARG B C 1
ATOM 6477 O O . ARG B 1 378 ? -9.438 38.375 22.781 1 93.12 378 ARG B O 1
ATOM 6484 N N . ASN B 1 379 ? -8.758 40.25 23.703 1 91.81 379 ASN B N 1
ATOM 6485 C CA . ASN B 1 379 ? -7.699 40.469 22.719 1 91.81 379 ASN B CA 1
ATOM 6486 C C . ASN B 1 379 ? -6.316 40.344 23.344 1 91.81 379 ASN B C 1
ATOM 6488 O O . ASN B 1 379 ? -5.352 40.938 22.859 1 91.81 379 ASN B O 1
ATOM 6492 N N . VAL B 1 380 ? -6.273 39.562 24.422 1 95.25 380 VAL B N 1
ATOM 6493 C CA . VAL B 1 380 ? -5.023 39.375 25.156 1 95.25 380 VAL B CA 1
ATOM 6494 C C . VAL B 1 380 ? -4.484 37.969 24.938 1 95.25 380 VAL B C 1
ATOM 6496 O O . VAL B 1 380 ? -5.25 37 24.922 1 95.25 380 VAL B O 1
ATOM 6499 N N . THR B 1 381 ? -3.156 37.906 24.688 1 98.06 381 THR B N 1
ATOM 6500 C CA . THR B 1 381 ? -2.51 36.625 24.75 1 98.06 381 THR B CA 1
ATOM 6501 C C . THR B 1 381 ? -2.451 36.094 26.188 1 98.06 381 THR B C 1
ATOM 6503 O O . THR B 1 381 ? -1.871 36.75 27.062 1 98.06 381 THR B O 1
ATOM 6506 N N . GLY B 1 382 ? -3.121 35 26.453 1 98.56 382 GLY B N 1
ATOM 6507 C CA . GLY B 1 382 ? -3.197 34.438 27.797 1 98.56 382 GLY B CA 1
ATOM 6508 C C . GLY B 1 382 ? -3.061 32.938 27.812 1 98.56 382 GLY B C 1
ATOM 6509 O O . GLY B 1 382 ? -2.318 32.375 27.016 1 98.56 382 GLY B O 1
ATOM 6510 N N . VAL B 1 383 ? -3.533 32.375 28.875 1 98.5 383 VAL B N 1
ATOM 6511 C CA . VAL B 1 383 ? -3.584 30.938 29.109 1 98.5 383 VAL B CA 1
ATOM 6512 C C . VAL B 1 383 ? -5.004 30.531 29.484 1 98.5 383 VAL B C 1
ATOM 6514 O O . VAL B 1 383 ? -5.312 30.375 30.672 1 98.5 383 VAL B O 1
ATOM 6517 N N . PHE B 1 384 ? -5.777 30.281 28.453 1 97.81 384 PHE B N 1
ATOM 6518 C CA . PHE B 1 384 ? -7.199 30.031 28.656 1 97.81 384 PHE B CA 1
ATOM 6519 C C . PHE B 1 384 ? -7.492 28.531 28.688 1 97.81 384 PHE B C 1
ATOM 6521 O O . PHE B 1 384 ? -7.047 27.797 27.812 1 97.81 384 PHE B O 1
ATOM 6528 N N . GLU B 1 385 ? -8.258 28.125 29.641 1 95.44 385 GLU B N 1
ATOM 6529 C CA . GLU B 1 385 ? -8.531 26.703 29.797 1 95.44 385 GLU B CA 1
ATOM 6530 C C . GLU B 1 385 ? -9.469 26.188 28.703 1 95.44 385 GLU B C 1
ATOM 6532 O O . GLU B 1 385 ? -10.43 26.875 28.344 1 95.44 385 GLU B O 1
ATOM 6537 N N . GLY B 1 386 ? -9.148 24.984 28.266 1 92.88 386 GLY B N 1
ATOM 6538 C CA . GLY B 1 386 ? -9.891 24.344 27.188 1 92.88 386 GLY B CA 1
ATOM 6539 C C . GLY B 1 386 ? -9.117 24.281 25.891 1 92.88 386 GLY B C 1
ATOM 6540 O O . GLY B 1 386 ? -8.586 25.281 25.422 1 92.88 386 GLY B O 1
ATOM 6541 N N . GLY B 1 387 ? -8.969 23.188 25.359 1 92.38 387 GLY B N 1
ATOM 6542 C CA . GLY B 1 387 ? -8.227 22.938 24.141 1 92.38 387 GLY B CA 1
ATOM 6543 C C . GLY B 1 387 ? -7.848 21.484 23.953 1 92.38 387 GLY B C 1
ATOM 6544 O O . GLY B 1 387 ? -7.992 20.672 24.875 1 92.38 387 GLY B O 1
ATOM 6545 N N . GLY B 1 388 ? -7.535 21.094 22.734 1 91.25 388 GLY B N 1
ATOM 6546 C CA . GLY B 1 388 ? -7.137 19.719 22.484 1 91.25 388 GLY B CA 1
ATOM 6547 C C . GLY B 1 388 ? -8.234 18.719 22.766 1 91.25 388 GLY B C 1
ATOM 6548 O O . GLY B 1 388 ? -7.988 17.656 23.344 1 91.25 388 GLY B O 1
ATOM 6549 N N . TYR B 1 389 ? -9.375 19.156 22.641 1 88.25 389 TYR B N 1
ATOM 6550 C CA . TYR B 1 389 ? -10.57 18.328 22.734 1 88.25 389 TYR B CA 1
ATOM 6551 C C . TYR B 1 389 ? -10.945 18.078 24.188 1 88.25 389 TYR B C 1
ATOM 6553 O O . TYR B 1 389 ? -11.766 17.203 24.469 1 88.25 389 TYR B O 1
ATOM 6561 N N . VAL B 1 390 ? -10.281 18.75 25.109 1 87.88 390 VAL B N 1
ATOM 6562 C CA . VAL B 1 390 ? -10.617 18.578 26.516 1 87.88 390 VAL B CA 1
ATOM 6563 C C . VAL B 1 390 ? -10.969 19.922 27.141 1 87.88 390 VAL B C 1
ATOM 6565 O O . VAL B 1 390 ? -10.32 20.938 26.859 1 87.88 390 VAL B O 1
ATOM 6568 N N . ALA B 1 391 ? -11.906 19.891 28.031 1 88.69 391 ALA B N 1
ATOM 6569 C CA . ALA B 1 391 ? -12.422 21.109 28.641 1 88.69 391 ALA B CA 1
ATOM 6570 C C . ALA B 1 391 ? -11.539 21.578 29.781 1 88.69 391 ALA B C 1
ATOM 6572 O O . ALA B 1 391 ? -11.508 22.766 30.109 1 88.69 391 ALA B O 1
ATOM 6573 N N . LYS B 1 392 ? -10.867 20.625 30.391 1 91.12 392 LYS B N 1
ATOM 6574 C CA . LYS B 1 392 ? -10.07 20.938 31.562 1 91.12 392 LYS B CA 1
ATOM 6575 C C . LYS B 1 392 ? -8.648 20.391 31.438 1 91.12 392 LYS B C 1
ATOM 6577 O O . LYS B 1 392 ? -8.445 19.328 30.844 1 91.12 392 LYS B O 1
ATOM 6582 N N . GLY B 1 393 ? -7.699 21.203 31.938 1 92.81 393 GLY B N 1
ATOM 6583 C CA . GLY B 1 393 ? -6.34 20.703 32.094 1 92.81 393 GLY B CA 1
ATOM 6584 C C . GLY B 1 393 ? -5.453 21 30.891 1 92.81 393 GLY B C 1
ATOM 6585 O O . GLY B 1 393 ? -4.238 20.797 30.953 1 92.81 393 GLY B O 1
ATOM 6586 N N . VAL B 1 394 ? -6.066 21.453 29.844 1 95.56 394 VAL B N 1
ATOM 6587 C CA . VAL B 1 394 ? -5.332 21.906 28.672 1 95.56 394 VAL B CA 1
ATOM 6588 C C . VAL B 1 394 ? -5.703 23.344 28.344 1 95.56 394 VAL B C 1
ATOM 6590 O O . VAL B 1 394 ? -6.859 23.75 28.5 1 95.56 394 VAL B O 1
ATOM 6593 N N . PHE B 1 395 ? -4.688 24.125 28 1 97.12 395 PHE B N 1
ATOM 6594 C CA . PHE B 1 395 ? -4.891 25.562 27.859 1 97.12 395 PHE B CA 1
ATOM 6595 C C . PHE B 1 395 ? -4.445 26.047 26.484 1 97.12 395 PHE B C 1
ATOM 6597 O O . PHE B 1 395 ? -3.547 25.453 25.875 1 97.12 395 PHE B O 1
ATOM 6604 N N . ARG B 1 396 ? -5.078 27.109 26 1 97.81 396 ARG B N 1
ATOM 6605 C CA . ARG B 1 396 ? -4.812 27.734 24.703 1 97.81 396 ARG B CA 1
ATOM 6606 C C . ARG B 1 396 ? -4.465 29.219 24.875 1 97.81 396 ARG B C 1
ATOM 6608 O O . ARG B 1 396 ? -4.773 29.812 25.906 1 97.81 396 ARG B O 1
ATOM 6615 N N . PRO B 1 397 ? -3.898 29.859 23.922 1 98.31 397 PRO B N 1
ATOM 6616 C CA . PRO B 1 397 ? -3.314 31.188 24.109 1 98.31 397 PRO B CA 1
ATOM 6617 C C . PRO B 1 397 ? -4.348 32.312 24 1 98.31 397 PRO B C 1
ATOM 6619 O O . PRO B 1 397 ? -4.109 33.406 24.469 1 98.31 397 PRO B O 1
ATOM 6622 N N . ALA B 1 398 ? -5.477 32.062 23.312 1 97.56 398 ALA B N 1
ATOM 6623 C CA . ALA B 1 398 ? -6.449 33.125 23.062 1 97.56 398 ALA B CA 1
ATOM 6624 C C . ALA B 1 398 ? -7.875 32.625 23.25 1 97.56 398 ALA B C 1
ATOM 6626 O O . ALA B 1 398 ? -8.133 31.422 23.156 1 97.56 398 ALA B O 1
ATOM 6627 N N . ILE B 1 399 ? -8.758 33.562 23.5 1 95.56 399 ILE B N 1
ATOM 6628 C CA . ILE B 1 399 ? -10.164 33.188 23.641 1 95.56 399 ILE B CA 1
ATOM 6629 C C . ILE B 1 399 ? -10.695 32.656 22.312 1 95.56 399 ILE B C 1
ATOM 6631 O O . ILE B 1 399 ? -11.438 31.672 22.297 1 95.56 399 ILE B O 1
ATOM 6635 N N . ASN B 1 400 ? -10.281 33.281 21.203 1 93.75 400 ASN B N 1
ATOM 6636 C CA . ASN B 1 400 ? -10.672 32.812 19.875 1 93.75 400 ASN B CA 1
ATOM 6637 C C . ASN B 1 400 ? -9.5 32.875 18.891 1 93.75 400 ASN B C 1
ATOM 6639 O O . ASN B 1 400 ? -8.648 33.75 19 1 93.75 400 ASN B O 1
ATOM 6643 N N . CYS B 1 401 ? -9.445 32 18.078 1 95.81 401 CYS B N 1
ATOM 6644 C CA . CYS B 1 401 ? -8.375 31.781 17.109 1 95.81 401 CYS B CA 1
ATOM 6645 C C . CYS B 1 401 ? -8.859 30.922 15.945 1 95.81 401 CYS B C 1
ATOM 6647 O O . CYS B 1 401 ? -9.828 30.188 16.078 1 95.81 401 CYS B O 1
ATOM 6649 N N . ARG B 1 402 ? -8.234 31.031 14.836 1 96.19 402 ARG B N 1
ATOM 6650 C CA . ARG B 1 402 ? -8.539 30.203 13.68 1 96.19 402 ARG B CA 1
ATOM 6651 C C . ARG B 1 402 ? -8.492 28.719 14.031 1 96.19 402 ARG B C 1
ATOM 6653 O O . ARG B 1 402 ? -9.203 27.922 13.438 1 96.19 402 ARG B O 1
ATOM 6660 N N . MET B 1 403 ? -7.738 28.297 15.039 1 97.5 403 MET B N 1
ATOM 6661 C CA . MET B 1 403 ? -7.617 26.906 15.445 1 97.5 403 MET B CA 1
ATOM 6662 C C . MET B 1 403 ? -8.766 26.5 16.375 1 97.5 403 MET B C 1
ATOM 6664 O O . MET B 1 403 ? -8.875 25.344 16.766 1 97.5 403 MET B O 1
ATOM 6668 N N . ARG B 1 404 ? -9.617 27.453 16.703 1 94.75 404 ARG B N 1
ATOM 6669 C CA . ARG B 1 404 ? -10.758 27.156 17.578 1 94.75 404 ARG B CA 1
ATOM 6670 C C . ARG B 1 404 ? -12.062 27.219 16.797 1 94.75 404 ARG B C 1
ATOM 6672 O O . ARG B 1 404 ? -12.922 26.344 16.953 1 94.75 404 ARG B O 1
ATOM 6679 N N . SER B 1 405 ? -12.188 28.25 16 1 91.81 405 SER B N 1
ATOM 6680 C CA . SER B 1 405 ? -13.469 28.469 15.336 1 91.81 405 SER B CA 1
ATOM 6681 C C . SER B 1 405 ? -13.273 28.984 13.914 1 91.81 405 SER B C 1
ATOM 6683 O O . SER B 1 405 ? -12.336 29.75 13.648 1 91.81 405 SER B O 1
ATOM 6685 N N . VAL B 1 406 ? -14.188 28.656 13.078 1 88.38 406 VAL B N 1
ATOM 6686 C CA . VAL B 1 406 ? -14.156 29.078 11.688 1 88.38 406 VAL B CA 1
ATOM 6687 C C . VAL B 1 406 ? -14.469 30.562 11.586 1 88.38 406 VAL B C 1
ATOM 6689 O O . VAL B 1 406 ? -14.062 31.234 10.633 1 88.38 406 VAL B O 1
ATOM 6692 N N . ASP B 1 407 ? -15.039 31.125 12.617 1 88.69 407 ASP B N 1
ATOM 6693 C CA . ASP B 1 407 ? -15.484 32.531 12.617 1 88.69 407 ASP B CA 1
ATOM 6694 C C . ASP B 1 407 ? -14.344 33.469 13 1 88.69 407 ASP B C 1
ATOM 6696 O O . ASP B 1 407 ? -14.453 34.688 12.859 1 88.69 407 ASP B O 1
ATOM 6700 N N . ALA B 1 408 ? -13.312 32.875 13.531 1 90.69 408 ALA B N 1
ATOM 6701 C CA . ALA B 1 408 ? -12.164 33.719 13.867 1 90.69 408 ALA B CA 1
ATOM 6702 C C . ALA B 1 408 ? -11.586 34.375 12.625 1 90.69 408 ALA B C 1
ATOM 6704 O O . ALA B 1 408 ? -11.5 33.75 11.562 1 90.69 408 ALA B O 1
ATOM 6705 N N . SER B 1 409 ? -11.258 35.562 12.711 1 83.38 409 SER B N 1
ATOM 6706 C CA . SER B 1 409 ? -10.781 36.344 11.562 1 83.38 409 SER B CA 1
ATOM 6707 C C . SER B 1 409 ? -9.344 35.969 11.211 1 83.38 409 SER B C 1
ATOM 6709 O O . SER B 1 409 ? -8.914 36.125 10.062 1 83.38 409 SER B O 1
ATOM 6711 N N . ALA B 1 410 ? -8.617 35.562 12.227 1 88.12 410 ALA B N 1
ATOM 6712 C CA . ALA B 1 410 ? -7.199 35.281 11.992 1 88.12 410 ALA B CA 1
ATOM 6713 C C . ALA B 1 410 ? -6.648 34.312 13.047 1 88.12 410 ALA B C 1
ATOM 6715 O O . ALA B 1 410 ? -7.398 33.812 13.883 1 88.12 410 ALA B O 1
ATOM 6716 N N . PHE B 1 411 ? -5.352 34.062 12.914 1 97 411 PHE B N 1
ATOM 6717 C CA . PHE B 1 411 ? -4.609 33.312 13.945 1 97 411 PHE B CA 1
ATOM 6718 C C . PHE B 1 411 ? -4.281 34.25 15.117 1 97 411 PHE B C 1
ATOM 6720 O O . PHE B 1 411 ? -4.062 35.438 14.938 1 97 411 PHE B O 1
ATOM 6727 N N . CYS B 1 412 ? -4.312 33.688 16.328 1 97.25 412 CYS B N 1
ATOM 6728 C CA . CYS B 1 412 ? -3.865 34.469 17.484 1 97.25 412 CYS B CA 1
ATOM 6729 C C . CYS B 1 412 ? -2.365 34.719 17.422 1 97.25 412 CYS B C 1
ATOM 6731 O O . CYS B 1 412 ? -1.675 34.156 16.562 1 97.25 412 CYS B O 1
ATOM 6733 N N . GLU B 1 413 ? -1.869 35.5 18.328 1 97.5 413 GLU B N 1
ATOM 6734 C CA . GLU B 1 413 ? -0.472 35.906 18.344 1 97.5 413 GLU B CA 1
ATOM 6735 C C . GLU B 1 413 ? 0.469 34.719 18.375 1 97.5 413 GLU B C 1
ATOM 6737 O O . GLU B 1 413 ? 1.47 34.656 17.656 1 97.5 413 GLU B O 1
ATOM 6742 N N . VAL B 1 414 ? 0.191 33.719 19.203 1 98.44 414 VAL B N 1
ATOM 6743 C CA . VAL B 1 414 ? 1.037 32.562 19.375 1 98.44 414 VAL B CA 1
ATOM 6744 C C . VAL B 1 414 ? 1.056 31.734 18.078 1 98.44 414 VAL B C 1
ATOM 6746 O O . VAL B 1 414 ? 2.125 31.391 17.578 1 98.44 414 VAL B O 1
ATOM 6749 N N . CYS B 1 415 ? -0.102 31.438 17.531 1 98.31 415 CYS B N 1
ATOM 6750 C CA . CYS B 1 415 ? -0.208 30.672 16.297 1 98.31 415 CYS B CA 1
ATOM 6751 C C . CYS B 1 415 ? 0.48 31.391 15.148 1 98.31 415 CYS B C 1
ATOM 6753 O O . CYS B 1 415 ? 1.161 30.781 14.328 1 98.31 415 CYS B O 1
ATOM 6755 N N . HIS B 1 416 ? 0.264 32.719 15.148 1 97.81 416 HIS B N 1
ATOM 6756 C CA . HIS B 1 416 ? 0.931 33.562 14.164 1 97.81 416 HIS B CA 1
ATOM 6757 C C . HIS B 1 416 ? 2.445 33.375 14.219 1 97.81 416 HIS B C 1
ATOM 6759 O O . HIS B 1 416 ? 3.094 33.188 13.188 1 97.81 416 HIS B O 1
ATOM 6765 N N . LYS B 1 417 ? 2.998 33.469 15.32 1 97.94 417 LYS B N 1
ATOM 6766 C CA . LYS B 1 417 ? 4.441 33.375 15.508 1 97.94 417 LYS B CA 1
ATOM 6767 C C . LYS B 1 417 ? 4.969 32 15.094 1 97.94 417 LYS B C 1
ATOM 6769 O O . LYS B 1 417 ? 6.039 31.906 14.492 1 97.94 417 LYS B O 1
ATOM 6774 N N . VAL B 1 418 ? 4.262 30.953 15.43 1 98.25 418 VAL B N 1
ATOM 6775 C CA . VAL B 1 418 ? 4.676 29.594 15.078 1 98.25 418 VAL B CA 1
ATOM 6776 C C . VAL B 1 418 ? 4.707 29.453 13.555 1 98.25 418 VAL B C 1
ATOM 6778 O O . VAL B 1 418 ? 5.684 28.938 13 1 98.25 418 VAL B O 1
ATOM 6781 N N . ILE B 1 419 ? 3.645 29.875 12.875 1 98.5 419 ILE B N 1
ATOM 6782 C CA . ILE B 1 419 ? 3.564 29.797 11.422 1 98.5 419 ILE B CA 1
ATOM 6783 C C . ILE B 1 419 ? 4.715 30.578 10.797 1 98.5 419 ILE B C 1
ATOM 6785 O O . ILE B 1 419 ? 5.355 30.109 9.859 1 98.5 419 ILE B O 1
ATOM 6789 N N . LEU B 1 420 ? 4.973 31.797 11.328 1 98.25 420 LEU B N 1
ATOM 6790 C CA . LEU B 1 420 ? 6.062 32.625 10.812 1 98.25 420 LEU B CA 1
ATOM 6791 C C . LEU B 1 420 ? 7.402 31.906 10.984 1 98.25 420 LEU B C 1
ATOM 6793 O O . LEU B 1 420 ? 8.234 31.922 10.07 1 98.25 420 LEU B O 1
ATOM 6797 N N . GLN B 1 421 ? 7.621 31.312 12.133 1 97.88 421 GLN B N 1
ATOM 6798 C CA . GLN B 1 421 ? 8.859 30.578 12.359 1 97.88 421 GLN B CA 1
ATOM 6799 C C . GLN B 1 421 ? 9.023 29.453 11.336 1 97.88 421 GLN B C 1
ATOM 6801 O O . GLN B 1 421 ? 10.133 29.203 10.859 1 97.88 421 GLN B O 1
ATOM 6806 N N . LYS B 1 422 ? 7.926 28.75 11.047 1 98 422 LYS B N 1
ATOM 6807 C CA . LYS B 1 422 ? 7.953 27.703 10.031 1 98 422 LYS B CA 1
ATOM 6808 C C . LYS B 1 422 ? 8.32 28.281 8.664 1 98 422 LYS B C 1
ATOM 6810 O O . LYS B 1 422 ? 9.172 27.719 7.965 1 98 422 LYS B O 1
ATOM 6815 N N . LEU B 1 423 ? 7.684 29.359 8.305 1 97.94 423 LEU B N 1
ATOM 6816 C CA . LEU B 1 423 ? 7.965 30 7.027 1 97.94 423 LEU B CA 1
ATOM 6817 C C . LEU B 1 423 ? 9.43 30.422 6.941 1 97.94 423 LEU B C 1
ATOM 6819 O O . LEU B 1 423 ? 10.086 30.188 5.918 1 97.94 423 LEU B O 1
ATOM 6823 N N . LEU B 1 424 ? 9.93 30.969 7.992 1 97.44 424 LEU B N 1
ATOM 6824 C CA . LEU B 1 424 ? 11.312 31.422 8.023 1 97.44 424 LEU B CA 1
ATOM 6825 C C . LEU B 1 424 ? 12.273 30.234 7.906 1 97.44 424 LEU B C 1
ATOM 6827 O O . LEU B 1 424 ? 13.281 30.312 7.199 1 97.44 424 LEU B O 1
ATOM 6831 N N . PHE B 1 425 ? 11.961 29.188 8.562 1 97 425 PHE B N 1
ATOM 6832 C CA . PHE B 1 425 ? 12.797 28 8.5 1 97 425 PHE B CA 1
ATOM 6833 C C . PHE B 1 425 ? 12.922 27.5 7.066 1 97 425 PHE B C 1
ATOM 6835 O O . PHE B 1 425 ? 14.031 27.203 6.605 1 97 425 PHE B O 1
ATOM 6842 N N . TYR B 1 426 ? 11.836 27.484 6.336 1 95.81 426 TYR B N 1
ATOM 6843 C CA . TYR B 1 426 ? 11.836 26.906 4.996 1 95.81 426 TYR B CA 1
ATOM 6844 C C . TYR B 1 426 ? 12.328 27.922 3.965 1 95.81 426 TYR B C 1
ATOM 6846 O O . TYR B 1 426 ? 12.508 27.578 2.793 1 95.81 426 TYR B O 1
ATOM 6854 N N . SER B 1 427 ? 12.555 29.141 4.406 1 92.62 427 SER B N 1
ATOM 6855 C CA . SER B 1 427 ? 13.008 30.172 3.479 1 92.62 427 SER B CA 1
ATOM 6856 C C . SER B 1 427 ? 14.484 30.484 3.668 1 92.62 427 SER B C 1
ATOM 6858 O O . SER B 1 427 ? 15.008 31.422 3.072 1 92.62 427 SER B O 1
ATOM 6860 N N . GLN B 1 428 ? 15.188 29.734 4.402 1 86.5 428 GLN B N 1
ATOM 6861 C CA . GLN B 1 428 ? 16.609 29.969 4.664 1 86.5 428 GLN B CA 1
ATOM 6862 C C . GLN B 1 428 ? 17.469 29.406 3.545 1 86.5 428 GLN B C 1
ATOM 6864 O O . GLN B 1 428 ? 17.125 28.391 2.938 1 86.5 428 GLN B O 1
#

Organism: NCBI:txid889453

Solvent-accessible surface area (backbone atoms only — not comparable to full-atom values): 44824 Å² total; per-residue (Å²): 133,82,80,76,76,73,77,77,74,75,73,76,72,75,74,72,71,71,71,70,67,68,63,73,74,67,69,79,52,50,38,61,56,26,24,30,37,41,36,32,34,44,32,37,31,49,88,44,76,45,50,30,46,62,48,41,32,30,35,67,36,40,62,62,45,85,75,48,30,63,56,89,59,80,36,57,51,25,36,38,35,34,26,37,75,85,82,60,45,77,67,30,38,49,44,23,36,55,71,59,69,56,48,31,43,33,71,66,18,73,79,39,57,36,45,39,58,41,75,50,78,42,59,25,52,64,46,66,30,32,40,37,35,30,38,48,42,88,85,67,48,72,41,82,50,40,77,45,79,43,56,60,88,41,72,72,47,38,62,58,56,60,74,85,60,60,66,45,78,76,39,74,54,88,90,49,61,28,29,25,35,34,37,33,44,27,9,28,25,70,92,36,42,67,59,49,53,49,45,51,47,53,43,50,52,49,51,44,68,32,67,54,36,41,86,42,51,85,32,35,21,34,34,38,38,52,44,57,11,82,25,67,20,52,26,28,52,93,73,73,35,67,40,34,24,64,42,54,41,25,36,34,44,98,75,34,69,42,31,24,49,56,71,42,45,63,54,46,48,49,59,45,48,71,51,63,44,69,40,44,31,42,41,29,43,41,53,62,75,42,33,31,44,31,24,67,57,34,21,25,26,25,60,61,24,94,56,28,55,54,49,36,54,35,15,40,36,16,10,72,52,38,40,52,50,40,41,30,84,57,88,62,71,58,81,71,75,71,57,67,90,37,54,55,62,29,71,54,40,36,37,64,71,54,40,79,82,50,66,55,85,70,44,54,93,86,57,52,85,69,26,74,95,46,80,91,42,59,89,38,64,46,33,25,72,18,12,56,54,27,62,67,67,22,22,16,44,43,80,63,18,35,52,50,35,78,81,37,90,42,52,34,74,69,55,28,51,48,43,46,51,52,31,52,50,36,33,75,126,87,77,78,78,72,75,76,76,77,74,76,71,75,73,71,72,71,71,68,68,68,64,74,74,68,68,77,54,50,38,61,56,27,23,32,37,41,36,31,33,44,32,37,31,50,89,44,76,46,50,28,47,60,47,43,32,31,36,66,36,39,63,60,42,86,75,50,30,62,56,89,60,81,35,55,50,26,36,40,36,34,26,37,75,85,82,60,46,77,66,30,38,50,43,23,37,54,71,58,67,55,47,32,36,31,71,65,17,74,78,40,56,36,45,37,58,43,74,50,77,42,60,26,50,64,47,66,32,31,40,35,34,29,37,48,43,89,85,66,49,72,41,82,50,41,76,46,79,44,55,60,88,40,73,71,47,38,63,58,57,62,73,86,61,62,65,47,77,74,39,74,55,89,88,49,59,28,31,27,33,34,39,33,43,27,8,28,25,70,92,37,41,66,59,49,53,53,46,49,49,54,42,50,53,50,50,45,68,32,65,55,36,41,85,43,51,84,32,34,22,34,34,37,38,52,44,57,11,83,26,69,21,51,26,28,51,94,73,73,35,67,41,36,24,64,42,53,42,25,36,35,44,99,75,35,70,40,30,24,49,57,72,42,44,64,56,48,48,49,60,44,48,73,51,63,44,71,40,45,31,41,40,29,43,41,53,61,75,41,32,31,44,30,24,67,58,34,20,27,26,26,60,61,25,95,56,28,53,53,49,36,54,37,14,39,36,17,10,71,52,37,40,52,50,39,40,30,84,59,88,61,70,60,79,64,75,75,54,67,90,37,56,55,64,28,72,54,41,35,38,66,69,54,39,80,80,49,64,55,87,70,42,54,93,87,58,52,85,68,26,73,96,47,81,90,41,57,91,39,66,47,33,25,73,19,12,57,54,28,63,67,69,22,23,16,45,45,81,62,18,34,52,50,36,79,81,37,88,43,53,33,73,67,53,29,51,49,42,46,52,51,32,51,51,36,33,76

Radius of gyration: 32.94 Å; Cα contacts (8 Å, |Δi|>4): 2020; chains: 2; bounding box: 149×135×66 Å

Sequence (856 aa):
MRRHNLNRYLALVFLISCSCLTKGLGNEEFDFETTLRFDFILAGDHSNQRAYPVSFSQHPGWSGTVNQLISPFDFGEYRYLLIHPESGDTLFQRGFSTLFEEWRTVEEAKYSRRAFQQTVLMPMPLMKMTLVIDGRERDGLFLQLLKETIEPGSLSIKISQPTEFEKRILHGDLGVPKADFLIMAEGFEIDEMEVFFQKAVELTEAILNVEPFKSHRDLMSVSALGVPSKQSGVNDPHQNTWRNSAMGVSFNSLGIDRYLVTESFWKVHDYAAQVPHDHLIILVNGNKYGGGGIYNHFSVVTSHNRLSAEVLLHEIGHGFAGLGDEYFDSDVSYTDYINQEIEPWQPNLTTLINFGSKWEYLLSSDTPVPTPIRPKYRNVTGVFEGGGYVAKGVFRPAINCRMRSVDASAFCEVCHKVILQKLLFYSQMRRHNLNRYLALVFLISCSCLTKGLGNEEFDFETTLRFDFILAGDHSNQRAYPVSFSQHPGWSGTVNQLISPFDFGEYRYLLIHPESGDTLFQRGFSTLFEEWRTVEEAKYSRRAFQQTVLMPMPLMKMTLVIDGRERDGLFLQLLKETIEPGSLSIKISQPTEFEKRILHGDLGVPKADFLIMAEGFEIDEMEVFFQKAVELTEAILNVEPFKSHRDLMSVSALGVPSKQSGVNDPHQNTWRNSAMGVSFNSLGIDRYLVTESFWKVHDYAAQVPHDHLIILVNGNKYGGGGIYNHFSVVTSHNRLSAEVLLHEIGHGFAGLGDEYFDSDVSYTDYINQEIEPWQPNLTTLINFGSKWEYLLSSDTPVPTPIRPKYRNVTGVFEGGGYVAKGVFRPAINCRMRSVDASAFCEVCHKVILQKLLFYSQ

pLDDT: mean 91.45, std 16.92, range [18.2, 98.94]

InterPro domains:
  IPR019026 Peptidase M64, IgA [PF09471] (177-374)
  IPR019026 Peptidase M64, IgA [PF09471] (378-420)
  IPR024079 Metallopeptidase, catalytic domain superfamily [G3DSA:3.40.390.10] (175-428)
  IPR032625 Peptidase M64, N-terminal [PF16217] (30-143)
  IPR038171 Peptidase M64, N-terminal domain superfamily [G3DSA:2.60.40.3250] (27-160)

Secondary structure (DSSP, 8-state):
---------------------------TTEEEEEEEEEEEEEEE-SS-EEEEEEEEEEEE--S--GGGSB-----SSEEEEEE-TTT--EEEEEEE--HHHHHTTSGGGGT--EEEEEEEEEEEESS-EEEEEEEE-TTS-EEEEEEEEE-TT-TTEEE--PPP-EEEEEES-TTS--EEEEEEEES--GGGHHHHHHHHHHHHHHHHTSTTTTTTGGGEEEEEEE---SSSS-BBGGGTB----SS--BSSGGG-TTB-B-S-HHHHHHHHTTS--SEEEEEES--S--EEEETTTEEEEESSSTTHHHHHHHHHHHHTT-PPP---------SS---TTS--S-TT-B-SSSGGGTGGGGS-TT--SSPP--GGGTTS---EEEETTEEEEEEESSSS-TTT-TT-SS--HHHHHHHHHHHHHHT-/---------------------------TTEEEEEEEEEEEEEEE-SS-EEEEEEEEEEEE--S--GGGSB-----SSEEEEEE-TTT--EEEEEEE--HHHHHTTSGGGGT--EEEEEEEEEEEESS-EEEEEEEE-TTS-EEEEEEEEE-TT-TTEEE--PPP-EEEEEES-TTS--EEEEEEEES--GGGHHHHHHHHHHHHHHHHTSTTTTTTGGGEEEEEEE---SSSS-BBGGGTB----SS--BSSGGG-TTB-B-S-HHHHHHHHTTS--SEEEEEES--S--EEEETTTEEEEESSSTTHHHHHHHHHHHHTT-PPP---------SS---TTS--S-TT-B-SSSGGGTGGGGS-TT--SSPP--GGGTTS---EEEETTEEEEEEESSSS-TTT-TT-SS--HHHHHHHHHHHHHHT-

Nearest PDB structures (foldseek):
  4df9-assembly2_C  TM=9.479E-01  e=1.509E-50  Bacteroides fragilis NCTC 9343
  4df9-assembly3_F  TM=9.503E-01  e=5.241E-50  Bacteroides fragilis NCTC 9343
  4df9-assembly3_E  TM=9.428E-01  e=2.285E-50  Bacteroides fragilis NCTC 9343
  3p1v-assembly1_A  TM=9.571E-01  e=8.508E-49  Bacteroides ovatus ATCC 8483
  3p1v-assembly1_B  TM=9.492E-01  e=4.750E-48  Bacteroides ovatus ATCC 8483

Foldseek 3Di:
DPCPVPPPPPPPPPPPPPPPPPPVPPVQWFDQQKKKKWKWKWKAFLVDIAIGGDAIAMETHAQFDQLQFEDPAPFEQKKKFKADPPPRDTRHMDHWYDVVNVLNQFPVRVPDMDMFMDMDMDTHTPAKIKMWMWGQDQQRDTDTRDIDIDHPPDPRHHYDDFDAFDKDWLAEDRVAQAQEEEEEEKQAAPVCQVVVVVLQNVLVVLLCVAPPNVVPVNLYTYMYGYDHFPHHFAAQVVVPDHGRMQQRWYACPSNHRQEIDGRSQVSVCSNCSVDHHQAYEYEHADADHHWAAIASRYTYFYRNHPLRNLSRVLRCLCHQLVAFAQAAQDPDNRPDFHDLVDADSHQFKGLPRPCVVHCPVQADPPADVQHDPDPVCQQGQHWAAGGRNHRGSMTGGHPDASSYDSPDRHGHPRSSVSVVVSSVSSRD/DPDPPVPPPPPPPPPPPPPPPPPVPPVQWFDQQKKKKWKWKWKAFLVDIAIGGDAIAMETHAQFDQLQFEDPAPFEQKKKFKADPPPRDTRHMDHWYDVVNVLNQFPVRVPDMDMFMDMDMDTHTPAKIKMWMWGQDQQRDTDTRDIDIDGPPDPRHHYDDFDAFDKDWLAEDRVAQAQEEEEEEKQAAPVCQVVVVVLQNVLVVLLCVAPPNVVPVNLYTYMYGYDHFPHHFAAQVVVPDHGRMQQRWYACPSNHRQEIDGRSQVSVCSNVSVDHHQAYEYEHADADHHWAAIASRYTYFYRNHPLRNLSRNLRCLCHQLVAFAQAAQDPDSRPDWHNLVHADSHQFKGLPRPCVVHCVVQADPPADVQHDDDPVCQQGQHWAAGGRNHRGRMTGGHPDASSYDSPDRHGHPRSSVSVVVSSVSSRD